Protein 7DHW (pdb70)

Nearest PDB structures (foldseek):
  7dhw-assembly1_A  TM=1.001E+00  e=0.000E+00  Arabidopsis thaliana
  6ui4-assembly1_A  TM=9.160E-01  e=1.071E-59  Fusarium graminearum PH-1
  7pmf-assembly1_A  TM=7.808E-01  e=2.372E-59  Gallus gallus
  7pml-assembly1_A  TM=7.790E-01  e=4.564E-59  Gallus gallus
  8cdm-assembly1_A  TM=8.354E-01  e=1.309E-52  Plasmodium falciparum

Secondary structure (DSSP, 8-state):
-----SS-EEEEE-SSSSEEEEEEEEE-SSEEEEEETTS-EEEEETTT-EE--SS--TT--SBGGG-SS-SHHHHHHHHHHHHHTT--EEEETTEEEEE---S--TGGG-HHHHHHTSS--TTTS---HHHHHHHHHHHHHHH---EEEEEE-BTTSSHHHHHHHHHHHHHHHH--HHHHHHHHHHHHHHHHEE--SS-TTEESSEEEEEEEE-TT--EEEEEEEEE----GGGT---SSS--BHHHHHHHTS-TTTSTTTT---GGGSHHHHTT-----SS--HHHHHHHHHHHHHHHT--HHHHHHHHHHHHHHHHHHT--EEE-SSTT-EEE-SHHHHHHHHHHHHHTTS-HHHHHHHHH--EE--SS--EE----HHHHHHHHHHHHHHHHHHHHHHHHHHHHHHH---S--SEEEEEEE-PPB---SS--HHHHHHHHHHHHHHHHHHIIIIIHHHHHHHHTT-----------HHHHHHHH-SSS-HHHHHHHHHHSSS--HHHHHHHHHHHSSS-SSEE--SS-SSEEEEEETTEEEEEEGGGHHHHHEE---HHHHHHHHT-SSHHHHTTS---SSS----S-EEHHHHHHHHHHHHHHHHTTSEEEEEEEE---SS--TT---HHHHHHHHHHTTHHHHHHHHHHS--EEEEHHHHHHHHTTT-TTS--SSTT-HHHHHHHHHHHT--S-EE-SSEEEE-TTHHHHHHHHHHHHHH-

Organism: Arabidopsis thaliana (NCBI:txid3702)

Solvent-accessible surface area: 33761 Å² total; per-residue (Å²): 168,60,141,21,62,112,61,40,76,2,20,1,95,42,131,89,97,15,35,40,35,0,24,6,92,90,59,79,78,88,87,4,23,0,31,9,118,96,49,86,151,36,88,26,110,29,100,63,4,80,33,51,44,119,89,65,88,70,67,20,38,68,30,3,38,186,28,78,93,66,16,44,2,11,3,7,70,8,5,47,28,5,12,102,87,67,44,5,8,1,8,1,18,88,10,0,4,6,3,19,27,42,126,219,24,99,161,35,40,42,75,123,42,11,50,97,1,80,68,12,56,56,64,129,56,44,1,0,0,0,4,4,0,6,26,0,17,96,65,0,85,127,74,43,60,24,0,0,0,5,0,16,17,32,5,12,2,16,11,22,102,6,0,56,13,0,5,83,0,0,14,86,19,12,90,115,38,32,108,46,7,50,36,0,4,46,0,0,30,0,1,0,1,0,34,1,78,53,36,31,36,3,15,2,6,0,11,2,0,32,6,52,0,21,140,74,3,158,21,7,0,5,34,5,80,33,10,40,22,14,50,18,12,0,2,124,12,61,80,61,18,0,0,0,4,1,0,4,6,0,29,43,12,52,150,128,78,11,135,64,8,105,39,75,102,34,55,105,1,59,0,0,74,50,0,164,27,55,138,15,128,80,24,86,20,38,119,65,4,84,30,3,56,150,0,0,84,49,0,46,3,55,84,132,51,1,66,10,0,6,13,0,0,0,0,0,0,0,0,0,21,0,90,24,34,175,15,165,111,156,86,25,11,91,14,87,46,124,129,1,76,82,8,2,98,3,0,1,94,25,1,44,29,88,69,137,42,0,44,40,4,1,7,66,94,74,71,127,52,214,102,106,125,55,85,80,64,24,56,28,132,30,0,39,118,15,13,21,23,0,0,45,14,0,1,17,63,0,1,79,42,0,14,92,52,0,38,73,41,2,18,127,96,107,132,25,76,23,32,0,0,0,2,3,8,7,3,17,2,35,38,214,82,5,30,4,16,14,3,5,7,0,0,8,5,0,28,13,11,10,6,8,5,64,43,13,3,50,91,27,7,121,35,1,170,133,2,90,18,123,53,88,129,10,136,41,113,46,2,72,49,0,4,63,3,0,30,98,164,114,29,0,1,11,30,12,4,25,101,15,15,135,148,112,235,34,79,53,98,74,2,1,109,86,0,30,130,56,14,75,135,65,85,56,16,67,66,35,190,181,19,173,7,26,1,13,0,34,9,48,24,31,98,2,53,0,63,0,79,82,1,21,68,28,0,64,52,97,42,39,58,29,3,14,65,9,2,53,74,13,106,38,97,18,1,29,74,8,4,80,117,92,83,72,157,58,174,140,73,89,41,57,22,22,2,47,166,3,27,102,59,5,49,50,7,30,106,58,0,83,97,11,45,35,24,24,0,17,1,5,2,0,0,85,120,37,97,54,72,59,21,68,31,91,32,0,17,80,13,3,125,36,4,10,7,32,44,1,2,126,15,26,53,51,2,20,68,28,60,81,84,12,64,87,2,23,81,86,2,24,69,39,7,109,126,24,116,86,146,69,77,77,2,62,52,2,0,64,81,6,1,83,84,19,51,28,140,43,35,35,53,12,144,45,22,2,0,3,100,77,44,23,32,62,49,2,39,87,110,73,88,133,62,98,66,119

Structure (mmCIF, N/CA/C/O backbone):
data_7DHW
#
_entry.id   7DHW
#
_cell.length_a   58.277
_cell.length_b   73.725
_cell.length_c   187.957
_cell.angle_alpha   90.000
_cell.angle_beta   90.000
_cell.angle_gamma   90.000
#
_symmetry.space_group_name_H-M   'P 21 21 21'
#
loop_
_entity.id
_entity.type
_entity.pdbx_description
1 polymer 'Motor domain of myosin'
2 non-polymer 'MAGNESIUM ION'
3 non-polymer 'TETRAFLUOROALUMINATE ION'
4 non-polymer "ADENOSINE-5'-DIPHOSPHATE"
5 non-polymer GLYCEROL
6 water water
#
loop_
_atom_site.group_PDB
_atom_site.id
_atom_site.type_symbol
_atom_site.label_atom_id
_atom_site.label_alt_id
_atom_site.label_comp_id
_atom_site.label_asym_id
_atom_site.label_entity_id
_atom_site.label_seq_id
_atom_site.pdbx_PDB_ins_code
_atom_site.Cartn_x
_atom_site.Cartn_y
_atom_site.Cartn_z
_atom_site.occupancy
_atom_site.B_iso_or_equiv
_atom_site.auth_seq_id
_atom_site.auth_comp_id
_atom_site.auth_asym_id
_atom_site.auth_atom_id
_atom_site.pdbx_PDB_model_num
ATOM 1 N N . ASN A 1 37 ? -33.26280 -52.42741 -21.88448 1.000 137.08019 4 ASN A N 1
ATOM 2 C CA . ASN A 1 37 ? -32.82876 -51.23660 -21.16459 1.000 134.68518 4 ASN A CA 1
ATOM 3 C C . ASN A 1 37 ? -32.30196 -51.59532 -19.77841 1.000 132.96875 4 ASN A C 1
ATOM 4 O O . ASN A 1 37 ? -31.49423 -52.51287 -19.63003 1.000 134.52018 4 ASN A O 1
ATOM 6 N N . PHE A 1 38 ? -32.76519 -50.86845 -18.76399 1.000 128.46107 5 PHE A N 1
ATOM 7 C CA . PHE A 1 38 ? -32.30644 -51.05061 -17.39395 1.000 117.30335 5 PHE A CA 1
ATOM 8 C C . PHE A 1 38 ? -33.50851 -51.16963 -16.47042 1.000 109.30196 5 PHE A C 1
ATOM 9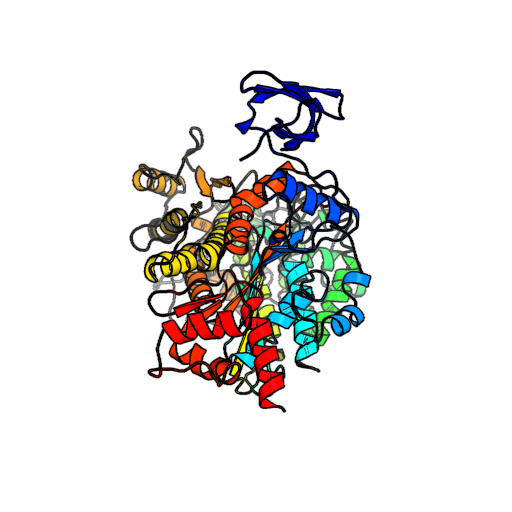 O O . PHE A 1 38 ? -34.44157 -50.36381 -16.55203 1.000 100.46840 5 PHE A O 1
ATOM 17 N N . ASN A 1 39 ? -33.48169 -52.17517 -15.60342 1.000 113.03256 6 ASN A N 1
ATOM 18 C CA . ASN A 1 39 ? -34.53836 -52.40764 -14.62010 1.000 114.30846 6 ASN A CA 1
ATOM 19 C C . ASN A 1 39 ? -33.89498 -52.71828 -13.27725 1.000 115.19453 6 ASN A C 1
ATOM 20 O O . ASN A 1 39 ? -33.27352 -53.79422 -13.12588 1.000 112.30619 6 ASN A O 1
ATOM 25 N N . PRO A 1 40 ? -33.99687 -51.83050 -12.29099 1.000 116.12143 7 PRO A N 1
ATOM 26 C CA . PRO A 1 40 ? -33.36574 -52.09632 -10.99515 1.000 113.43862 7 PRO A CA 1
ATOM 27 C C . PRO A 1 40 ? -34.13517 -53.14804 -10.21332 1.000 113.28501 7 PRO A C 1
ATOM 28 O O . PRO A 1 40 ? -35.36298 -53.23406 -10.29034 1.000 111.74967 7 PRO A O 1
ATOM 32 N N . SER A 1 41 ? -33.39384 -53.95909 -9.46523 1.000 117.94401 8 SER A N 1
ATOM 33 C CA . SER A 1 41 ? -33.98561 -54.98087 -8.62019 1.000 123.41033 8 SER A CA 1
ATOM 34 C C . SER A 1 41 ? -34.51575 -54.35641 -7.33153 1.000 123.49381 8 SER A C 1
ATOM 35 O O . SER A 1 41 ? -34.21657 -53.20752 -6.99624 1.000 120.29788 8 SER A O 1
ATOM 38 N N . VAL A 1 42 ? -35.31939 -55.13330 -6.60123 1.000 127.25796 9 VAL A N 1
ATOM 39 C CA . VAL A 1 42 ? -35.80662 -54.67604 -5.30179 1.000 129.63366 9 VAL A CA 1
ATOM 40 C C . VAL A 1 42 ? -34.63792 -54.43491 -4.35376 1.000 129.87497 9 VAL A C 1
ATOM 41 O O . VAL A 1 42 ? -34.60231 -53.43404 -3.62706 1.000 127.54565 9 VAL A O 1
ATOM 45 N N . GLY A 1 43 ? -33.66085 -55.33734 -4.35492 1.000 130.82146 10 GLY A N 1
ATOM 46 C CA . GLY A 1 43 ? -32.43687 -55.13747 -3.60525 1.000 128.29944 10 GLY A CA 1
ATOM 47 C C . GLY A 1 43 ? -31.21957 -55.19433 -4.50391 1.000 127.90237 10 GLY A C 1
ATOM 48 O O . GLY A 1 43 ? -30.84455 -56.26966 -4.97983 1.000 130.27822 10 GLY A O 1
ATOM 49 N N . SER A 1 44 ? -30.59810 -54.04493 -4.75229 1.000 125.11494 11 SER A N 1
ATOM 50 C CA . SER A 1 44 ? -29.46759 -53.97483 -5.66754 1.000 123.71776 11 SER A CA 1
ATOM 51 C C . SER A 1 44 ? -28.68838 -52.69816 -5.38625 1.000 121.70950 11 SER A C 1
ATOM 52 O O . SER A 1 44 ? -29.16877 -51.78913 -4.70604 1.000 121.60494 11 SER A O 1
ATOM 55 N N . PHE A 1 45 ? -27.47190 -52.64568 -5.92262 1.000 119.57498 12 PHE A N 1
ATOM 56 C CA . PHE A 1 45 ? -26.58677 -51.49584 -5.78114 1.000 117.82629 12 PHE A CA 1
ATOM 57 C C . PHE A 1 45 ? -26.61351 -50.68435 -7.07055 1.000 113.19443 12 PHE A C 1
ATOM 58 O O . PHE A 1 45 ? -26.32707 -51.21832 -8.14759 1.000 112.81386 12 PHE A O 1
ATOM 66 N N . VAL A 1 46 ? -26.95181 -49.39799 -6.96101 1.000 108.32506 13 VAL A N 1
ATOM 67 C CA . VAL A 1 46 ? -27.05191 -48.51042 -8.11203 1.000 102.19834 13 VAL A CA 1
ATOM 68 C C . VAL A 1 46 ? -26.34540 -47.19610 -7.79796 1.000 99.90347 13 VAL A C 1
ATOM 69 O O . VAL A 1 46 ? -25.98524 -46.91058 -6.65556 1.000 100.63674 13 VAL A O 1
ATOM 73 N N . TRP 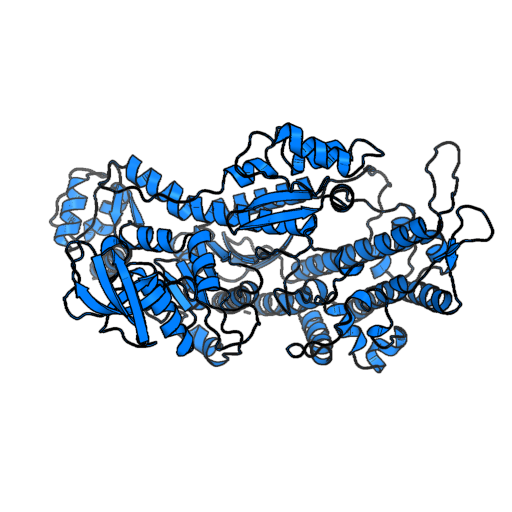A 1 47 ? -26.15417 -46.39282 -8.84203 1.000 96.00624 14 TRP A N 1
ATOM 74 C CA . TRP A 1 47 ? -25.55420 -45.06981 -8.72854 1.000 87.55524 14 TRP A CA 1
ATOM 75 C C . TRP A 1 47 ? -26.64571 -44.01010 -8.79190 1.000 89.78029 14 TRP A C 1
ATOM 76 O O . TRP A 1 47 ? -27.53462 -44.07969 -9.64693 1.000 89.97953 14 TRP A O 1
ATOM 87 N N . VAL A 1 48 ? -26.57502 -43.03050 -7.88975 1.000 92.22665 15 VAL A N 1
ATOM 88 C CA . VAL A 1 48 ? -27.53684 -41.93857 -7.84612 1.000 95.82548 15 VAL A CA 1
ATOM 89 C C . VAL A 1 48 ? -26.78802 -40.61539 -7.76048 1.000 109.00078 15 VAL A C 1
ATOM 90 O O . VAL A 1 48 ? -25.63980 -40.54769 -7.31664 1.000 107.89294 15 VAL A O 1
ATOM 94 N N . GLU A 1 49 ? -27.46210 -39.55504 -8.19806 1.000 120.29831 16 GLU A N 1
ATOM 95 C CA . GLU A 1 49 ? -26.87594 -38.22325 -8.17654 1.000 123.07544 16 GLU A CA 1
ATOM 96 C C . GLU A 1 49 ? -26.82803 -37.67610 -6.75362 1.000 122.58965 16 GLU A C 1
ATOM 97 O O . GLU A 1 49 ? -27.64011 -38.03374 -5.89630 1.000 124.36869 16 GLU A O 1
ATOM 103 N N . ASP A 1 50 ? -25.86248 -36.79329 -6.51011 1.000 121.29769 17 ASP A N 1
ATOM 104 C CA . ASP A 1 50 ? -25.63496 -36.22186 -5.19093 1.000 113.86415 17 ASP A CA 1
ATOM 105 C C . ASP A 1 50 ? -25.11085 -34.80671 -5.37010 1.000 105.20490 17 ASP A C 1
ATOM 106 O O . ASP A 1 50 ? -24.38665 -34.53840 -6.33647 1.000 98.61456 17 ASP A O 1
ATOM 111 N N . PRO A 1 51 ? -25.46391 -33.87789 -4.47293 1.000 104.39232 18 PRO A N 1
ATOM 112 C CA . PRO A 1 51 ? -24.97246 -32.49636 -4.63029 1.000 107.09909 18 PRO A CA 1
ATOM 113 C C . PRO A 1 51 ? -23.45789 -32.38342 -4.60408 1.000 109.90300 18 PRO A C 1
ATOM 114 O O . PRO A 1 51 ? -22.89130 -31.55137 -5.32381 1.000 111.40893 18 PRO A O 1
ATOM 118 N N . ASP A 1 52 ? -22.78496 -33.19028 -3.79156 1.000 111.54160 19 ASP A N 1
ATOM 119 C CA . ASP A 1 52 ? -21.33248 -33.25484 -3.77456 1.000 112.93241 19 ASP A CA 1
ATOM 120 C C . ASP A 1 52 ? -20.88488 -34.67553 -4.08995 1.000 113.48001 19 ASP A C 1
ATOM 121 O O . ASP A 1 52 ? -21.68609 -35.61345 -4.11802 1.000 112.63847 19 ASP A O 1
ATOM 126 N N . GLU A 1 53 ? -19.58390 -34.81986 -4.34283 1.000 114.65196 20 GLU A N 1
ATOM 127 C CA . GLU A 1 53 ? -18.95574 -36.10222 -4.65850 1.000 111.89059 20 GLU A CA 1
ATOM 128 C C . GLU A 1 53 ? -19.52186 -36.73374 -5.92619 1.000 105.97017 20 GLU A C 1
ATOM 129 O O . GLU A 1 53 ? -19.30926 -37.92548 -6.17274 1.000 102.93244 20 GLU A O 1
ATOM 135 N N . ALA A 1 54 ? -20.24095 -35.95195 -6.73445 1.000 101.10699 21 ALA A N 1
ATOM 136 C CA . ALA A 1 54 ? -20.84140 -36.41269 -7.99098 1.000 98.59254 21 ALA A CA 1
ATOM 137 C C . ALA A 1 54 ? -21.76733 -37.57994 -7.66990 1.000 96.24832 21 ALA A C 1
ATOM 138 O O . ALA A 1 54 ? -22.70031 -37.39969 -6.86816 1.000 101.09705 21 ALA A O 1
ATOM 140 N N . TRP A 1 55 ? -21.56519 -38.76287 -8.24588 1.000 91.27262 22 TRP A N 1
ATOM 141 C CA . TRP A 1 55 ? -22.40834 -39.91123 -7.95808 1.000 86.42985 22 TRP A CA 1
ATOM 142 C C . TRP A 1 55 ? -21.98329 -40.56251 -6.64802 1.000 83.33419 22 TRP A C 1
ATOM 143 O O . TRP A 1 55 ? -20.81958 -40.49006 -6.24145 1.000 77.95744 22 TRP A O 1
ATOM 154 N N . ILE A 1 56 ? -22.94450 -41.19842 -5.98133 1.000 86.80891 23 ILE A N 1
ATOM 155 C CA . ILE A 1 56 ? -22.70331 -41.84252 -4.69772 1.000 91.48760 23 ILE A CA 1
ATOM 156 C C . ILE A 1 56 ? -23.17921 -43.28762 -4.77064 1.000 95.03332 23 ILE A C 1
ATOM 157 O O . ILE A 1 56 ? -24.04852 -43.64011 -5.57456 1.000 89.54797 23 ILE A O 1
ATOM 162 N N . ASP A 1 57 ? -22.58636 -44.12890 -3.92833 1.000 105.96334 24 ASP A N 1
ATOM 163 C CA . ASP A 1 57 ? -22.86770 -45.55765 -3.90741 1.000 109.88024 24 ASP A CA 1
ATOM 164 C C . ASP A 1 57 ? -24.04314 -45.81967 -2.97360 1.000 111.18314 24 ASP A C 1
ATOM 165 O O . ASP A 1 57 ? -24.01474 -45.41508 -1.80690 1.000 111.28749 24 ASP A O 1
ATOM 170 N N . GLY A 1 58 ? -25.07222 -46.49743 -3.48369 1.000 110.79312 25 GLY A N 1
ATOM 171 C CA . GLY A 1 58 ? -26.27163 -46.72676 -2.70427 1.000 107.42498 25 GLY A CA 1
ATOM 172 C C . GLY A 1 58 ? -26.92298 -48.05117 -3.03759 1.000 102.58130 25 GLY A C 1
ATOM 173 O O . GLY A 1 58 ? -26.59643 -48.70195 -4.03268 1.000 94.78565 25 GLY A O 1
ATOM 174 N N . GLU A 1 59 ? -27.86420 -48.44122 -2.17863 1.000 106.65070 26 GLU A N 1
ATOM 175 C CA . GLU A 1 59 ? -28.60807 -49.68642 -2.31927 1.000 107.82715 26 GLU A CA 1
ATOM 176 C C . GLU A 1 59 ? -30.09667 -49.38859 -2.23287 1.000 107.21959 26 GLU A C 1
ATOM 177 O O . GLU A 1 59 ? -30.55397 -48.77781 -1.26266 1.000 108.63995 26 GLU A O 1
ATOM 179 N N . VAL A 1 60 ? -30.84997 -49.82779 -3.24064 1.000 108.30275 27 VAL A N 1
ATOM 180 C CA . VAL A 1 60 ? -32.27938 -49.54454 -3.28699 1.000 107.66568 27 VAL A CA 1
ATOM 181 C C . VAL A 1 60 ? -32.99886 -50.34971 -2.21256 1.000 113.59719 27 VAL A C 1
ATOM 182 O O . VAL A 1 60 ? -32.75586 -51.55184 -2.04351 1.000 107.54120 27 VAL A O 1
ATOM 186 N N . VAL A 1 61 ? -33.88548 -49.68405 -1.47182 1.000 125.15933 28 VAL A N 1
ATOM 187 C CA . VAL A 1 61 ? -34.66372 -50.33651 -0.43233 1.000 128.18009 28 VAL A CA 1
ATOM 188 C C . VAL A 1 61 ? -36.13656 -50.48205 -0.80479 1.000 127.59126 28 VAL A C 1
ATOM 189 O O . VAL A 1 61 ? -36.80417 -51.38685 -0.28835 1.000 130.78537 28 VAL A O 1
ATOM 193 N N . GLN A 1 62 ? -36.66230 -49.62425 -1.67867 1.000 119.04837 29 GLN A N 1
ATOM 194 C CA . GLN A 1 62 ? -38.06748 -49.65451 -2.05326 1.000 110.45196 29 GLN A CA 1
ATOM 195 C C . GLN A 1 62 ? -38.19613 -49.28112 -3.52231 1.000 105.00106 29 GLN A C 1
ATOM 196 O O . GLN A 1 62 ? -37.40954 -48.48623 -4.04606 1.000 102.84195 29 GLN A O 1
ATOM 202 N N . VAL A 1 63 ? -39.19373 -49.86313 -4.18654 1.000 103.33178 30 VAL A N 1
ATOM 203 C CA . VAL A 1 63 ? -39.40928 -49.65200 -5.61366 1.000 100.10788 30 VAL A CA 1
ATOM 204 C C . VAL A 1 63 ? -40.84666 -49.20024 -5.83231 1.000 104.64789 30 VAL A C 1
ATOM 205 O O . VAL A 1 63 ? -41.78681 -49.94603 -5.53359 1.000 109.53115 30 VAL A O 1
ATOM 209 N N . ASN A 1 64 ? -41.01643 -47.98660 -6.35495 1.000 105.52777 31 ASN A N 1
ATOM 210 C CA . ASN A 1 64 ? -42.32586 -47.48045 -6.73806 1.000 110.55846 31 ASN A CA 1
ATOM 211 C C . ASN A 1 64 ? -42.55565 -47.79200 -8.21778 1.000 117.83578 31 ASN A C 1
ATOM 212 O O . ASN A 1 64 ? -41.80335 -48.54288 -8.84011 1.000 120.77556 31 ASN A O 1
ATOM 217 N N . GLY A 1 65 ? -43.59947 -47.22052 -8.80259 1.000 122.40396 32 GLY A N 1
ATOM 218 C CA . GLY A 1 65 ? -43.88900 -47.43227 -10.20870 1.000 122.55693 32 GLY A CA 1
ATOM 219 C C . GLY A 1 65 ? -42.75372 -47.05580 -11.14258 1.000 120.78814 32 GLY A C 1
ATOM 220 O O . GLY A 1 65 ? -42.29364 -47.88451 -11.93340 1.000 123.63340 32 GLY A O 1
ATOM 221 N N . ASP A 1 66 ? -42.30395 -45.80286 -11.07478 1.000 115.62002 33 ASP A N 1
ATOM 222 C CA . ASP A 1 66 ? -41.17864 -45.33134 -11.87066 1.000 100.89289 33 ASP A CA 1
ATOM 223 C C . ASP A 1 66 ? -40.05281 -44.75650 -11.02448 1.000 94.43773 33 ASP A C 1
ATOM 224 O O . ASP A 1 66 ? -39.02489 -44.34914 -11.57757 1.000 90.03972 33 ASP A O 1
ATOM 229 N N . GLU A 1 67 ? -40.21445 -44.70903 -9.70767 1.000 93.13341 34 GLU A N 1
ATOM 230 C CA . GLU A 1 67 ? -39.23333 -44.12631 -8.80744 1.000 90.57774 34 GLU A CA 1
ATOM 231 C C . GLU A 1 67 ? -38.82390 -45.16588 -7.77489 1.000 93.82308 34 GLU A C 1
ATOM 232 O O . GLU A 1 67 ? -39.54960 -46.12753 -7.51210 1.000 93.21408 34 GLU A O 1
ATOM 238 N N . ILE A 1 68 ? -37.63784 -44.96881 -7.19697 1.000 94.95122 35 ILE A N 1
ATOM 239 C CA . ILE A 1 68 ? -37.05920 -45.92343 -6.26201 1.000 89.66342 35 ILE A CA 1
ATOM 240 C C . ILE A 1 68 ? -36.38132 -45.16889 -5.12829 1.000 90.40358 35 ILE A C 1
ATOM 241 O O . ILE A 1 68 ? -35.99992 -44.00377 -5.26324 1.000 90.25806 35 ILE A O 1
ATOM 246 N N . LYS A 1 69 ? -36.22291 -45.86214 -4.00413 1.000 93.82664 36 LYS A N 1
ATOM 247 C CA . LYS A 1 69 ? -35.60402 -45.31242 -2.80577 1.000 95.47009 36 LYS A CA 1
ATOM 248 C C . LYS A 1 69 ? -34.30593 -46.06226 -2.54716 1.000 99.38524 36 LYS A C 1
ATOM 249 O O . LYS A 1 69 ? -34.32155 -47.28129 -2.35863 1.000 101.84079 36 LYS A O 1
ATOM 251 N N . VAL A 1 70 ? -33.19162 -45.33925 -2.54398 1.000 100.59555 37 VAL A N 1
ATOM 252 C CA . VAL A 1 70 ? -31.87818 -45.94134 -2.40524 1.000 102.24557 37 VAL A CA 1
ATOM 253 C C . VAL A 1 70 ? -31.36858 -45.72324 -0.98762 1.000 107.22510 37 VAL A C 1
ATOM 254 O O . VAL A 1 70 ? -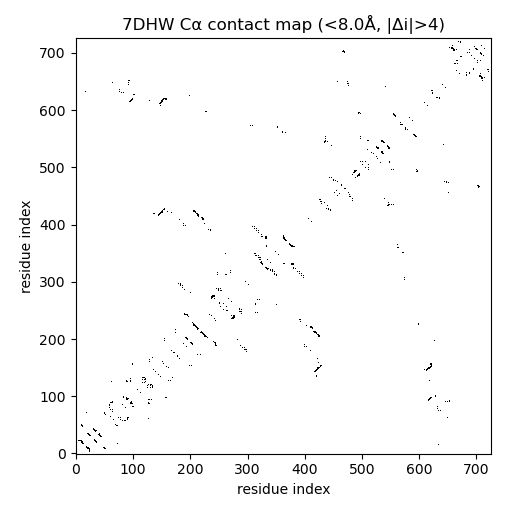31.80716 -44.82306 -0.26658 1.000 108.91464 37 VAL A O 1
ATOM 256 N N . LEU A 1 71 ? -30.42209 -46.56819 -0.58112 1.000 111.08591 38 LEU A N 1
ATOM 257 C CA . LEU A 1 71 ? -29.76727 -46.46413 0.71936 1.000 119.87175 38 LEU A CA 1
ATOM 258 C C . LEU A 1 71 ? -28.26381 -46.50470 0.49648 1.000 125.90474 38 LEU A C 1
ATOM 259 O O . LEU A 1 71 ? -27.71853 -47.53962 0.09891 1.000 126.82910 38 LEU A O 1
ATOM 261 N N . CYS A 1 72 ? -27.59810 -45.38774 0.76013 1.000 131.94201 39 CYS A N 1
ATOM 262 C CA . CYS A 1 72 ? -26.15895 -45.31112 0.58370 1.000 136.81074 39 CYS A CA 1
ATOM 263 C C . CYS A 1 72 ? -25.44141 -45.92241 1.78092 1.000 144.57392 39 CYS A C 1
ATOM 264 O O . CYS A 1 72 ? -25.98470 -45.99388 2.88773 1.000 151.01152 39 CYS A O 1
ATOM 267 N N . THR A 1 73 ? -24.20680 -46.37625 1.54465 1.000 146.36062 40 THR A N 1
ATOM 268 C CA . THR A 1 73 ? -23.37377 -46.86066 2.64006 1.000 150.19184 40 THR A CA 1
ATOM 269 C C . THR A 1 73 ? -23.20828 -45.79602 3.71593 1.000 153.58766 40 THR A C 1
ATOM 270 O O . THR A 1 73 ? -23.06705 -46.12122 4.90108 1.000 154.55697 40 THR A O 1
ATOM 274 N N . SER A 1 74 ? -23.25917 -44.51948 3.32603 1.000 153.29635 41 SER A N 1
ATOM 275 C CA . SER A 1 74 ? -23.22563 -43.43807 4.30368 1.000 151.73987 41 SER A CA 1
ATOM 276 C C . SER A 1 74 ? -24.40290 -43.50799 5.26850 1.000 151.72250 41 SER A C 1
ATOM 277 O O . SER A 1 74 ? -24.27767 -43.09701 6.42642 1.000 154.29078 41 SER A O 1
ATOM 280 N N . GLY A 1 75 ? -25.54409 -44.02526 4.82019 1.000 147.63297 42 GLY A N 1
ATOM 281 C CA . GLY A 1 75 ? -26.72679 -44.15669 5.64183 1.000 146.07568 42 GLY A CA 1
ATOM 282 C C . GLY A 1 75 ? -27.87668 -43.26466 5.22147 1.000 142.51761 42 GLY A C 1
ATOM 283 O O . GLY A 1 75 ? -29.02209 -43.52711 5.61358 1.000 144.75343 42 GLY A O 1
ATOM 284 N N . LYS A 1 76 ? -27.60745 -42.22476 4.43335 1.000 136.77278 43 LYS A N 1
ATOM 285 C CA . LYS A 1 76 ? -28.66646 -41.35431 3.94146 1.000 127.01148 43 LYS A CA 1
ATOM 286 C C . LYS A 1 76 ? -29.55491 -42.11133 2.96105 1.000 120.99018 43 LYS A C 1
ATOM 287 O O . LYS A 1 76 ? -29.08370 -42.96826 2.20628 1.000 121.46443 43 LYS A O 1
ATOM 291 N N . HIS A 1 77 ? -30.85000 -41.80019 2.98030 1.000 116.28081 44 HIS A N 1
ATOM 292 C CA . HIS A 1 77 ? -31.81982 -42.41566 2.08356 1.000 113.72944 44 HIS A CA 1
ATOM 293 C C . HIS A 1 77 ? -32.26503 -41.38601 1.05383 1.000 113.49597 44 HIS A C 1
ATOM 294 O O . HIS A 1 77 ? -32.79031 -40.32728 1.41550 1.000 119.88717 44 HIS A O 1
ATOM 301 N N . VAL A 1 78 ? -32.04482 -41.69488 -0.22156 1.000 106.50646 45 VAL A N 1
ATOM 302 C CA . VAL A 1 78 ? -32.39428 -40.80829 -1.32383 1.000 102.05127 45 VAL A CA 1
ATOM 303 C C . VAL A 1 78 ? -33.50853 -41.44236 -2.14352 1.000 102.05189 45 VAL A C 1
ATOM 304 O O . VAL A 1 78 ? -33.61101 -42.66988 -2.25418 1.000 104.48309 45 VAL A O 1
ATOM 308 N N . VAL A 1 79 ? -34.34641 -40.58784 -2.72695 1.000 97.86750 46 VAL A N 1
ATOM 309 C CA . VAL A 1 79 ? -35.46196 -41.00771 -3.56587 1.000 93.53320 46 VAL A CA 1
ATOM 310 C C . VAL A 1 79 ? -35.36975 -40.26630 -4.89167 1.000 91.69649 46 VAL A C 1
ATOM 311 O O . VAL A 1 79 ? -35.30031 -39.03225 -4.91423 1.000 94.40472 46 VAL A O 1
ATOM 313 N N . THR A 1 80 ? -35.36808 -41.01788 -5.99074 1.000 88.94163 47 THR A N 1
ATOM 314 C CA . THR A 1 80 ? -35.28200 -40.44212 -7.32514 1.000 90.19853 47 THR A CA 1
ATOM 315 C C . THR A 1 80 ? -35.92099 -41.40255 -8.31901 1.000 87.14701 47 THR A C 1
ATOM 316 O O . THR A 1 80 ? -36.24474 -42.54707 -7.98979 1.000 84.36468 47 THR A O 1
ATOM 320 N N . LYS A 1 81 ? -36.10197 -40.92242 -9.54725 1.000 89.88564 48 LYS A N 1
ATOM 321 C CA . LYS A 1 81 ? -36.64770 -41.77079 -10.59309 1.000 92.52293 48 LYS A CA 1
ATOM 322 C C . LYS A 1 81 ? -35.60706 -42.78945 -11.04791 1.000 94.91557 48 LYS A C 1
ATOM 323 O O . LYS A 1 81 ? -34.40908 -42.65899 -10.78089 1.000 92.62760 48 LYS A O 1
ATOM 329 N N . ILE A 1 82 ? -36.08664 -43.81820 -11.75063 1.000 95.55845 49 ILE A N 1
ATOM 330 C CA . ILE A 1 82 ? -35.20784 -44.89531 -12.19728 1.000 91.52500 49 ILE A CA 1
ATOM 331 C C . ILE A 1 82 ? -34.27885 -44.41249 -13.30646 1.000 89.80118 49 ILE A C 1
ATOM 332 O O . ILE A 1 82 ? -33.09981 -44.78523 -13.35277 1.000 89.26785 49 ILE A O 1
ATOM 337 N N . SER A 1 83 ? -34.78738 -43.57028 -14.21041 1.000 89.35171 50 SER A N 1
ATOM 338 C CA . SER A 1 83 ? -33.97204 -43.09881 -15.32616 1.000 91.97883 50 SER A CA 1
ATOM 339 C C . SER A 1 83 ? -32.77957 -42.27657 -14.85179 1.000 91.47216 50 SER A C 1
ATOM 340 O O . SER A 1 83 ? -31.75002 -42.22898 -15.53495 1.000 90.50494 50 SER A O 1
ATOM 343 N N . ASN A 1 84 ? -32.89631 -41.61903 -13.69459 1.000 91.70439 51 ASN A N 1
ATOM 344 C CA . ASN A 1 84 ? -31.74459 -40.92658 -13.12548 1.000 91.51832 51 ASN A CA 1
ATOM 345 C C . ASN A 1 84 ? -30.71000 -41.90647 -12.58880 1.000 88.91498 51 ASN A C 1
ATOM 346 O O . ASN A 1 84 ? -29.52113 -41.57519 -12.52232 1.000 86.57132 51 ASN A O 1
ATOM 351 N N . ALA A 1 85 ? -31.13522 -43.10752 -12.20919 1.000 94.05993 52 ALA A N 1
ATOM 352 C CA . ALA A 1 85 ? -30.23730 -44.07195 -11.59678 1.000 98.77075 52 ALA A CA 1
ATOM 353 C C . ALA A 1 85 ? -29.46392 -44.85280 -12.65768 1.000 93.76202 52 ALA A C 1
ATOM 354 O O . ALA A 1 85 ? -29.84477 -44.91349 -13.83043 1.000 85.31750 52 ALA A O 1
ATOM 356 N N . TYR A 1 86 ? -28.35660 -45.45759 -12.22303 1.000 98.23457 53 TYR A N 1
ATOM 357 C CA . TYR A 1 86 ? -27.47732 -46.22850 -13.08914 1.000 99.96924 53 TYR A CA 1
ATOM 358 C C . TYR A 1 86 ? -27.00770 -47.48168 -12.36239 1.000 105.35442 53 TYR A C 1
ATOM 359 O O . TYR A 1 86 ? -26.68985 -47.42216 -11.16521 1.000 109.91730 53 TYR A O 1
ATOM 368 N N . PRO A 1 87 ? -26.95736 -48.62115 -13.04968 1.000 104.35926 54 PRO A N 1
ATOM 369 C CA . PRO A 1 87 ? -26.49428 -49.85267 -12.40062 1.000 100.69363 54 PRO A CA 1
ATOM 370 C C . PRO A 1 87 ? -25.02499 -49.77919 -12.01466 1.000 101.82102 54 PRO A C 1
ATOM 371 O O . PRO A 1 87 ? -24.22017 -49.09379 -12.65050 1.000 101.59151 54 PRO A O 1
ATOM 375 N N . LYS A 1 88 ? -24.68444 -50.50197 -10.95026 1.000 101.71011 55 LYS A N 1
ATOM 376 C CA . LYS A 1 88 ? -23.31999 -50.58592 -10.44665 1.000 99.34104 55 LYS A CA 1
ATOM 377 C C . LYS A 1 88 ? -22.78378 -51.99503 -10.65465 1.000 102.46423 55 LYS A C 1
ATOM 378 O O . LYS A 1 88 ? -23.46960 -52.97668 -10.35046 1.000 108.50262 55 LYS A O 1
ATOM 384 N N . ASP A 1 89 ? -21.56004 -52.09046 -11.16746 1.000 98.86349 56 ASP A N 1
ATOM 385 C CA . ASP A 1 89 ? -20.89334 -53.37644 -11.33554 1.000 98.34358 56 ASP A CA 1
ATOM 386 C C . ASP A 1 89 ? -20.37085 -53.83426 -9.97842 1.000 97.35832 56 ASP A C 1
ATOM 387 O O . ASP A 1 89 ? -19.39122 -53.28456 -9.46456 1.000 97.81445 56 ASP A O 1
ATOM 392 N N . VAL A 1 90 ? -21.02782 -54.83815 -9.39272 1.000 96.46441 57 VAL A N 1
ATOM 393 C CA . VAL A 1 90 ? -20.58246 -55.36597 -8.10619 1.000 97.53340 57 VAL A CA 1
ATOM 394 C C . VAL A 1 90 ? -19.31693 -56.19778 -8.27510 1.000 101.54722 57 VAL A C 1
ATOM 395 O O . VAL A 1 90 ? -18.42202 -56.17202 -7.42149 1.000 102.14494 57 VAL A O 1
ATOM 399 N N . GLU A 1 91 ? -19.22017 -56.94949 -9.37266 1.000 107.83430 58 GLU A N 1
ATOM 400 C CA . GLU A 1 91 ? -18.05449 -57.79322 -9.63748 1.000 112.47045 58 GLU A CA 1
ATOM 401 C C . GLU A 1 91 ? -17.01836 -56.96501 -10.39150 1.000 116.93206 58 GLU A C 1
ATOM 402 O O . GLU A 1 91 ? -16.85724 -57.05963 -11.60987 1.000 122.09871 58 GLU A O 1
ATOM 404 N N . ALA A 1 92 ? -16.29897 -56.13567 -9.63870 1.000 92.14913 59 ALA A N 1
ATOM 405 C CA . ALA A 1 92 ? -15.28537 -55.25027 -10.20261 1.000 92.39186 59 ALA A CA 1
ATOM 406 C C . ALA A 1 92 ? -13.99065 -55.41813 -9.41988 1.000 95.67178 59 ALA A C 1
ATOM 407 O O . ALA A 1 92 ? -13.97366 -55.17283 -8.19565 1.000 96.97353 59 ALA A O 1
ATOM 409 N N . PRO A 1 93 ? -12.89475 -55.82015 -10.05790 1.000 94.14399 60 PRO A N 1
ATOM 410 C CA . PRO A 1 93 ? -11.62296 -55.92058 -9.33822 1.000 93.96166 60 PRO A CA 1
ATOM 411 C C . PRO A 1 93 ? -11.06948 -54.54405 -9.00543 1.000 97.63967 60 PRO A C 1
ATOM 412 O O . PRO A 1 93 ? -11.41167 -53.53393 -9.62481 1.000 99.54572 60 PRO A O 1
ATOM 416 N N . ALA A 1 94 ? -10.19583 -54.51695 -7.99698 1.000 96.76937 61 ALA A N 1
ATOM 417 C CA . ALA A 1 94 ? -9.54854 -53.26392 -7.62641 1.000 94.35232 61 ALA A CA 1
ATOM 418 C C . ALA A 1 94 ? -8.68708 -52.72840 -8.76103 1.000 90.22755 61 ALA A C 1
ATOM 419 O O . ALA A 1 94 ? -8.58068 -51.50984 -8.93930 1.000 85.98873 61 ALA A O 1
ATOM 421 N N . SER A 1 95 ? -8.07353 -53.62069 -9.54175 1.000 89.75046 62 SER A N 1
ATOM 422 C CA . SER A 1 95 ? -7.28857 -53.19890 -10.69503 1.000 78.18649 62 SER A CA 1
ATOM 423 C C . SER A 1 95 ? -8.14250 -52.53185 -11.76263 1.000 72.52143 62 SER A C 1
ATOM 424 O O . SER A 1 95 ? -7.61699 -51.74095 -12.55323 1.000 74.32579 62 SER A O 1
ATOM 427 N N . GLY A 1 96 ? -9.43956 -52.82644 -11.80168 1.000 69.65411 63 GLY A N 1
ATOM 428 C CA . GLY A 1 96 ? -10.28310 -52.20555 -12.79951 1.000 73.75370 63 GLY A CA 1
ATOM 429 C C . GLY A 1 96 ? -10.04186 -52.77698 -14.18703 1.000 77.12346 63 GLY A C 1
ATOM 430 O O . GLY A 1 96 ? -9.74457 -53.96171 -14.36690 1.000 77.17586 63 GLY A O 1
ATOM 431 N N . VAL A 1 97 ? -10.18111 -51.91267 -15.18860 1.000 73.83526 64 VAL A N 1
ATOM 432 C CA . VAL A 1 97 ? -10.02486 -52.28704 -16.58909 1.000 66.05631 64 VAL A CA 1
ATOM 433 C C . VAL A 1 97 ? -8.96698 -51.38708 -17.21371 1.000 56.02387 64 VAL A C 1
ATOM 434 O O . VAL A 1 97 ? -8.98858 -50.16623 -17.01703 1.000 55.31118 64 VAL A O 1
ATOM 438 N N . ASP A 1 98 ? -8.04462 -51.99132 -17.96936 1.000 55.65974 65 ASP A N 1
ATOM 439 C CA . ASP A 1 98 ? -6.99894 -51.21027 -18.62417 1.000 60.35576 65 ASP A CA 1
ATOM 440 C C . ASP A 1 98 ? -7.56886 -50.29180 -19.69536 1.000 61.59545 65 ASP A C 1
ATOM 441 O O . ASP A 1 98 ? -7.01820 -49.21249 -19.94092 1.000 58.32030 65 ASP A O 1
ATOM 446 N N . ASP A 1 99 ? -8.65869 -50.69736 -20.33996 1.000 67.91241 66 ASP A N 1
ATOM 447 C CA . ASP A 1 99 ? -9.31942 -49.89602 -21.35888 1.000 70.75495 66 ASP A CA 1
ATOM 448 C C . ASP A 1 99 ? -10.70975 -49.52594 -20.86651 1.000 73.51224 66 ASP A C 1
ATOM 449 O O . ASP A 1 99 ? -11.46678 -50.39682 -20.42617 1.000 76.56290 66 ASP A O 1
ATOM 454 N N . MET A 1 100 ? -11.04679 -48.23682 -20.94678 1.000 72.25739 67 MET A N 1
ATOM 455 C CA . MET A 1 100 ? -12.38944 -47.80711 -20.57541 1.000 75.39335 67 MET A CA 1
ATOM 456 C C . MET A 1 100 ? -13.45249 -48.41602 -21.47647 1.000 76.21613 67 MET A C 1
ATOM 457 O O . MET A 1 100 ? -14.61649 -48.50335 -21.07254 1.000 81.17737 67 MET A O 1
ATOM 462 N N . THR A 1 101 ? -13.07739 -48.84797 -22.68136 1.000 73.38188 68 THR A N 1
ATOM 463 C CA . THR A 1 101 ? -14.04451 -49.43302 -23.60017 1.000 78.18395 68 THR A CA 1
ATOM 464 C C . THR A 1 101 ? -14.40746 -50.86271 -23.21357 1.000 83.53035 68 THR A C 1
ATOM 465 O O . THR A 1 101 ? -15.50735 -51.32538 -23.53787 1.000 88.64374 68 THR A O 1
ATOM 469 N N . ARG A 1 102 ? -13.51348 -51.56987 -22.52020 1.000 80.18269 69 ARG A N 1
ATOM 470 C CA . ARG A 1 102 ? -13.80170 -52.91661 -22.04332 1.000 75.62083 69 ARG A CA 1
ATOM 471 C C . ARG A 1 102 ? -14.60663 -52.91924 -20.75166 1.000 71.60844 69 ARG A C 1
ATOM 472 O O . ARG A 1 102 ? -14.88501 -53.99774 -20.21597 1.000 76.76381 69 ARG A O 1
ATOM 480 N N . LEU A 1 103 ? -14.96945 -51.74362 -20.24345 1.000 66.13123 70 LEU A N 1
ATOM 481 C CA . LEU A 1 103 ? -15.79061 -51.64651 -19.04539 1.000 70.45565 70 LEU A CA 1
ATOM 482 C C . LEU A 1 103 ? -17.14367 -52.30908 -19.27799 1.000 69.32704 70 LEU A C 1
ATOM 483 O O . LEU A 1 103 ? -17.73825 -52.18447 -20.35169 1.000 67.66835 70 LEU A O 1
ATOM 488 N N . ALA A 1 104 ? -17.63205 -53.02065 -18.25907 1.000 76.12804 71 ALA A N 1
ATOM 489 C CA . ALA A 1 104 ? -18.86442 -53.78707 -18.41838 1.000 83.30683 71 ALA A CA 1
ATOM 490 C C . ALA A 1 104 ? -20.09492 -52.89033 -18.47940 1.000 94.79919 71 ALA A C 1
ATOM 491 O O . ALA A 1 104 ? -21.05906 -53.21386 -19.18208 1.000 98.82820 71 ALA A O 1
ATOM 493 N N . TYR A 1 105 ? -20.08793 -51.77102 -17.75899 1.000 100.51756 72 TYR A N 1
ATOM 494 C CA . TYR A 1 105 ? -21.23738 -50.86901 -17.69014 1.000 103.97934 72 TYR A CA 1
ATOM 495 C C . TYR A 1 105 ? -20.76758 -49.47263 -18.08562 1.000 103.49274 72 TYR A C 1
ATOM 496 O O . TYR A 1 105 ? -20.21294 -48.74197 -17.25983 1.000 104.44116 72 TYR A O 1
ATOM 505 N N . LEU A 1 106 ? -20.99902 -49.10176 -19.34318 1.000 103.31655 73 LEU A N 1
ATOM 506 C CA . LEU A 1 106 ? -20.51158 -47.83392 -19.88446 1.000 97.43672 73 LEU A CA 1
ATOM 507 C C . LEU A 1 106 ? -21.42377 -46.69842 -19.43800 1.000 92.41407 73 LEU A C 1
ATOM 508 O O . LEU A 1 106 ? -22.50189 -46.49117 -20.00002 1.000 94.73067 73 LEU A O 1
ATOM 513 N N . HIS A 1 107 ? -20.98367 -45.95320 -18.42819 1.000 85.84000 74 HIS A N 1
ATOM 514 C CA . HIS A 1 107 ? -21.65394 -44.73078 -18.00176 1.000 81.71754 74 HIS A CA 1
ATOM 515 C C . HIS A 1 107 ? -20.65807 -43.90078 -17.19910 1.000 84.08246 74 HIS A C 1
ATOM 516 O O . HIS A 1 107 ? -19.52105 -44.31912 -16.96308 1.000 83.04938 74 HIS A O 1
ATOM 523 N N . GLU A 1 108 ? -21.09594 -42.71010 -16.78486 1.000 83.74370 75 GLU A N 1
ATOM 524 C CA . GLU A 1 108 ? -20.20627 -41.80290 -16.06033 1.000 83.18388 75 GLU A CA 1
ATOM 525 C C . GLU A 1 108 ? -19.72526 -42.36807 -14.72814 1.000 80.77063 75 GLU A C 1
ATOM 526 O O . GLU A 1 108 ? -18.51087 -42.31079 -14.46662 1.000 79.66736 75 GLU A O 1
ATOM 532 N N . PRO A 1 109 ? -20.58273 -42.90485 -13.84723 1.000 70.66831 76 PRO A N 1
ATOM 533 C CA . PRO A 1 109 ? -20.05934 -43.41929 -12.56813 1.000 68.13923 76 PRO A CA 1
ATOM 534 C C . PRO A 1 109 ? -19.06038 -44.55085 -12.73233 1.000 67.54913 76 PRO A C 1
ATOM 535 O O . PRO A 1 109 ? -18.06141 -44.59883 -12.00294 1.000 66.36962 76 PRO A O 1
ATOM 539 N N . GLY A 1 110 ? -19.30582 -45.46958 -13.66865 1.000 62.63173 77 GLY A N 1
ATOM 540 C CA . GLY A 1 110 ? -18.36676 -46.55762 -13.88574 1.000 60.82599 77 GLY A CA 1
ATOM 541 C C . GLY A 1 110 ? -17.01798 -46.07081 -14.37782 1.000 62.31889 77 GLY A C 1
ATOM 542 O O . GLY A 1 110 ? -15.97610 -46.60465 -13.98831 1.000 63.08569 77 GLY A O 1
ATOM 543 N N . VAL A 1 111 ? -17.01788 -45.05598 -15.24476 1.000 66.43702 78 VAL A N 1
ATOM 544 C CA . VAL A 1 111 ? -15.76397 -44.44417 -15.67831 1.000 64.89064 78 VAL A CA 1
ATOM 545 C C . VAL A 1 111 ? -15.07386 -43.77231 -14.49797 1.000 69.91427 78 VAL A C 1
ATOM 546 O O . VAL A 1 111 ? -13.86294 -43.91913 -14.29190 1.000 75.19020 78 VAL A O 1
ATOM 550 N N . LEU A 1 112 ? -15.84194 -43.03289 -13.69654 1.000 65.08944 79 LEU A N 1
ATOM 551 C CA . LEU A 1 112 ? -15.27287 -42.38459 -12.52156 1.000 63.59399 79 LEU A CA 1
ATOM 552 C C . LEU A 1 112 ? -14.74175 -43.41092 -11.52782 1.000 67.29625 79 LEU A C 1
ATOM 553 O O . LEU A 1 112 ? -13.66017 -43.22979 -10.95646 1.000 65.75043 79 LEU A O 1
ATOM 558 N N . GLN A 1 113 ? -15.47964 -44.50498 -11.31897 1.000 70.34194 80 GLN A N 1
ATOM 559 C CA . GLN A 1 113 ? -15.04584 -45.51130 -10.35550 1.000 70.10595 80 GLN A CA 1
ATOM 560 C C . GLN A 1 113 ? -13.90141 -46.36339 -10.88783 1.000 67.33828 80 GLN A C 1
ATOM 561 O O . GLN A 1 113 ? -13.05539 -46.80954 -10.10429 1.000 66.58444 80 GLN A O 1
ATOM 567 N N . ASN A 1 114 ? -13.85723 -46.61010 -12.19923 1.000 64.74468 81 ASN A N 1
ATOM 568 C CA . ASN A 1 114 ? -12.70890 -47.30536 -12.77095 1.000 61.42043 81 ASN A CA 1
ATOM 569 C C . ASN A 1 114 ? -11.44043 -46.48752 -12.57485 1.000 59.57579 81 ASN A C 1
ATOM 570 O O . ASN A 1 114 ? -10.39726 -47.01893 -12.18047 1.000 58.89084 81 ASN A O 1
ATOM 575 N N . LEU A 1 115 ? -11.52147 -45.18113 -12.83435 1.000 56.36013 82 LEU A N 1
ATOM 576 C CA . LEU A 1 115 ? -10.38140 -44.29735 -12.61595 1.000 54.12518 82 LEU A CA 1
ATOM 577 C C . LEU A 1 115 ? -9.97547 -44.28201 -11.14808 1.000 54.26523 82 LEU A C 1
ATOM 578 O O . LEU A 1 115 ? -8.79007 -44.40071 -10.81349 1.000 54.79602 82 LEU A O 1
ATOM 583 N N . HIS A 1 116 ? -10.95905 -44.14239 -10.25605 1.000 50.09504 83 HIS A N 1
ATOM 584 C CA . HIS A 1 116 ? -10.67282 -44.02898 -8.83023 1.000 52.47092 83 HIS A CA 1
ATOM 585 C C . HIS A 1 116 ? -9.99628 -45.28513 -8.29640 1.000 65.88139 83 HIS A C 1
ATOM 586 O O . HIS A 1 116 ? -9.05108 -45.19984 -7.50346 1.000 68.17334 83 HIS A O 1
ATOM 593 N N . SER A 1 117 ? -10.46546 -46.46153 -8.71820 1.000 70.20863 84 SER A N 1
ATOM 594 C CA . SER A 1 117 ? -9.90850 -47.70642 -8.19858 1.000 67.47288 84 SER A CA 1
ATOM 595 C C . SER A 1 117 ? -8.44531 -47.86114 -8.59567 1.000 62.10606 84 SER A C 1
ATOM 596 O O . SER A 1 117 ? -7.59673 -48.20243 -7.76396 1.000 56.70050 84 SER A O 1
ATOM 599 N N . ARG A 1 118 ? -8.12683 -47.59711 -9.86432 1.000 66.19857 85 ARG A N 1
ATOM 600 C CA . ARG A 1 118 ? -6.74806 -47.74523 -10.31831 1.000 67.22536 85 ARG A CA 1
ATOM 601 C C . ARG A 1 118 ? -5.83963 -46.68499 -9.70778 1.000 70.44402 85 ARG A C 1
ATOM 602 O O . ARG A 1 118 ? -4.64673 -46.93579 -9.50250 1.000 69.74191 85 ARG A O 1
ATOM 610 N N . TYR A 1 119 ? -6.38378 -45.50494 -9.40071 1.000 67.14760 86 TYR A N 1
ATOM 611 C CA . TYR A 1 119 ? -5.59094 -44.47072 -8.74619 1.000 58.09834 86 TYR A CA 1
ATOM 612 C C . TYR A 1 119 ? -5.18077 -44.88472 -7.33874 1.000 55.35444 86 TYR A C 1
ATOM 613 O O . TYR A 1 119 ? -4.08802 -44.53032 -6.88331 1.000 52.12479 86 TYR A O 1
ATOM 622 N N . ASP A 1 120 ? -6.03444 -45.63723 -6.63821 1.000 58.83887 87 ASP A N 1
ATOM 623 C CA . ASP A 1 120 ? -5.71877 -46.03303 -5.26880 1.000 61.03704 87 ASP A CA 1
ATOM 624 C C . ASP A 1 120 ? -4.53966 -46.99400 -5.20980 1.000 63.40441 87 ASP A C 1
ATOM 625 O O . ASP A 1 120 ? -3.77760 -46.97388 -4.23728 1.000 71.55831 87 ASP A O 1
ATOM 630 N N . ILE A 1 121 ? -4.37016 -47.83566 -6.22356 1.000 63.49644 88 ILE A N 1
ATOM 631 C CA . ILE A 1 121 ? -3.25573 -48.77103 -6.26762 1.000 67.42324 88 ILE A CA 1
ATOM 632 C C . ILE A 1 121 ? -2.10340 -48.23302 -7.11959 1.000 72.55952 88 ILE A C 1
ATOM 633 O O . ILE A 1 121 ? -1.28692 -49.00981 -7.61362 1.000 82.64317 88 ILE A O 1
ATOM 638 N N . ASN A 1 122 ? -2.03143 -46.91171 -7.30092 1.000 64.91219 89 ASN A N 1
ATOM 639 C CA . ASN A 1 122 ? -0.93777 -46.25059 -8.01859 1.000 60.09991 89 ASN A CA 1
ATOM 640 C C . ASN A 1 122 ? -0.87752 -46.65910 -9.48884 1.000 58.57792 89 ASN A C 1
ATOM 641 O O . ASN A 1 122 ? 0.19946 -46.69768 -10.08996 1.000 52.03965 89 ASN A O 1
ATOM 646 N N . GLU A 1 123 ? -2.02631 -46.96058 -10.08407 1.000 66.38103 90 GLU A N 1
ATOM 647 C CA . GLU A 1 123 ? -2.13158 -47.19609 -11.52207 1.000 67.83470 90 GLU A CA 1
ATOM 648 C C . GLU A 1 123 ? -2.77314 -45.94524 -12.11437 1.000 61.70731 90 GLU A C 1
ATOM 649 O O . GLU A 1 123 ? -3.99183 -45.86825 -12.27665 1.000 60.82783 90 GLU A O 1
ATOM 655 N N . ILE A 1 124 ? -1.93400 -44.96078 -12.43280 1.000 57.27568 91 ILE A N 1
ATOM 656 C CA . ILE A 1 124 ? -2.43438 -43.66425 -12.86981 1.000 54.21899 91 ILE A CA 1
ATOM 657 C C . ILE A 1 124 ? -2.86164 -43.68879 -14.33439 1.000 56.34403 91 ILE A C 1
ATOM 658 O O . ILE A 1 124 ? -3.80486 -42.98747 -14.71818 1.000 61.31532 91 ILE A O 1
ATOM 663 N N . TYR A 1 125 ? -2.20082 -44.48433 -15.16899 1.000 55.89377 92 TYR A N 1
ATOM 664 C CA . TYR A 1 125 ? -2.49627 -44.50318 -16.59270 1.000 53.97910 92 TYR A CA 1
ATOM 665 C C . TYR A 1 125 ? -3.58719 -45.51453 -16.90986 1.000 57.45413 92 TYR A C 1
ATOM 666 O O . TYR A 1 125 ? -3.68811 -46.57273 -16.28379 1.000 60.22269 92 TYR A O 1
ATOM 675 N N . THR A 1 126 ? -4.40616 -45.17024 -17.90042 1.000 55.19430 93 THR A N 1
ATOM 676 C CA . THR A 1 126 ? -5.51350 -46.00648 -18.33894 1.000 55.05034 93 THR A CA 1
ATOM 677 C C . THR A 1 126 ? -5.90174 -45.59154 -19.75049 1.000 52.65529 93 THR A C 1
ATOM 678 O O . THR A 1 126 ? -5.86784 -44.40451 -20.08501 1.000 49.51190 93 THR A O 1
ATOM 682 N N . TYR A 1 127 ? -6.27965 -46.56713 -20.56661 1.000 52.82579 94 TYR A N 1
ATOM 683 C CA . TYR A 1 127 ? -6.57354 -46.30225 -21.96474 1.000 51.73657 94 TYR A CA 1
ATOM 684 C C . TYR A 1 127 ? -8.04324 -45.96942 -22.16917 1.000 55.87400 94 TYR A C 1
ATOM 685 O O . TYR A 1 127 ? -8.92275 -46.47130 -21.46497 1.000 49.13362 94 TYR A O 1
ATOM 694 N N . THR A 1 128 ? -8.29307 -45.09856 -23.14398 1.000 70.26994 95 THR A N 1
ATOM 695 C CA . THR A 1 128 ? -9.62307 -44.86457 -23.69745 1.000 76.29414 95 THR A CA 1
ATOM 696 C C . THR A 1 128 ? -9.49335 -44.99082 -25.20858 1.000 77.07971 95 THR A C 1
ATOM 697 O O . THR A 1 128 ? -8.97514 -44.08396 -25.86959 1.000 76.65576 95 THR A O 1
ATOM 701 N N . GLY A 1 129 ? -9.93981 -46.12130 -25.74756 1.000 77.70032 96 GLY A N 1
ATOM 702 C CA . GLY A 1 129 ? -9.66486 -46.41468 -27.14348 1.000 78.78959 96 GLY A CA 1
ATOM 703 C C . GLY A 1 129 ? -8.16963 -46.41628 -27.38377 1.000 75.84844 96 GLY A C 1
ATOM 704 O O . GLY A 1 129 ? -7.41136 -47.14436 -26.73422 1.000 72.12626 96 GLY A O 1
ATOM 705 N N . SER A 1 130 ? -7.73069 -45.57821 -28.31916 1.000 75.65536 97 SER A N 1
ATOM 706 C CA . SER A 1 130 ? -6.30871 -45.37515 -28.55445 1.000 70.29947 97 SER A CA 1
ATOM 707 C C . SER A 1 130 ? -5.73110 -44.23739 -27.72308 1.000 66.67596 97 SER A C 1
ATOM 708 O O . SER A 1 130 ? -4.50421 -44.11114 -27.63472 1.000 67.55691 97 SER A O 1
ATOM 711 N N . ILE A 1 131 ? -6.58348 -43.42205 -27.10805 1.000 59.79023 98 ILE A N 1
ATOM 712 C CA . ILE A 1 131 ? -6.14734 -42.29297 -26.29487 1.000 60.28522 98 ILE A CA 1
ATOM 713 C C . ILE A 1 131 ? -5.69930 -42.78714 -24.92392 1.000 62.18718 98 ILE A C 1
ATOM 714 O O . ILE A 1 131 ? -6.21681 -43.77791 -24.39474 1.000 70.38722 98 ILE A O 1
ATOM 719 N N . LEU A 1 132 ? -4.71751 -42.09864 -24.34453 1.000 55.45301 99 LEU A N 1
ATOM 720 C CA . LEU A 1 132 ? -4.19740 -42.41594 -23.02088 1.000 54.42960 99 LEU A CA 1
ATOM 721 C C . LEU A 1 132 ? -4.71281 -41.40128 -22.00844 1.000 52.70824 99 LEU A C 1
ATOM 722 O O . LEU A 1 132 ? -4.67394 -40.19189 -22.25930 1.000 61.07210 99 LEU A O 1
ATOM 727 N N . ILE A 1 133 ? -5.19454 -41.89640 -20.87078 1.000 45.73072 100 ILE A N 1
ATOM 728 C CA . ILE A 1 133 ? -5.66089 -41.06457 -19.76655 1.000 43.56126 100 ILE A CA 1
ATOM 729 C C . ILE A 1 133 ? -4.64442 -41.16883 -18.63920 1.000 45.65715 100 ILE A C 1
ATOM 730 O O . ILE A 1 133 ? -4.26872 -42.27659 -18.23617 1.000 57.83914 100 ILE A O 1
ATOM 735 N N . ALA A 1 134 ? -4.20093 -40.02131 -18.12994 1.000 36.17688 101 ALA A N 1
ATOM 736 C CA . ALA A 1 134 ? -3.19247 -39.97022 -17.07743 1.000 38.79709 101 ALA A CA 1
ATOM 737 C C . ALA A 1 134 ? -3.69517 -39.09187 -15.94413 1.000 45.52651 101 ALA A C 1
ATOM 738 O O . ALA A 1 134 ? -3.99042 -37.91143 -16.15615 1.000 46.29689 101 ALA A O 1
ATOM 740 N N . VAL A 1 135 ? -3.78791 -39.66485 -14.74705 1.000 45.37769 102 VAL A N 1
ATOM 741 C CA . VAL A 1 135 ? -4.18071 -38.93575 -13.54669 1.000 45.58343 102 VAL A CA 1
ATOM 742 C C . VAL A 1 135 ? -2.92756 -38.64373 -12.73377 1.000 48.00699 102 VAL A C 1
ATOM 743 O O . VAL A 1 135 ? -2.12685 -39.54771 -12.46755 1.000 45.01156 102 VAL A O 1
ATOM 747 N N . ASN A 1 136 ? -2.75775 -37.38752 -12.34251 1.000 49.16484 103 ASN A N 1
ATOM 748 C CA . ASN A 1 136 ? -1.53879 -36.93671 -11.68214 1.000 53.57353 103 ASN A CA 1
ATOM 749 C C . ASN A 1 136 ? -1.33781 -37.66567 -10.35607 1.000 56.74548 103 ASN A C 1
ATOM 750 O O . ASN A 1 136 ? -2.23346 -37.63582 -9.49767 1.000 58.87723 103 ASN A O 1
ATOM 755 N N . PRO A 1 137 ? -0.19549 -38.32727 -10.14692 1.000 55.54321 104 PRO A N 1
ATOM 756 C CA . PRO A 1 137 ? 0.04448 -39.00752 -8.86732 1.000 53.44620 104 PRO A CA 1
ATOM 757 C C . PRO A 1 137 ? 0.44129 -38.04354 -7.76174 1.000 54.30725 104 PRO A C 1
ATOM 758 O O . PRO A 1 137 ? 0.20406 -38.31381 -6.57898 1.000 55.69348 104 PRO A O 1
ATOM 762 N N . PHE A 1 138 ? 1.06306 -36.92248 -8.14290 1.000 55.10457 105 PHE A N 1
ATOM 763 C CA . PHE A 1 138 ? 1.58131 -35.93366 -7.19368 1.000 53.64005 105 PHE A CA 1
ATOM 764 C C . PHE A 1 138 ? 2.62442 -36.53905 -6.25828 1.000 54.46093 105 PHE A C 1
ATOM 765 O O . PHE A 1 138 ? 2.82242 -36.05915 -5.13917 1.000 54.94681 105 PHE A O 1
ATOM 773 N N . ARG A 1 139 ? 3.29671 -37.59555 -6.71045 1.000 54.08209 106 ARG A N 1
ATOM 774 C CA . ARG A 1 139 ? 4.32610 -38.24745 -5.91420 1.000 52.88693 106 ARG A CA 1
ATOM 775 C C . ARG A 1 139 ? 5.27786 -38.98432 -6.84563 1.000 51.64113 106 ARG A C 1
ATOM 776 O O . ARG A 1 139 ? 4.93162 -39.32095 -7.98138 1.000 51.09028 106 ARG A O 1
ATOM 784 N N . ARG A 1 140 ? 6.48393 -39.23445 -6.34282 1.000 54.76974 107 ARG A N 1
ATOM 785 C CA . ARG A 1 140 ? 7.51349 -39.91123 -7.11972 1.000 58.04251 107 ARG A CA 1
ATOM 786 C C . ARG A 1 140 ? 7.21743 -41.40165 -7.24107 1.000 63.04376 107 ARG A C 1
ATOM 787 O O . ARG A 1 140 ? 6.83682 -42.05723 -6.26660 1.000 61.38763 107 ARG A O 1
ATOM 795 N N . LEU A 1 141 ? 7.39848 -41.93476 -8.45024 1.000 67.69999 108 LEU A N 1
ATOM 796 C CA . LEU A 1 141 ? 7.25221 -43.36450 -8.72931 1.000 60.90602 108 LEU A CA 1
ATOM 797 C C . LEU A 1 141 ? 8.46828 -43.80728 -9.53113 1.000 59.74774 108 LEU A C 1
ATOM 798 O O . LEU A 1 141 ? 8.40071 -43.94297 -10.76017 1.000 54.38864 108 LEU A O 1
ATOM 803 N N . PRO A 1 142 ? 9.60183 -44.04305 -8.86574 1.000 62.99452 109 PRO A N 1
ATOM 804 C CA . PRO A 1 142 ? 10.83250 -44.35604 -9.61124 1.000 72.21428 109 PRO A CA 1
ATOM 805 C C . PRO A 1 142 ? 10.76470 -45.65592 -10.39423 1.000 75.67789 109 PRO A C 1
ATOM 806 O O . PRO A 1 142 ? 11.36400 -45.74464 -11.47301 1.000 74.45837 109 PRO A O 1
ATOM 810 N N . HIS A 1 143 ? 10.05467 -46.66842 -9.89006 1.000 77.35769 110 HIS A N 1
ATOM 811 C CA . HIS A 1 143 ? 9.99265 -47.94543 -10.59443 1.000 67.86516 110 HIS A CA 1
ATOM 812 C C . HIS A 1 143 ? 9.13009 -47.86088 -11.84828 1.000 56.93258 110 HIS A C 1
ATOM 813 O O . HIS A 1 143 ? 9.40451 -48.55484 -12.83494 1.000 55.66874 110 HIS A O 1
ATOM 820 N N . LEU A 1 144 ? 8.09207 -47.02046 -11.83355 1.000 49.50993 111 LEU A N 1
ATOM 821 C CA . LEU A 1 144 ? 7.20893 -46.90286 -12.98785 1.000 48.51276 111 LEU A CA 1
ATOM 822 C C . LEU A 1 144 ? 7.88676 -46.23291 -14.17796 1.000 49.26669 111 LEU A C 1
ATOM 823 O O . LEU A 1 144 ? 7.38931 -46.35043 -15.30246 1.000 46.64244 111 LEU A O 1
ATOM 828 N N . TYR A 1 145 ? 9.00677 -45.53673 -13.96352 1.000 50.20802 112 TYR A N 1
ATOM 829 C CA . TYR A 1 145 ? 9.65626 -44.78362 -15.02916 1.000 47.02167 112 TYR A CA 1
ATOM 830 C C . TYR A 1 145 ? 11.13297 -45.12396 -15.19552 1.000 51.94233 112 TYR A C 1
ATOM 831 O O . TYR A 1 145 ? 11.85616 -44.36502 -15.85044 1.000 66.84398 112 TYR A O 1
ATOM 840 N N . SER A 1 146 ? 11.60143 -46.22998 -14.62512 1.000 55.50904 113 SER A N 1
ATOM 841 C CA . SER A 1 146 ? 13.00355 -46.59766 -14.74493 1.000 58.62164 113 SER A CA 1
ATOM 842 C C . SER A 1 146 ? 13.36337 -46.91916 -16.19461 1.000 62.75724 113 SER A C 1
ATOM 843 O O . SER A 1 146 ? 12.50693 -47.24228 -17.02220 1.000 61.68880 113 SER A O 1
ATOM 846 N N . SER A 1 147 ? 14.66171 -46.82305 -16.49598 1.000 68.61329 114 SER A N 1
ATOM 847 C CA . SER A 1 147 ? 15.14238 -47.19053 -17.82432 1.000 71.69171 114 SER A CA 1
ATOM 848 C C . SER A 1 147 ? 14.87810 -48.65940 -18.12849 1.000 83.22176 114 SER A C 1
ATOM 849 O O . SER A 1 147 ? 14.69197 -49.02801 -19.29413 1.000 89.68609 114 SER A O 1
ATOM 852 N N . HIS A 1 148 ? 14.85932 -49.50964 -17.09847 1.000 88.36552 115 HIS A N 1
ATOM 853 C CA . HIS A 1 148 ? 14.47360 -50.90343 -17.29366 1.000 86.02649 115 HIS A CA 1
ATOM 854 C C . HIS A 1 148 ? 13.02738 -51.01248 -17.76076 1.000 80.44221 115 HIS A C 1
ATOM 855 O O . HIS A 1 148 ? 12.69342 -51.87953 -18.57710 1.000 81.91850 115 HIS A O 1
ATOM 862 N N . MET A 1 149 ? 12.15306 -50.14060 -17.25067 1.000 74.60303 116 MET A N 1
ATOM 863 C CA . MET A 1 149 ? 10.76015 -50.14625 -17.68524 1.000 69.74701 116 MET A CA 1
ATOM 864 C C . MET A 1 149 ? 10.63857 -49.79159 -19.16142 1.000 70.58092 116 MET A C 1
ATOM 865 O O . MET A 1 149 ? 9.70816 -50.24729 -19.83689 1.000 70.29239 116 MET A O 1
ATOM 870 N N . MET A 1 150 ? 11.56822 -48.98258 -19.67641 1.000 71.41102 117 MET A N 1
ATOM 871 C CA . MET A 1 150 ? 11.57469 -48.66061 -21.09954 1.000 69.41910 117 MET A CA 1
ATOM 872 C C . MET A 1 150 ? 11.84681 -49.89757 -21.94450 1.000 71.89161 117 MET A C 1
ATOM 873 O O . MET A 1 150 ? 11.19578 -50.11176 -22.97425 1.000 73.49730 117 MET A O 1
ATOM 878 N N . ALA A 1 151 ? 12.80704 -50.72434 -21.52406 1.000 69.36665 118 ALA A N 1
ATOM 879 C CA . ALA A 1 151 ? 13.11370 -51.94084 -22.26743 1.000 70.44154 118 ALA A CA 1
ATOM 880 C C . ALA A 1 151 ? 11.92349 -52.88921 -22.30561 1.000 71.91687 118 ALA A C 1
ATOM 881 O O . ALA A 1 151 ? 11.75815 -53.63968 -23.27483 1.000 64.21359 118 ALA A O 1
ATOM 883 N N . GLN A 1 152 ? 11.08362 -52.86584 -21.26762 1.000 68.36091 119 GLN A N 1
ATOM 884 C CA . GLN A 1 152 ? 9.90651 -53.72791 -21.24543 1.000 63.03693 119 GLN A CA 1
ATOM 885 C C . GLN A 1 152 ? 8.90029 -53.31742 -22.31346 1.000 63.72017 119 GLN A C 1
ATOM 886 O O . GLN A 1 152 ? 8.23947 -54.17311 -22.91385 1.000 59.27596 119 GLN A O 1
ATOM 892 N N . TYR A 1 153 ? 8.77340 -52.01611 -22.56469 1.000 64.07683 120 TYR A N 1
ATOM 893 C CA . TYR A 1 153 ? 7.85909 -51.48475 -23.56559 1.000 63.00637 120 TYR A CA 1
ATOM 894 C C . TYR A 1 153 ? 8.50545 -51.32369 -24.93655 1.000 73.67686 120 TYR A C 1
ATOM 895 O O . TYR A 1 153 ? 7.88286 -50.74314 -25.83202 1.000 77.84890 120 TYR A O 1
ATOM 904 N N . LYS A 1 154 ? 9.73221 -51.82214 -25.12177 1.000 82.01389 121 LYS A N 1
ATOM 905 C CA . LYS A 1 154 ? 10.46336 -51.54886 -26.35707 1.000 90.55361 121 LYS A CA 1
ATOM 906 C C . LYS A 1 154 ? 9.78478 -52.17775 -27.56940 1.000 102.75356 121 LYS A C 1
ATOM 907 O O . LYS A 1 154 ? 9.70007 -51.55125 -28.63276 1.000 109.21857 121 LYS A O 1
ATOM 913 N N . GLY A 1 155 ? 9.30740 -53.41190 -27.43799 1.000 110.37605 122 GLY A N 1
ATOM 914 C CA . GLY A 1 155 ? 8.63405 -54.06513 -28.54160 1.000 115.58307 122 GLY A CA 1
ATOM 915 C C . GLY A 1 155 ? 7.17027 -54.33415 -28.25991 1.000 116.34880 122 GLY A C 1
ATOM 916 O O . GLY A 1 155 ? 6.46412 -54.91078 -29.09328 1.000 120.79361 122 GLY A O 1
ATOM 917 N N . ALA A 1 156 ? 6.70829 -53.90917 -27.08594 1.000 112.22740 123 ALA A N 1
ATOM 918 C CA . ALA A 1 156 ? 5.34596 -54.17700 -26.64990 1.000 111.13218 123 ALA A CA 1
ATOM 919 C C . ALA A 1 156 ? 4.33059 -53.44093 -27.51754 1.000 108.67179 123 ALA A C 1
ATOM 920 O O . ALA A 1 156 ? 4.56755 -52.32210 -27.97910 1.000 109.95324 123 ALA A O 1
ATOM 922 N N . SER A 1 157 ? 3.18924 -54.09064 -27.74043 1.000 107.21490 124 SER A N 1
ATOM 923 C CA . SER A 1 157 ? 2.05538 -53.46760 -28.40145 1.000 107.73373 124 SER A CA 1
ATOM 924 C C . SER A 1 157 ? 1.32429 -52.54251 -27.43065 1.000 108.89739 124 SER A C 1
ATOM 925 O O . SER A 1 157 ? 1.60678 -52.50611 -26.22947 1.000 110.90579 124 SER A O 1
ATOM 928 N N . LEU A 1 158 ? 0.36323 -51.78792 -27.96900 1.000 110.82579 125 LEU A N 1
ATOM 929 C CA . LEU A 1 158 ? -0.37089 -50.83131 -27.14613 1.000 112.39437 125 LEU A CA 1
ATOM 930 C C . LEU A 1 158 ? -1.16326 -51.53360 -26.04944 1.000 122.49135 125 LEU A C 1
ATOM 931 O O . LEU A 1 158 ? -1.21355 -51.05952 -24.90814 1.000 123.39045 125 LEU A O 1
ATOM 936 N N . GLY A 1 159 ? -1.78331 -52.66519 -26.37180 1.000 129.22187 126 GLY A N 1
ATOM 937 C CA . GLY A 1 159 ? -2.61264 -53.38604 -25.43225 1.000 129.16466 126 GLY A CA 1
ATOM 938 C C . GLY A 1 159 ? -1.98589 -54.59849 -24.78345 1.000 129.89554 126 GLY A C 1
ATOM 939 O O . GLY A 1 159 ? -2.64233 -55.24925 -23.96465 1.000 130.78460 126 GLY A O 1
ATOM 940 N N . GLU A 1 160 ? -0.73679 -54.92993 -25.12007 1.000 121.97630 127 GLU A N 1
ATOM 941 C CA . GLU A 1 160 ? -0.09509 -56.09084 -24.50948 1.000 102.78087 127 GLU A CA 1
ATOM 942 C C . GLU A 1 160 ? 0.27465 -55.82231 -23.05577 1.000 86.68365 127 GLU A C 1
ATOM 943 O O . GLU A 1 160 ? 0.16326 -56.71378 -22.20610 1.000 86.15760 127 GLU A O 1
ATOM 949 N N . LEU A 1 161 ? 0.71358 -54.60780 -22.75015 1.000 79.94053 128 LEU A N 1
ATOM 950 C CA . LEU A 1 161 ? 1.13770 -54.23877 -21.40912 1.000 72.57263 128 LEU A CA 1
ATOM 951 C C . LEU A 1 161 ? 0.15049 -53.25257 -20.79679 1.000 65.18181 128 LEU A C 1
ATOM 952 O O . LEU A 1 161 ? -0.79118 -52.78745 -21.44495 1.000 61.44771 128 LEU A O 1
ATOM 957 N N . SER A 1 162 ? 0.37629 -52.94307 -19.52320 1.000 63.97773 129 SER A N 1
ATOM 958 C CA . SER A 1 162 ? -0.44949 -51.96262 -18.84087 1.000 61.38801 129 SER A CA 1
ATOM 959 C C . SER A 1 162 ? -0.23724 -50.57791 -19.45558 1.000 57.88544 129 SER A C 1
ATOM 960 O O . SER A 1 162 ? 0.83893 -50.28484 -19.98560 1.000 62.39791 129 SER A O 1
ATOM 963 N N . PRO A 1 163 ? -1.25487 -49.71551 -19.41059 1.000 48.59081 130 PRO A N 1
ATOM 964 C CA . PRO A 1 163 ? -1.13750 -48.39885 -20.05099 1.000 48.51357 130 PRO A CA 1
ATOM 965 C C . PRO A 1 163 ? 0.03202 -47.60027 -19.49468 1.000 49.12849 130 PRO A C 1
ATOM 966 O O . PRO A 1 163 ? 0.25281 -47.54683 -18.28338 1.000 49.65824 130 PRO A O 1
ATOM 970 N N . HIS A 1 164 ? 0.78927 -46.97710 -20.40363 1.000 54.28128 131 HIS A N 1
ATOM 971 C CA . HIS A 1 164 ? 1.96756 -46.21033 -20.02459 1.000 61.35349 131 HIS A CA 1
ATOM 972 C C . HIS A 1 164 ? 2.32098 -45.26511 -21.15890 1.000 62.60424 131 HIS A C 1
ATOM 973 O O . HIS A 1 164 ? 2.12834 -45.62876 -22.32737 1.000 68.85285 131 HIS A O 1
ATOM 980 N N . PRO A 1 165 ? 2.81654 -44.05815 -20.86789 1.000 57.39676 132 PRO A N 1
ATOM 981 C CA . PRO A 1 165 ? 3.23349 -43.15682 -21.95628 1.000 55.47517 132 PRO A CA 1
ATOM 982 C C . PRO A 1 165 ? 4.30872 -43.74594 -22.84791 1.000 55.02512 132 PRO A C 1
ATOM 983 O O . PRO A 1 165 ? 4.38273 -43.38960 -24.03060 1.000 53.62650 132 PRO A O 1
ATOM 987 N N . PHE A 1 166 ? 5.15351 -44.63122 -22.31128 1.000 53.84253 133 PHE A N 1
ATOM 988 C CA . PHE A 1 166 ? 6.14328 -45.31038 -23.13987 1.000 52.32675 133 PHE A CA 1
ATOM 989 C C . PHE A 1 166 ? 5.47407 -46.10214 -24.25486 1.000 52.01742 133 PHE A C 1
ATOM 990 O O . PHE A 1 166 ? 6.01750 -46.20150 -25.36132 1.000 55.62960 133 PHE A O 1
ATOM 998 N N . ALA A 1 167 ? 4.29388 -46.66578 -23.98608 1.000 48.19814 134 ALA A N 1
ATOM 999 C CA . ALA A 1 167 ? 3.57693 -47.39755 -25.02322 1.000 49.01650 134 ALA A CA 1
ATOM 1000 C C . ALA A 1 167 ? 3.05055 -46.45513 -26.09581 1.000 56.03234 134 ALA A C 1
ATOM 1001 O O . ALA A 1 167 ? 3.03424 -46.80291 -27.28195 1.000 64.71971 134 ALA A O 1
ATOM 1003 N N . VAL A 1 168 ? 2.61246 -45.25995 -25.69885 1.000 53.45784 135 VAL A N 1
ATOM 1004 C CA . VAL A 1 168 ? 2.21137 -44.25970 -26.68114 1.000 50.28025 135 VAL A CA 1
ATOM 1005 C C . VAL A 1 168 ? 3.41721 -43.80520 -27.49220 1.000 46.27860 135 VAL A C 1
ATOM 1006 O O . VAL A 1 168 ? 3.33361 -43.63623 -28.71479 1.000 46.80958 135 VAL A O 1
ATOM 1010 N N . ALA A 1 169 ? 4.56021 -43.61563 -26.82981 1.000 41.83944 136 ALA A N 1
ATOM 1011 C CA . ALA A 1 169 ? 5.76634 -43.20782 -27.54083 1.000 44.13070 136 ALA A CA 1
ATOM 1012 C C . ALA A 1 169 ? 6.22651 -44.28679 -28.50990 1.000 58.17174 136 ALA A C 1
ATOM 1013 O O . ALA A 1 169 ? 6.63640 -43.98291 -29.63759 1.000 69.45948 136 ALA A O 1
ATOM 1015 N N . ASP A 1 170 ? 6.16593 -45.55154 -28.08799 1.000 59.35001 137 ASP A N 1
ATOM 1016 C CA . ASP A 1 170 ? 6.53143 -46.64727 -28.97867 1.000 52.49064 137 ASP A CA 1
ATOM 1017 C C . ASP A 1 170 ? 5.56907 -46.73487 -30.15529 1.000 49.03607 137 ASP A C 1
ATOM 1018 O O . ASP A 1 170 ? 5.98516 -46.94596 -31.30123 1.000 49.16239 137 ASP A O 1
ATOM 1023 N N . ALA A 1 171 ? 4.27139 -46.56866 -29.88561 1.000 44.73283 138 ALA A N 1
ATOM 1024 C CA . ALA A 1 171 ? 3.27851 -46.55946 -30.95397 1.000 45.30124 138 ALA A CA 1
ATOM 1025 C C . ALA A 1 171 ? 3.59230 -45.48756 -31.98670 1.000 55.06101 138 ALA A C 1
ATOM 1026 O O . ALA A 1 171 ? 3.49675 -45.72951 -33.19540 1.000 62.39962 138 ALA A O 1
ATOM 1028 N N . ALA A 1 172 ? 3.97734 -44.29502 -31.52649 1.000 56.80200 139 ALA A N 1
ATOM 1029 C CA . ALA A 1 172 ? 4.36942 -43.23750 -32.45001 1.000 57.63413 139 ALA A CA 1
ATOM 1030 C C . ALA A 1 172 ? 5.61931 -43.61386 -33.23329 1.000 50.75911 139 ALA A C 1
ATOM 1031 O O . ALA A 1 172 ? 5.76047 -43.22996 -34.39965 1.000 49.33408 139 ALA A O 1
ATOM 1033 N N . TYR A 1 173 ? 6.53380 -44.36285 -32.61632 1.000 44.50750 140 TYR A N 1
ATOM 1034 C CA . TYR A 1 173 ? 7.74956 -44.76324 -33.31413 1.000 45.60312 140 TYR A CA 1
ATOM 1035 C C . TYR A 1 173 ? 7.47798 -45.88453 -34.30984 1.000 55.40050 140 TYR A C 1
ATOM 1036 O O . TYR A 1 173 ? 8.01180 -45.87005 -35.42501 1.000 57.35954 140 TYR A O 1
ATOM 1045 N N A ARG A 1 174 ? 6.65672 -46.86536 -33.92667 0.626 58.66370 141 ARG A N 1
ATOM 1046 N N B ARG A 1 174 ? 6.65775 -46.86438 -33.92350 0.374 58.69313 141 ARG A N 1
ATOM 1047 C CA A ARG A 1 174 ? 6.33913 -47.95415 -34.84474 0.626 55.29405 141 ARG A CA 1
ATOM 1048 C CA B ARG A 1 174 ? 6.32864 -47.95567 -34.83464 0.374 61.24774 141 ARG A CA 1
ATOM 1049 C C A ARG A 1 174 ? 5.50761 -47.45944 -36.02066 0.626 60.67046 141 ARG A C 1
ATOM 1050 C C B ARG A 1 174 ? 5.50535 -47.46148 -36.01581 0.374 61.32512 141 ARG A C 1
ATOM 1051 O O A ARG A 1 174 ? 5.76087 -47.83865 -37.17011 0.626 60.61681 141 ARG A O 1
ATOM 1052 O O B ARG A 1 174 ? 5.75815 -47.84863 -37.16273 0.374 60.60842 141 ARG A O 1
ATOM 1067 N N . GLN A 1 175 ? 4.51717 -46.60466 -35.75524 1.000 57.18748 142 GLN A N 1
ATOM 1068 C CA . GLN A 1 175 ? 3.66520 -46.09578 -36.82140 1.000 54.46122 142 GLN A CA 1
ATOM 1069 C C . GLN A 1 175 ? 4.41350 -45.15503 -37.75715 1.000 56.98261 142 GLN A C 1
ATOM 1070 O O . GLN A 1 175 ? 3.92679 -44.87715 -38.85776 1.000 58.70100 142 GLN A O 1
ATOM 1076 N N . MET A 1 176 ? 5.58864 -44.67060 -37.35098 1.000 65.77518 143 MET A N 1
ATOM 1077 C CA . MET A 1 176 ? 6.37220 -43.80018 -38.22046 1.000 73.58963 143 MET A CA 1
ATOM 1078 C C . MET A 1 176 ? 7.03256 -44.58943 -39.34513 1.000 75.39372 143 MET A C 1
ATOM 1079 O O . MET A 1 176 ? 7.04037 -44.14681 -40.49948 1.000 71.14444 143 MET A O 1
ATOM 1084 N N . ILE A 1 177 ? 7.58647 -45.76116 -39.03101 1.000 78.55372 144 ILE A N 1
ATOM 1085 C CA . ILE A 1 177 ? 8.30278 -46.53362 -40.04011 1.000 81.68065 144 ILE A CA 1
ATOM 1086 C C . ILE A 1 177 ? 7.34309 -47.36865 -40.88084 1.000 85.86826 144 ILE A C 1
ATOM 1087 O O . ILE A 1 177 ? 7.56948 -47.55955 -42.08232 1.000 88.02426 144 ILE A O 1
ATOM 1092 N N . ASN A 1 178 ? 6.26183 -47.86967 -40.28025 1.000 85.76433 145 ASN A N 1
ATOM 1093 C CA . ASN A 1 178 ? 5.29930 -48.66528 -41.03144 1.000 86.56667 145 ASN A CA 1
ATOM 1094 C C . ASN A 1 178 ? 4.51498 -47.83354 -42.03562 1.000 85.30710 145 ASN A C 1
ATOM 1095 O O . ASN A 1 178 ? 3.92368 -48.39979 -42.96081 1.000 86.87796 145 ASN A O 1
ATOM 1100 N N . ASP A 1 179 ? 4.49867 -46.50875 -41.87976 1.000 79.80370 146 ASP A N 1
ATOM 1101 C CA . ASP A 1 179 ? 3.73920 -45.63255 -42.75812 1.000 71.10313 146 ASP A CA 1
ATOM 1102 C C . ASP A 1 179 ? 4.58523 -44.60922 -43.49945 1.000 69.46267 146 ASP A C 1
ATOM 1103 O O . ASP A 1 179 ? 4.12202 -44.07882 -44.51532 1.000 69.05610 146 ASP A O 1
ATOM 1108 N N . GLY A 1 180 ? 5.79774 -44.31596 -43.03187 1.000 76.21321 147 GLY A N 1
ATOM 1109 C CA . GLY A 1 180 ? 6.60026 -43.28107 -43.65019 1.000 76.40355 147 GLY A CA 1
ATOM 1110 C C . GLY A 1 180 ? 6.08557 -41.87544 -43.45129 1.000 75.74375 147 GLY A C 1
ATOM 1111 O O . GLY A 1 180 ? 6.54555 -40.95954 -44.14006 1.000 83.02907 147 GLY A O 1
ATOM 1112 N N . VAL A 1 181 ? 5.14741 -41.67426 -42.52959 1.000 70.77351 148 VAL A N 1
ATOM 1113 C CA . VAL A 1 181 ? 4.55033 -40.36930 -42.28125 1.000 65.98781 148 VAL A CA 1
ATOM 1114 C C . VAL A 1 181 ? 4.99283 -39.87707 -40.91035 1.000 64.57572 148 VAL A C 1
ATOM 1115 O O . VAL A 1 181 ? 5.20764 -40.66485 -39.98175 1.000 69.47771 148 VAL A O 1
ATOM 1119 N N . SER A 1 182 ? 5.14226 -38.56058 -40.79251 1.000 59.70241 149 SER A N 1
ATOM 1120 C CA . SER A 1 182 ? 5.54152 -37.95986 -39.52997 1.000 57.85264 149 SER A CA 1
ATOM 1121 C C . SER A 1 182 ? 4.44588 -38.12925 -38.48353 1.000 55.10795 149 SER A C 1
ATOM 1122 O O . SER A 1 182 ? 3.25768 -38.22538 -38.80146 1.000 50.96804 149 SER A O 1
ATOM 1125 N N . GLN A 1 183 ? 4.86065 -38.16772 -37.22124 1.000 61.46974 150 GLN A N 1
ATOM 1126 C CA . GLN A 1 183 ? 3.95995 -38.37038 -36.09847 1.000 62.70503 150 GLN A CA 1
ATOM 1127 C C . GLN A 1 183 ? 4.05340 -37.19252 -35.13677 1.000 68.13427 150 GLN A C 1
ATOM 1128 O O . GLN A 1 183 ? 4.99909 -36.39979 -35.17821 1.000 71.90767 150 GLN A O 1
ATOM 1134 N N . SER A 1 184 ? 3.05333 -37.08550 -34.26455 1.000 70.25713 151 SER A N 1
ATOM 1135 C CA . SER A 1 184 ? 3.04793 -36.06485 -33.22785 1.000 65.06717 151 SER A CA 1
ATOM 1136 C C . SER A 1 184 ? 2.23555 -36.56751 -32.04527 1.000 60.55169 151 SER A C 1
ATOM 1137 O O . SER A 1 184 ? 1.18903 -37.19684 -32.22398 1.000 60.34783 151 SER A O 1
ATOM 1140 N N . ILE A 1 185 ? 2.72629 -36.29007 -30.84076 1.000 60.10778 152 ILE A N 1
ATOM 1141 C CA . ILE A 1 185 ? 2.04550 -36.65300 -29.60362 1.000 55.62768 152 ILE A CA 1
ATOM 1142 C C . ILE A 1 185 ? 1.56241 -35.37369 -28.93814 1.000 51.98504 152 ILE A C 1
ATOM 1143 O O . ILE A 1 185 ? 2.33852 -34.42656 -28.76303 1.000 51.53753 152 ILE A O 1
ATOM 1148 N N . LEU A 1 186 ? 0.28508 -35.34640 -28.56763 1.000 44.82642 153 LEU A N 1
ATOM 1149 C CA . LEU A 1 186 ? -0.36039 -34.14805 -28.04882 1.000 44.99358 153 LEU A CA 1
ATOM 1150 C C . LEU A 1 186 ? -0.82996 -34.41499 -26.62669 1.000 53.03584 153 LEU A C 1
ATOM 1151 O O . LEU A 1 186 ? -1.69968 -35.26448 -26.40454 1.000 59.31535 153 LEU A O 1
ATOM 1156 N N . VAL A 1 187 ? -0.25822 -33.68665 -2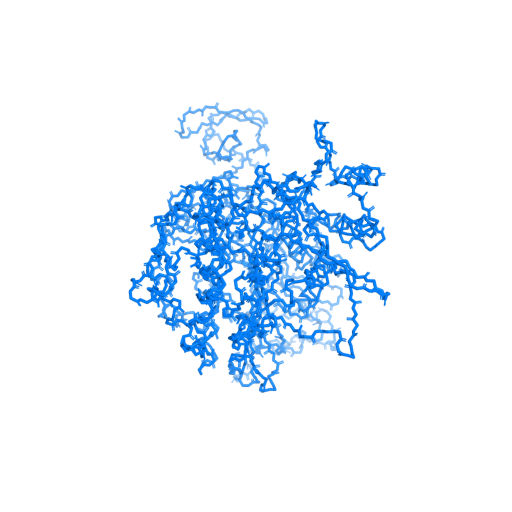5.67123 1.000 55.58712 154 VAL A N 1
ATOM 1157 C CA . VAL A 1 187 ? -0.58930 -33.81439 -24.25569 1.000 52.02668 154 VAL A CA 1
ATOM 1158 C C . VAL A 1 187 ? -1.42004 -32.60527 -23.84534 1.000 51.50430 154 VAL A C 1
ATOM 1159 O O . VAL A 1 187 ? -1.01617 -31.46059 -24.08430 1.000 51.94639 154 VAL A O 1
ATOM 1163 N N . SER A 1 188 ? -2.57284 -32.85727 -23.22291 1.000 49.91805 155 SER A N 1
ATOM 1164 C CA . SER A 1 188 ? -3.52907 -31.81680 -22.86964 1.000 55.24508 155 SER A CA 1
ATOM 1165 C C . SER A 1 188 ? -3.93008 -31.96773 -21.40513 1.000 65.24895 155 SER A C 1
ATOM 1166 O O . SER A 1 188 ? -3.46244 -32.86705 -20.69836 1.000 74.07787 155 SER A O 1
ATOM 1169 N N . GLY A 1 189 ? -4.81271 -31.07358 -20.95236 1.000 60.62656 156 GLY A N 1
ATOM 1170 C CA . GLY A 1 189 ? -5.28345 -31.06770 -19.57721 1.000 59.55428 156 GLY A CA 1
ATOM 1171 C C . GLY A 1 189 ? -5.28722 -29.66863 -18.99109 1.000 57.63123 156 GLY A C 1
ATOM 1172 O O . GLY A 1 189 ? -4.89916 -28.71413 -19.67280 1.000 60.54458 156 GLY A O 1
ATOM 1173 N N . GLU A 1 190 ? -5.72291 -29.51877 -17.74216 1.000 54.41722 157 GLU A N 1
ATOM 1174 C CA . GLU A 1 190 ? -5.65919 -28.21768 -17.09582 1.000 47.89835 157 GLU A CA 1
ATOM 1175 C C . GLU A 1 190 ? -4.27167 -28.00914 -16.49024 1.000 49.55753 157 GLU A C 1
ATOM 1176 O O . GLU A 1 190 ? -3.40195 -28.88162 -16.54932 1.000 43.04223 157 GLU A O 1
ATOM 1182 N N . SER A 1 191 ? -4.05859 -26.83268 -15.90416 1.000 59.78285 158 SER A N 1
ATOM 1183 C CA . SER A 1 191 ? -2.74728 -26.48634 -15.37091 1.000 59.52658 158 SER A CA 1
ATOM 1184 C C . SER A 1 191 ? -2.40560 -27.36727 -14.17440 1.000 59.43912 158 SER A C 1
ATOM 1185 O O . SER A 1 191 ? -3.20229 -27.50657 -13.24096 1.000 55.39311 158 SER A O 1
ATOM 1188 N N . GLY A 1 192 ? -1.21688 -27.96305 -14.20747 1.000 60.16074 159 GLY A N 1
ATOM 1189 C CA . GLY A 1 192 ? -0.75015 -28.82145 -13.13948 1.000 59.30724 159 GLY A CA 1
ATOM 1190 C C . GLY A 1 192 ? -1.16375 -30.27027 -13.24622 1.000 54.66039 159 GLY A C 1
ATOM 1191 O O . GLY A 1 192 ? -0.94624 -31.02877 -12.29455 1.000 47.29236 159 GLY A O 1
ATOM 1192 N N . ALA A 1 193 ? -1.74485 -30.68056 -14.37189 1.000 56.48926 160 ALA A N 1
ATOM 1193 C CA . ALA A 1 193 ? -2.23869 -32.03858 -14.55491 1.000 55.00838 160 ALA A CA 1
ATOM 1194 C C . ALA A 1 193 ? -1.15239 -33.02046 -14.97852 1.000 53.23350 160 ALA A C 1
ATOM 1195 O O . ALA A 1 193 ? -1.42319 -34.22440 -15.04333 1.000 53.06899 160 ALA A O 1
ATOM 1197 N N . GLY A 1 194 ? 0.05459 -32.54821 -15.26948 1.000 46.56036 161 GLY A N 1
ATOM 1198 C CA . GLY A 1 194 ? 1.16498 -33.42339 -15.57920 1.000 44.62306 161 GLY A CA 1
ATOM 1199 C C . GLY A 1 194 ? 1.58520 -33.49169 -17.03235 1.000 43.70818 161 GLY A C 1
ATOM 1200 O O . GLY A 1 194 ? 2.14293 -34.51491 -17.44206 1.000 35.87099 161 GLY A O 1
ATOM 1201 N N . LYS A 1 195 ? 1.34129 -32.44345 -17.82268 1.000 42.52784 162 LYS A N 1
ATOM 1202 C CA . LYS A 1 195 ? 1.77208 -32.46272 -19.21749 1.000 43.39269 162 LYS A CA 1
ATOM 1203 C C . LYS A 1 195 ? 3.28911 -32.43093 -19.32687 1.000 47.75965 162 LYS A C 1
ATOM 1204 O O . LYS A 1 195 ? 3.87680 -33.18141 -20.11393 1.000 51.53608 162 LYS A O 1
ATOM 1210 N N . THR A 1 196 ? 3.93606 -31.54884 -18.56283 1.000 53.48157 163 THR A N 1
ATOM 1211 C CA . THR A 1 196 ? 5.38632 -31.42193 -18.63915 1.000 58.15282 163 THR A CA 1
ATOM 1212 C C . THR A 1 196 ? 6.07050 -32.70010 -18.17745 1.000 58.02464 163 THR A C 1
ATOM 1213 O O . THR A 1 196 ? 7.06805 -33.12519 -18.77031 1.000 56.45391 163 THR A O 1
ATOM 1217 N N . GLU A 1 197 ? 5.54761 -33.32624 -17.12148 1.000 59.13554 164 GLU A N 1
ATOM 1218 C CA . GLU A 1 197 ? 6.08825 -34.60749 -16.68473 1.000 61.59241 164 GLU A CA 1
ATOM 1219 C C . GLU A 1 197 ? 5.82746 -35.69134 -17.72255 1.000 53.08420 164 GLU A C 1
ATOM 1220 O O . GLU A 1 197 ? 6.67723 -36.56070 -17.94911 1.000 51.27615 164 GLU A O 1
ATOM 1226 N N . SER A 1 198 ? 4.66091 -35.64936 -18.37062 1.000 45.24565 165 SER A N 1
ATOM 1227 C CA . SER A 1 198 ? 4.35105 -36.63850 -19.39754 1.000 46.24981 165 SER A CA 1
ATOM 1228 C C . SER A 1 198 ? 5.25300 -36.47004 -20.61234 1.000 41.51163 165 SER A C 1
ATOM 1229 O O . SER A 1 198 ? 5.65329 -37.45705 -21.24093 1.000 44.78648 165 SER A O 1
ATOM 1232 N N . THR A 1 199 ? 5.58542 -35.22438 -20.95496 1.000 41.11182 166 THR A N 1
ATOM 1233 C CA . THR A 1 199 ? 6.47279 -34.97414 -22.08582 1.000 48.54144 166 THR A CA 1
ATOM 1234 C C . THR A 1 199 ? 7.88639 -35.47207 -21.80336 1.000 55.29102 166 THR A C 1
ATOM 1235 O O . THR A 1 199 ? 8.55326 -36.00287 -22.70033 1.000 59.93862 166 THR A O 1
ATOM 1239 N N . LYS A 1 200 ? 8.35824 -35.31739 -20.56192 1.000 57.54098 167 LYS A N 1
ATOM 1240 C CA . LYS A 1 200 ? 9.68618 -35.81463 -20.20896 1.000 60.96912 167 LYS A CA 1
ATOM 1241 C C . LYS A 1 200 ? 9.79253 -37.31477 -20.44761 1.000 61.91258 167 LYS A C 1
ATOM 1242 O O . LYS A 1 200 ? 10.83889 -37.81216 -20.88149 1.000 64.09321 167 LYS A O 1
ATOM 1248 N N . LEU A 1 201 ? 8.71523 -38.05051 -20.16923 1.000 58.41755 168 LEU A N 1
ATOM 1249 C CA . LEU A 1 201 ? 8.71899 -39.49380 -20.37971 1.000 56.15209 168 LEU A CA 1
ATOM 1250 C C . LEU A 1 201 ? 8.83878 -39.82858 -21.85849 1.000 53.88154 168 LEU A C 1
ATOM 1251 O O . LEU A 1 201 ? 9.61049 -40.71239 -22.25028 1.000 61.60279 168 LEU A O 1
ATOM 1256 N N . LEU A 1 202 ? 8.06634 -39.13245 -22.69501 1.000 44.98938 169 LEU A N 1
ATOM 1257 C CA . LEU A 1 202 ? 8.10034 -39.38755 -24.13024 1.000 45.44823 169 LEU A CA 1
ATOM 1258 C C . LEU A 1 202 ? 9.47096 -39.07080 -24.71293 1.000 53.43830 169 LEU A C 1
ATOM 1259 O O . LEU A 1 202 ? 9.95105 -39.77392 -25.60918 1.000 60.79924 169 LEU A O 1
ATOM 1264 N N . MET A 1 203 ? 10.12286 -38.02176 -24.20889 1.000 55.46759 170 MET A N 1
ATOM 1265 C CA . MET A 1 203 ? 11.43651 -37.65752 -24.72915 1.000 58.30280 170 MET A CA 1
ATOM 1266 C C . MET A 1 203 ? 12.50848 -38.63710 -24.26886 1.000 64.60243 170 MET A C 1
ATOM 1267 O O . MET A 1 203 ? 13.44421 -38.93945 -25.01898 1.000 65.17224 170 MET A O 1
ATOM 1272 N N . ARG A 1 204 ? 12.39241 -39.14148 -23.03980 1.000 68.44169 171 ARG A N 1
ATOM 1273 C CA . ARG A 1 204 ? 13.35702 -40.12236 -22.55877 1.000 71.27418 171 ARG A CA 1
ATOM 1274 C C . ARG A 1 204 ? 13.22173 -41.44441 -23.30536 1.000 76.46398 171 ARG A C 1
ATOM 1275 O O . ARG A 1 204 ? 14.22127 -42.14386 -23.51511 1.000 76.85371 171 ARG A O 1
ATOM 1283 N N . TYR A 1 205 ? 12.00435 -41.79158 -23.73184 1.000 75.08936 172 TYR A N 1
ATOM 1284 C CA . TYR A 1 205 ? 11.80740 -43.02653 -24.48154 1.000 69.76473 172 TYR A CA 1
ATOM 1285 C C . TYR A 1 205 ? 12.17491 -42.85196 -25.95019 1.000 69.81792 172 TYR A C 1
ATOM 1286 O O . TYR A 1 205 ? 12.74030 -43.76498 -26.56229 1.000 70.28158 172 TYR A O 1
ATOM 1295 N N . LEU A 1 206 ? 11.86524 -41.68892 -26.53081 1.000 67.29160 173 LEU A N 1
ATOM 1296 C CA . LEU A 1 206 ? 12.20043 -41.45510 -27.93175 1.000 61.12644 173 LEU A CA 1
ATOM 1297 C C . LEU A 1 206 ? 13.70423 -41.35372 -28.14011 1.000 68.65622 173 LEU A C 1
ATOM 1298 O O . LEU A 1 206 ? 14.20882 -41.75751 -29.19310 1.000 73.60875 173 LEU A O 1
ATOM 1303 N N . ALA A 1 207 ? 14.43422 -40.81996 -27.15848 1.000 72.81661 174 ALA A N 1
ATOM 1304 C CA . ALA A 1 207 ? 15.88926 -40.81679 -27.23829 1.000 73.26860 174 ALA A CA 1
ATOM 1305 C C . ALA A 1 207 ? 16.47024 -42.21784 -27.11543 1.000 74.94423 174 ALA A C 1
ATOM 1306 O O . ALA A 1 207 ? 17.61786 -42.43829 -27.51588 1.000 75.78808 174 ALA A O 1
ATOM 1308 N N . TYR A 1 208 ? 15.70343 -43.16381 -26.57075 1.000 81.44217 175 TYR A N 1
ATOM 1309 C CA . TYR A 1 208 ? 16.15918 -44.53909 -26.41709 1.000 90.81047 175 TYR A CA 1
ATOM 1310 C C . TYR A 1 208 ? 15.99266 -45.35868 -27.68997 1.000 96.69541 175 TYR A C 1
ATOM 1311 O O . TYR A 1 208 ? 16.68776 -46.36655 -27.85825 1.000 98.87344 175 TYR A O 1
ATOM 1320 N N . MET A 1 209 ? 15.09953 -44.94679 -28.58915 1.000 98.41501 176 MET A N 1
ATOM 1321 C CA . MET A 1 209 ? 14.85392 -45.68219 -29.82174 1.000 101.97479 176 MET A CA 1
ATOM 1322 C C . MET A 1 209 ? 15.73878 -45.23216 -30.97607 1.000 106.31598 176 MET A C 1
ATOM 1323 O O . MET A 1 209 ? 15.87022 -45.96895 -31.96006 1.000 111.69622 176 MET A O 1
ATOM 1328 N N . GLY A 1 210 ? 16.34430 -44.05143 -30.88495 1.000 104.58671 177 GLY A N 1
ATOM 1329 C CA . GLY A 1 210 ? 17.17864 -43.55529 -31.96090 1.000 104.17476 177 GLY A CA 1
ATOM 1330 C C . GLY A 1 210 ? 18.65832 -43.59734 -31.64419 1.000 105.24558 177 GLY A C 1
ATOM 1331 O O . GLY A 1 210 ? 19.49690 -43.45341 -32.53936 1.000 106.86596 177 GLY A O 1
ATOM 1332 N N . GLY A 1 211 ? 18.99102 -43.79328 -30.37283 1.000 104.19157 178 GLY A N 1
ATOM 1333 C CA . GLY A 1 211 ? 20.37757 -43.86600 -29.95342 1.000 106.26782 178 GLY A CA 1
ATOM 1334 C C . GLY A 1 211 ? 21.09324 -45.09678 -30.47490 1.000 110.25774 178 GLY A C 1
ATOM 1335 O O . GLY A 1 211 ? 20.50774 -46.17617 -30.56419 1.000 110.29384 178 GLY A O 1
ATOM 1336 N N . SER A 1 219 ? 25.22517 -38.13104 -29.35255 1.000 81.43970 186 SER A N 1
ATOM 1337 C CA . SER A 1 219 ? 25.23229 -37.18490 -28.24215 1.000 76.09492 186 SER A CA 1
ATOM 1338 C C . SER A 1 219 ? 24.01498 -36.26640 -28.28833 1.000 70.69790 186 SER A C 1
ATOM 1339 O O . SER A 1 219 ? 23.76834 -35.50414 -27.35413 1.000 65.47618 186 SER A O 1
ATOM 1342 N N . VAL A 1 220 ? 23.26051 -36.34370 -29.38815 1.000 69.95029 187 VAL A N 1
ATOM 1343 C CA . VAL A 1 220 ? 22.03874 -35.55458 -29.51987 1.000 68.27212 187 VAL A CA 1
ATOM 1344 C C . VAL A 1 220 ? 21.02951 -35.94096 -28.44821 1.000 74.66962 187 VAL A C 1
ATOM 1345 O O . VAL A 1 220 ? 20.26410 -35.09521 -27.96923 1.000 74.74209 187 VAL A O 1
ATOM 1349 N N . GLU A 1 221 ? 21.01889 -37.21408 -28.04425 1.000 84.52580 188 GLU A N 1
ATOM 1350 C CA . GLU A 1 221 ? 20.02271 -37.68728 -27.08766 1.000 86.19104 188 GLU A CA 1
ATOM 1351 C C . GLU A 1 221 ? 20.19288 -37.02576 -25.72543 1.000 90.97632 188 GLU A C 1
ATOM 1352 O O . GLU A 1 221 ? 19.20593 -36.62104 -25.10038 1.000 80.82908 188 GLU A O 1
ATOM 1355 N N . GLN A 1 222 ? 21.43492 -36.90808 -25.24945 1.000 106.60749 189 GLN A N 1
ATOM 1356 C CA . GLN A 1 222 ? 21.67294 -36.35318 -23.91987 1.000 108.68034 189 GLN A CA 1
ATOM 1357 C C . GLN A 1 222 ? 21.27287 -34.88596 -23.84323 1.000 103.93039 189 GLN A C 1
ATOM 1358 O O . GLN A 1 222 ? 20.75152 -34.43186 -22.81830 1.000 103.71052 189 GLN A O 1
ATOM 1364 N N . LYS A 1 223 ? 21.50882 -34.12850 -24.91334 1.000 98.06455 190 LYS A N 1
ATOM 1365 C CA . LYS A 1 223 ? 21.29841 -32.68781 -24.85686 1.000 77.38773 190 LYS A CA 1
ATOM 1366 C C . LYS A 1 223 ? 19.82411 -32.30580 -24.92678 1.000 65.02490 190 LYS A C 1
ATOM 1367 O O . LYS A 1 223 ? 19.44247 -31.25076 -24.40813 1.000 66.94706 190 LYS A O 1
ATOM 1373 N N . VAL A 1 224 ? 18.98779 -33.12406 -25.57014 1.000 57.20089 191 VAL A N 1
ATOM 1374 C CA . VAL A 1 224 ? 17.55588 -32.84224 -25.56703 1.000 56.50154 191 VAL A CA 1
ATOM 1375 C C . VAL A 1 224 ? 16.97698 -33.06040 -24.17606 1.000 58.64134 191 VAL A C 1
ATOM 1376 O O . VAL A 1 224 ? 16.08112 -32.32450 -23.74338 1.000 58.95672 191 VAL A O 1
ATOM 1380 N N . LEU A 1 225 ? 17.47961 -34.06129 -23.45046 1.000 61.26882 192 LEU A N 1
ATOM 1381 C CA . LEU A 1 225 ? 17.01242 -34.31249 -22.09324 1.000 61.08205 192 LEU A CA 1
ATOM 1382 C C . LEU A 1 225 ? 17.52009 -33.26430 -21.11197 1.000 59.52095 192 LEU A C 1
ATOM 1383 O O . LEU A 1 225 ? 16.81811 -32.93237 -20.14949 1.000 63.65175 192 LEU A O 1
ATOM 1388 N N . GLU A 1 226 ? 18.72477 -32.73577 -21.33195 1.000 59.39125 193 GLU A N 1
ATOM 1389 C CA . GLU A 1 226 ? 19.25427 -31.69108 -20.46640 1.000 65.24707 193 GLU A CA 1
ATOM 1390 C C . GLU A 1 226 ? 18.75436 -30.30376 -20.83912 1.000 64.46455 193 GLU A C 1
ATOM 1391 O O . GLU A 1 226 ? 19.05471 -29.34357 -20.12192 1.000 66.70921 193 GLU A O 1
ATOM 1397 N N . SER A 1 227 ? 18.00659 -30.17353 -21.93533 1.000 65.74198 194 SER A N 1
ATOM 1398 C CA . SER A 1 227 ? 17.42425 -28.88869 -22.29480 1.000 66.81245 194 SER A CA 1
ATOM 1399 C C . SER A 1 227 ? 16.20360 -28.55118 -21.45118 1.000 74.25727 194 SER A C 1
ATOM 1400 O O . SER A 1 227 ? 15.88503 -27.36787 -21.29465 1.000 79.77346 194 SER A O 1
ATOM 1403 N N . ASN A 1 228 ? 15.51864 -29.56231 -20.90260 1.000 75.38989 195 ASN A N 1
ATOM 1404 C CA . ASN A 1 228 ? 14.37648 -29.28208 -20.03217 1.000 77.81811 195 ASN A CA 1
ATOM 1405 C C . ASN A 1 228 ? 14.78672 -28.58714 -18.74004 1.000 71.39244 195 ASN A C 1
ATOM 1406 O O . ASN A 1 228 ? 14.15149 -27.57798 -18.38375 1.000 66.51343 195 ASN A O 1
ATOM 1411 N N . PRO A 1 229 ? 15.80182 -29.04493 -17.99026 1.000 67.26991 196 PRO A N 1
ATOM 1412 C CA . PRO A 1 229 ? 16.17159 -28.30210 -16.77180 1.000 67.19468 196 PRO A CA 1
ATOM 1413 C C . PRO A 1 229 ? 16.61025 -26.87348 -17.04282 1.000 62.66882 196 PRO A C 1
ATOM 1414 O O . PRO A 1 229 ? 16.31991 -25.98002 -16.23784 1.000 63.15606 196 PRO A O 1
ATOM 1418 N N . VAL A 1 230 ? 17.29942 -26.62934 -18.15864 1.000 58.48120 197 VAL A N 1
ATOM 1419 C CA . VAL A 1 230 ? 17.76183 -25.27835 -18.46296 1.000 57.53292 197 VAL A CA 1
ATOM 1420 C C . VAL A 1 230 ? 16.57815 -24.35800 -18.73737 1.000 59.15716 197 VAL A C 1
ATOM 1421 O O . VAL A 1 230 ? 16.50268 -23.24334 -18.20678 1.000 62.82795 197 VAL A O 1
ATOM 1425 N N . LEU A 1 231 ? 15.63024 -24.81307 -19.56108 1.000 54.20977 198 LEU A N 1
ATOM 1426 C CA . LEU A 1 231 ? 14.47959 -23.97605 -19.88510 1.000 48.12303 198 LEU A CA 1
ATOM 1427 C C . LEU A 1 231 ? 13.54800 -23.80779 -18.69176 1.000 53.33832 198 LEU A C 1
ATOM 1428 O O . LEU A 1 231 ? 12.93671 -22.74460 -18.53122 1.000 65.51775 198 LEU A O 1
ATOM 1433 N N . GLU A 1 232 ? 13.41842 -24.83900 -17.85318 1.000 52.92265 199 GLU A N 1
ATOM 1434 C CA . GLU A 1 232 ? 12.57625 -24.72906 -16.66814 1.000 54.27829 199 GLU A CA 1
ATOM 1435 C C . GLU A 1 232 ? 13.16513 -23.78372 -15.63188 1.000 49.28358 199 GLU A C 1
ATOM 1436 O O . GLU A 1 232 ? 12.41913 -23.24160 -14.80921 1.000 47.85909 199 GLU A O 1
ATOM 1442 N N . ALA A 1 233 ? 14.48241 -23.57339 -15.65318 1.000 46.75871 200 ALA A N 1
ATOM 1443 C CA . ALA A 1 233 ? 15.08685 -22.62372 -14.72803 1.000 44.55892 200 ALA A CA 1
ATOM 1444 C C . ALA A 1 233 ? 14.68825 -21.19143 -15.05334 1.000 48.84762 200 ALA A C 1
ATOM 1445 O O . ALA A 1 233 ? 14.66315 -20.33983 -14.15835 1.000 54.29511 200 ALA A O 1
ATOM 1447 N N . PHE A 1 234 ? 14.36687 -20.90882 -16.31582 1.000 45.89554 201 PHE A N 1
ATOM 1448 C CA . PHE A 1 234 ? 14.08955 -19.55270 -16.76295 1.000 42.50339 201 PHE A CA 1
ATOM 1449 C C . PHE A 1 234 ? 12.68899 -19.37105 -17.33128 1.000 39.91166 201 PHE A C 1
ATOM 1450 O O . PHE A 1 234 ? 12.31458 -18.23881 -17.65982 1.000 38.45692 201 PHE A O 1
ATOM 1458 N N . GLY A 1 235 ? 11.90613 -20.43886 -17.45892 1.000 37.58943 202 GLY A N 1
ATOM 1459 C CA . GLY A 1 235 ? 10.58482 -20.32654 -18.04434 1.000 41.10759 202 GLY A CA 1
ATOM 1460 C C . GLY A 1 235 ? 9.48206 -20.89336 -17.17672 1.000 46.91650 202 GLY A C 1
ATOM 1461 O O . GLY A 1 235 ? 8.30861 -20.86515 -17.55730 1.000 45.76989 202 GLY A O 1
ATOM 1462 N N . ASN A 1 236 ? 9.84566 -21.40801 -16.00614 1.000 48.63026 203 ASN A N 1
ATOM 1463 C CA . ASN A 1 236 ? 8.90249 -22.02241 -15.08397 1.000 49.66066 203 ASN A CA 1
ATOM 1464 C C . ASN A 1 236 ? 8.91947 -21.28324 -13.75377 1.000 47.41317 203 ASN A C 1
ATOM 1465 O O . ASN A 1 236 ? 9.97318 -20.82795 -13.29825 1.000 46.94427 203 ASN A O 1
ATOM 1470 N N . ALA A 1 237 ? 7.74536 -21.16082 -13.13950 1.000 43.36672 204 ALA A N 1
ATOM 1471 C CA . ALA A 1 237 ? 7.62067 -20.47510 -11.86220 1.000 47.51705 204 ALA A CA 1
ATOM 1472 C C . ALA A 1 237 ? 6.36628 -20.96861 -11.16141 1.000 51.22478 204 ALA A C 1
ATOM 1473 O O . ALA A 1 237 ? 5.48301 -21.56907 -11.77833 1.000 54.22601 204 ALA A O 1
ATOM 1475 N N . LYS A 1 238 ? 6.29609 -20.69305 -9.86250 1.000 50.27791 205 LYS A N 1
ATOM 1476 C CA . LYS A 1 238 ? 5.21565 -21.20712 -9.03397 1.000 46.70282 205 LYS A CA 1
ATOM 1477 C C . LYS A 1 238 ? 3.95593 -20.36859 -9.20214 1.000 48.92089 205 LYS A C 1
ATOM 1478 O O . LYS A 1 238 ? 4.00560 -19.13529 -9.15450 1.000 50.18196 205 LYS A O 1
ATOM 1484 N N . THR A 1 239 ? 2.82742 -21.04518 -9.39966 1.000 49.83370 206 THR A N 1
ATOM 1485 C CA . THR A 1 239 ? 1.51335 -20.42243 -9.44964 1.000 52.43242 206 THR A CA 1
ATOM 1486 C C . THR A 1 239 ? 0.60255 -21.12985 -8.45067 1.000 55.14491 206 THR A C 1
ATOM 1487 O O . THR A 1 239 ? 0.99833 -22.09799 -7.79271 1.000 55.47642 206 THR A O 1
ATOM 1491 N N . VAL A 1 240 ? -0.63383 -20.63562 -8.33821 1.000 57.61321 207 VAL A N 1
ATOM 1492 C CA . VAL A 1 240 ? -1.62914 -21.27775 -7.48791 1.000 55.11480 207 VAL A CA 1
ATOM 1493 C C . VAL A 1 240 ? -1.97984 -22.66955 -8.00274 1.000 53.94737 207 VAL A C 1
ATOM 1494 O O . VAL A 1 240 ? -2.42844 -23.52516 -7.22835 1.000 53.86147 207 VAL A O 1
ATOM 1498 N N . ARG A 1 241 ? -1.77276 -22.92032 -9.29548 1.000 51.87807 208 ARG A N 1
ATOM 1499 C CA . ARG A 1 241 ? -2.15447 -24.17490 -9.92935 1.000 52.80424 208 ARG A CA 1
ATOM 1500 C C . ARG A 1 241 ? -1.02410 -25.19460 -9.99447 1.000 52.79726 208 ARG A C 1
ATOM 1501 O O . ARG A 1 241 ? -1.29838 -26.39803 -10.03159 1.000 63.03205 208 ARG A O 1
ATOM 1509 N N . ASN A 1 242 ? 0.23303 -24.75312 -10.01151 1.000 44.91797 209 ASN A N 1
ATOM 1510 C CA . ASN A 1 242 ? 1.37111 -25.65950 -10.11171 1.000 45.12030 209 ASN A CA 1
ATOM 1511 C C . ASN A 1 242 ? 2.57151 -25.00557 -9.44549 1.000 44.86556 209 ASN A C 1
ATOM 1512 O O . ASN A 1 242 ? 2.84265 -23.82430 -9.67768 1.000 54.11726 209 ASN A O 1
ATOM 1517 N N . ASN A 1 243 ? 3.27765 -25.77710 -8.61413 1.000 44.57724 210 ASN A N 1
ATOM 1518 C CA . ASN A 1 243 ? 4.49273 -25.27185 -7.98381 1.000 48.54625 210 ASN A CA 1
ATOM 1519 C C . ASN A 1 243 ? 5.59662 -25.05258 -9.00807 1.000 47.94868 210 ASN A C 1
ATOM 1520 O O . ASN A 1 243 ? 6.41702 -24.14036 -8.85344 1.000 50.85390 210 ASN A O 1
ATOM 1525 N N . ASN A 1 244 ? 5.6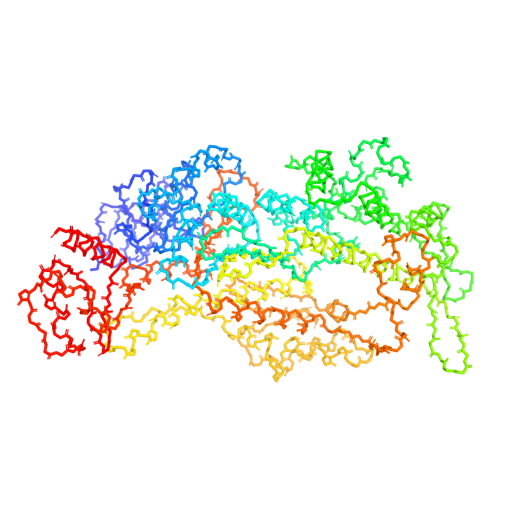3702 -25.87696 -10.04695 1.000 47.76202 211 ASN A N 1
ATOM 1526 C CA . ASN A 1 244 ? 6.59329 -25.74875 -11.14405 1.000 52.25976 211 ASN A CA 1
ATOM 1527 C C . ASN A 1 244 ? 5.80094 -25.62901 -12.44490 1.000 49.86952 211 ASN A C 1
ATOM 1528 O O . ASN A 1 244 ? 5.81610 -26.52818 -13.29018 1.000 47.15501 211 ASN A O 1
ATOM 1533 N N . SER A 1 245 ? 5.09757 -24.50914 -12.59429 1.000 54.42678 212 SER A N 1
ATOM 1534 C CA . SER A 1 245 ? 4.22354 -24.27775 -13.73478 1.000 57.81302 212 SER A CA 1
ATOM 1535 C C . SER A 1 245 ? 5.00386 -23.74508 -14.92867 1.000 55.84403 212 SER A C 1
ATOM 1536 O O . SER A 1 245 ? 5.81808 -22.82657 -14.79802 1.000 53.64447 212 SER A O 1
ATOM 1539 N N . SER A 1 246 ? 4.73797 -24.32396 -16.09685 1.000 57.10904 213 SER A N 1
ATOM 1540 C CA . SER A 1 246 ? 5.33208 -23.85454 -17.34167 1.000 54.89009 213 SER A CA 1
ATOM 1541 C C . SER A 1 246 ? 4.66258 -22.55295 -17.75971 1.000 57.34603 213 SER A C 1
ATOM 1542 O O . SER A 1 246 ? 3.45107 -22.52403 -17.99941 1.000 53.32321 213 SER A O 1
ATOM 1545 N N . ARG A 1 247 ? 5.44300 -21.47774 -17.84106 1.000 61.74884 214 ARG A N 1
ATOM 1546 C CA . ARG A 1 247 ? 4.93988 -20.19041 -18.29658 1.000 62.12631 214 ARG A CA 1
ATOM 1547 C C . ARG A 1 247 ? 5.26343 -19.93340 -19.76231 1.000 63.90996 214 ARG A C 1
ATOM 1548 O O . ARG A 1 247 ? 5.05530 -18.81873 -20.25220 1.000 61.08783 214 ARG A O 1
ATOM 1556 N N . PHE A 1 248 ? 5.76679 -20.94206 -20.46784 1.000 66.38378 215 PHE A N 1
ATOM 1557 C CA . PHE A 1 248 ? 5.99833 -20.87200 -21.90050 1.000 63.92166 215 PHE A CA 1
ATOM 1558 C C . PHE A 1 248 ? 5.65981 -22.22708 -22.50196 1.000 64.90138 215 PHE A C 1
ATOM 1559 O O . PHE A 1 248 ? 5.96678 -23.26697 -21.91287 1.000 73.44890 215 PHE A O 1
ATOM 1567 N N . GLY A 1 249 ? 5.01203 -22.21422 -23.66387 1.000 62.01208 216 GLY A N 1
ATOM 1568 C CA . GLY A 1 249 ? 4.67221 -23.44661 -24.35556 1.000 58.74616 216 GLY A CA 1
ATOM 1569 C C . GLY A 1 249 ? 5.81197 -23.88575 -25.25887 1.000 54.02416 216 GLY A C 1
ATOM 1570 O O . GLY A 1 249 ? 6.44514 -23.06866 -25.91954 1.000 55.52672 216 GLY A O 1
ATOM 1571 N N . LYS A 1 250 ? 6.07446 -25.19015 -25.26645 1.000 48.61079 217 LYS A N 1
ATOM 1572 C CA . LYS A 1 250 ? 7.16982 -25.74349 -26.04579 1.000 46.97231 217 LYS A CA 1
ATOM 1573 C C . LYS A 1 250 ? 6.66344 -26.85515 -26.95180 1.000 51.75837 217 LYS A C 1
ATOM 1574 O O . LYS A 1 250 ? 5.72455 -27.57990 -26.61481 1.000 55.96702 217 LYS A O 1
ATOM 1580 N N . PHE A 1 251 ? 7.30072 -26.97555 -28.11433 1.000 55.96723 218 PHE A N 1
ATOM 1581 C CA . PHE A 1 251 ? 6.99890 -28.01757 -29.09475 1.000 52.69140 218 PHE A CA 1
ATOM 1582 C C . PHE A 1 251 ? 8.32754 -28.64893 -29.49808 1.000 51.37718 218 PHE A C 1
ATOM 1583 O O . PHE A 1 251 ? 9.08804 -28.06478 -30.27517 1.000 55.81824 218 PHE A O 1
ATOM 1591 N N . VAL A 1 252 ? 8.60657 -29.83438 -28.96739 1.000 52.00733 219 VAL A N 1
ATOM 1592 C CA . VAL A 1 252 ? 9.86858 -30.52450 -29.20985 1.000 50.72557 219 VAL A CA 1
ATOM 1593 C C . VAL A 1 252 ? 9.72768 -31.36891 -30.46893 1.000 49.97522 219 VAL A C 1
ATOM 1594 O O . VAL A 1 252 ? 8.81888 -32.19991 -30.56939 1.000 53.85804 219 VAL A O 1
ATOM 1598 N N . GLU A 1 253 ? 10.62933 -31.16232 -31.42502 1.000 54.49198 220 GLU A N 1
ATOM 1599 C CA . GLU A 1 253 ? 10.62516 -31.88647 -32.68979 1.000 59.97119 220 GLU A CA 1
ATOM 1600 C C . GLU A 1 253 ? 11.83953 -32.80300 -32.72690 1.000 61.43702 220 GLU A C 1
ATOM 1601 O O . GLU A 1 253 ? 12.97843 -32.32484 -32.73311 1.000 58.18110 220 GLU A O 1
ATOM 1607 N N . ILE A 1 254 ? 11.59932 -34.11015 -32.75305 1.000 60.67324 221 ILE A N 1
ATOM 1608 C CA . ILE A 1 254 ? 12.66403 -35.10424 -32.82528 1.000 58.61628 221 ILE A CA 1
ATOM 1609 C C . ILE A 1 254 ? 12.78946 -35.55681 -34.27330 1.000 61.41065 221 ILE A C 1
ATOM 1610 O O . ILE A 1 254 ? 11.83002 -36.08536 -34.84500 1.000 63.60739 221 ILE A O 1
ATOM 1615 N N . GLN A 1 255 ? 13.97004 -35.36637 -34.86342 1.000 63.67610 222 GLN A N 1
ATOM 1616 C CA . GLN A 1 255 ? 14.21213 -35.73724 -36.25336 1.000 72.44526 222 GLN A CA 1
ATOM 1617 C C . GLN A 1 255 ? 14.74722 -37.16249 -36.35157 1.000 75.11237 222 GLN A C 1
ATOM 1618 O O . GLN A 1 255 ? 15.56043 -37.59267 -35.52846 1.000 74.02656 222 GLN A O 1
ATOM 1624 N N . PHE A 1 256 ? 14.28938 -37.88879 -37.37271 1.000 78.70984 223 PHE A N 1
ATOM 1625 C CA . PHE A 1 256 ? 14.68619 -39.27341 -37.60489 1.000 82.40054 223 PHE A CA 1
ATOM 1626 C C . PHE A 1 256 ? 15.03629 -39.46782 -39.07468 1.000 88.22867 223 PHE A C 1
ATOM 1627 O O . PHE A 1 256 ? 14.24892 -39.10029 -39.95401 1.000 91.26706 223 PHE A O 1
ATOM 1635 N N . ASP A 1 257 ? 16.20270 -40.06056 -39.34106 1.000 87.26237 224 ASP A N 1
ATOM 1636 C CA . ASP A 1 257 ? 16.58402 -40.37339 -40.71038 1.000 88.49919 224 ASP A CA 1
ATOM 1637 C C . ASP A 1 257 ? 15.83550 -41.62190 -41.17979 1.000 92.55269 224 ASP A C 1
ATOM 1638 O O . ASP A 1 257 ? 15.01088 -42.19245 -40.46095 1.000 92.54952 224 ASP A O 1
ATOM 1643 N N . GLU A 1 258 ? 16.12962 -42.05498 -42.40943 1.000 98.45258 225 GLU A N 1
ATOM 1644 C CA . GLU A 1 258 ? 15.42004 -43.19277 -42.99158 1.000 98.70110 225 GLU A CA 1
ATOM 1645 C C . GLU A 1 258 ? 15.71483 -44.48483 -42.23911 1.000 96.99458 225 GLU A C 1
ATOM 1646 O O . GLU A 1 258 ? 14.81737 -45.31366 -42.04229 1.000 96.36886 225 GLU A O 1
ATOM 1652 N N . LYS A 1 259 ? 16.96547 -44.67855 -41.81695 1.000 95.88672 226 LYS A N 1
ATOM 1653 C CA . LYS A 1 259 ? 17.30463 -45.83148 -40.99361 1.000 95.70110 226 LYS A CA 1
ATOM 1654 C C . LYS A 1 259 ? 16.67942 -45.76056 -39.60658 1.000 93.40850 226 LYS A C 1
ATOM 1655 O O . LYS A 1 259 ? 16.60769 -46.79017 -38.92398 1.000 93.47437 226 LYS A O 1
ATOM 1657 N N . GLY A 1 260 ? 16.22793 -44.58212 -39.17751 1.000 90.95418 227 GLY A N 1
ATOM 1658 C CA . GLY A 1 260 ? 15.54527 -44.43401 -37.91209 1.000 89.06677 227 GLY A CA 1
ATOM 1659 C C . GLY A 1 260 ? 16.36652 -43.81221 -36.80247 1.000 87.70782 227 GLY A C 1
ATOM 1660 O O . GLY A 1 260 ? 15.86170 -43.69167 -35.67995 1.000 83.89361 227 GLY A O 1
ATOM 1661 N N . ARG A 1 261 ? 17.60895 -43.41561 -37.07327 1.000 91.44028 228 ARG A N 1
ATOM 1662 C CA . ARG A 1 261 ? 18.44109 -42.76665 -36.07110 1.000 89.58302 228 ARG A CA 1
ATOM 1663 C C . ARG A 1 261 ? 17.98014 -41.32933 -35.84828 1.000 86.41413 228 ARG A C 1
ATOM 1664 O O . ARG A 1 261 ? 17.37298 -40.70350 -36.72173 1.000 85.94095 228 ARG A O 1
ATOM 1672 N N . ILE A 1 262 ? 18.27766 -40.80598 -34.65954 1.000 84.44073 229 ILE A N 1
ATOM 1673 C CA . ILE A 1 262 ? 17.92190 -39.43061 -34.31417 1.000 83.17552 229 ILE A CA 1
ATOM 1674 C C . ILE A 1 262 ? 18.97614 -38.51400 -34.92755 1.000 82.31733 229 ILE A C 1
ATOM 1675 O O . ILE A 1 262 ? 20.07005 -38.34968 -34.38011 1.000 87.50909 229 ILE A O 1
ATOM 1680 N N . SER A 1 263 ? 18.64285 -37.91619 -36.07504 1.000 76.52989 230 SER A N 1
ATOM 1681 C CA . SER A 1 263 ? 19.59016 -37.07075 -36.78856 1.000 78.79778 230 SER A CA 1
ATOM 1682 C C . SER A 1 263 ? 19.64621 -35.66313 -36.20604 1.000 78.49161 230 SER A C 1
ATOM 1683 O O . SER A 1 263 ? 20.71392 -35.03791 -36.18781 1.000 79.12276 230 SER A O 1
ATOM 1686 N N . GLY A 1 264 ? 18.51222 -35.14777 -35.73302 1.000 73.74402 231 GLY A N 1
ATOM 1687 C CA . GLY A 1 264 ? 18.45385 -33.81309 -35.17876 1.000 68.27825 231 GLY A CA 1
ATOM 1688 C C . GLY A 1 264 ? 17.28486 -33.67563 -34.22680 1.000 60.53960 231 GLY A C 1
ATOM 1689 O O . GLY A 1 264 ? 16.49544 -34.60413 -34.03685 1.000 54.89087 231 GLY A O 1
ATOM 1690 N N . ALA A 1 265 ? 17.18318 -32.49154 -33.62515 1.000 57.15714 232 ALA A N 1
ATOM 1691 C CA . ALA A 1 265 ? 16.10045 -32.17283 -32.70518 1.000 53.47765 232 ALA A CA 1
ATOM 1692 C C . ALA A 1 265 ? 16.00079 -30.65943 -32.57523 1.000 58.10815 232 ALA A C 1
ATOM 1693 O O . ALA A 1 265 ? 17.00457 -29.95090 -32.66800 1.000 65.36915 232 ALA A O 1
ATOM 1695 N N . ALA A 1 266 ? 14.78263 -30.17058 -32.35742 1.000 58.03188 233 ALA A N 1
ATOM 1696 C CA . ALA A 1 266 ? 14.54392 -28.73832 -32.26798 1.000 60.32107 233 ALA A CA 1
ATOM 1697 C C . ALA A 1 266 ? 13.46608 -28.46728 -31.22990 1.000 58.75830 233 ALA A C 1
ATOM 1698 O O . ALA A 1 266 ? 12.54953 -29.27016 -31.04003 1.000 61.00111 233 ALA A O 1
ATOM 1700 N N . ILE A 1 267 ? 13.58864 -27.32792 -30.55353 1.000 56.48682 234 ILE A N 1
ATOM 1701 C CA . ILE A 1 267 ? 12.64426 -26.90909 -29.52490 1.000 57.88024 234 ILE A CA 1
ATOM 1702 C C . ILE A 1 267 ? 12.05750 -25.56520 -29.93385 1.000 58.34960 234 ILE A C 1
ATOM 1703 O O . ILE A 1 267 ? 12.79672 -24.65495 -30.32522 1.000 52.81982 234 ILE A O 1
ATOM 1708 N N . ARG A 1 268 ? 10.73370 -25.44428 -29.84242 1.000 68.43418 235 ARG A N 1
ATOM 1709 C CA . ARG A 1 268 ? 10.00786 -24.24828 -30.25328 1.000 70.11311 235 ARG A CA 1
ATOM 1710 C C . ARG A 1 268 ? 9.19970 -23.72125 -29.07715 1.000 67.14453 235 ARG A C 1
ATOM 1711 O O . ARG A 1 268 ? 8.38599 -24.45234 -28.50832 1.000 66.28292 235 ARG A O 1
ATOM 1719 N N . THR A 1 269 ? 9.41382 -22.45637 -28.72170 1.000 65.02173 236 THR A N 1
ATOM 1720 C CA . THR A 1 269 ? 8.77111 -21.85063 -27.56462 1.000 62.55115 236 THR A CA 1
ATOM 1721 C C . THR A 1 269 ? 7.82148 -20.74357 -28.00744 1.000 60.78220 236 THR A C 1
ATOM 1722 O O . THR A 1 269 ? 8.08982 -20.02236 -28.97306 1.000 64.05785 236 THR A O 1
ATOM 1726 N N . TYR A 1 270 ? 6.70402 -20.61619 -27.28778 1.000 56.10165 237 TYR A N 1
ATOM 1727 C CA . TYR A 1 270 ? 5.58827 -19.76091 -27.68837 1.000 59.39430 237 TYR A CA 1
ATOM 1728 C C . TYR A 1 270 ? 5.17924 -18.86198 -26.52952 1.000 58.22327 237 TYR A C 1
ATOM 1729 O O . TYR A 1 270 ? 4.86601 -19.36160 -25.44411 1.000 60.87728 237 TYR A O 1
ATOM 1738 N N . LEU A 1 271 ? 5.14885 -17.54599 -26.77634 1.000 56.71023 238 LEU A N 1
ATOM 1739 C CA . LEU A 1 271 ? 4.67887 -16.52491 -25.83855 1.000 60.10825 238 LEU A CA 1
ATOM 1740 C C . LEU A 1 271 ? 5.09336 -16.76105 -24.38806 1.000 61.31802 238 LEU A C 1
ATOM 1741 O O . LEU A 1 271 ? 4.25819 -17.09943 -23.54330 1.000 53.92064 238 LEU A O 1
ATOM 1746 N N . LEU A 1 272 ? 6.38116 -16.59868 -24.09355 1.000 64.08180 239 LEU A N 1
ATOM 1747 C CA . LEU A 1 272 ? 6.83604 -16.61961 -22.70992 1.000 62.74566 239 LEU A CA 1
ATOM 1748 C C . LEU A 1 272 ? 6.27274 -15.41338 -21.96575 1.000 65.30538 239 LEU A C 1
ATOM 1749 O O . LEU A 1 272 ? 6.26749 -14.29426 -22.48467 1.000 68.88260 239 LEU A O 1
ATOM 1754 N N . GLU A 1 273 ? 5.78263 -15.64453 -20.74813 1.000 58.80743 240 GLU A N 1
ATOM 1755 C CA . GLU A 1 273 ? 5.20963 -14.57433 -19.93558 1.000 57.99616 240 GLU A CA 1
ATOM 1756 C C . GLU A 1 273 ? 6.33516 -13.83213 -19.22125 1.000 62.45798 240 GLU A C 1
ATOM 1757 O O . GLU A 1 273 ? 6.99575 -14.38530 -18.33607 1.000 59.24733 240 GLU A O 1
ATOM 1763 N N . ARG A 1 274 ? 6.55951 -12.57814 -19.61048 1.000 63.20941 241 ARG A N 1
ATOM 1764 C CA . ARG A 1 274 ? 7.60284 -11.74814 -19.02428 1.000 61.48247 241 ARG A CA 1
ATOM 1765 C C . ARG A 1 274 ? 7.07228 -10.77012 -17.98325 1.000 60.35244 241 ARG A C 1
ATOM 1766 O O . ARG A 1 274 ? 7.87080 -10.16095 -17.26338 1.000 60.26174 241 ARG A O 1
ATOM 1774 N N . SER A 1 275 ? 5.75039 -10.61895 -17.87617 1.000 50.84310 242 SER A N 1
ATOM 1775 C CA . SER A 1 275 ? 5.16754 -9.75148 -16.85962 1.000 53.33997 242 SER A CA 1
ATOM 1776 C C . SER A 1 275 ? 5.37438 -10.29050 -15.45212 1.000 50.52799 242 SER A C 1
ATOM 1777 O O . SER A 1 275 ? 5.29729 -9.52085 -14.48938 1.000 56.15491 242 SER A O 1
ATOM 1780 N N . ARG A 1 276 ? 5.61808 -11.59489 -15.31315 1.000 52.22585 243 ARG A N 1
ATOM 1781 C CA . ARG A 1 276 ? 5.91476 -12.17878 -14.01207 1.000 52.58240 243 ARG A CA 1
ATOM 1782 C C . ARG A 1 276 ? 7.18902 -11.60978 -13.40344 1.000 58.69713 243 ARG A C 1
ATOM 1783 O O . ARG A 1 276 ? 7.32089 -11.59137 -12.17371 1.000 71.15028 243 ARG A O 1
ATOM 1791 N N . VAL A 1 277 ? 8.12203 -11.14185 -14.23635 1.000 50.70531 244 VAL A N 1
ATOM 1792 C CA . VAL A 1 277 ? 9.36551 -10.57013 -13.72735 1.000 56.00650 244 VAL A CA 1
ATOM 1793 C C . VAL A 1 277 ? 9.07971 -9.37197 -12.83155 1.000 61.87594 244 VAL A C 1
ATOM 1794 O O . VAL A 1 277 ? 9.75012 -9.16606 -11.81321 1.000 65.28321 244 VAL A O 1
ATOM 1798 N N . CYS A 1 278 ? 8.07955 -8.56809 -13.18745 1.000 64.28761 245 CYS A N 1
ATOM 1799 C CA . CYS A 1 278 ? 7.82503 -7.30517 -12.50511 1.000 66.81478 245 CYS A CA 1
ATOM 1800 C C . CYS A 1 278 ? 6.72776 -7.39126 -11.45373 1.000 73.15029 245 CYS A C 1
ATOM 1801 O O . CYS A 1 278 ? 6.87309 -6.80702 -10.37752 1.000 83.93429 245 CYS A O 1
ATOM 1804 N N . GLN A 1 279 ? 5.63450 -8.10134 -11.73086 1.000 74.47692 246 GLN A N 1
ATOM 1805 C CA . GLN A 1 279 ? 4.49654 -8.17437 -10.82215 1.000 78.77416 246 GLN A CA 1
ATOM 1806 C C . GLN A 1 279 ? 4.19111 -9.63044 -10.50193 1.000 79.70393 246 GLN A C 1
ATOM 1807 O O . GLN A 1 279 ? 4.04526 -10.45038 -11.41465 1.000 83.11679 246 GLN A O 1
ATOM 1813 N N . VAL A 1 280 ? 4.09321 -9.94905 -9.20934 1.000 76.77199 247 VAL A N 1
ATOM 1814 C CA . VAL A 1 280 ? 3.81389 -11.30738 -8.75196 1.000 69.74569 247 VAL A CA 1
ATOM 1815 C C . VAL A 1 280 ? 2.73235 -11.25265 -7.68166 1.000 80.53078 247 VAL A C 1
ATOM 1816 O O . VAL A 1 280 ? 2.76886 -10.39280 -6.79477 1.000 83.34822 247 VAL A O 1
ATOM 1820 N N . SER A 1 281 ? 1.77521 -12.17782 -7.75881 1.000 92.95472 248 SER A N 1
ATOM 1821 C CA . SER A 1 281 ? 0.75837 -12.29123 -6.72288 1.000 97.05447 248 SER A CA 1
ATOM 1822 C C . SER A 1 281 ? 1.35450 -12.89089 -5.45367 1.000 98.46856 248 SER A C 1
ATOM 1823 O O . SER A 1 281 ? 2.47200 -13.41209 -5.44770 1.000 98.88639 248 SER A O 1
ATOM 1826 N N . ASP A 1 282 ? 0.59038 -12.80962 -4.36362 1.000 97.48502 249 ASP A N 1
ATOM 1827 C CA . ASP A 1 282 ? 1.07713 -13.35083 -3.09640 1.000 94.69446 249 ASP A CA 1
ATOM 1828 C C . ASP A 1 282 ? 1.29224 -14.85937 -3.14719 1.000 105.76261 249 ASP A C 1
ATOM 1829 O O . ASP A 1 282 ? 2.40827 -15.31122 -2.83276 1.000 118.62784 249 ASP A O 1
ATOM 1834 N N . PRO A 1 283 ? 0.31649 -15.68869 -3.53657 1.000 94.29174 250 PRO A N 1
ATOM 1835 C CA . PRO A 1 283 ? 0.60109 -17.13209 -3.56794 1.000 76.07460 250 PRO A CA 1
ATOM 1836 C C . PRO A 1 283 ? 1.69329 -17.49988 -4.55396 1.000 72.02729 250 PRO A C 1
ATOM 1837 O O . PRO A 1 283 ? 2.58281 -18.29386 -4.21842 1.000 77.60151 250 PRO A O 1
ATOM 1841 N N . GLU A 1 284 ? 1.66258 -16.92281 -5.75360 1.000 63.90911 251 GLU A N 1
ATOM 1842 C CA . GLU A 1 284 ? 2.58992 -17.29565 -6.80786 1.000 56.70592 251 GLU A CA 1
ATOM 1843 C C . GLU A 1 284 ? 4.00457 -16.82480 -6.48092 1.000 48.87359 251 GLU A C 1
ATOM 1844 O O . GLU A 1 284 ? 4.24296 -16.08097 -5.52616 1.000 50.40977 251 GLU A O 1
ATOM 1850 N N . ARG A 1 285 ? 4.95003 -17.27873 -7.29958 1.000 48.04337 252 ARG A N 1
ATOM 1851 C CA . ARG A 1 285 ? 6.35541 -16.95106 -7.14604 1.000 49.56823 252 ARG A CA 1
ATOM 1852 C C . ARG A 1 285 ? 6.90989 -16.49786 -8.48765 1.000 55.78526 252 ARG A C 1
ATOM 1853 O O . ARG A 1 285 ? 6.32003 -16.73986 -9.54470 1.000 54.03662 252 ARG A O 1
ATOM 1861 N N . ASN A 1 286 ? 8.05230 -15.82320 -8.43068 1.000 65.59660 253 ASN A N 1
ATOM 1862 C CA . ASN A 1 286 ? 8.73759 -15.39516 -9.63748 1.000 65.01623 253 ASN A CA 1
ATOM 1863 C C . ASN A 1 286 ? 9.49562 -16.57719 -10.23876 1.000 63.72355 253 ASN A C 1
ATOM 1864 O O . ASN A 1 286 ? 9.47121 -17.69372 -9.71293 1.000 73.75949 253 ASN A O 1
ATOM 1869 N N . TYR A 1 287 ? 10.18203 -16.33224 -11.35415 1.000 44.56993 254 TYR A N 1
ATOM 1870 C CA . TYR A 1 287 ? 10.85335 -17.41112 -12.06690 1.000 44.68381 254 TYR A CA 1
ATOM 1871 C C . TYR A 1 287 ? 11.94345 -18.03703 -11.20289 1.000 51.98600 254 TYR A C 1
ATOM 1872 O O . TYR A 1 287 ? 12.56284 -17.37657 -10.36284 1.000 55.11310 254 TYR A O 1
ATOM 1881 N N . HIS A 1 288 ? 12.15744 -19.33981 -11.41573 1.000 44.51937 255 HIS A N 1
ATOM 1882 C CA . HIS A 1 288 ? 13.01850 -20.12223 -10.53277 1.000 50.96814 255 HIS A CA 1
ATOM 1883 C C . HIS A 1 288 ? 14.43807 -19.57184 -10.49231 1.000 51.31325 255 HIS A C 1
ATOM 1884 O O . HIS A 1 288 ? 15.09168 -19.60616 -9.44283 1.000 52.69165 255 HIS A O 1
ATOM 1891 N N . CYS A 1 289 ? 14.92647 -19.05273 -11.62316 1.000 41.53065 256 CYS A N 1
ATOM 1892 C CA . CYS A 1 289 ? 16.31936 -18.62094 -11.71769 1.000 43.08425 256 CYS A CA 1
ATOM 1893 C C . CYS A 1 289 ? 16.67417 -17.60443 -10.63984 1.000 48.32267 256 CYS A C 1
ATOM 1894 O O . CYS A 1 289 ? 17.75153 -17.67972 -10.03604 1.000 48.06294 256 CYS A O 1
ATOM 1897 N N . PHE A 1 290 ? 15.77760 -16.64645 -10.38571 1.000 53.10390 257 PHE A N 1
ATOM 1898 C CA . PHE A 1 290 ? 16.03204 -15.63469 -9.36437 1.000 54.90641 257 PHE A CA 1
ATOM 1899 C C . PHE A 1 290 ? 16.27266 -16.27979 -8.00566 1.000 51.00931 257 PHE A C 1
ATOM 1900 O O . PHE A 1 290 ? 17.23061 -15.93923 -7.30269 1.000 51.15046 257 PHE A O 1
ATOM 1908 N N . TYR A 1 291 ? 15.41659 -17.22956 -7.62550 1.000 50.41488 258 TYR A N 1
ATOM 1909 C CA . TYR A 1 291 ? 15.57725 -17.89298 -6.33674 1.000 50.02537 258 TYR A CA 1
ATOM 1910 C C . TYR A 1 291 ? 16.75804 -18.85530 -6.34254 1.000 51.90658 258 TYR A C 1
ATOM 1911 O O . TYR A 1 291 ? 17.40023 -19.04911 -5.30343 1.000 53.85570 258 TYR A O 1
ATOM 1920 N N . MET A 1 292 ? 17.05868 -19.46258 -7.49477 1.000 58.24157 259 MET A N 1
ATOM 1921 C CA . MET A 1 292 ? 18.25113 -20.29724 -7.60223 1.000 61.55398 259 MET A CA 1
ATOM 1922 C C . MET A 1 292 ? 19.51012 -19.49578 -7.30146 1.000 60.81353 259 MET A C 1
ATOM 1923 O O . MET A 1 292 ? 20.41211 -19.97698 -6.60546 1.000 60.24411 259 MET A O 1
ATOM 1928 N N . LEU A 1 293 ? 19.58631 -18.26588 -7.81603 1.000 61.46368 260 LEU A N 1
ATOM 1929 C CA . LEU A 1 293 ? 20.79438 -17.46640 -7.64953 1.000 62.40973 260 LEU A CA 1
ATOM 1930 C C . LEU A 1 293 ? 20.96569 -16.99267 -6.21186 1.000 66.40818 260 LEU A C 1
ATOM 1931 O O . LEU A 1 293 ? 22.09965 -16.84402 -5.74336 1.000 70.29491 260 LEU A O 1
ATOM 1936 N N . CYS A 1 294 ? 19.86449 -16.75541 -5.49662 1.000 68.02662 261 CYS A N 1
ATOM 1937 C CA . CYS A 1 294 ? 19.95613 -16.31195 -4.11098 1.000 70.99756 261 CYS A CA 1
ATOM 1938 C C . CYS A 1 294 ? 20.28293 -17.44719 -3.15189 1.000 76.09927 261 CYS A C 1
ATOM 1939 O O . CYS A 1 294 ? 20.72590 -17.18464 -2.02785 1.000 86.81470 261 CYS A O 1
ATOM 1942 N N . ALA A 1 295 ? 20.07210 -18.69347 -3.56666 1.000 69.61214 262 ALA A N 1
ATOM 1943 C CA . ALA A 1 295 ? 20.41100 -19.86027 -2.76621 1.000 63.84976 262 ALA A CA 1
ATOM 1944 C C . ALA A 1 295 ? 21.72448 -20.49987 -3.19166 1.000 65.18193 262 ALA A C 1
ATOM 1945 O O . ALA A 1 295 ? 22.12265 -21.51482 -2.61229 1.000 64.14193 262 ALA A O 1
ATOM 1947 N N . ALA A 1 296 ? 22.40315 -19.93010 -4.18371 1.000 68.10983 263 ALA A N 1
ATOM 1948 C CA . ALA A 1 296 ? 23.64905 -20.48794 -4.67219 1.000 62.01366 263 ALA A CA 1
ATOM 1949 C C . ALA A 1 296 ? 24.76518 -20.27506 -3.65183 1.000 61.08437 263 ALA A C 1
ATOM 1950 O O . ALA A 1 296 ? 24.66881 -19.40148 -2.78593 1.000 58.03166 263 ALA A O 1
ATOM 1952 N N . PRO A 1 297 ? 25.82703 -21.08097 -3.72177 1.000 66.27870 264 PRO A N 1
ATOM 1953 C CA . PRO A 1 297 ? 26.97994 -20.85785 -2.84058 1.000 69.91885 264 PRO A CA 1
ATOM 1954 C C . PRO A 1 297 ? 27.52639 -19.44621 -2.99473 1.000 71.59717 264 PRO A C 1
ATOM 1955 O O . PRO A 1 297 ? 27.55944 -18.88996 -4.09418 1.000 68.76816 264 PRO A O 1
ATOM 1959 N N . GLN A 1 298 ? 27.95847 -18.86752 -1.87059 1.000 80.46074 265 GLN A N 1
ATOM 1960 C CA . GLN A 1 298 ? 28.33472 -17.45734 -1.86580 1.000 83.74297 265 GLN A CA 1
ATOM 1961 C C . GLN A 1 298 ? 29.57894 -17.19396 -2.70475 1.000 90.25210 265 GLN A C 1
ATOM 1962 O O . GLN A 1 298 ? 29.69288 -16.12589 -3.31615 1.000 93.40512 265 GLN A O 1
ATOM 1968 N N . GLU A 1 299 ? 30.51550 -18.14460 -2.75325 1.000 92.98446 266 GLU A N 1
ATOM 1969 C CA . GLU A 1 299 ? 31.71088 -17.94942 -3.56781 1.000 93.49799 266 GLU A CA 1
ATOM 1970 C C . GLU A 1 299 ? 31.37895 -17.88789 -5.05280 1.000 87.53636 266 GLU A C 1
ATOM 1971 O O . GLU A 1 299 ? 32.07917 -17.21238 -5.81531 1.000 88.00384 266 GLU A O 1
ATOM 1977 N N . ASP A 1 300 ? 30.32366 -18.58187 -5.48098 1.000 85.59994 267 ASP A N 1
ATOM 1978 C CA . ASP A 1 300 ? 29.92944 -18.54953 -6.88368 1.000 85.21844 267 ASP A CA 1
ATOM 1979 C C . ASP A 1 300 ? 29.20341 -17.26195 -7.24592 1.000 91.11448 267 ASP A C 1
ATOM 1980 O O . ASP A 1 300 ? 29.24028 -16.84424 -8.40874 1.000 97.22030 267 ASP A O 1
ATOM 1985 N N . VAL A 1 301 ? 28.54327 -16.62603 -6.27996 1.000 92.59977 268 VAL A N 1
ATOM 1986 C CA . VAL A 1 301 ? 27.76906 -15.41853 -6.52768 1.000 86.83159 268 VAL A CA 1
ATOM 1987 C C . VAL A 1 301 ? 28.27368 -14.24553 -5.68745 1.000 84.69482 268 VAL A C 1
ATOM 1988 O O . VAL A 1 301 ? 27.52309 -13.31839 -5.40301 1.000 82.85669 268 VAL A O 1
ATOM 1992 N N . LYS A 1 302 ? 29.55017 -14.27437 -5.29286 1.000 84.14670 269 LYS A N 1
ATOM 1993 C CA . LYS A 1 302 ? 30.10020 -13.18382 -4.49302 1.000 85.52111 269 LYS A CA 1
ATOM 1994 C C . LYS A 1 302 ? 30.12656 -11.87529 -5.27064 1.000 82.96732 269 LYS A C 1
ATOM 1995 O O . LYS A 1 302 ? 30.00935 -10.79777 -4.67544 1.000 83.87112 269 LYS A O 1
ATOM 2001 N N . LYS A 1 303 ? 30.27237 -11.94643 -6.59641 1.000 81.29202 270 LYS A N 1
ATOM 2002 C CA . LYS A 1 303 ? 30.34025 -10.73111 -7.39911 1.000 75.23607 270 LYS A CA 1
ATOM 2003 C C . LYS A 1 303 ? 28.97139 -10.08595 -7.56326 1.000 74.11459 270 LYS A C 1
ATOM 2004 O O . LYS A 1 303 ? 28.88199 -8.86801 -7.75261 1.000 80.57438 270 LYS A O 1
ATOM 2006 N N . PHE A 1 304 ? 27.89874 -10.87611 -7.48756 1.000 64.91754 271 PHE A N 1
ATOM 2007 C CA . PHE A 1 304 ? 26.56300 -10.34115 -7.72220 1.000 62.03160 271 PHE A CA 1
ATOM 2008 C C . PHE A 1 304 ? 26.07575 -9.45587 -6.58021 1.000 64.06506 271 PHE A C 1
ATOM 2009 O O . PHE A 1 304 ? 25.16472 -8.64828 -6.79235 1.000 66.12124 271 PHE A O 1
ATOM 2017 N N . LYS A 1 305 ? 26.65705 -9.58666 -5.38507 1.000 65.68452 272 LYS A N 1
ATOM 2018 C CA . LYS A 1 305 ? 26.24135 -8.82741 -4.20411 1.000 66.02371 272 LYS A CA 1
ATOM 2019 C C . LYS A 1 305 ? 24.75900 -9.06382 -3.90074 1.000 67.17598 272 LYS A C 1
ATOM 2020 O O . LYS A 1 305 ? 23.93684 -8.14428 -3.88108 1.000 63.67600 272 LYS A O 1
ATOM 2026 N N . LEU A 1 306 ? 24.43917 -10.33300 -3.66169 1.000 69.33631 273 LEU A N 1
ATOM 2027 C CA . LEU A 1 306 ? 23.07428 -10.79552 -3.46103 1.000 66.95420 273 LEU A CA 1
ATOM 2028 C C . LEU A 1 306 ? 22.70315 -10.78235 -1.98121 1.000 69.10548 273 LEU A C 1
ATOM 2029 O O . LEU A 1 306 ? 23.53469 -11.04203 -1.10570 1.000 60.08443 273 LEU A O 1
ATOM 2034 N N . GLU A 1 307 ? 21.43886 -10.46988 -1.71316 1.000 67.95492 274 GLU A N 1
ATOM 2035 C CA . GLU A 1 307 ? 20.87427 -10.42849 -0.37036 1.000 70.30066 274 GLU A CA 1
ATOM 2036 C C . GLU A 1 307 ? 19.81025 -11.51193 -0.22346 1.000 69.97858 274 GLU A C 1
ATOM 2037 O O . GLU A 1 307 ? 19.59528 -12.33173 -1.12492 1.000 71.23964 274 GLU A O 1
ATOM 2043 N N . GLU A 1 308 ? 19.14505 -11.50685 0.93144 1.000 73.47513 275 GLU A N 1
ATOM 2044 C CA . GLU A 1 308 ? 18.02151 -12.40484 1.13819 1.000 75.02514 275 GLU A CA 1
ATOM 2045 C C . GLU A 1 308 ? 16.93320 -12.09488 0.11368 1.000 67.43485 275 GLU A C 1
ATOM 2046 O O . GLU A 1 308 ? 16.74358 -10.93081 -0.25267 1.000 68.24770 275 GLU A O 1
ATOM 2052 N N . PRO A 1 309 ? 16.21685 -13.10322 -0.38619 1.000 62.45977 276 PRO A N 1
ATOM 2053 C CA . PRO A 1 309 ? 15.23395 -12.83540 -1.44784 1.000 64.13909 276 PRO A CA 1
ATOM 2054 C C . PRO A 1 309 ? 14.12208 -11.88525 -1.03761 1.000 56.68705 276 PRO A C 1
ATOM 2055 O O . PRO A 1 309 ? 13.58140 -11.18468 -1.90152 1.000 77.89585 276 PRO A O 1
ATOM 2059 N N . LYS A 1 310 ? 13.76615 -11.82944 0.24891 1.000 58.52805 277 LYS A N 1
ATOM 2060 C CA . LYS A 1 310 ? 12.68121 -10.95916 0.69361 1.000 70.87761 277 LYS A CA 1
ATOM 2061 C C . LYS A 1 310 ? 12.99704 -9.47643 0.52361 1.000 70.85221 277 LYS A C 1
ATOM 2062 O O . LYS A 1 310 ? 12.09773 -8.64428 0.69143 1.000 62.26755 277 LYS A O 1
ATOM 2065 N N . LYS A 1 311 ? 14.23920 -9.12789 0.19112 1.000 71.19550 278 LYS A N 1
ATOM 2066 C CA . LYS A 1 311 ? 14.64799 -7.73794 0.04423 1.000 75.09846 278 LYS A CA 1
ATOM 2067 C C . LYS A 1 311 ? 14.37272 -7.17118 -1.34282 1.000 77.86519 278 LYS A C 1
ATOM 2068 O O . LYS A 1 311 ? 14.19298 -5.95458 -1.47415 1.000 89.69968 278 LYS A O 1
ATOM 2074 N N . TYR A 1 312 ? 14.34258 -8.01345 -2.37296 1.000 68.77999 279 TYR A N 1
ATOM 2075 C CA . TYR A 1 312 ? 14.24758 -7.55231 -3.75100 1.000 64.44102 279 TYR A CA 1
ATOM 2076 C C . TYR A 1 312 ? 12.78868 -7.37380 -4.14901 1.000 65.31589 279 TYR A C 1
ATOM 2077 O O . TYR A 1 312 ? 11.95665 -8.24952 -3.89296 1.000 67.72199 279 TYR A O 1
ATOM 2086 N N . HIS A 1 313 ? 12.49379 -6.23812 -4.79061 1.000 67.43715 280 HIS A N 1
ATOM 2087 C CA . HIS A 1 313 ? 11.10943 -5.85027 -5.05644 1.000 65.02058 280 HIS A CA 1
ATOM 2088 C C . HIS A 1 313 ? 10.39340 -6.85997 -5.94683 1.000 60.34013 280 HIS A C 1
ATOM 2089 O O . HIS A 1 313 ? 9.20423 -7.13721 -5.74995 1.000 56.70675 280 HIS A O 1
ATOM 2096 N N . TYR A 1 314 ? 11.09360 -7.41572 -6.93560 1.000 58.34021 281 TYR A N 1
ATOM 2097 C CA . TYR A 1 314 ? 10.46705 -8.36369 -7.84878 1.000 62.69099 281 TYR A CA 1
ATOM 2098 C C . TYR A 1 314 ? 10.12763 -9.69222 -7.18451 1.000 70.32033 281 TYR A C 1
ATOM 2099 O O . TYR A 1 314 ? 9.43085 -10.51183 -7.79401 1.000 73.57493 281 TYR A O 1
ATOM 2108 N N . LEU A 1 315 ? 10.58705 -9.91981 -5.95536 1.000 67.78805 282 LEU A N 1
ATOM 2109 C CA . LEU A 1 315 ? 10.24757 -11.12277 -5.21471 1.000 64.41769 282 LEU A CA 1
ATOM 2110 C C . LEU A 1 315 ? 9.46387 -10.84426 -3.93943 1.000 72.36097 282 LEU A C 1
ATOM 2111 O O . LEU A 1 315 ? 8.83238 -11.76628 -3.41340 1.000 83.05333 282 LEU A O 1
ATOM 2116 N N . ASN A 1 316 ? 9.48707 -9.60667 -3.43017 1.000 71.58695 283 ASN A N 1
ATOM 2117 C CA . ASN A 1 316 ? 8.85664 -9.30164 -2.14952 1.000 67.41237 283 ASN A CA 1
ATOM 2118 C C . ASN A 1 316 ? 7.33727 -9.25869 -2.25030 1.000 61.05401 283 ASN A C 1
ATOM 2119 O O . ASN A 1 316 ? 6.65145 -9.53307 -1.25740 1.000 60.56737 283 ASN A O 1
ATOM 2124 N N . GLN A 1 317 ? 6.79648 -8.91706 -3.42416 1.000 60.83052 284 GLN A N 1
ATOM 2125 C CA . GLN A 1 317 ? 5.34554 -8.86917 -3.57616 1.000 62.52311 284 GLN A CA 1
ATOM 2126 C C . GLN A 1 317 ? 4.71316 -10.22667 -3.31395 1.000 64.02488 284 GLN A C 1
ATOM 2127 O O . GLN A 1 317 ? 3.56321 -10.30144 -2.86048 1.000 66.57085 284 GLN A O 1
ATOM 2133 N N . SER A 1 318 ? 5.45228 -11.30562 -3.57903 1.000 67.75470 285 SER A N 1
ATOM 2134 C CA . SER A 1 318 ? 4.89074 -12.64179 -3.42722 1.000 67.48450 285 SER A CA 1
ATOM 2135 C C . SER A 1 318 ? 4.72300 -13.01481 -1.96033 1.000 65.89762 285 SER A C 1
ATOM 2136 O O . SER A 1 318 ? 3.67561 -13.53871 -1.56847 1.000 65.56956 285 SER A O 1
ATOM 2139 N N . LYS A 1 319 ? 5.73748 -12.75649 -1.13469 1.000 65.56706 286 LYS A N 1
ATOM 2140 C CA . LYS A 1 319 ? 5.76720 -13.13539 0.27338 1.000 76.18226 286 LYS A CA 1
ATOM 2141 C C . LYS A 1 319 ? 5.95619 -14.64872 0.41927 1.000 74.28732 286 LYS A C 1
ATOM 2142 O O . LYS A 1 319 ? 6.13653 -15.14762 1.53907 1.000 69.99457 286 LYS A O 1
ATOM 2148 N N . CYS A 1 320 ? 5.97411 -15.39032 -0.68827 1.000 76.27635 287 CYS A N 1
ATOM 2149 C CA . CYS A 1 320 ? 6.38077 -16.79162 -0.73164 1.000 77.48630 287 CYS A CA 1
ATOM 2150 C C . CYS A 1 320 ? 7.77504 -16.85460 -1.34619 1.000 74.78521 287 CYS A C 1
ATOM 2151 O O . CYS A 1 320 ? 7.94706 -16.56801 -2.53541 1.000 72.78665 287 CYS A O 1
ATOM 2154 N N . LEU A 1 321 ? 8.76826 -17.23777 -0.53937 1.000 74.76515 288 LEU A N 1
ATOM 2155 C CA . LEU A 1 321 ? 10.15863 -17.25540 -0.97707 1.000 71.94963 288 LEU A CA 1
ATOM 2156 C C . LEU A 1 321 ? 10.75974 -18.65044 -1.07049 1.000 80.25465 288 LEU A C 1
ATOM 2157 O O . LEU A 1 321 ? 11.75469 -18.83065 -1.78224 1.000 75.88542 288 LEU A O 1
ATOM 2162 N N . GLU A 1 322 ? 10.19554 -19.63315 -0.37316 1.000 90.62501 289 GLU A N 1
ATOM 2163 C CA . GLU A 1 322 ? 10.68824 -20.99929 -0.42913 1.000 93.79698 289 GLU A CA 1
ATOM 2164 C C . GLU A 1 322 ? 9.56167 -21.93452 -0.84236 1.000 93.99938 289 GLU A C 1
ATOM 2165 O O . GLU A 1 322 ? 8.37838 -21.64333 -0.63817 1.000 96.13659 289 GLU A O 1
ATOM 2171 N N . LEU A 1 323 ? 9.94384 -23.06231 -1.43308 1.000 90.15135 290 LEU A N 1
ATOM 2172 C CA . LEU A 1 323 ? 9.01259 -24.12259 -1.78509 1.000 84.20428 290 LEU A CA 1
ATOM 2173 C C . LEU A 1 323 ? 9.41594 -25.40624 -1.07616 1.000 84.24383 290 LEU A C 1
ATOM 2174 O O . LEU A 1 323 ? 10.60273 -25.73518 -0.99382 1.000 83.29893 290 LEU A O 1
ATOM 2179 N N . ASP A 1 324 ? 8.42103 -26.12540 -0.55573 1.000 85.62315 291 ASP A N 1
ATOM 2180 C CA . ASP A 1 324 ? 8.69954 -27.39624 0.10300 1.000 87.98091 291 ASP A CA 1
ATOM 2181 C C . ASP A 1 324 ? 9.11005 -28.47314 -0.89469 1.000 83.63681 291 ASP A C 1
ATOM 2182 O O . ASP A 1 324 ? 9.91118 -29.35371 -0.56044 1.000 82.96473 291 ASP A O 1
ATOM 2187 N N . SER A 1 325 ? 8.58152 -28.41973 -2.11619 1.000 77.62844 292 SER A N 1
ATOM 2188 C CA . SER A 1 325 ? 8.85377 -29.43823 -3.12064 1.000 78.34540 292 SER A CA 1
ATOM 2189 C C . SER A 1 325 ? 10.04271 -29.10601 -4.01080 1.000 77.88394 292 SER A C 1
ATOM 2190 O O . SER A 1 325 ? 10.40918 -29.92928 -4.85715 1.000 79.89599 292 SER A O 1
ATOM 2193 N N . ILE A 1 326 ? 10.64843 -27.93168 -3.85406 1.000 73.42711 293 ILE A N 1
ATOM 2194 C CA . ILE A 1 326 ? 11.76447 -27.51397 -4.69373 1.000 69.45202 293 ILE A CA 1
ATOM 2195 C C . ILE A 1 326 ? 12.87415 -26.98503 -3.79914 1.000 72.60360 293 ILE A C 1
ATOM 2196 O O . ILE A 1 326 ? 12.67162 -26.01544 -3.05752 1.000 83.69724 293 ILE A O 1
ATOM 2201 N N . ASN A 1 327 ? 14.04176 -27.61718 -3.87230 1.000 67.22175 294 ASN A N 1
ATOM 2202 C CA . ASN A 1 327 ? 15.22833 -27.15890 -3.16100 1.000 67.17353 294 ASN A CA 1
ATOM 2203 C C . ASN A 1 327 ? 16.02155 -26.25197 -4.09645 1.000 70.66148 294 ASN A C 1
ATOM 2204 O O . ASN A 1 327 ? 16.68902 -26.73141 -5.01971 1.000 81.86397 294 ASN A O 1
ATOM 2209 N N . ASP A 1 328 ? 15.95407 -24.94001 -3.85248 1.000 63.17623 295 ASP A N 1
ATOM 2210 C CA . ASP A 1 328 ? 16.52346 -23.97888 -4.79272 1.000 59.70769 295 ASP A CA 1
ATOM 2211 C C . ASP A 1 328 ? 18.04314 -24.07220 -4.86583 1.000 56.08341 295 ASP A C 1
ATOM 2212 O O . ASP A 1 328 ? 18.63221 -23.70598 -5.88932 1.000 52.26431 295 ASP A O 1
ATOM 2217 N N . ALA A 1 329 ? 18.69570 -24.55143 -3.80388 1.000 57.11480 296 ALA A N 1
ATOM 2218 C CA . ALA A 1 329 ? 20.14798 -24.69633 -3.84451 1.000 66.55686 296 ALA A CA 1
ATOM 2219 C C . ALA A 1 329 ? 20.56778 -25.78079 -4.82955 1.000 83.78457 296 ALA A C 1
ATOM 2220 O O . ALA A 1 329 ? 21.52655 -25.60018 -5.58975 1.000 82.52329 296 ALA A O 1
ATOM 2222 N N . GLU A 1 330 ? 19.86107 -26.91356 -4.83191 1.000 96.31220 297 GLU A N 1
ATOM 2223 C CA . GLU A 1 330 ? 20.18248 -27.98602 -5.76695 1.000 101.87156 297 GLU A CA 1
ATOM 2224 C C . GLU A 1 330 ? 19.87244 -27.59595 -7.20489 1.000 96.82377 297 GLU A C 1
ATOM 2225 O O . GLU A 1 330 ? 20.53666 -28.07373 -8.13210 1.000 97.79100 297 GLU A O 1
ATOM 2231 N N . GLU A 1 331 ? 18.86862 -26.74089 -7.40929 1.000 88.20679 298 GLU A N 1
ATOM 2232 C CA . GLU A 1 331 ? 18.47053 -26.37129 -8.76211 1.000 78.43326 298 GLU A CA 1
ATOM 2233 C C . GLU A 1 331 ? 19.54127 -25.54199 -9.45956 1.000 67.24484 298 GLU A C 1
ATOM 2234 O O . GLU A 1 331 ? 19.71498 -25.65805 -10.67785 1.000 59.45523 298 GLU A O 1
ATOM 2240 N N . TYR A 1 332 ? 20.26310 -24.70424 -8.71242 1.000 69.79150 299 TYR A N 1
ATOM 2241 C CA . TYR A 1 332 ? 21.36095 -23.94504 -9.30176 1.000 67.25270 299 TYR A CA 1
ATOM 2242 C C . TYR A 1 332 ? 22.48482 -24.87296 -9.74510 1.000 68.56269 299 TYR A C 1
ATOM 2243 O O . TYR A 1 332 ? 23.02105 -24.73586 -10.85130 1.000 65.39259 299 TYR A O 1
ATOM 2252 N N . HIS A 1 333 ? 22.85319 -25.82965 -8.88796 1.000 70.64051 300 HIS A N 1
ATOM 2253 C CA . HIS A 1 333 ? 23.88719 -26.79369 -9.25001 1.000 69.27902 300 HIS A CA 1
ATOM 2254 C C . HIS A 1 333 ? 23.44206 -27.66525 -10.41732 1.000 61.35814 300 HIS A C 1
ATOM 2255 O O . HIS A 1 333 ? 24.24371 -27.99006 -11.30060 1.000 59.83128 300 HIS A O 1
ATOM 2262 N N . ALA A 1 334 ? 22.16472 -28.05181 -10.44075 1.000 53.28766 301 ALA A N 1
ATOM 2263 C CA . ALA A 1 334 ? 21.66182 -28.86551 -11.54244 1.000 53.09307 301 ALA A CA 1
ATOM 2264 C C . ALA A 1 334 ? 21.62829 -28.07621 -12.84509 1.000 60.83078 301 ALA A C 1
ATOM 2265 O O . ALA A 1 334 ? 21.91887 -28.62270 -13.91538 1.000 65.75134 301 ALA A O 1
ATOM 2267 N N . THR A 1 335 ? 21.28398 -26.78765 -12.77365 1.000 60.22119 302 THR A N 1
ATOM 2268 C CA . THR A 1 335 ? 21.16667 -25.98075 -13.98479 1.000 54.62175 302 THR A CA 1
ATOM 2269 C C . THR A 1 335 ? 22.52902 -25.71873 -14.61547 1.000 62.37303 302 THR A C 1
ATOM 2270 O O . THR A 1 335 ? 22.66762 -25.77093 -15.84328 1.000 63.40475 302 THR A O 1
ATOM 2274 N N . ARG A 1 336 ? 23.54368 -25.42052 -13.79955 1.000 70.56585 303 ARG A N 1
ATOM 2275 C CA . ARG A 1 336 ? 24.89330 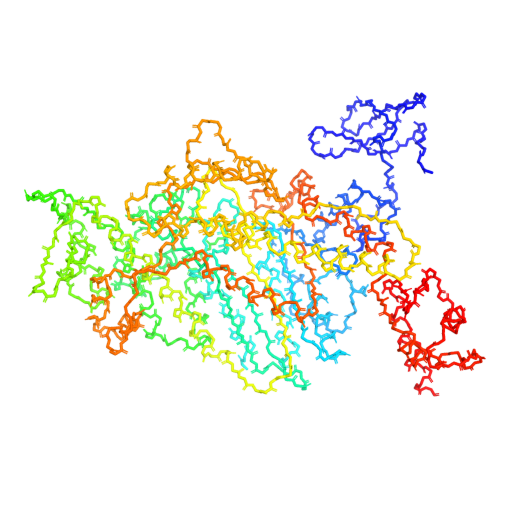-25.27605 -14.33729 1.000 77.63199 303 ARG A CA 1
ATOM 2276 C C . ARG A 1 336 ? 25.35603 -26.57670 -14.97740 1.000 77.39338 303 ARG A C 1
ATOM 2277 O O . ARG A 1 336 ? 25.91146 -26.58018 -16.08189 1.000 76.84066 303 ARG A O 1
ATOM 2285 N N . ARG A 1 337 ? 25.12406 -27.69514 -14.28943 1.000 82.59292 304 ARG A N 1
ATOM 2286 C CA . ARG A 1 337 ? 25.47213 -29.00692 -14.82344 1.000 84.81438 304 ARG A CA 1
ATOM 2287 C C . ARG A 1 337 ? 24.79608 -29.25372 -16.16682 1.000 81.19901 304 ARG A C 1
ATOM 2288 O O . ARG A 1 337 ? 25.42870 -29.72905 -17.11752 1.000 81.45959 304 ARG A O 1
ATOM 2296 N N . ALA A 1 338 ? 23.50513 -28.92788 -16.26403 1.000 72.33497 305 ALA A N 1
ATOM 2297 C CA . ALA A 1 338 ? 22.78925 -29.09598 -17.52295 1.000 69.69835 305 ALA A CA 1
ATOM 2298 C C . ALA A 1 338 ? 23.30337 -28.14493 -18.59519 1.000 73.89170 305 ALA A C 1
ATOM 2299 O O . ALA A 1 338 ? 23.31966 -28.50025 -19.77972 1.000 77.18152 305 ALA A O 1
ATOM 2301 N N . MET A 1 339 ? 23.72061 -26.93746 -18.20316 1.000 76.16561 306 MET A N 1
ATOM 2302 C CA . MET A 1 339 ? 24.24037 -25.98058 -19.17366 1.000 75.28883 306 MET A CA 1
ATOM 2303 C C . MET A 1 339 ? 25.55550 -26.45303 -19.77977 1.000 84.43625 306 MET A C 1
ATOM 2304 O O . MET A 1 339 ? 25.82337 -26.18662 -20.95762 1.000 94.75930 306 MET A O 1
ATOM 2309 N N . ASP A 1 340 ? 26.38671 -27.14977 -18.99924 1.000 82.86641 307 ASP A N 1
ATOM 2310 C CA . ASP A 1 340 ? 27.62914 -27.67919 -19.54967 1.000 84.62219 307 ASP A CA 1
ATOM 2311 C C . ASP A 1 340 ? 27.36632 -28.78378 -20.56484 1.000 85.98919 307 ASP A C 1
ATOM 2312 O O . ASP A 1 340 ? 28.13022 -28.93285 -21.52595 1.000 87.47085 307 ASP A O 1
ATOM 2317 N N . VAL A 1 341 ? 26.29792 -29.56086 -20.37271 1.000 84.32712 308 VAL A N 1
ATOM 2318 C CA . VAL A 1 341 ? 25.96653 -30.62098 -21.32004 1.000 79.83705 308 VAL A CA 1
ATOM 2319 C C . VAL A 1 341 ? 25.58239 -30.02703 -22.66947 1.000 78.59631 308 VAL A C 1
ATOM 2320 O O . VAL A 1 341 ? 26.03618 -30.49028 -23.72222 1.000 79.13918 308 VAL A O 1
ATOM 2324 N N . VAL A 1 342 ? 24.74050 -28.99014 -22.65811 1.000 74.11422 309 VAL A N 1
ATOM 2325 C CA . VAL A 1 342 ? 24.31400 -28.35841 -23.90055 1.000 71.75745 309 VAL A CA 1
ATOM 2326 C C . VAL A 1 342 ? 25.47670 -27.68101 -24.61500 1.000 78.61580 309 VAL A C 1
ATOM 2327 O O . VAL A 1 342 ? 25.44230 -27.52219 -25.84129 1.000 91.05824 309 VAL A O 1
ATOM 2331 N N . GLY A 1 343 ? 26.51740 -27.29334 -23.88554 1.000 73.18746 310 GLY A N 1
ATOM 2332 C CA . GLY A 1 343 ? 27.66075 -26.63047 -24.47059 1.000 73.80791 310 GLY A CA 1
ATOM 2333 C C . GLY A 1 343 ? 27.78366 -25.15783 -24.15285 1.000 78.75522 310 GLY A C 1
ATOM 2334 O O . GLY A 1 343 ? 28.66783 -24.49695 -24.71079 1.000 83.57606 310 GLY A O 1
ATOM 2335 N N . ILE A 1 344 ? 26.92710 -24.61990 -23.28613 1.000 75.10179 311 ILE A N 1
ATOM 2336 C CA . ILE A 1 344 ? 27.03219 -23.22103 -22.88945 1.000 63.31010 311 ILE A CA 1
ATOM 2337 C C . ILE A 1 344 ? 28.32732 -23.03198 -22.11175 1.000 60.42760 311 ILE A C 1
ATOM 2338 O O . ILE A 1 344 ? 28.55020 -23.68306 -21.08427 1.000 60.63675 311 ILE A O 1
ATOM 2343 N N . SER A 1 345 ? 29.19054 -22.14709 -22.60720 1.000 64.14936 312 SER A N 1
ATOM 2344 C CA . SER A 1 345 ? 30.47397 -21.90581 -21.96249 1.000 76.28831 312 SER A CA 1
ATOM 2345 C C . SER A 1 345 ? 30.27477 -21.43404 -20.52791 1.000 89.43966 312 SER A C 1
ATOM 2346 O O . SER A 1 345 ? 29.25519 -20.83107 -20.18376 1.000 91.67910 312 SER A O 1
ATOM 2349 N N . THR A 1 346 ? 31.26418 -21.72755 -19.68054 1.000 90.60511 313 THR A N 1
ATOM 2350 C CA . THR A 1 346 ? 31.20702 -21.25905 -18.30071 1.000 90.78698 313 THR A CA 1
ATOM 2351 C C . THR A 1 346 ? 31.22855 -19.73905 -18.23660 1.000 90.53024 313 THR A C 1
ATOM 2352 O O . THR A 1 346 ? 30.59656 -19.14387 -17.35635 1.000 95.09958 313 THR A O 1
ATOM 2356 N N . GLU A 1 347 ? 31.94666 -19.09600 -19.16033 1.000 86.26219 314 GLU A N 1
ATOM 2357 C CA . GLU A 1 347 ? 31.92794 -17.64060 -19.23158 1.000 84.23453 314 GLU A CA 1
ATOM 2358 C C . GLU A 1 347 ? 30.58190 -17.12908 -19.72192 1.000 76.63751 314 GLU A C 1
ATOM 2359 O O . GLU A 1 347 ? 30.14395 -16.04673 -19.31476 1.000 77.27394 314 GLU A O 1
ATOM 2365 N N . GLU A 1 348 ? 29.91337 -17.88900 -20.59081 1.000 70.58772 315 GLU A N 1
ATOM 2366 C CA . GLU A 1 348 ? 28.57049 -17.50841 -21.00607 1.000 64.78030 315 GLU A CA 1
ATOM 2367 C C . GLU A 1 348 ? 27.55781 -17.74508 -19.89555 1.000 60.57537 315 GLU A C 1
ATOM 2368 O O . GLU A 1 348 ? 26.53007 -17.06073 -19.84138 1.000 57.60137 315 GLU A O 1
ATOM 2374 N N . GLN A 1 349 ? 27.82766 -18.70401 -19.00570 1.000 63.40180 316 GLN A N 1
ATOM 2375 C CA . GLN A 1 349 ? 26.95347 -18.91044 -17.85539 1.000 66.96797 316 GLN A CA 1
ATOM 2376 C C . GLN A 1 349 ? 27.06655 -17.75902 -16.86462 1.000 76.68876 316 GLN A C 1
ATOM 2377 O O . GLN A 1 349 ? 26.06876 -17.35533 -16.25547 1.000 64.96997 316 GLN A O 1
ATOM 2383 N N . ASP A 1 350 ? 28.27683 -17.22352 -16.68592 1.000 94.42469 317 ASP A N 1
ATOM 2384 C CA . ASP A 1 350 ? 28.47160 -16.12216 -15.74854 1.000 96.57348 317 ASP A CA 1
ATOM 2385 C C . ASP A 1 350 ? 27.75206 -14.86541 -16.21943 1.000 94.34418 317 ASP A C 1
ATOM 2386 O O . ASP A 1 350 ? 27.19076 -14.12010 -15.40710 1.000 94.53585 317 ASP A O 1
ATOM 2391 N N . ALA A 1 351 ? 27.75430 -14.61742 -17.53210 1.000 87.12856 318 ALA A N 1
ATOM 2392 C CA . ALA A 1 351 ? 27.06692 -13.45013 -18.07139 1.000 76.60491 318 ALA A CA 1
ATOM 2393 C C . ALA A 1 351 ? 25.55387 -13.59878 -17.98780 1.000 71.29187 318 ALA A C 1
ATOM 2394 O O . ALA A 1 351 ? 24.84867 -12.60658 -17.77326 1.000 76.43543 318 ALA A O 1
ATOM 2396 N N . ILE A 1 352 ? 25.03848 -14.81870 -18.15812 1.000 63.81003 319 ILE A N 1
ATOM 2397 C CA . ILE A 1 352 ? 23.60160 -15.04533 -18.02153 1.000 61.70580 319 ILE A CA 1
ATOM 2398 C C . ILE A 1 352 ? 23.15399 -14.74022 -16.59791 1.000 61.98394 319 ILE A C 1
ATOM 2399 O O . ILE A 1 352 ? 22.17933 -14.01238 -16.37561 1.000 54.69122 319 ILE A O 1
ATOM 2404 N N . PHE A 1 353 ? 23.86524 -15.29040 -15.61048 1.000 68.81747 320 PHE A N 1
ATOM 2405 C CA . PHE A 1 353 ? 23.51828 -15.03152 -14.21763 1.000 68.16954 320 PHE A CA 1
ATOM 2406 C C . PHE A 1 353 ? 23.78056 -13.58192 -13.83370 1.000 69.91721 320 PHE A C 1
ATOM 2407 O O . PHE A 1 353 ? 23.10375 -13.04603 -12.94836 1.000 74.94465 320 PHE A O 1
ATOM 2415 N N . SER A 1 354 ? 24.75231 -12.93374 -14.48223 1.000 63.93705 321 SER A N 1
ATOM 2416 C CA . SER A 1 354 ? 24.95349 -11.50586 -14.26352 1.000 57.74750 321 SER A CA 1
ATOM 2417 C C . SER A 1 354 ? 23.73718 -10.70339 -14.70315 1.000 56.77415 321 SER A C 1
ATOM 2418 O O . SER A 1 354 ? 23.40198 -9.69215 -14.07770 1.000 67.90896 321 SER A O 1
ATOM 2421 N N . VAL A 1 355 ? 23.06242 -11.14119 -15.76775 1.000 49.94907 322 VAL A N 1
ATOM 2422 C CA . VAL A 1 355 ? 21.83825 -10.47686 -16.20381 1.000 47.10266 322 VAL A CA 1
ATOM 2423 C C . VAL A 1 355 ? 20.70423 -10.74486 -15.22127 1.000 53.11895 322 VAL A C 1
ATOM 2424 O O . VAL A 1 355 ? 19.90150 -9.85320 -14.91935 1.000 68.46287 322 VAL A O 1
ATOM 2428 N N . VAL A 1 356 ? 20.62351 -11.97191 -14.70212 1.000 47.66440 323 VAL A N 1
ATOM 2429 C CA . VAL A 1 356 ? 19.57127 -12.31576 -13.74940 1.000 47.04101 323 VAL A CA 1
ATOM 2430 C C . VAL A 1 356 ? 19.74405 -11.53492 -12.45128 1.000 52.00886 323 VAL A C 1
ATOM 2431 O O . VAL A 1 356 ? 18.77311 -11.01024 -11.89191 1.000 54.77838 323 VAL A O 1
ATOM 2435 N N . ALA A 1 357 ? 20.97856 -11.44751 -11.94841 1.000 50.15377 324 ALA A N 1
ATOM 2436 C CA . ALA A 1 357 ? 21.23245 -10.66018 -10.74662 1.000 47.19150 324 ALA A CA 1
ATOM 2437 C C . ALA A 1 357 ? 21.06904 -9.16854 -11.00831 1.000 50.77373 324 ALA A C 1
ATOM 2438 O O . ALA A 1 357 ? 20.71858 -8.41543 -10.09187 1.000 40.94675 324 ALA A O 1
ATOM 2440 N N . ALA A 1 358 ? 21.31815 -8.72437 -12.24404 1.000 55.62451 325 ALA A N 1
ATOM 2441 C CA . ALA A 1 358 ? 21.11670 -7.31870 -12.57755 1.000 46.17246 325 ALA A CA 1
ATOM 2442 C C . ALA A 1 358 ? 19.63965 -6.95020 -12.53207 1.000 47.19288 325 ALA A C 1
ATOM 2443 O O . ALA A 1 358 ? 19.27539 -5.88955 -12.01104 1.000 56.23757 325 ALA A O 1
ATOM 2445 N N . ILE A 1 359 ? 18.77471 -7.81949 -13.06440 1.000 39.36371 326 ILE A N 1
ATOM 2446 C CA . ILE A 1 359 ? 17.33897 -7.54917 -13.07131 1.000 39.54482 326 ILE A CA 1
ATOM 2447 C C . ILE A 1 359 ? 16.79825 -7.45361 -11.65106 1.000 42.95139 326 ILE A C 1
ATOM 2448 O O . ILE A 1 359 ? 15.88224 -6.66805 -11.37512 1.000 47.34307 326 ILE A O 1
ATOM 2453 N N . LEU A 1 360 ? 17.36093 -8.23154 -10.72592 1.000 48.14303 327 LEU A N 1
ATOM 2454 C CA . LEU A 1 360 ? 16.92603 -8.15695 -9.33564 1.000 51.89075 327 LEU A CA 1
ATOM 2455 C C . LEU A 1 360 ? 17.30692 -6.82070 -8.70898 1.000 49.12710 327 LEU A C 1
ATOM 2456 O O . LEU A 1 360 ? 16.51544 -6.22961 -7.96389 1.000 45.95778 327 LEU A O 1
ATOM 2461 N N . HIS A 1 361 ? 18.51499 -6.32963 -9.00073 1.000 48.43028 328 HIS A N 1
ATOM 2462 C CA . HIS A 1 361 ? 18.94021 -5.03711 -8.47171 1.000 50.57470 328 HIS A CA 1
ATOM 2463 C C . HIS A 1 361 ? 18.12630 -3.89681 -9.07278 1.000 49.29231 328 HIS A C 1
ATOM 2464 O O . HIS A 1 361 ? 17.79706 -2.92799 -8.37868 1.000 50.25485 328 HIS A O 1
ATOM 2471 N N . ILE A 1 362 ? 17.80172 -3.99050 -10.36603 1.000 48.82655 329 ILE A N 1
ATOM 2472 C CA . ILE A 1 362 ? 17.06015 -2.92445 -11.03757 1.000 49.83413 329 ILE A CA 1
ATOM 2473 C C . ILE A 1 362 ? 15.70840 -2.70564 -10.36766 1.000 54.02235 329 ILE A C 1
ATOM 2474 O O . ILE A 1 362 ? 15.24094 -1.56732 -10.23440 1.000 61.13512 329 ILE A O 1
ATOM 2479 N N . GLY A 1 363 ? 15.06831 -3.78739 -9.91841 1.000 46.38530 330 GLY A N 1
ATOM 2480 C CA . GLY A 1 363 ? 13.76118 -3.67835 -9.29423 1.000 46.61781 330 GLY A CA 1
ATOM 2481 C C . GLY A 1 363 ? 13.75251 -2.92481 -7.98183 1.000 52.20732 330 GLY A C 1
ATOM 2482 O O . GLY A 1 363 ? 12.70996 -2.38376 -7.59901 1.000 63.55379 330 GLY A O 1
ATOM 2483 N N . ASN A 1 364 ? 14.88628 -2.87459 -7.28415 1.000 57.14390 331 ASN A N 1
ATOM 2484 C CA . ASN A 1 364 ? 14.99606 -2.15040 -6.02600 1.000 59.59439 331 ASN A CA 1
ATOM 2485 C C . ASN A 1 364 ? 15.38416 -0.68630 -6.21859 1.000 62.92188 331 ASN A C 1
ATOM 2486 O O . ASN A 1 364 ? 15.78177 -0.02781 -5.25049 1.000 64.19260 331 ASN A O 1
ATOM 2491 N N . ILE A 1 365 ? 15.27794 -0.16569 -7.43953 1.000 62.54951 332 ILE A N 1
ATOM 2492 C CA . ILE A 1 365 ? 15.56900 1.23603 -7.72196 1.000 62.39865 332 ILE A CA 1
ATOM 2493 C C . ILE A 1 365 ? 14.24797 1.99242 -7.63481 1.000 60.77389 332 ILE A C 1
ATOM 2494 O O . ILE A 1 365 ? 13.45666 2.00129 -8.57938 1.000 61.61767 332 ILE A O 1
ATOM 2499 N N . GLU A 1 366 ? 14.00562 2.62040 -6.49066 1.000 60.43181 333 GLU A N 1
ATOM 2500 C CA . GLU A 1 366 ? 12.81673 3.43381 -6.30087 1.000 62.94229 333 GLU A CA 1
ATOM 2501 C C . GLU A 1 366 ? 13.07776 4.86358 -6.76234 1.000 63.69327 333 GLU A C 1
ATOM 2502 O O . GLU A 1 366 ? 14.22119 5.31832 -6.84768 1.000 64.95520 333 GLU A O 1
ATOM 2508 N N . PHE A 1 367 ? 11.99353 5.57289 -7.06352 1.000 64.41235 334 PHE A N 1
ATOM 2509 C CA . PHE A 1 367 ? 12.07509 6.92705 -7.58753 1.000 66.71273 334 PHE A CA 1
ATOM 2510 C C . PHE A 1 367 ? 11.17414 7.85544 -6.78805 1.000 63.23220 334 PHE A C 1
ATOM 2511 O O . PHE A 1 367 ? 10.02060 7.52445 -6.49722 1.000 59.45887 334 PHE A O 1
ATOM 2519 N N . ALA A 1 368 ? 11.71465 9.01458 -6.43012 1.000 65.40599 335 ALA A N 1
ATOM 2520 C CA . ALA A 1 368 ? 10.97739 10.06985 -5.75505 1.000 69.60932 335 ALA A CA 1
ATOM 2521 C C . ALA A 1 368 ? 10.95727 11.31013 -6.63959 1.000 65.08779 335 ALA A C 1
ATOM 2522 O O . ALA A 1 368 ? 11.69288 11.41014 -7.62520 1.000 59.71944 335 ALA A O 1
ATOM 2524 N N . LYS A 1 369 ? 10.09629 12.26062 -6.28170 1.000 65.61811 336 LYS A N 1
ATOM 2525 C CA . LYS A 1 369 ? 9.97205 13.48313 -7.06459 1.000 63.45698 336 LYS A CA 1
ATOM 2526 C C . LYS A 1 369 ? 11.27929 14.26375 -7.05132 1.000 61.28396 336 LYS A C 1
ATOM 2527 O O . LYS A 1 369 ? 11.85863 14.51738 -5.99038 1.000 67.77411 336 LYS A O 1
ATOM 2533 N N . GLY A 1 370 ? 11.74629 14.63963 -8.23961 1.000 59.93220 337 GLY A N 1
ATOM 2534 C CA . GLY A 1 370 ? 12.92161 15.47266 -8.33644 1.000 63.42624 337 GLY A CA 1
ATOM 2535 C C . GLY A 1 370 ? 12.64075 16.90450 -7.92817 1.000 68.99438 337 GLY A C 1
ATOM 2536 O O . GLY A 1 370 ? 11.50137 17.30075 -7.68210 1.000 73.71938 337 GLY A O 1
ATOM 2537 N N . GLU A 1 371 ? 13.71811 17.68839 -7.85067 1.000 69.60021 338 GLU A N 1
ATOM 2538 C CA . GLU A 1 371 ? 13.58252 19.09896 -7.50281 1.000 72.90384 338 GLU A CA 1
ATOM 2539 C C . GLU A 1 371 ? 12.75843 19.84649 -8.54465 1.000 77.56199 338 GLU A C 1
ATOM 2540 O O . GLU A 1 371 ? 11.91676 20.68371 -8.19862 1.000 81.77937 338 GLU A O 1
ATOM 2546 N N . GLU A 1 372 ? 12.97313 19.54753 -9.82060 1.000 80.19616 339 GLU A N 1
ATOM 2547 C CA . GLU A 1 372 ? 12.19378 20.14331 -10.89304 1.000 81.71782 339 GLU A CA 1
ATOM 2548 C C . GLU A 1 372 ? 10.89946 19.36849 -11.11073 1.000 82.56824 339 GLU A C 1
ATOM 2549 O O . GLU A 1 372 ? 10.75649 18.21492 -10.69845 1.000 81.21664 339 GLU A O 1
ATOM 2555 N N . ILE A 1 373 ? 9.94747 20.02778 -11.77148 1.000 85.92660 340 ILE A N 1
ATOM 2556 C CA . ILE A 1 373 ? 8.66209 19.40514 -12.05488 1.000 85.28282 340 ILE A CA 1
ATOM 2557 C C . ILE A 1 373 ? 8.85535 18.26352 -13.04166 1.000 82.11177 340 ILE A C 1
ATOM 2558 O O . ILE A 1 373 ? 9.63149 18.37193 -14.00140 1.000 65.36096 340 ILE A O 1
ATOM 2563 N N . ASP A 1 374 ? 8.14891 17.15614 -12.80234 1.000 78.66551 341 ASP A N 1
ATOM 2564 C CA . ASP A 1 374 ? 8.21269 15.97235 -13.66091 1.000 80.09690 341 ASP A CA 1
ATOM 2565 C C . ASP A 1 374 ? 9.64501 15.45504 -13.78751 1.000 77.10193 341 ASP A C 1
ATOM 2566 O O . ASP A 1 374 ? 10.11164 15.11958 -14.87760 1.000 76.17807 341 ASP A O 1
ATOM 2571 N N . SER A 1 375 ? 10.34947 15.39577 -12.66110 1.000 73.27697 342 SER A N 1
ATOM 2572 C CA . SER A 1 375 ? 11.71256 14.89491 -12.60375 1.000 74.02933 342 SER A CA 1
ATOM 2573 C C . SER A 1 375 ? 11.76407 13.66215 -11.71543 1.000 70.09553 342 SER A C 1
ATOM 2574 O O . SER A 1 375 ? 10.96625 13.51431 -10.78602 1.000 63.23657 342 SER A O 1
ATOM 2577 N N . SER A 1 376 ? 12.71381 12.77864 -12.00590 1.000 70.42763 343 SER A N 1
ATOM 2578 C CA . SER A 1 376 ? 12.87352 11.53269 -11.26961 1.000 62.93597 343 SER A CA 1
ATOM 2579 C C . SER A 1 376 ? 14.29160 11.42224 -10.72283 1.000 60.58133 343 SER A C 1
ATOM 2580 O O . SER A 1 376 ? 15.26472 11.75113 -11.41249 1.000 57.94421 343 SER A O 1
ATOM 2583 N N . ILE A 1 377 ? 14.39622 10.95992 -9.47824 1.000 67.98720 344 ILE A N 1
ATOM 2584 C CA . ILE A 1 377 ? 15.68892 10.76173 -8.82202 1.000 70.19213 344 ILE A CA 1
ATOM 2585 C C . ILE A 1 377 ? 15.58092 9.59577 -7.85946 1.000 73.69990 344 ILE A C 1
ATOM 2586 O O . ILE A 1 377 ? 14.50986 9.31537 -7.30144 1.000 78.89716 344 ILE A O 1
ATOM 2591 N N . PRO A 1 378 ? 16.66973 8.83637 -7.71470 1.000 73.17776 345 PRO A N 1
ATOM 2592 C CA . PRO A 1 378 ? 16.68756 7.77189 -6.70569 1.000 72.38655 345 PRO A CA 1
ATOM 2593 C C . PRO A 1 378 ? 16.29516 8.29256 -5.32845 1.000 69.28898 345 PRO A C 1
ATOM 2594 O O . PRO A 1 378 ? 16.74128 9.35372 -4.89266 1.000 71.05690 345 PRO A O 1
ATOM 2598 N N . LYS A 1 379 ? 15.44889 7.52494 -4.63949 1.000 65.85221 346 LYS A N 1
ATOM 2599 C CA . LYS A 1 379 ? 14.84008 8.00628 -3.40230 1.000 64.96319 346 LYS A CA 1
ATOM 2600 C C . LYS A 1 379 ? 15.85429 8.06126 -2.26600 1.000 68.39866 346 LYS A C 1
ATOM 2601 O O . LYS A 1 379 ? 16.11293 9.12818 -1.69568 1.000 77.87033 346 LYS A O 1
ATOM 2605 N N . ASP A 1 380 ? 16.43609 6.92108 -1.92126 1.000 72.24795 347 ASP A N 1
ATOM 2606 C CA . ASP A 1 380 ? 17.36997 6.81559 -0.81158 1.000 81.49011 347 ASP A CA 1
ATOM 2607 C C . ASP A 1 380 ? 18.73867 6.38015 -1.32392 1.000 86.06109 347 ASP A C 1
ATOM 2608 O O . ASP A 1 380 ? 18.92500 6.09449 -2.50956 1.000 85.99195 347 ASP A O 1
ATOM 2613 N N . ASP A 1 381 ? 19.70561 6.33220 -0.40474 1.000 93.35100 348 ASP A N 1
ATOM 2614 C CA . ASP A 1 381 ? 21.04912 5.89372 -0.76033 1.000 93.30789 348 ASP A CA 1
ATOM 2615 C C . ASP A 1 381 ? 21.10631 4.40825 -1.09455 1.000 87.64278 348 ASP A C 1
ATOM 2616 O O . ASP A 1 381 ? 22.06996 3.96781 -1.73048 1.000 85.90304 348 ASP A O 1
ATOM 2621 N N . LYS A 1 382 ? 20.10397 3.62637 -0.68370 1.000 77.20173 349 LYS A N 1
ATOM 2622 C CA . LYS A 1 382 ? 20.10925 2.20611 -1.01479 1.000 79.55942 349 LYS A CA 1
ATOM 2623 C C . LYS A 1 382 ? 19.77794 1.97936 -2.48431 1.000 77.56646 349 LYS A C 1
ATOM 2624 O O . LYS A 1 382 ? 20.27379 1.02229 -3.09012 1.000 77.66223 349 LYS A O 1
ATOM 2630 N N . SER A 1 383 ? 18.95712 2.85136 -3.07591 1.000 72.34821 350 SER A N 1
ATOM 2631 C CA . SER A 1 383 ? 18.66379 2.73823 -4.49976 1.000 68.48477 350 SER A CA 1
ATOM 2632 C C . SER A 1 383 ? 19.86894 3.11803 -5.34940 1.000 63.49705 350 SER A C 1
ATOM 2633 O O . SER A 1 383 ? 20.01984 2.61367 -6.46720 1.000 54.74129 350 SER A O 1
ATOM 2636 N N . LEU A 1 384 ? 20.73196 4.00352 -4.84518 1.000 63.67624 351 LEU A N 1
ATOM 2637 C CA . LEU A 1 384 ? 21.96893 4.30478 -5.55704 1.000 62.71032 351 LEU A CA 1
ATOM 2638 C C . LEU A 1 384 ? 22.92761 3.12333 -5.52480 1.000 68.11603 351 LEU A C 1
ATOM 2639 O O . LEU A 1 384 ? 23.72291 2.94566 -6.45496 1.000 71.41701 351 LEU A O 1
ATOM 2644 N N . PHE A 1 385 ? 22.86607 2.30770 -4.47000 1.000 64.98606 352 PHE A N 1
ATOM 2645 C CA . PHE A 1 385 ? 23.66419 1.08751 -4.43099 1.000 55.24735 352 PHE A CA 1
ATOM 2646 C C . PHE A 1 385 ? 23.21185 0.10721 -5.50435 1.000 54.39813 352 PHE A C 1
ATOM 2647 O O . PHE A 1 385 ? 24.03315 -0.42664 -6.25910 1.000 57.55827 352 PHE A O 1
ATOM 2655 N N . HIS A 1 386 ? 21.90299 -0.14649 -5.58056 1.000 50.21836 353 HIS A N 1
ATOM 2656 C CA . HIS A 1 386 ? 21.38170 -1.06043 -6.59100 1.000 53.31922 353 HIS A CA 1
ATOM 2657 C C . HIS A 1 386 ? 21.57998 -0.50360 -7.99415 1.000 63.58553 353 HIS A C 1
ATOM 2658 O O . HIS A 1 386 ? 21.88426 -1.25511 -8.92748 1.000 68.68470 353 HIS A O 1
ATOM 2665 N N . LEU A 1 387 ? 21.40879 0.80984 -8.16496 1.000 73.29258 354 LEU A N 1
ATOM 2666 C CA . LEU A 1 387 ? 21.63514 1.41416 -9.47387 1.000 74.15427 354 LEU A CA 1
ATOM 2667 C C . LEU A 1 387 ? 23.08527 1.25076 -9.90820 1.000 75.47107 354 LEU A C 1
ATOM 2668 O O . LEU A 1 387 ? 23.36478 1.00477 -11.08754 1.000 75.12967 354 LEU A O 1
ATOM 2673 N N . LYS A 1 388 ? 24.02342 1.37540 -8.96717 1.000 74.40746 355 LYS A N 1
ATOM 2674 C CA . LYS A 1 388 ? 25.42743 1.17220 -9.30507 1.000 70.29249 355 LYS A CA 1
ATOM 2675 C C . LYS A 1 388 ? 25.72392 -0.29908 -9.56749 1.000 66.59446 355 LYS A C 1
ATOM 2676 O O . LYS A 1 388 ? 26.45559 -0.63102 -10.50690 1.000 68.54052 355 LYS A O 1
ATOM 2682 N N . THR A 1 389 ? 25.15769 -1.19546 -8.75493 1.000 57.81118 356 THR A N 1
ATOM 2683 C CA . THR A 1 389 ? 25.43688 -2.61923 -8.91585 1.000 55.82704 356 THR A CA 1
ATOM 2684 C C . THR A 1 389 ? 24.89411 -3.14487 -10.23983 1.000 59.02142 356 THR A C 1
ATOM 2685 O O . THR A 1 389 ? 25.59487 -3.86461 -10.96076 1.000 63.37855 356 THR A O 1
ATOM 2689 N N . ALA A 1 390 ? 23.65194 -2.78999 -10.57983 1.000 41.78203 357 ALA A N 1
ATOM 2690 C CA . ALA A 1 390 ? 23.06988 -3.24102 -11.83955 1.000 41.02394 357 ALA A CA 1
ATOM 2691 C C . ALA A 1 390 ? 23.85913 -2.73304 -13.03907 1.000 57.86549 357 ALA A C 1
ATOM 2692 O O . ALA A 1 390 ? 23.94643 -3.42209 -14.06123 1.000 52.42386 357 ALA A O 1
ATOM 2694 N N . ALA A 1 391 ? 24.44220 -1.53752 -12.93607 1.000 58.14467 358 ALA A N 1
ATOM 2695 C CA . ALA A 1 391 ? 25.25845 -1.02237 -14.02910 1.000 58.74676 358 ALA A CA 1
ATOM 2696 C C . ALA A 1 391 ? 26.59603 -1.74644 -14.10334 1.000 65.91000 358 ALA A C 1
ATOM 2697 O O . ALA A 1 391 ? 27.11439 -1.99472 -15.19798 1.000 64.74515 358 ALA A O 1
ATOM 2699 N N . GLU A 1 392 ? 27.16879 -2.09777 -12.95033 1.000 78.42750 359 GLU A N 1
ATOM 2700 C CA . GLU A 1 392 ? 28.42296 -2.84104 -12.95562 1.000 84.44363 359 GLU A CA 1
ATOM 2701 C C . GLU A 1 392 ? 28.22333 -4.26960 -13.44353 1.000 86.28799 359 GLU A C 1
ATOM 2702 O O . GLU A 1 392 ? 29.10996 -4.82912 -14.10016 1.000 87.60340 359 GLU A O 1
ATOM 2708 N N . LEU A 1 393 ? 27.07151 -4.87257 -13.13827 1.000 83.30182 360 LEU A N 1
ATOM 2709 C CA . LEU A 1 393 ? 26.78821 -6.21792 -13.61990 1.000 78.39402 360 LEU A CA 1
ATOM 2710 C C . LEU A 1 393 ? 26.45740 -6.23928 -15.10657 1.000 72.80040 360 LEU A C 1
ATOM 2711 O O . LEU A 1 393 ? 26.57993 -7.29319 -15.73889 1.000 71.81035 360 LEU A O 1
ATOM 2716 N N . LEU A 1 394 ? 26.04467 -5.10749 -15.67695 1.000 65.87165 361 LEU A N 1
ATOM 2717 C CA . LEU A 1 394 ? 25.73076 -5.01343 -17.09681 1.000 64.24884 361 LEU A CA 1
ATOM 2718 C C . LEU A 1 394 ? 26.86891 -4.42395 -17.91969 1.000 66.37434 361 LEU A C 1
ATOM 2719 O O . LEU A 1 394 ? 26.72679 -4.29400 -19.14016 1.000 56.44061 361 LEU A O 1
ATOM 2724 N N . SER A 1 395 ? 27.98715 -4.06719 -17.28181 1.000 80.09333 362 SER A N 1
ATOM 2725 C CA . SER A 1 395 ? 29.17664 -3.55507 -17.96772 1.000 81.56969 362 SER A CA 1
ATOM 2726 C C . SER A 1 395 ? 28.84814 -2.33190 -18.82623 1.000 82.65520 362 SER A C 1
ATOM 2727 O O . SER A 1 395 ? 29.21006 -2.25146 -20.00238 1.000 88.67912 362 SER A O 1
ATOM 2730 N N . CYS A 1 396 ? 28.15013 -1.37182 -18.22271 1.000 80.81131 363 CYS A N 1
ATOM 2731 C CA . CYS A 1 396 ? 27.85346 -0.09471 -18.86208 1.000 78.64354 363 CYS A CA 1
ATOM 2732 C C . CYS A 1 396 ? 28.02690 1.00708 -17.81912 1.000 77.81026 363 CYS A C 1
ATOM 2733 O O . CYS A 1 396 ? 28.46476 0.75813 -16.69171 1.000 80.45242 363 CYS A O 1
ATOM 2736 N N . ASP A 1 397 ? 27.68603 2.23728 -18.19733 1.000 74.26884 364 ASP A N 1
ATOM 2737 C CA . ASP A 1 397 ? 27.90238 3.39802 -17.34286 1.000 67.02918 364 ASP A CA 1
ATOM 2738 C C . ASP A 1 397 ? 26.74443 3.57372 -16.36833 1.000 59.77867 364 ASP A C 1
ATOM 2739 O O . ASP A 1 397 ? 25.57732 3.39084 -16.72689 1.000 57.31459 364 ASP A O 1
ATOM 2744 N N . GLU A 1 398 ? 27.08123 3.94115 -15.12952 1.000 62.56726 365 GLU A N 1
ATOM 2745 C CA . GLU A 1 398 ? 26.06127 4.12125 -14.10147 1.000 62.65640 365 GLU A CA 1
ATOM 2746 C C . GLU A 1 398 ? 25.14740 5.29731 -14.42332 1.000 68.63501 365 GLU A C 1
ATOM 2747 O O . GLU A 1 398 ? 23.92872 5.21653 -14.22610 1.000 68.39381 365 GLU A O 1
ATOM 2753 N N . LYS A 1 399 ? 25.71638 6.40171 -14.91205 1.000 73.85816 366 LYS A N 1
ATOM 2754 C CA . LYS A 1 399 ? 24.89259 7.55027 -15.26727 1.000 71.48988 366 LYS A CA 1
ATOM 2755 C C . LYS A 1 399 ? 24.06356 7.27385 -16.51445 1.000 66.47270 366 LYS A C 1
ATOM 2756 O O . LYS A 1 399 ? 22.92345 7.74170 -16.61491 1.000 65.04489 366 LYS A O 1
ATOM 2762 N N . ALA A 1 400 ? 24.61201 6.51718 -17.46933 1.000 61.50844 367 ALA A N 1
ATOM 2763 C CA . ALA A 1 400 ? 23.84317 6.16552 -18.65847 1.000 55.70540 367 ALA A CA 1
ATOM 2764 C C . ALA A 1 400 ? 22.66362 5.27056 -18.30333 1.000 56.68120 367 ALA A C 1
ATOM 2765 O O . ALA A 1 400 ? 21.60142 5.35577 -18.93092 1.000 58.15173 367 ALA A O 1
ATOM 2767 N N . LEU A 1 401 ? 22.82994 4.40600 -17.29992 1.000 51.67214 368 LEU A N 1
ATOM 2768 C CA . LEU A 1 401 ? 21.71128 3.59189 -16.83943 1.000 46.17353 368 LEU A CA 1
ATOM 2769 C C . LEU A 1 401 ? 20.65568 4.45395 -16.16098 1.000 70.14167 368 LEU A C 1
ATOM 2770 O O . LEU A 1 401 ? 19.45725 4.30312 -16.42306 1.000 62.80113 368 LEU A O 1
ATOM 2775 N N . GLU A 1 402 ? 21.08265 5.36863 -15.28504 1.000 69.00743 369 GLU A N 1
ATOM 2776 C CA . GLU A 1 402 ? 20.12623 6.24708 -14.61917 1.000 62.30680 369 GLU A CA 1
ATOM 2777 C C . GLU A 1 402 ? 19.34539 7.07651 -15.62909 1.000 63.27353 369 GLU A C 1
ATOM 2778 O O . GLU A 1 402 ? 18.12877 7.25077 -15.49251 1.000 62.41014 369 GLU A O 1
ATOM 2784 N N . ASP A 1 403 ? 20.02581 7.58996 -16.65601 1.000 70.74000 370 ASP A N 1
ATOM 2785 C CA . ASP A 1 403 ? 19.34781 8.34841 -17.69934 1.000 72.67311 370 ASP A CA 1
ATOM 2786 C C . ASP A 1 403 ? 18.43931 7.48082 -18.56003 1.000 73.64696 370 ASP A C 1
ATOM 2787 O O . ASP A 1 403 ? 17.62720 8.02593 -19.31435 1.000 80.17704 370 ASP A O 1
ATOM 2792 N N . SER A 1 404 ? 18.55457 6.15409 -18.46915 1.000 69.99539 371 SER A N 1
ATOM 2793 C CA . SER A 1 404 ? 17.68552 5.27542 -19.24237 1.000 71.89888 371 SER A CA 1
ATOM 2794 C C . SER A 1 404 ? 16.29357 5.16594 -18.63331 1.000 68.70421 371 SER A C 1
ATOM 2795 O O . SER A 1 404 ? 15.30794 5.05552 -19.37057 1.000 67.87877 371 SER A O 1
ATOM 2798 N N . LEU A 1 405 ? 16.18654 5.20476 -17.30571 1.000 64.64912 372 LEU A N 1
ATOM 2799 C CA . LEU A 1 405 ? 14.89993 5.04827 -16.63782 1.000 64.77809 372 LEU A CA 1
ATOM 2800 C C . LEU A 1 405 ? 14.23500 6.36806 -16.27679 1.000 74.12436 372 LEU A C 1
ATOM 2801 O O . LEU A 1 405 ? 13.00396 6.42124 -16.19169 1.000 76.89026 372 LEU A O 1
ATOM 2806 N N . CYS A 1 406 ? 15.01019 7.43049 -16.05805 1.000 83.73097 373 CYS A N 1
ATOM 2807 C CA . CYS A 1 406 ? 14.45852 8.68522 -15.56361 1.000 86.07565 373 CYS A CA 1
ATOM 2808 C C . CYS A 1 406 ? 14.05855 9.65613 -16.66467 1.000 85.58128 373 CYS A C 1
ATOM 2809 O O . CYS A 1 406 ? 13.29814 10.59133 -16.39262 1.000 86.79594 373 CYS A O 1
ATOM 2812 N N . LYS A 1 407 ? 14.54219 9.46765 -17.89022 1.000 84.30251 374 LYS A N 1
ATOM 2813 C CA . LYS A 1 407 ? 14.38222 10.49473 -18.91738 1.000 81.14756 374 LYS A CA 1
ATOM 2814 C C . LYS A 1 407 ? 14.44961 9.85937 -20.29663 1.000 80.09824 374 LYS A C 1
ATOM 2815 O O . LYS A 1 407 ? 15.45896 9.23797 -20.64296 1.000 83.05131 374 LYS A O 1
ATOM 2821 N N . ARG A 1 408 ? 13.38874 10.01953 -21.08133 1.000 77.65217 375 ARG A N 1
ATOM 2822 C CA . ARG A 1 408 ? 13.35156 9.53606 -22.45254 1.000 80.57151 375 ARG A CA 1
ATOM 2823 C C . ARG A 1 408 ? 13.65671 10.67639 -23.41797 1.000 87.66141 375 ARG A C 1
ATOM 2824 O O . ARG A 1 408 ? 13.49220 11.85545 -23.09618 1.000 96.25651 375 ARG A O 1
ATOM 2832 N N . ILE A 1 409 ? 14.11631 10.31179 -24.61188 1.000 92.99161 376 ILE A N 1
ATOM 2833 C CA . ILE A 1 409 ? 14.48633 11.27877 -25.63801 1.000 102.92808 376 ILE A CA 1
ATOM 2834 C C . ILE A 1 409 ? 13.41647 11.28295 -26.72119 1.000 113.22173 376 ILE A C 1
ATOM 2835 O O . ILE A 1 409 ? 12.89640 10.22753 -27.10310 1.000 110.03380 376 ILE A O 1
ATOM 2840 N N . MET A 1 410 ? 13.07312 12.47657 -27.19777 1.000 123.38810 377 MET A N 1
ATOM 2841 C CA . MET A 1 410 ? 12.14347 12.62896 -28.30682 1.000 129.41891 377 MET A CA 1
ATOM 2842 C C . MET A 1 410 ? 12.91137 12.68520 -29.61982 1.000 134.00414 377 MET A C 1
ATOM 2843 O O . MET A 1 410 ? 13.99292 13.27596 -29.69665 1.000 136.87731 377 MET A O 1
ATOM 2848 N N . VAL A 1 411 ? 12.34496 12.06880 -30.65164 1.000 134.81792 378 VAL A N 1
ATOM 2849 C CA . VAL A 1 411 ? 12.98565 11.99511 -31.95954 1.000 132.97573 378 VAL A CA 1
ATOM 2850 C C . VAL A 1 411 ? 12.48947 13.15191 -32.82050 1.000 132.77181 378 VAL A C 1
ATOM 2851 O O . VAL A 1 411 ? 11.28305 13.30637 -33.04082 1.000 130.70698 378 VAL A O 1
ATOM 2855 N N . THR A 1 412 ? 13.42322 13.97414 -33.29475 1.000 135.09322 379 THR A N 1
ATOM 2856 C CA . THR A 1 412 ? 13.11392 15.09323 -34.17307 1.000 140.55628 379 THR A CA 1
ATOM 2857 C C . THR A 1 412 ? 14.26669 15.27498 -35.14898 1.000 141.52446 379 THR A C 1
ATOM 2858 O O . THR A 1 412 ? 15.43464 15.19027 -34.76038 1.000 142.55805 379 THR A O 1
ATOM 2862 N N . ARG A 1 413 ? 13.93078 15.52511 -36.41712 1.000 146.46709 380 ARG A N 1
ATOM 2863 C CA . ARG A 1 413 ? 14.96381 15.64291 -37.44136 1.000 143.11812 380 ARG A CA 1
ATOM 2864 C C . ARG A 1 413 ? 15.77200 16.92558 -37.28780 1.000 148.91979 380 ARG A C 1
ATOM 2865 O O . ARG A 1 413 ? 16.92077 16.98896 -37.74138 1.000 146.77326 380 ARG A O 1
ATOM 2873 N N . ASP A 1 414 ? 15.19965 17.95172 -36.65431 1.000 152.74981 381 ASP A N 1
ATOM 2874 C CA . ASP A 1 414 ? 15.90381 19.22314 -36.53040 1.000 155.36716 381 ASP A CA 1
ATOM 2875 C C . ASP A 1 414 ? 16.98449 19.16793 -35.45740 1.000 155.95644 381 ASP A C 1
ATOM 2876 O O . ASP A 1 414 ? 18.10561 19.63855 -35.68083 1.000 158.96762 381 ASP A O 1
ATOM 2881 N N . GLU A 1 415 ? 16.67462 18.59674 -34.29704 1.000 154.36203 382 GLU A N 1
ATOM 2882 C CA . GLU A 1 415 ? 17.66012 18.45757 -33.23417 1.000 147.74587 382 GLU A CA 1
ATOM 2883 C C . GLU A 1 415 ? 17.20512 17.35247 -32.29278 1.000 143.43778 382 GLU A C 1
ATOM 2884 O O . GLU A 1 415 ? 16.08146 16.85282 -32.38454 1.000 141.11682 382 GLU A O 1
ATOM 2890 N N . THR A 1 416 ? 18.09912 16.97631 -31.38247 1.000 142.73168 383 THR A N 1
ATOM 2891 C CA . THR A 1 416 ? 17.83386 15.93340 -30.39922 1.000 139.28275 383 THR A CA 1
ATOM 2892 C C . THR A 1 416 ? 17.52106 16.58343 -29.05661 1.000 136.86275 383 THR A C 1
ATOM 2893 O O . THR A 1 416 ? 18.31793 17.37843 -28.54664 1.000 139.94435 383 THR A O 1
ATOM 2897 N N . ILE A 1 417 ? 16.36721 16.24319 -28.48791 1.000 125.82888 384 ILE A N 1
ATOM 2898 C CA . ILE A 1 417 ? 15.90720 16.83346 -27.23847 1.000 109.63092 384 ILE A CA 1
ATOM 2899 C C . ILE A 1 417 ? 15.61856 15.72170 -26.24083 1.000 105.03424 384 ILE A C 1
ATOM 2900 O O . ILE A 1 417 ? 15.22675 14.61052 -26.61256 1.000 109.12367 384 ILE A O 1
ATOM 2905 N N . THR A 1 418 ? 15.81584 16.03112 -24.96046 1.000 97.42937 385 THR A N 1
ATOM 2906 C CA . THR A 1 418 ? 15.66416 15.06606 -23.87751 1.000 94.78178 385 THR A CA 1
ATOM 2907 C C . THR A 1 418 ? 14.65356 15.59506 -22.87024 1.000 92.79530 385 THR A C 1
ATOM 2908 O O . THR A 1 418 ? 14.87238 16.64890 -22.26308 1.000 101.59097 385 THR A O 1
ATOM 2912 N N . LYS A 1 419 ? 13.55594 14.86625 -22.69528 1.000 86.98178 386 LYS A N 1
ATOM 2913 C CA . LYS A 1 419 ? 12.57608 15.16950 -21.66427 1.000 84.56303 386 LYS A CA 1
ATOM 2914 C C . LYS A 1 419 ? 12.86272 14.34009 -20.41713 1.000 87.62788 386 LYS A C 1
ATOM 2915 O O . LYS A 1 419 ? 13.61768 13.36792 -20.45351 1.000 93.23983 386 LYS A O 1
ATOM 2921 N N . THR A 1 420 ? 12.24067 14.72971 -19.30803 1.000 84.58935 387 THR A N 1
ATOM 2922 C CA . THR A 1 420 ? 12.35826 14.00493 -18.05165 1.000 76.48425 387 THR A CA 1
ATOM 2923 C C . THR A 1 420 ? 11.02927 13.35039 -17.69564 1.000 78.58857 387 THR A C 1
ATOM 2924 O O . THR A 1 420 ? 9.96419 13.74907 -18.17381 1.000 84.51629 387 THR A O 1
ATOM 2928 N N . LEU A 1 421 ? 11.10494 12.33464 -16.84209 1.000 75.56927 388 LEU A N 1
ATOM 2929 C CA . LEU A 1 421 ? 9.95097 11.53005 -16.47574 1.000 68.18258 388 LEU A CA 1
ATOM 2930 C C . LEU A 1 421 ? 9.60052 11.73169 -15.00766 1.000 62.75481 388 LEU A C 1
ATOM 2931 O O . LEU A 1 421 ? 10.47530 11.93349 -14.16117 1.000 60.59037 388 LEU A O 1
ATOM 2936 N N . ASP A 1 422 ? 8.30365 11.68452 -14.72037 1.000 63.60116 389 ASP A N 1
ATOM 2937 C CA . ASP A 1 422 ? 7.83275 11.67549 -13.35017 1.000 65.54982 389 ASP A CA 1
ATOM 2938 C C . ASP A 1 422 ? 8.10870 10.30946 -12.72174 1.000 63.82850 389 ASP A C 1
ATOM 2939 O O . ASP A 1 422 ? 8.31930 9.32301 -13.43267 1.000 62.71680 389 ASP A O 1
ATOM 2944 N N . PRO A 1 423 ? 8.13263 10.23217 -11.38466 1.000 68.50819 390 PRO A N 1
ATOM 2945 C CA . PRO A 1 423 ? 8.47034 8.95494 -10.72788 1.000 66.50254 390 PRO A CA 1
ATOM 2946 C C . PRO A 1 423 ? 7.61031 7.78168 -11.16904 1.000 62.39698 390 PRO A C 1
ATOM 2947 O O . PRO A 1 423 ? 8.12535 6.66563 -11.30944 1.000 61.11794 390 PRO A O 1
ATOM 2951 N N . GLU A 1 424 ? 6.31386 7.99934 -11.39711 1.000 54.62202 391 GLU A N 1
ATOM 2952 C CA . GLU A 1 424 ? 5.46871 6.91252 -11.87982 1.000 54.20666 391 GLU A CA 1
ATOM 2953 C C . GLU A 1 424 ? 5.87655 6.47982 -13.28252 1.000 53.62325 391 GLU A C 1
ATOM 2954 O O . GLU A 1 424 ? 5.89744 5.28104 -13.58802 1.000 48.28747 391 GLU A O 1
ATOM 2960 N N . ALA A 1 425 ? 6.20484 7.44098 -14.14904 1.000 60.20321 392 ALA A N 1
ATOM 2961 C CA . ALA A 1 425 ? 6.67714 7.09486 -15.48517 1.000 58.42296 392 ALA A CA 1
ATOM 2962 C C . ALA A 1 425 ? 8.04353 6.42379 -15.42829 1.000 56.21938 392 ALA A C 1
ATOM 2963 O O . ALA A 1 425 ? 8.32867 5.51497 -16.21698 1.000 55.22967 392 ALA A O 1
ATOM 2965 N N . ALA A 1 426 ? 8.90064 6.85504 -14.49958 1.000 55.23515 393 ALA A N 1
ATOM 2966 C CA . ALA A 1 426 ? 10.22074 6.24585 -14.37627 1.000 51.70092 393 ALA A CA 1
ATOM 2967 C C . ALA A 1 426 ? 10.12270 4.81015 -13.87825 1.000 55.99042 393 ALA A C 1
ATOM 2968 O O . ALA A 1 426 ? 10.92846 3.95591 -14.26618 1.000 60.14649 393 ALA A O 1
ATOM 2970 N N . THR A 1 427 ? 9.14568 4.52653 -13.01486 1.000 56.02743 394 THR A N 1
ATOM 2971 C CA . THR A 1 427 ? 8.92775 3.15224 -12.57437 1.000 58.02577 394 THR A CA 1
ATOM 2972 C C . THR A 1 427 ? 8.50559 2.26676 -13.74080 1.000 60.01315 394 THR A C 1
ATOM 2973 O O . THR A 1 427 ? 8.98324 1.13435 -13.88071 1.000 55.70259 394 THR A O 1
ATOM 2977 N N . LEU A 1 428 ? 7.62384 2.77488 -14.60150 1.000 58.34099 395 LEU A N 1
ATOM 2978 C CA . LEU A 1 428 ? 7.22306 2.03009 -15.78887 1.000 54.76709 395 LEU A CA 1
ATOM 2979 C C . LEU A 1 428 ? 8.37726 1.82178 -16.75982 1.000 61.39953 395 LEU A C 1
ATOM 2980 O O . LEU A 1 428 ? 8.32966 0.88664 -17.56870 1.000 70.09210 395 LEU A O 1
ATOM 2985 N N . SER A 1 429 ? 9.40793 2.66846 -16.70116 1.000 56.31411 396 SER A N 1
ATOM 2986 C CA . SER A 1 429 ? 10.54874 2.50258 -17.59273 1.000 53.26057 396 SER A CA 1
ATOM 2987 C C . SER A 1 429 ? 11.51420 1.43688 -17.09521 1.000 51.01686 396 SER A C 1
ATOM 2988 O O . SER A 1 429 ? 12.13042 0.74124 -17.91011 1.000 56.06046 396 SER A O 1
ATOM 2991 N N . ARG A 1 430 ? 11.65827 1.28364 -15.77731 1.000 42.80944 397 ARG A N 1
ATOM 2992 C CA . ARG A 1 430 ? 12.54617 0.24087 -15.27761 1.000 43.43027 397 ARG A CA 1
ATOM 2993 C C . ARG A 1 430 ? 11.89777 -1.13495 -15.38009 1.000 45.46072 397 ARG A C 1
ATOM 2994 O O . ARG A 1 430 ? 12.58348 -2.12338 -15.66404 1.000 42.17071 397 ARG A O 1
ATOM 3002 N N . ASP A 1 431 ? 10.57997 -1.21748 -15.16671 1.000 46.36853 398 ASP A N 1
ATOM 3003 C CA . ASP A 1 431 ? 9.88258 -2.48321 -15.36269 1.000 46.46583 398 ASP A CA 1
ATOM 3004 C C . ASP A 1 431 ? 9.89000 -2.90165 -16.82668 1.000 55.26112 398 ASP A C 1
ATOM 3005 O O . ASP A 1 431 ? 9.94070 -4.09935 -17.12616 1.000 53.84154 398 ASP A O 1
ATOM 3010 N N . ALA A 1 432 ? 9.84390 -1.93650 -17.74848 1.000 58.73766 399 ALA A N 1
ATOM 3011 C CA . ALA A 1 432 ? 9.95872 -2.26523 -19.16549 1.000 52.61942 399 ALA A CA 1
ATOM 3012 C C . ALA A 1 432 ? 11.35002 -2.79073 -19.49546 1.000 47.45657 399 ALA A C 1
ATOM 3013 O O . ALA A 1 432 ? 11.49085 -3.74218 -20.27262 1.000 43.09011 399 ALA A O 1
ATOM 3015 N N . LEU A 1 433 ? 12.38843 -2.18419 -18.91232 1.000 46.45599 400 LEU A N 1
ATOM 3016 C CA . LEU A 1 433 ? 13.75379 -2.64443 -19.14873 1.000 48.94189 400 LEU A CA 1
ATOM 3017 C C . LEU A 1 433 ? 13.92715 -4.09461 -18.71781 1.000 56.65481 400 LEU A C 1
ATOM 3018 O O . LEU A 1 433 ? 14.55144 -4.89379 -19.42385 1.000 62.77860 400 LEU A O 1
ATOM 3023 N N . ALA A 1 434 ? 13.36770 -4.45435 -17.56098 1.000 55.93857 401 ALA A N 1
ATOM 3024 C CA . ALA A 1 434 ? 13.57020 -5.79363 -17.01748 1.000 53.85523 401 ALA A CA 1
ATOM 3025 C C . ALA A 1 434 ? 12.89023 -6.85339 -17.87778 1.000 49.53145 401 ALA A C 1
ATOM 3026 O O . ALA A 1 434 ? 13.47717 -7.90495 -18.16173 1.000 44.08253 401 ALA A O 1
ATOM 3028 N N . LYS A 1 435 ? 11.64855 -6.59335 -18.29981 1.000 49.20812 402 LYS A N 1
ATOM 3029 C CA . LYS A 1 435 ? 10.91670 -7.55745 -19.11872 1.000 50.48383 402 LYS A CA 1
ATOM 3030 C C . LYS A 1 435 ? 11.67252 -7.87816 -20.40178 1.000 56.80590 402 LYS A C 1
ATOM 3031 O O . LYS A 1 435 ? 11.91427 -9.04937 -20.72017 1.000 56.89263 402 LYS A O 1
ATOM 3037 N N . VAL A 1 436 ? 12.05111 -6.84270 -21.15516 1.000 57.83933 403 VAL A N 1
ATOM 3038 C CA . VAL A 1 436 ? 12.72485 -7.05905 -22.43211 1.000 55.03573 403 VAL A CA 1
ATOM 3039 C C . VAL A 1 436 ? 14.08169 -7.71868 -22.21836 1.000 57.08013 403 VAL A C 1
ATOM 3040 O O . VAL A 1 436 ? 14.51795 -8.54821 -23.02532 1.000 55.75407 403 VAL A O 1
ATOM 3044 N N . MET A 1 437 ? 14.76642 -7.37211 -21.12529 1.000 60.77176 404 MET A N 1
ATOM 3045 C CA . MET A 1 437 ? 16.04246 -8.01531 -20.82384 1.000 64.17643 404 MET A CA 1
ATOM 3046 C C . MET A 1 437 ? 15.86306 -9.50119 -20.54092 1.000 64.89923 404 MET A C 1
ATOM 3047 O O . MET A 1 437 ? 16.72443 -10.31551 -20.89273 1.000 73.13856 404 MET A O 1
ATOM 3052 N N . TYR A 1 438 ? 14.75008 -9.87543 -19.90813 1.000 56.60892 405 TYR A N 1
ATOM 3053 C CA . TYR A 1 438 ? 14.54559 -11.27300 -19.54354 1.000 54.11907 405 TYR A CA 1
ATOM 3054 C C . TYR A 1 438 ? 14.11731 -12.11497 -20.74001 1.000 54.03686 405 TYR A C 1
ATOM 3055 O O . TYR A 1 438 ? 14.50729 -13.28276 -20.84991 1.000 54.76508 405 TYR A O 1
ATOM 3064 N N . SER A 1 439 ? 13.31028 -11.54826 -21.63876 1.000 51.48016 406 SER A N 1
ATOM 3065 C CA . SER A 1 439 ? 12.88363 -12.29816 -22.81588 1.000 56.04036 406 SER A CA 1
ATOM 3066 C C . SER A 1 439 ? 14.02506 -12.46503 -23.81116 1.000 57.91874 406 SER A C 1
ATOM 3067 O O . SER A 1 439 ? 14.19207 -13.54293 -24.39300 1.000 54.98548 406 SER A O 1
ATOM 3070 N N . ARG A 1 440 ? 14.82139 -11.41258 -24.02225 1.000 62.92617 407 ARG A N 1
ATOM 3071 C CA . ARG A 1 440 ? 16.01732 -11.55454 -24.84694 1.000 61.55525 407 ARG A CA 1
ATOM 3072 C C . ARG A 1 440 ? 16.98646 -12.56182 -24.24450 1.000 56.70618 407 ARG A C 1
ATOM 3073 O O . ARG A 1 440 ? 17.73145 -13.22281 -24.97575 1.000 56.75263 407 ARG A O 1
ATOM 3081 N N . LEU A 1 441 ? 16.99114 -12.69140 -22.91738 1.000 52.43343 408 LEU A N 1
ATOM 3082 C CA . LEU A 1 441 ? 17.80593 -13.70621 -22.26075 1.000 53.15999 408 LEU A CA 1
ATOM 3083 C C . LEU A 1 441 ? 17.20287 -15.09516 -22.44030 1.000 58.51274 408 LEU A C 1
ATOM 3084 O O . LEU A 1 441 ? 17.91812 -16.05361 -22.75412 1.000 61.25431 408 LEU A O 1
ATOM 3089 N N . PHE A 1 442 ? 15.88561 -15.21983 -22.24556 1.000 54.40672 409 PHE A N 1
ATOM 3090 C CA . PHE A 1 442 ? 15.22326 -16.50195 -22.46487 1.000 50.11933 409 PHE A CA 1
ATOM 3091 C C . PHE A 1 442 ? 15.32238 -16.92838 -23.92426 1.000 55.31065 409 PHE A C 1
ATOM 3092 O O . PHE A 1 442 ? 15.49311 -18.11639 -24.22179 1.000 60.04200 409 PHE A O 1
ATOM 3100 N N . ASP A 1 443 ? 15.21765 -15.97212 -24.85076 1.000 52.60888 410 ASP A N 1
ATOM 3101 C CA . ASP A 1 443 ? 15.32288 -16.30513 -26.26744 1.000 49.68795 410 ASP A CA 1
ATOM 3102 C C . ASP A 1 443 ? 16.74293 -16.69346 -26.65097 1.000 53.64752 410 ASP A C 1
ATOM 3103 O O . ASP A 1 443 ? 16.93458 -17.51529 -27.55404 1.000 64.36134 410 ASP A O 1
ATOM 3108 N N . TRP A 1 444 ? 17.74722 -16.11629 -25.98776 1.000 47.53341 411 TRP A N 1
ATOM 3109 C CA . TRP A 1 444 ? 19.12197 -16.52082 -26.25628 1.000 49.31951 411 TRP A CA 1
ATOM 3110 C C . TRP A 1 444 ? 19.35717 -17.97093 -25.86187 1.000 53.41752 411 TRP A C 1
ATOM 3111 O O . TRP A 1 444 ? 20.13907 -18.67271 -26.51357 1.000 53.27006 411 TRP A O 1
ATOM 3122 N N . LEU A 1 445 ? 18.69259 -18.43490 -24.80129 1.000 54.94508 412 LEU A N 1
ATOM 3123 C CA . LEU A 1 445 ? 18.85512 -19.81779 -24.36661 1.000 51.34599 412 LEU A CA 1
ATOM 3124 C C . LEU A 1 445 ? 18.29747 -20.78618 -25.40184 1.000 49.73848 412 LEU A C 1
ATOM 3125 O O . LEU A 1 445 ? 18.98892 -21.71828 -25.82774 1.000 47.10967 412 LEU A O 1
ATOM 3130 N N . VAL A 1 446 ? 17.05065 -20.56844 -25.83192 1.000 46.62804 413 VAL A N 1
ATOM 3131 C CA . VAL A 1 446 ? 16.42638 -21.45076 -26.81586 1.000 46.34291 413 VAL A CA 1
ATOM 3132 C C . VAL A 1 446 ? 17.21438 -21.45577 -28.11874 1.000 53.04104 413 VAL A C 1
ATOM 3133 O O . VAL A 1 446 ? 17.24706 -22.46629 -28.83227 1.000 63.97990 413 VAL A O 1
ATOM 3137 N N . ASP A 1 447 ? 17.86035 -20.33775 -28.45230 1.000 51.97432 414 ASP A N 1
ATOM 3138 C CA . ASP A 1 447 ? 18.71462 -20.29756 -29.63191 1.000 58.12053 414 ASP A CA 1
ATOM 3139 C C . ASP A 1 447 ? 20.01422 -21.06137 -29.41789 1.000 55.57868 414 ASP A C 1
ATOM 3140 O O . ASP A 1 447 ? 20.51354 -21.69784 -30.35278 1.000 59.13849 414 ASP A O 1
ATOM 3145 N N . LYS A 1 448 ? 20.57194 -21.01580 -28.20550 1.000 46.85785 415 LYS A N 1
ATOM 3146 C CA . LYS A 1 448 ? 21.78788 -21.77031 -27.92244 1.000 52.06029 415 LYS A CA 1
ATOM 3147 C C . LYS A 1 448 ? 21.50313 -23.25647 -27.75532 1.000 62.79123 415 LYS A C 1
ATOM 3148 O O . LYS A 1 448 ? 22.36207 -24.08850 -28.07273 1.000 73.30236 415 LYS A O 1
ATOM 3154 N N . ILE A 1 449 ? 20.31462 -23.60292 -27.25488 1.000 59.73176 416 ILE A N 1
ATOM 3155 C CA . ILE A 1 449 ? 19.91366 -25.00563 -27.16493 1.000 59.33325 416 ILE A CA 1
ATOM 3156 C C . ILE A 1 449 ? 19.87709 -25.62788 -28.55436 1.000 62.59887 416 ILE A C 1
ATOM 3157 O O . ILE A 1 449 ? 20.51895 -26.65102 -28.81899 1.000 68.76367 416 ILE A O 1
ATOM 3162 N N . ASN A 1 450 ? 19.12163 -25.00978 -29.46548 1.000 56.35808 417 ASN A N 1
ATOM 3163 C CA . ASN A 1 450 ? 19.00568 -25.52896 -30.82211 1.000 55.24403 417 ASN A CA 1
ATOM 3164 C C . ASN A 1 450 ? 20.29544 -25.37039 -31.61508 1.000 61.53215 417 ASN A C 1
ATOM 3165 O O . ASN A 1 450 ? 20.44899 -26.01734 -32.65572 1.000 64.77672 417 ASN A O 1
ATOM 3170 N N . SER A 1 451 ? 21.22353 -24.53031 -31.15067 1.000 67.94810 418 SER A N 1
ATOM 3171 C CA . SER A 1 451 ? 22.51034 -24.39387 -31.82071 1.000 73.51268 418 SER A CA 1
ATOM 3172 C C . SER A 1 451 ? 23.42645 -25.58400 -31.57802 1.000 74.69832 418 SER A C 1
ATOM 3173 O O . SER A 1 451 ? 24.48073 -25.66971 -32.21438 1.000 78.40159 418 SER A O 1
ATOM 3176 N N . SER A 1 452 ? 23.06323 -26.48475 -30.67274 1.000 70.84678 419 SER A N 1
ATOM 3177 C CA . SER A 1 452 ? 23.83338 -27.68876 -30.38633 1.000 74.73847 419 SER A CA 1
ATOM 3178 C C . SER A 1 452 ? 23.09898 -28.96254 -30.76931 1.000 74.42257 419 SER A C 1
ATOM 3179 O O . SER A 1 452 ? 23.72419 -29.90396 -31.27277 1.000 74.78449 419 SER A O 1
ATOM 3182 N N . ILE A 1 453 ? 21.78129 -29.01212 -30.55187 1.000 80.25433 420 ILE A N 1
ATOM 3183 C CA . ILE A 1 453 ? 20.98010 -30.19975 -30.81942 1.000 93.08145 420 ILE A CA 1
ATOM 3184 C C . ILE A 1 453 ? 20.17932 -30.08535 -32.10666 1.000 116.10840 420 ILE A C 1
ATOM 3185 O O . ILE A 1 453 ? 19.56725 -31.07212 -32.53622 1.000 115.11893 420 ILE A O 1
ATOM 3190 N N . GLY A 1 454 ? 20.16579 -28.91444 -32.73742 1.000 132.58736 421 GLY A N 1
ATOM 3191 C CA . GLY A 1 454 ? 19.41188 -28.71671 -33.95932 1.000 135.88721 421 GLY A CA 1
ATOM 3192 C C . GLY A 1 454 ? 20.26425 -28.74521 -35.20842 1.000 139.49221 421 GLY A C 1
ATOM 3193 O O . GLY A 1 454 ? 21.10749 -27.86730 -35.41102 1.000 141.14224 421 GLY A O 1
ATOM 3194 N N . GLN A 1 455 ? 20.05541 -29.75627 -36.04826 1.000 142.48791 422 GLN A N 1
ATOM 3195 C CA . GLN A 1 455 ? 20.78767 -29.88839 -37.29922 1.000 141.45869 422 GLN A CA 1
ATOM 3196 C C . GLN A 1 455 ? 20.03309 -30.84972 -38.20385 1.000 144.74600 422 GLN A C 1
ATOM 3197 O O . GLN A 1 455 ? 19.23438 -31.66771 -37.74103 1.000 143.10075 422 GLN A O 1
ATOM 3203 N N . ASP A 1 456 ? 20.30147 -30.74307 -39.50242 1.000 148.28543 423 ASP A N 1
ATOM 3204 C CA . ASP A 1 456 ? 19.62247 -31.53829 -40.51845 1.000 151.62464 423 ASP A CA 1
ATOM 3205 C C . ASP A 1 456 ? 20.59736 -32.55717 -41.09402 1.000 153.83869 423 ASP A C 1
ATOM 3206 O O . ASP A 1 456 ? 21.66260 -32.18792 -41.59745 1.000 156.62551 423 ASP A O 1
ATOM 3211 N N . HIS A 1 457 ? 20.23544 -33.83349 -41.00699 1.000 156.03590 424 HIS A N 1
ATOM 3212 C CA . HIS A 1 457 ? 20.94847 -34.91904 -41.66968 1.000 154.81816 424 HIS A CA 1
ATOM 3213 C C . HIS A 1 457 ? 20.08105 -35.53984 -42.75848 1.000 164.05715 424 HIS A C 1
ATOM 3214 O O . HIS A 1 457 ? 20.05310 -36.76028 -42.93389 1.000 159.15487 424 HIS A O 1
ATOM 3221 N N . ASP A 1 458 ? 19.35205 -34.69200 -43.48980 1.000 172.47877 425 ASP A N 1
ATOM 3222 C CA . ASP A 1 458 ? 18.47630 -35.12286 -44.58302 1.000 170.87129 425 ASP A CA 1
ATOM 3223 C C . ASP A 1 458 ? 17.42545 -36.12657 -44.10829 1.000 165.14633 425 ASP A C 1
ATOM 3224 O O . ASP A 1 458 ? 17.02867 -37.02276 -44.85347 1.000 169.20357 425 ASP A O 1
ATOM 3229 N N . SER A 1 459 ? 16.96084 -35.97757 -42.86933 1.000 148.64843 426 SER A N 1
ATOM 3230 C CA . SER A 1 459 ? 16.04257 -36.94373 -42.27860 1.000 116.39203 426 SER A CA 1
ATOM 3231 C C . SER A 1 459 ? 14.71241 -36.96245 -43.02037 1.000 92.82116 426 SER A C 1
ATOM 3232 O O . SER A 1 459 ? 14.27620 -35.95880 -43.58544 1.000 82.22930 426 SER A O 1
ATOM 3235 N N . LYS A 1 460 ? 14.05781 -38.12269 -42.99691 1.000 90.08498 427 LYS A N 1
ATOM 3236 C CA . LYS A 1 460 ? 12.82373 -38.32988 -43.74492 1.000 88.55914 427 LYS A CA 1
ATOM 3237 C C . LYS A 1 460 ? 11.57672 -37.88723 -42.98885 1.000 93.63707 427 LYS A C 1
ATOM 3238 O O . LYS A 1 460 ? 10.60205 -37.46075 -43.62107 1.000 95.19553 427 LYS A O 1
ATOM 3241 N N . TYR A 1 461 ? 11.56726 -37.98850 -41.66155 1.000 95.66412 428 TYR A N 1
ATOM 3242 C CA . TYR A 1 461 ? 10.38141 -37.62753 -40.89388 1.000 95.72753 428 TYR A CA 1
ATOM 3243 C C . TYR A 1 461 ? 10.77893 -37.35395 -39.45135 1.000 95.59647 428 TYR A C 1
ATOM 3244 O O . TYR A 1 461 ? 11.87587 -37.70130 -39.00781 1.000 98.72494 428 TYR A O 1
ATOM 3253 N N . LEU A 1 462 ? 9.85877 -36.72799 -38.72144 1.000 91.38746 429 LEU A N 1
ATOM 3254 C CA . LEU A 1 462 ? 10.07718 -36.34522 -37.33644 1.000 84.62520 429 LEU A CA 1
ATOM 3255 C C . LEU A 1 462 ? 8.88876 -36.77647 -36.48333 1.000 78.02393 429 LEU A C 1
ATOM 3256 O O . LEU A 1 462 ? 7.82720 -37.14761 -36.99298 1.000 79.38070 429 LEU A O 1
ATOM 3261 N N . ILE A 1 463 ? 9.08788 -36.74232 -35.16596 1.000 65.13644 430 ILE A N 1
ATOM 3262 C CA . ILE A 1 463 ? 8.02201 -36.95464 -34.19319 1.000 56.25745 430 ILE A CA 1
ATOM 3263 C C . ILE A 1 463 ? 8.03193 -35.77976 -33.22883 1.000 53.58285 430 ILE A C 1
ATOM 3264 O O . ILE A 1 463 ? 9.06534 -35.47951 -32.62191 1.000 48.43975 430 ILE A O 1
ATOM 3269 N N . GLY A 1 464 ? 6.89078 -35.11513 -33.09188 1.000 47.48523 431 GLY A N 1
ATOM 3270 C CA . GLY A 1 464 ? 6.82604 -33.93743 -32.25432 1.000 45.10579 431 GLY A CA 1
ATOM 3271 C C . GLY A 1 464 ? 5.89485 -34.05670 -31.06735 1.000 48.51369 431 GLY A C 1
ATOM 3272 O O . GLY A 1 464 ? 4.68232 -34.20930 -31.23536 1.000 55.77783 431 GLY A O 1
ATOM 3273 N N . VAL A 1 465 ? 6.44518 -33.98343 -29.86046 1.000 44.25847 432 VAL A N 1
ATOM 3274 C CA . VAL A 1 465 ? 5.64221 -33.97515 -28.64398 1.000 47.42264 432 VAL A CA 1
ATOM 3275 C C . VAL A 1 465 ? 5.34227 -32.52752 -28.27523 1.000 49.26630 432 VAL A C 1
ATOM 3276 O O . VAL A 1 465 ? 6.23792 -31.67424 -28.28610 1.000 49.77658 432 VAL A O 1
ATOM 3280 N N . LEU A 1 466 ? 4.07933 -32.24574 -27.96314 1.000 51.18818 433 LEU A N 1
ATOM 3281 C CA . LEU A 1 466 ? 3.59844 -30.88601 -27.74743 1.000 54.70417 433 LEU A CA 1
ATOM 3282 C C . LEU A 1 466 ? 3.30141 -30.66696 -26.26853 1.000 58.87446 433 LEU A C 1
ATOM 3283 O O . LEU A 1 466 ? 2.45403 -31.35753 -25.69166 1.000 56.61121 433 LEU A O 1
ATOM 3288 N N . ASP A 1 467 ? 3.98280 -29.69115 -25.66778 1.000 64.83736 434 ASP A N 1
ATOM 3289 C CA . ASP A 1 467 ? 3.80601 -29.32886 -24.26373 1.000 58.97678 434 ASP A CA 1
ATOM 3290 C C . ASP A 1 467 ? 3.42083 -27.85513 -24.19596 1.000 60.97854 434 ASP A C 1
ATOM 3291 O O . ASP A 1 467 ? 4.25999 -26.97802 -24.42347 1.000 66.41770 434 ASP A O 1
ATOM 3296 N N . ILE A 1 468 ? 2.15399 -27.58348 -23.88995 1.000 68.40550 435 ILE A N 1
ATOM 3297 C CA . ILE A 1 468 ? 1.62966 -26.22622 -23.81951 1.000 69.28082 435 ILE A CA 1
ATOM 3298 C C . ILE A 1 468 ? 1.21993 -25.93455 -22.38175 1.000 73.22255 435 ILE A C 1
ATOM 3299 O O . ILE A 1 468 ? 1.14044 -26.83254 -21.54475 1.000 88.62197 435 ILE A O 1
ATOM 3304 N N . TYR A 1 469 ? 0.96106 -24.65747 -22.09964 1.000 64.83874 436 TYR A N 1
ATOM 3305 C CA . TYR A 1 469 ? 0.39085 -24.30951 -20.80556 1.000 61.99303 436 TYR A CA 1
ATOM 3306 C C . TYR A 1 469 ? -1.06469 -24.74594 -20.74723 1.000 52.76297 436 TYR A C 1
ATOM 3307 O O . TYR A 1 469 ? -1.79851 -24.66657 -21.73349 1.000 52.06983 436 TYR A O 1
ATOM 3316 N N . GLY A 1 470 ? -1.48213 -25.21206 -19.57739 1.000 46.21064 437 GLY A N 1
ATOM 3317 C CA . GLY A 1 470 ? -2.84917 -25.64916 -19.39390 1.000 44.26315 437 GLY A CA 1
ATOM 3318 C C . GLY A 1 470 ? -3.78854 -24.50980 -19.04294 1.000 44.51586 437 GLY A C 1
ATOM 3319 O O . GLY A 1 470 ? -3.37992 -23.48980 -18.48776 1.000 42.48287 437 GLY A O 1
ATOM 3320 N N . PHE A 1 471 ? -5.06143 -24.70855 -19.38163 1.000 42.35208 438 PHE A N 1
ATOM 3321 C CA . PHE A 1 471 ? -6.13489 -23.78357 -19.04728 1.000 45.59709 438 PHE A CA 1
ATOM 3322 C C . PHE A 1 471 ? -6.07150 -23.38657 -17.58031 1.000 55.26568 438 PHE A C 1
ATOM 3323 O O . PHE A 1 471 ? -6.13018 -24.23988 -16.69136 1.000 63.94052 438 PHE A O 1
ATOM 3331 N N . GLU A 1 472 ? -5.93263 -22.08875 -17.32609 1.000 58.29755 439 GLU A N 1
ATOM 3332 C CA . GLU A 1 472 ? -5.79857 -21.56469 -15.97552 1.000 60.11709 439 GLU A CA 1
ATOM 3333 C C . GLU A 1 472 ? -6.74788 -20.39299 -15.77725 1.000 70.42063 439 GLU A C 1
ATOM 3334 O O . GLU A 1 472 ? -6.99275 -19.60774 -16.69608 1.000 76.60880 439 GLU A O 1
ATOM 3340 N N . SER A 1 473 ? -7.28019 -20.28438 -14.56204 1.000 72.56761 440 SER A N 1
ATOM 3341 C CA . SER A 1 473 ? -8.19630 -19.21212 -14.19904 1.000 65.33212 440 SER A CA 1
ATOM 3342 C C . SER A 1 473 ? -7.84310 -18.71789 -12.80588 1.000 66.57748 440 SER A C 1
ATOM 3343 O O . SER A 1 473 ? -7.69888 -19.51875 -11.87726 1.000 66.45637 440 SER A O 1
ATOM 3346 N N . PHE A 1 474 ? -7.70264 -17.40494 -12.66749 1.000 71.98210 441 PHE A N 1
ATOM 3347 C CA . PHE A 1 474 ? -7.38062 -16.76417 -11.40305 1.000 71.19864 441 PHE A CA 1
ATOM 3348 C C . PHE A 1 474 ? -8.44796 -15.72740 -11.07848 1.000 75.12856 441 PHE A C 1
ATOM 3349 O O . PHE A 1 474 ? -9.31583 -15.42006 -11.89877 1.000 76.56937 441 PHE A O 1
ATOM 3357 N N . LYS A 1 475 ? -8.38224 -15.18730 -9.85795 1.000 78.21153 442 LYS A N 1
ATOM 3358 C CA . LYS A 1 475 ? -9.31136 -14.12682 -9.47793 1.000 81.98494 442 LYS A CA 1
ATOM 3359 C C . LYS A 1 475 ? -9.15409 -12.90405 -10.37247 1.000 78.49793 442 LYS A C 1
ATOM 3360 O O . LYS A 1 475 ? -10.12086 -12.16504 -10.59190 1.000 80.57236 442 LYS A O 1
ATOM 3366 N N . THR A 1 476 ? -7.95107 -12.67478 -10.89413 1.000 68.19141 443 THR A N 1
ATOM 3367 C CA . THR A 1 476 ? -7.69825 -11.62432 -11.87019 1.000 71.69377 443 THR A CA 1
ATOM 3368 C C . THR A 1 476 ? -7.05195 -12.25646 -13.09232 1.000 69.10494 443 THR A C 1
ATOM 3369 O O . THR A 1 476 ? -6.04362 -12.95767 -12.96827 1.000 68.72901 443 THR A O 1
ATOM 3373 N N . ASN A 1 477 ? -7.63713 -12.02257 -14.26431 1.000 67.37776 444 ASN A N 1
ATOM 3374 C CA . ASN A 1 477 ? -7.19462 -12.65108 -15.50410 1.000 69.18827 444 ASN A CA 1
ATOM 3375 C C . ASN A 1 477 ? -6.67594 -11.58420 -16.45600 1.000 67.44378 444 ASN A C 1
ATOM 3376 O O . ASN A 1 477 ? -7.43263 -10.70550 -16.88206 1.000 61.39593 444 ASN A O 1
ATOM 3381 N N . SER A 1 478 ? -5.39387 -11.66914 -16.79307 1.000 71.04560 445 SER A N 1
ATOM 3382 C CA . SER A 1 478 ? -4.74048 -10.69834 -17.65320 1.000 72.39644 445 SER A CA 1
ATOM 3383 C C . SER A 1 478 ? -4.70693 -11.20200 -19.09523 1.000 73.06503 445 SER A C 1
ATOM 3384 O O . SER A 1 478 ? -5.26073 -12.25199 -19.43166 1.000 72.04146 445 SER A O 1
ATOM 3387 N N . PHE A 1 479 ? -4.03781 -10.42669 -19.95619 1.000 72.42169 446 PHE A N 1
ATOM 3388 C CA . PHE A 1 479 ? -3.91007 -10.78356 -21.36679 1.000 66.95852 446 PHE A CA 1
ATOM 3389 C C . PHE A 1 479 ? -3.14752 -12.08805 -21.55185 1.000 69.77525 446 PHE A C 1
ATOM 3390 O O . PHE A 1 479 ? -3.42937 -12.84342 -22.49019 1.000 67.76660 446 PHE A O 1
ATOM 3398 N N . GLU A 1 480 ? -2.18414 -12.37152 -20.67091 1.000 71.98761 447 GLU A N 1
ATOM 3399 C CA . GLU A 1 480 ? -1.40919 -13.60201 -20.79726 1.000 74.90420 447 GLU A CA 1
ATOM 3400 C C . GLU A 1 480 ? -2.29510 -14.82946 -20.62714 1.000 68.31303 447 GLU A C 1
ATOM 3401 O O . GLU A 1 480 ? -2.09987 -15.84513 -21.30493 1.000 67.99667 447 GLU A O 1
ATOM 3407 N N . GLN A 1 481 ? -3.27176 -14.75729 -19.72019 1.000 58.70923 448 GLN A N 1
ATOM 3408 C CA . GLN A 1 481 ? -4.23008 -15.84865 -19.58096 1.000 46.53331 448 GLN A CA 1
ATOM 3409 C C . GLN A 1 481 ? -5.07240 -15.99885 -20.83854 1.000 53.22733 448 GLN A C 1
ATOM 3410 O O . GLN A 1 481 ? -5.43985 -17.11558 -21.22160 1.000 53.67964 448 GLN A O 1
ATOM 3416 N N . PHE A 1 482 ? -5.37877 -14.87978 -21.49699 1.000 59.07100 449 PHE A N 1
ATOM 3417 C CA . PHE A 1 482 ? -6.22372 -14.90900 -22.68599 1.000 57.35366 449 PHE A CA 1
ATOM 3418 C C . PHE A 1 482 ? -5.58427 -15.72608 -23.80214 1.000 54.60095 449 PHE A C 1
ATOM 3419 O O . PHE A 1 482 ? -6.27931 -16.43600 -24.53810 1.000 56.78630 449 PHE A O 1
ATOM 3427 N N . CYS A 1 483 ? -4.25832 -15.65327 -23.93236 1.000 52.33575 450 CYS A N 1
ATOM 3428 C CA . CYS A 1 483 ? -3.56903 -16.40260 -24.97749 1.000 58.68879 450 CYS A CA 1
ATOM 3429 C C . CYS A 1 483 ? -3.35500 -17.85827 -24.57961 1.000 61.66610 450 CYS A C 1
ATOM 3430 O O . CYS A 1 483 ? -3.38691 -18.74935 -25.43732 1.000 56.31027 450 CYS A O 1
ATOM 3433 N N . ILE A 1 484 ? -3.12253 -18.11380 -23.28979 1.000 61.79239 451 ILE A N 1
ATOM 3434 C CA . ILE A 1 484 ? -2.97077 -19.48660 -22.81215 1.000 53.18695 451 ILE A CA 1
ATOM 3435 C C . ILE A 1 484 ? -4.24463 -20.27856 -23.07829 1.000 50.92567 451 ILE A C 1
ATOM 3436 O O . ILE A 1 484 ? -4.21873 -21.34983 -23.69549 1.000 57.88807 451 ILE A O 1
ATOM 3441 N N . ASN A 1 485 ? -5.38197 -19.75426 -22.61471 1.000 44.66223 452 ASN A N 1
ATOM 3442 C CA . ASN A 1 485 ? -6.65347 -20.44030 -22.81409 1.000 47.21651 452 ASN A CA 1
ATOM 3443 C C . ASN A 1 485 ? -7.02536 -20.51532 -24.28845 1.000 50.06878 452 ASN A C 1
ATOM 3444 O O . ASN A 1 485 ? -7.68296 -21.47222 -24.71385 1.000 48.46170 452 ASN A O 1
ATOM 3449 N N . LEU A 1 486 ? -6.62035 -19.51939 -25.08049 1.000 55.57125 453 LEU A N 1
ATOM 3450 C CA . LEU A 1 486 ? -6.78566 -19.61870 -26.52678 1.000 60.41617 453 LEU A CA 1
ATOM 3451 C C . LEU A 1 486 ? -6.00267 -20.80121 -27.08347 1.000 61.58056 453 LEU A C 1
ATOM 3452 O O . LEU A 1 486 ? -6.49752 -21.53284 -27.94985 1.000 62.65107 453 LEU A O 1
ATOM 3457 N N . THR A 1 487 ? -4.77840 -21.00697 -26.59120 1.000 57.66364 454 THR A N 1
ATOM 3458 C CA . THR A 1 487 ? -3.97770 -22.14218 -27.03811 1.000 55.79048 454 THR A CA 1
ATOM 3459 C C . THR A 1 487 ? -4.66144 -23.45764 -26.68607 1.000 58.83010 454 THR A C 1
ATOM 3460 O O . THR A 1 487 ? -4.74395 -24.37121 -27.51567 1.000 59.10166 454 THR A O 1
ATOM 3464 N N . ASN A 1 488 ? -5.16464 -23.56807 -25.45262 1.000 59.55725 455 ASN A N 1
ATOM 3465 C CA . ASN A 1 488 ? -5.90060 -24.76500 -25.05572 1.000 58.19683 455 ASN A CA 1
ATOM 3466 C C . ASN A 1 488 ? -7.19522 -24.89970 -25.84639 1.000 61.73534 455 ASN A C 1
ATOM 3467 O O . ASN A 1 488 ? -7.62598 -26.01513 -26.16168 1.000 66.49506 455 ASN A O 1
ATOM 3472 N N . GLU A 1 489 ? -7.83588 -23.77250 -26.16699 1.000 61.77582 456 GLU A N 1
ATOM 3473 C CA . GLU A 1 489 ? -9.04345 -23.81697 -26.98515 1.000 60.02730 456 GLU A CA 1
ATOM 3474 C C . GLU A 1 489 ? -8.74515 -24.36022 -28.37494 1.000 57.96758 456 GLU A C 1
ATOM 3475 O O . GLU A 1 489 ? -9.53169 -25.13739 -28.92931 1.000 56.24198 456 GLU A O 1
ATOM 3481 N N . LYS A 1 490 ? -7.61023 -23.96288 -28.95313 1.000 60.68080 457 LYS A N 1
ATOM 3482 C CA . LYS A 1 490 ? -7.26695 -24.41889 -30.29508 1.000 61.81763 457 LYS A CA 1
ATOM 3483 C C . LYS A 1 490 ? -6.89504 -25.89542 -30.30016 1.000 58.47684 457 LYS A C 1
ATOM 3484 O O . LYS A 1 490 ? -7.19890 -26.61523 -31.25845 1.000 59.57672 457 LYS A O 1
ATOM 3490 N N . LEU A 1 491 ? -6.23568 -26.36510 -29.24099 1.000 56.44884 458 LEU A N 1
ATOM 3491 C CA . LEU A 1 491 ? -5.84258 -27.76808 -29.18755 1.000 54.10802 458 LEU A CA 1
ATOM 3492 C C . LEU A 1 491 ? -7.05672 -28.67557 -29.03218 1.000 49.16564 458 LEU A C 1
ATOM 3493 O O . LEU A 1 491 ? -7.12128 -29.74581 -29.64899 1.000 46.29249 458 LEU A O 1
ATOM 3498 N N . GLN A 1 492 ? -8.03304 -28.26154 -28.21969 1.000 52.06798 459 GLN A N 1
ATOM 3499 C CA . GLN A 1 492 ? -9.22695 -29.07723 -28.02685 1.000 53.90443 459 GLN A CA 1
ATOM 3500 C C . GLN A 1 492 ? -10.05607 -29.16626 -29.30152 1.000 58.44926 459 GLN A C 1
ATOM 3501 O O . GLN A 1 492 ? -10.71519 -30.18490 -29.54044 1.000 70.00796 459 GLN A O 1
ATOM 3507 N N . GLN A 1 493 ? -10.03206 -28.12057 -30.13121 1.000 60.23711 460 GLN A N 1
ATOM 3508 C CA . GLN A 1 493 ? -10.71998 -28.18529 -31.41641 1.000 64.40908 460 GLN A CA 1
ATOM 3509 C C . GLN A 1 493 ? -10.06108 -29.20469 -32.33761 1.000 64.22182 460 GLN A C 1
ATOM 3510 O O . GLN A 1 493 ? -10.75273 -29.95889 -33.03320 1.000 65.37504 460 GLN A O 1
ATOM 3516 N N . HIS A 1 494 ? -8.72457 -29.23594 -32.35854 1.000 58.29393 461 HIS A N 1
ATOM 3517 C CA . HIS A 1 494 ? -8.01155 -30.26429 -33.11088 1.000 55.88158 461 HIS A CA 1
ATOM 3518 C C . HIS A 1 494 ? -8.41523 -31.65317 -32.63791 1.000 61.36800 461 HIS A C 1
ATOM 3519 O O . HIS A 1 494 ? -8.66032 -32.55428 -33.44892 1.000 58.49627 461 HIS A O 1
ATOM 3526 N N . PHE A 1 495 ? -8.48891 -31.84064 -31.31869 1.000 62.23877 462 PHE A N 1
ATOM 3527 C CA . PHE A 1 495 ? -9.00326 -33.08943 -30.76893 1.000 58.82649 462 PHE A CA 1
ATOM 3528 C C . PHE A 1 495 ? -10.41749 -33.35740 -31.26658 1.000 63.05957 462 PHE A C 1
ATOM 3529 O O . PHE A 1 495 ? -10.73042 -34.46571 -31.71462 1.000 73.14112 462 PHE A O 1
ATOM 3537 N N . ASN A 1 496 ? -11.28430 -32.34262 -31.20471 1.000 59.26441 463 ASN A N 1
ATOM 3538 C CA . ASN A 1 496 ? -12.67349 -32.52011 -31.61749 1.000 64.16731 463 ASN A CA 1
ATOM 3539 C C . ASN A 1 496 ? -12.77696 -32.88875 -33.09141 1.000 75.29224 463 ASN A C 1
ATOM 3540 O O . ASN A 1 496 ? -13.58692 -33.74304 -33.46976 1.000 82.04648 463 ASN A O 1
ATOM 3545 N N . GLN A 1 497 ? -11.96643 -32.25444 -33.93833 1.000 78.27740 464 GLN A N 1
ATOM 3546 C CA . GLN A 1 497 ? -12.03090 -32.51746 -35.37130 1.000 80.73544 464 GLN A CA 1
ATOM 3547 C C . GLN A 1 497 ? -11.59115 -33.94296 -35.68650 1.000 79.55031 464 GLN A C 1
ATOM 3548 O O . GLN A 1 497 ? -12.32221 -34.70726 -36.32675 1.000 81.71573 464 GLN A O 1
ATOM 3554 N N . HIS A 1 498 ? -10.39922 -34.32395 -35.22613 1.000 80.81915 465 HIS A N 1
ATOM 3555 C CA . HIS A 1 498 ? -9.81821 -35.61429 -35.58115 1.000 82.37081 465 HIS A CA 1
ATOM 3556 C C . HIS A 1 498 ? -10.40979 -36.78652 -34.80425 1.000 90.52841 465 HIS A C 1
ATOM 3557 O O . HIS A 1 498 ? -10.00738 -37.92766 -35.05588 1.000 99.31598 465 HIS A O 1
ATOM 3564 N N . VAL A 1 499 ? -11.34206 -36.55203 -33.87877 1.000 83.45722 466 VAL A N 1
ATOM 3565 C CA . VAL A 1 499 ? -11.95267 -37.61346 -33.09190 1.000 67.42543 466 VAL A CA 1
ATOM 3566 C C . VAL A 1 499 ? -13.46262 -37.67024 -33.28631 1.000 68.47792 466 VAL A C 1
ATOM 3567 O O . VAL A 1 499 ? -14.04340 -38.76101 -33.35204 1.000 73.09739 466 VAL A O 1
ATOM 3571 N N . PHE A 1 500 ? -14.11801 -36.51651 -33.39851 1.000 65.16361 467 PHE A N 1
ATOM 3572 C CA . PHE A 1 500 ? -15.57219 -36.46988 -33.49351 1.000 71.17730 467 PHE A CA 1
ATOM 3573 C C . PHE A 1 500 ? -16.08662 -35.92118 -34.81502 1.000 83.86485 467 PHE A C 1
ATOM 3574 O O . PHE A 1 500 ? -17.07901 -36.42900 -35.33504 1.000 87.66032 467 PHE A O 1
ATOM 3582 N N . LYS A 1 501 ? -15.44666 -34.89434 -35.37742 1.000 86.81079 468 LYS A N 1
ATOM 3583 C CA . LYS A 1 501 ? -15.94995 -34.28777 -36.60779 1.000 84.89564 468 LYS A CA 1
ATOM 3584 C C . LYS A 1 501 ? -15.56867 -35.11262 -37.83399 1.000 83.93763 468 LYS A C 1
ATOM 3585 O O . LYS A 1 501 ? -16.43666 -35.54838 -38.59815 1.000 84.01997 468 LYS A O 1
ATOM 3591 N N . MET A 1 502 ? -14.26851 -35.34132 -38.03176 1.000 77.43093 469 MET A N 1
ATOM 3592 C CA . MET A 1 502 ? -13.80944 -36.04117 -39.22801 1.000 75.28859 469 MET A CA 1
ATOM 3593 C C . MET A 1 502 ? -14.26691 -37.49515 -39.24041 1.000 81.71255 469 MET A C 1
ATOM 3594 O O . MET A 1 502 ? -14.57834 -38.04239 -40.30465 1.000 86.88367 469 MET A O 1
ATOM 3599 N N . GLU A 1 503 ? -14.31082 -38.13805 -38.07097 1.000 83.73780 470 GLU A N 1
ATOM 3600 C CA . GLU A 1 503 ? -14.73149 -39.53510 -38.00500 1.000 78.67447 470 GLU A CA 1
ATOM 3601 C C . GLU A 1 503 ? -16.19280 -39.69187 -38.40669 1.000 73.16952 470 GLU A C 1
ATOM 3602 O O . GLU A 1 503 ? -16.53706 -40.55633 -39.22178 1.000 74.10607 470 GLU A O 1
ATOM 3608 N N . GLN A 1 504 ? -17.06965 -38.85692 -37.84602 1.000 70.51952 471 GLN A N 1
ATOM 3609 C CA . GLN A 1 504 ? -18.49811 -39.02478 -38.07961 1.000 75.70225 471 GLN A CA 1
ATOM 3610 C C . GLN A 1 504 ? -18.93157 -38.52603 -39.45173 1.000 86.02676 471 GLN A C 1
ATOM 3611 O O . GLN A 1 504 ? -19.98206 -38.95116 -39.94393 1.000 88.78547 471 GLN A O 1
ATOM 3617 N N . GLU A 1 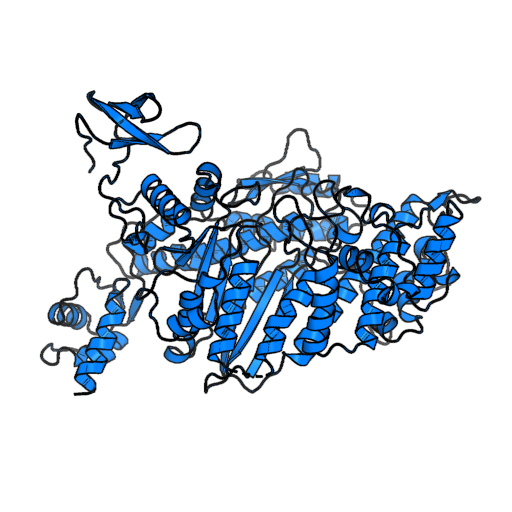505 ? -18.15662 -37.63942 -40.08068 1.000 94.00606 472 GLU A N 1
ATOM 3618 C CA . GLU A 1 505 ? -18.46561 -37.25341 -41.45367 1.000 98.30079 472 GLU A CA 1
ATOM 3619 C C . GLU A 1 505 ? -18.25309 -38.42009 -42.40898 1.000 98.58680 472 GLU A C 1
ATOM 3620 O O . GLU A 1 505 ? -19.05781 -38.63543 -43.32267 1.000 99.39502 472 GLU A O 1
ATOM 3626 N N . GLU A 1 506 ? -17.17673 -39.18573 -42.21090 1.000 99.00396 473 GLU A N 1
ATOM 3627 C CA . GLU A 1 506 ? -16.96149 -40.38193 -43.01877 1.000 101.50854 473 GLU A CA 1
ATOM 3628 C C . GLU A 1 506 ? -18.07345 -41.39996 -42.80439 1.000 100.84809 473 GLU A C 1
ATOM 3629 O O . GLU A 1 506 ? -18.49769 -42.07514 -43.74948 1.000 102.97699 473 GLU A O 1
ATOM 3635 N N . TYR A 1 507 ? -18.55174 -41.53087 -41.56422 1.000 97.00294 474 TYR A N 1
ATOM 3636 C CA . TYR A 1 507 ? -19.60978 -42.49443 -41.27638 1.000 88.64266 474 TYR A CA 1
ATOM 3637 C C . TYR A 1 507 ? -20.89042 -42.14334 -42.02393 1.000 87.93432 474 TYR A C 1
ATOM 3638 O O . TYR A 1 507 ? -21.57126 -43.02749 -42.55642 1.000 91.90040 474 TYR A O 1
ATOM 3647 N N . LYS A 1 508 ? -21.23670 -40.85535 -42.07241 1.000 86.76845 475 LYS A N 1
ATOM 3648 C CA . LYS A 1 508 ? -22.37934 -40.42908 -42.87420 1.000 89.30019 475 LYS A CA 1
ATOM 3649 C C . LYS A 1 508 ? -22.07231 -40.52777 -44.36294 1.000 93.52975 475 LYS A C 1
ATOM 3650 O O . LYS A 1 508 ? -22.94933 -40.87091 -45.16500 1.000 92.08593 475 LYS A O 1
ATOM 3656 N N . LYS A 1 509 ? -20.82521 -40.24760 -44.74490 1.000 95.73409 476 LYS A N 1
ATOM 3657 C CA . LYS A 1 509 ? -20.45219 -40.25255 -46.15574 1.000 96.93612 476 LYS A CA 1
ATOM 3658 C C . LYS A 1 509 ? -20.55608 -41.64756 -46.75960 1.000 99.75223 476 LYS A C 1
ATOM 3659 O O . LYS A 1 509 ? -21.03885 -41.81036 -47.88652 1.000 106.38550 476 LYS A O 1
ATOM 3665 N N . GLU A 1 510 ? -20.12505 -42.66820 -46.02174 1.000 98.64244 477 GLU A N 1
ATOM 3666 C CA . GLU A 1 510 ? -20.05464 -44.02570 -46.54053 1.000 105.31841 477 GLU A CA 1
ATOM 3667 C C . GLU A 1 510 ? -21.37062 -44.78491 -46.40482 1.000 106.89951 477 GLU A C 1
ATOM 3668 O O . GLU A 1 510 ? -21.37856 -46.01472 -46.54177 1.000 103.54815 477 GLU A O 1
ATOM 3674 N N . GLU A 1 511 ? -22.47521 -44.08030 -46.14587 1.000 110.29626 478 GLU A N 1
ATOM 3675 C CA . GLU A 1 511 ? -23.79653 -44.69620 -45.99943 1.000 113.20676 478 GLU A CA 1
ATOM 3676 C C . GLU A 1 511 ? -23.77116 -45.80955 -44.95561 1.000 112.41054 478 GLU A C 1
ATOM 3677 O O . GLU A 1 511 ? -24.39834 -46.86033 -45.11418 1.000 111.45042 478 GLU A O 1
ATOM 3679 N N . ILE A 1 512 ? -23.03480 -45.57330 -43.87681 1.000 111.35593 479 ILE A N 1
ATOM 3680 C CA . ILE A 1 512 ? -22.83460 -46.58676 -42.85056 1.000 108.43346 479 ILE A CA 1
ATOM 3681 C C . ILE A 1 512 ? -24.00418 -46.56304 -41.87572 1.000 106.80270 479 ILE A C 1
ATOM 3682 O O . ILE A 1 512 ? -24.65620 -45.53169 -41.67572 1.000 108.94117 479 ILE A O 1
ATOM 3687 N N . ASN A 1 513 ? -24.29932 -47.72243 -41.29071 1.000 105.14183 480 ASN A N 1
ATOM 3688 C CA . ASN A 1 513 ? -25.27397 -47.81258 -40.20800 1.000 106.76713 480 ASN A CA 1
ATOM 3689 C C . ASN A 1 513 ? -24.62826 -47.25354 -38.94624 1.000 105.15890 480 ASN A C 1
ATOM 3690 O O . ASN A 1 513 ? -23.70483 -47.86058 -38.39392 1.000 104.78058 480 ASN A O 1
ATOM 3695 N N . TRP A 1 514 ? -25.10932 -46.10012 -38.48447 1.000 105.67806 481 TRP A N 1
ATOM 3696 C CA . TRP A 1 514 ? -24.40159 -45.36886 -37.44357 1.000 105.36901 481 TRP A CA 1
ATOM 3697 C C . TRP A 1 514 ? -25.33907 -44.39749 -36.74377 1.000 106.27878 481 TRP A C 1
ATOM 3698 O O . TRP A 1 514 ? -26.14044 -43.71956 -37.39158 1.000 103.89619 481 TRP A O 1
ATOM 3709 N N . SER A 1 515 ? -25.21477 -44.32958 -35.42116 1.000 110.00430 482 SER A N 1
ATOM 3710 C CA . SER A 1 515 ? -25.94324 -43.37215 -34.59988 1.000 111.56802 482 SER A CA 1
ATOM 3711 C C . SER A 1 515 ? -25.01604 -42.20965 -34.26671 1.000 108.92351 482 SER A C 1
ATOM 3712 O O . SER A 1 515 ? -23.95239 -42.41109 -33.67056 1.000 107.91806 482 SER A O 1
ATOM 3715 N N . TYR A 1 516 ? -25.41901 -41.00149 -34.65343 1.000 101.26416 483 TYR A N 1
ATOM 3716 C CA . TYR A 1 516 ? -24.57885 -39.82711 -34.45750 1.000 85.74854 483 TYR A CA 1
ATOM 3717 C C . TYR A 1 516 ? -24.41812 -39.52276 -32.97246 1.000 78.29168 483 TYR A C 1
ATOM 3718 O O . TYR A 1 516 ? -25.39697 -39.50518 -32.21968 1.000 74.30201 483 TYR A O 1
ATOM 3727 N N . ILE A 1 517 ? -23.17918 -39.28562 -32.55358 1.000 78.02747 484 ILE A N 1
ATOM 3728 C CA . ILE A 1 517 ? -22.85894 -38.94961 -31.17151 1.000 78.67660 484 ILE A CA 1
ATOM 3729 C C . ILE A 1 517 ? -22.67876 -37.43954 -31.09342 1.000 87.02801 484 ILE A C 1
ATOM 3730 O O . ILE A 1 517 ? -21.68568 -36.89745 -31.59015 1.000 91.76556 484 ILE A O 1
ATOM 3735 N N . GLU A 1 518 ? -23.63752 -36.75592 -30.47401 1.000 87.81724 485 GLU A N 1
ATOM 3736 C CA . GLU A 1 518 ? -23.53070 -35.31779 -30.28818 1.000 85.12489 485 GLU A CA 1
ATOM 3737 C C . GLU A 1 518 ? -22.39790 -34.98228 -29.32227 1.000 83.53894 485 GLU A C 1
ATOM 3738 O O . GLU A 1 518 ? -21.99251 -35.79357 -28.48574 1.000 82.53174 485 GLU A O 1
ATOM 3744 N N . PHE A 1 519 ? -21.88778 -33.76004 -29.44879 1.000 87.68245 486 PHE A N 1
ATOM 3745 C CA . PHE A 1 519 ? -20.81840 -33.27825 -28.58846 1.000 86.73685 486 PHE A CA 1
ATOM 3746 C C . PHE A 1 519 ? -20.86105 -31.75694 -28.56305 1.000 85.75917 486 PHE A C 1
ATOM 3747 O O . PHE A 1 519 ? -21.63393 -31.12134 -29.28509 1.000 89.46780 486 PHE A O 1
ATOM 3755 N N . VAL A 1 520 ? -20.01864 -31.17746 -27.71488 1.000 83.49355 487 VAL A N 1
ATOM 3756 C CA . VAL A 1 520 ? -19.91441 -29.73115 -27.56685 1.000 84.30578 487 VAL A CA 1
ATOM 3757 C C . VAL A 1 520 ? -18.70075 -29.26246 -28.35664 1.000 87.98295 487 VAL A C 1
ATOM 3758 O O . VAL A 1 520 ? -17.56717 -29.66295 -28.06397 1.000 88.77797 487 VAL A O 1
ATOM 3762 N N . ASP A 1 521 ? -18.93547 -28.41795 -29.35642 1.000 89.77656 488 ASP A N 1
ATOM 3763 C CA . ASP A 1 521 ? -17.87810 -27.89797 -30.20945 1.000 87.30709 488 ASP A CA 1
ATOM 3764 C C . ASP A 1 521 ? -17.54916 -26.46570 -29.81027 1.000 86.36305 488 ASP A C 1
ATOM 3765 O O . ASP A 1 521 ? -18.44919 -25.65831 -29.56098 1.000 89.78332 488 ASP A O 1
ATOM 3770 N N . ASN A 1 522 ? -16.25229 -26.15672 -29.74873 1.000 81.66274 489 ASN A N 1
ATOM 3771 C CA . ASN A 1 522 ? -15.77484 -24.84785 -29.31914 1.000 77.73774 489 ASN A CA 1
ATOM 3772 C C . ASN A 1 522 ? -15.27352 -23.99717 -30.48210 1.000 75.38648 489 ASN A C 1
ATOM 3773 O O . ASN A 1 522 ? -14.44234 -23.10594 -30.27906 1.000 79.45558 489 ASN A O 1
ATOM 3778 N N . GLN A 1 523 ? -15.75992 -24.25702 -31.69881 1.000 88.84529 490 GLN A N 1
ATOM 3779 C CA . GLN A 1 523 ? -15.31548 -23.48388 -32.85606 1.000 84.32137 490 GLN A CA 1
ATOM 3780 C C . GLN A 1 523 ? -15.72041 -22.01947 -32.73696 1.000 88.10674 490 GLN A C 1
ATOM 3781 O O . GLN A 1 523 ? -14.94258 -21.12186 -33.08479 1.000 83.07419 490 GLN A O 1
ATOM 3787 N N . ASP A 1 524 ? -16.93501 -21.75788 -32.24631 1.000 95.71130 491 A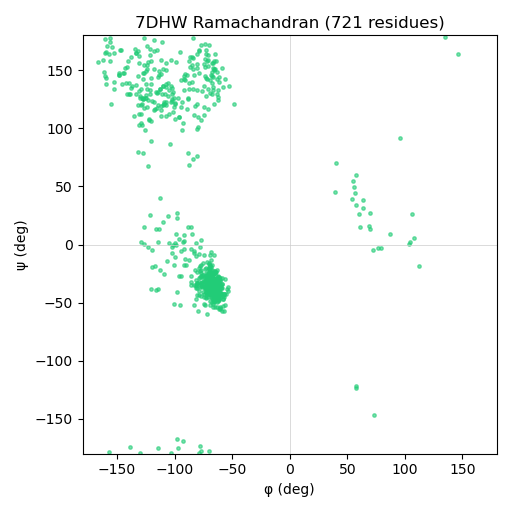SP A N 1
ATOM 3788 C CA . ASP A 1 524 ? -17.41207 -20.38464 -32.12775 1.000 97.23128 491 ASP A CA 1
ATOM 3789 C C . ASP A 1 524 ? -16.57855 -19.56450 -31.15223 1.000 94.66211 491 ASP A C 1
ATOM 3790 O O . ASP A 1 524 ? -16.55372 -18.33326 -31.25898 1.000 94.59845 491 ASP A O 1
ATOM 3795 N N . ILE A 1 525 ? -15.89155 -20.21373 -30.21037 1.000 89.55995 492 ILE A N 1
ATOM 3796 C CA . ILE A 1 525 ? -14.97971 -19.48636 -29.33417 1.000 80.90046 492 ILE A CA 1
ATOM 3797 C C . ILE A 1 525 ? -13.72707 -19.07846 -30.09783 1.000 79.17212 492 ILE A C 1
ATOM 3798 O O . ILE A 1 525 ? -13.17251 -17.99521 -29.87706 1.000 79.15310 492 ILE A O 1
ATOM 3803 N N . LEU A 1 526 ? -13.26120 -19.93619 -31.00878 1.000 80.87015 493 LEU A N 1
ATOM 3804 C CA . LEU A 1 526 ? -12.12283 -19.57223 -31.84540 1.000 82.58971 493 LEU A CA 1
ATOM 3805 C C . LEU A 1 526 ? -12.47843 -18.42854 -32.78796 1.000 82.15109 493 LEU A C 1
ATOM 3806 O O . LEU A 1 526 ? -11.68612 -17.49791 -32.96871 1.000 81.29719 493 LEU A O 1
ATOM 3811 N N . ASP A 1 527 ? -13.67198 -18.46959 -33.38525 1.000 78.92762 494 ASP A N 1
ATOM 3812 C CA . ASP A 1 527 ? -14.11119 -17.35641 -34.22011 1.000 79.77235 494 ASP A CA 1
ATOM 3813 C C . ASP A 1 527 ? -14.27306 -16.07854 -33.40569 1.000 82.31538 494 ASP A C 1
ATOM 3814 O O . ASP A 1 527 ? -14.08808 -14.97730 -33.93369 1.000 84.46284 494 ASP A O 1
ATOM 3819 N N . LEU A 1 528 ? -14.60775 -16.20152 -32.12021 1.000 77.68093 495 LEU A N 1
ATOM 3820 C CA . LEU A 1 528 ? -14.71102 -15.02057 -31.27023 1.000 74.80413 495 LEU A CA 1
ATOM 3821 C C . LEU A 1 528 ? -13.36498 -14.32278 -31.10415 1.000 71.48731 495 LEU A C 1
ATOM 3822 O O . LEU A 1 528 ? -13.32074 -13.09954 -30.93347 1.000 74.96964 495 LEU A O 1
ATOM 3827 N N . ILE A 1 529 ? -12.26763 -15.06897 -31.17049 1.000 61.04914 496 ILE A N 1
ATOM 3828 C CA . ILE A 1 529 ? -10.94591 -14.55847 -30.81975 1.000 64.84829 496 ILE A CA 1
ATOM 3829 C C . ILE A 1 529 ? -10.12815 -14.19504 -32.05607 1.000 72.09372 496 ILE A C 1
ATOM 3830 O O . ILE A 1 529 ? -9.60117 -13.08632 -32.15362 1.000 75.52315 496 ILE A O 1
ATOM 3835 N N . GLU A 1 530 ? -10.01255 -15.11276 -33.01793 1.000 76.30555 497 GLU A N 1
ATOM 3836 C CA . GLU A 1 530 ? -9.10588 -14.93701 -34.14774 1.000 77.74240 497 GLU A CA 1
ATOM 3837 C C . GLU A 1 530 ? -9.81417 -14.70261 -35.47963 1.000 81.55039 497 GLU A C 1
ATOM 3838 O O . GLU A 1 530 ? -9.19511 -14.89420 -36.53162 1.000 81.58864 497 GLU A O 1
ATOM 3844 N N . LYS A 1 531 ? -11.08163 -14.29052 -35.47381 1.000 86.09705 498 LYS A N 1
ATOM 3845 C CA . LYS A 1 531 ? -11.75575 -13.98376 -36.73140 1.000 91.28743 498 LYS A CA 1
ATOM 3846 C C . LYS A 1 531 ? -11.04559 -12.83622 -37.43436 1.000 102.65210 498 LYS A C 1
ATOM 3847 O O . LYS A 1 531 ? -10.82303 -11.77536 -36.84204 1.000 103.54183 498 LYS A O 1
ATOM 3853 N N . LYS A 1 532 ? -10.68805 -13.05166 -38.70167 1.000 116.14860 499 LYS A N 1
ATOM 3854 C CA . LYS A 1 532 ? -10.01589 -11.99900 -39.46070 1.000 126.60922 499 LYS A CA 1
ATOM 3855 C C . LYS A 1 532 ? -10.87609 -10.75601 -39.62627 1.000 135.99760 499 LYS A C 1
ATOM 3856 O O . LYS A 1 532 ? -10.35736 -9.64706 -39.40446 1.000 131.52600 499 LYS A O 1
ATOM 3862 N N . PRO A 1 533 ? -12.17614 -10.84313 -39.99391 1.000 150.74404 500 PRO A N 1
ATOM 3863 C CA . PRO A 1 533 ? -12.96266 -9.59695 -40.06987 1.000 151.59882 500 PRO A CA 1
ATOM 3864 C C . PRO A 1 533 ? -13.59749 -9.23369 -38.73161 1.000 150.15035 500 PRO A C 1
ATOM 3865 O O . PRO A 1 533 ? -14.81922 -9.27165 -38.54309 1.000 150.74982 500 PRO A O 1
ATOM 3869 N N . GLY A 1 534 ? -12.74762 -8.86572 -37.77393 1.000 143.94281 501 GLY A N 1
ATOM 3870 C CA . GLY A 1 534 ? -13.21160 -8.48075 -36.45355 1.000 140.04989 501 GLY A CA 1
ATOM 3871 C C . GLY A 1 534 ? -13.17347 -9.61114 -35.44363 1.000 135.95787 501 GLY A C 1
ATOM 3872 O O . GLY A 1 534 ? -14.12906 -10.38401 -35.32511 1.000 136.87588 501 GLY A O 1
ATOM 3873 N N . GLY A 1 535 ? -12.05726 -9.72291 -34.72738 1.000 123.17798 502 GLY A N 1
ATOM 3874 C CA . GLY A 1 535 ? -11.96639 -10.61344 -33.59281 1.000 105.94938 502 GLY A CA 1
ATOM 3875 C C . GLY A 1 535 ? -11.32900 -9.87680 -32.43483 1.000 94.37296 502 GLY A C 1
ATOM 3876 O O . GLY A 1 535 ? -10.74346 -8.80597 -32.60104 1.000 99.90193 502 GLY A O 1
ATOM 3877 N N . ILE A 1 536 ? -11.46459 -10.46807 -31.24547 1.000 83.43133 503 ILE A N 1
ATOM 3878 C CA . ILE A 1 536 ? -10.91979 -9.84537 -30.03833 1.000 71.29985 503 ILE A CA 1
ATOM 3879 C C . ILE A 1 536 ? -9.44239 -9.52602 -30.23383 1.000 61.41767 503 ILE A C 1
ATOM 3880 O O . ILE A 1 536 ? -8.94160 -8.49114 -29.77344 1.000 72.29932 503 ILE A O 1
ATOM 3885 N N . ILE A 1 537 ? -8.72508 -10.40101 -30.94045 1.000 61.51041 504 ILE A N 1
ATOM 3886 C CA . ILE A 1 537 ? -7.35006 -10.09525 -31.31989 1.000 62.65902 504 ILE A CA 1
ATOM 3887 C C . ILE A 1 537 ? -7.32526 -8.97743 -32.35440 1.000 65.06915 504 ILE A C 1
ATOM 3888 O O . ILE A 1 537 ? -6.57979 -8.00137 -32.21694 1.000 68.44192 504 ILE A O 1
ATOM 3893 N N . ALA A 1 538 ? -8.15336 -9.09659 -33.39764 1.000 66.14382 505 ALA A N 1
ATOM 3894 C CA . ALA A 1 538 ? -8.17511 -8.09099 -34.45689 1.000 64.33343 505 ALA A CA 1
ATOM 3895 C C . ALA A 1 538 ? -8.64621 -6.73853 -33.93652 1.000 91.25421 505 ALA A C 1
ATOM 3896 O O . ALA A 1 538 ? -8.15184 -5.69235 -34.37283 1.000 65.38196 505 ALA A O 1
ATOM 3898 N N . LEU A 1 539 ? -9.60903 -6.73573 -33.01075 1.000 83.25937 506 LEU A N 1
ATOM 3899 C CA . LEU A 1 539 ? -10.06501 -5.47430 -32.43590 1.000 77.48506 506 LEU A CA 1
ATOM 3900 C C . LEU A 1 539 ? -9.00556 -4.84945 -31.53844 1.000 76.24920 506 LEU A C 1
ATOM 3901 O O . LEU A 1 539 ? -8.93533 -3.61960 -31.43071 1.000 78.16368 506 LEU A O 1
ATOM 3906 N N . LEU A 1 540 ? -8.17507 -5.67090 -30.89189 1.000 73.70735 507 LEU A N 1
ATOM 3907 C CA . LEU A 1 540 ? -7.14204 -5.12777 -30.01624 1.000 73.31836 507 LEU A CA 1
ATOM 3908 C C . LEU A 1 540 ? -6.09332 -4.36308 -30.81330 1.000 80.54419 507 LEU A C 1
ATOM 3909 O O . LEU A 1 540 ? -5.59333 -3.32554 -30.36129 1.000 88.56024 507 LEU A O 1
ATOM 3914 N N . ASP A 1 541 ? -5.75199 -4.85725 -32.00697 1.000 85.22637 508 ASP A N 1
ATOM 3915 C CA . ASP A 1 541 ? -4.84087 -4.12102 -32.87540 1.000 88.98358 508 ASP A CA 1
ATOM 3916 C C . ASP A 1 541 ? -5.45564 -2.81042 -33.34724 1.000 89.96565 508 ASP A C 1
ATOM 3917 O O . ASP A 1 541 ? -4.73465 -1.82494 -33.53956 1.000 92.46939 508 ASP A O 1
ATOM 3922 N N . GLU A 1 542 ? -6.77672 -2.77848 -33.54076 1.000 86.63941 509 GLU A N 1
ATOM 3923 C CA . GLU A 1 542 ? -7.43613 -1.54036 -33.94553 1.000 87.59109 509 GLU A CA 1
ATOM 3924 C C . GLU A 1 542 ? -7.27396 -0.46342 -32.88124 1.000 86.71330 509 GLU A C 1
ATOM 3925 O O . GLU A 1 542 ? -6.91084 0.67922 -33.18402 1.000 88.98872 509 GLU A O 1
ATOM 3931 N N . ALA A 1 543 ? -7.53956 -0.81481 -31.62175 1.000 82.09549 510 ALA A N 1
ATOM 3932 C CA . ALA A 1 543 ? -7.39504 0.14684 -30.53628 1.000 82.91348 510 ALA A CA 1
ATOM 3933 C C . ALA A 1 543 ? -5.93460 0.49377 -30.28086 1.000 86.04784 510 ALA A C 1
ATOM 3934 O O . ALA A 1 543 ? -5.63785 1.58851 -29.78974 1.000 89.33119 510 ALA A O 1
ATOM 3936 N N . CYS A 1 544 ? -5.01215 -0.41822 -30.59929 1.000 85.99630 511 CYS A N 1
ATOM 3937 C CA . CYS A 1 544 ? -3.59436 -0.13419 -30.41015 1.000 91.77981 511 CYS A CA 1
ATOM 3938 C C . CYS A 1 544 ? -3.05942 0.85188 -31.43978 1.000 101.79293 511 CYS A C 1
ATOM 3939 O O . CYS A 1 544 ? -2.06365 1.53113 -31.16821 1.000 112.17520 511 CYS A O 1
ATOM 3942 N N . MET A 1 545 ? -3.69584 0.94911 -32.60937 1.000 98.11263 512 MET A N 1
ATOM 3943 C CA . MET A 1 545 ? -3.25564 1.91674 -33.60951 1.000 101.27046 512 MET A CA 1
ATOM 3944 C C . MET A 1 545 ? -3.57224 3.34317 -33.17707 1.000 100.37031 512 MET A C 1
ATOM 3945 O O . MET A 1 545 ? -2.79166 4.26523 -33.44006 1.000 98.38161 512 MET A O 1
ATOM 3950 N N . PHE A 1 546 ? -4.70671 3.54364 -32.51724 1.000 100.95274 513 PHE A N 1
ATOM 3951 C CA . PHE A 1 546 ? -5.11906 4.88019 -32.10809 1.000 102.10622 513 PHE A CA 1
ATOM 3952 C C . PHE A 1 546 ? -4.39445 5.28447 -30.83043 1.000 103.15385 513 PHE A C 1
ATOM 3953 O O . PHE A 1 546 ? -4.51759 4.58983 -29.81524 1.000 94.66600 513 PHE A O 1
ATOM 3961 N N . PRO A 1 547 ? -3.63896 6.38013 -30.83292 1.000 115.98637 514 PRO A N 1
ATOM 3962 C CA . PRO A 1 547 ? -2.95815 6.80845 -29.60696 1.000 116.29225 514 PRO A CA 1
ATOM 3963 C C . PRO A 1 547 ? -3.93993 7.34689 -28.57843 1.000 116.32752 514 PRO A C 1
ATOM 3964 O O . PRO A 1 547 ? -5.01294 7.85591 -28.91313 1.000 117.21910 514 PRO A O 1
ATOM 3968 N N . ARG A 1 548 ? -3.54643 7.23481 -27.31080 1.000 110.50682 515 ARG A N 1
ATOM 3969 C CA . ARG A 1 548 ? -4.35425 7.67054 -26.17240 1.000 101.65097 515 ARG A CA 1
ATOM 3970 C C . ARG A 1 548 ? -5.73796 7.02210 -26.20419 1.000 94.67585 515 ARG A C 1
ATOM 3971 O O . ARG A 1 548 ? -6.77624 7.68571 -26.17130 1.000 86.69679 515 ARG A O 1
ATOM 3979 N N . SER A 1 549 ? -5.72883 5.69494 -26.27841 1.000 96.72321 516 SER A N 1
ATOM 3980 C CA . SER A 1 549 ? -6.93691 4.88432 -26.21280 1.000 90.88963 516 SER A CA 1
ATOM 3981 C C . SER A 1 549 ? -6.96527 4.18541 -24.86187 1.000 89.33797 516 SER A C 1
ATOM 3982 O O . SER A 1 549 ? -6.04771 3.42570 -24.53420 1.000 84.46443 516 SER A O 1
ATOM 3985 N N . THR A 1 550 ? -8.00470 4.45270 -24.07925 1.000 97.98672 517 THR A N 1
ATOM 3986 C CA . THR A 1 550 ? -8.11793 3.85235 -22.76201 1.000 100.18634 517 THR A CA 1
ATOM 3987 C C . THR A 1 550 ? -8.65700 2.42933 -22.86773 1.000 99.52364 517 THR A C 1
ATOM 3988 O O . THR A 1 550 ? -9.20219 2.01523 -23.89444 1.000 96.23566 517 THR A O 1
ATOM 3992 N N . HIS A 1 551 ? -8.49290 1.67389 -21.77961 1.000 101.54886 518 HIS A N 1
ATOM 3993 C CA . HIS A 1 551 ? -9.01251 0.31335 -21.74306 1.000 94.20166 518 HIS A CA 1
ATOM 3994 C C . HIS A 1 551 ? -10.53438 0.28137 -21.71226 1.000 97.51431 518 HIS A C 1
ATOM 3995 O O . HIS A 1 551 ? -11.12695 -0.74057 -22.07396 1.000 96.01078 518 HIS A O 1
ATOM 4002 N N . GLU A 1 552 ? -11.17810 1.37605 -21.29735 1.000 101.59378 519 GLU A N 1
ATOM 4003 C CA . GLU A 1 552 ? -12.63492 1.43584 -21.34214 1.000 105.29007 519 GLU A CA 1
ATOM 4004 C C . GLU A 1 552 ? -13.14882 1.55731 -22.77086 1.000 106.86105 519 GLU A C 1
ATOM 4005 O O . GLU A 1 552 ? -14.25649 1.09566 -23.06927 1.000 108.09632 519 GLU A O 1
ATOM 4011 N N . THR A 1 553 ? -12.36909 2.17530 -23.66286 1.000 108.59210 520 THR A N 1
ATOM 4012 C CA . THR A 1 553 ? -12.79076 2.28322 -25.05679 1.000 106.27621 520 THR A CA 1
ATOM 4013 C C . THR A 1 553 ? -12.71015 0.93552 -25.76105 1.000 101.13038 520 THR A C 1
ATOM 4014 O O . THR A 1 553 ? -13.61705 0.56813 -26.51825 1.000 101.03245 520 THR A O 1
ATOM 4018 N N . PHE A 1 554 ? -11.63082 0.18633 -25.52653 1.000 94.53573 521 PHE A N 1
ATOM 4019 C CA . PHE A 1 554 ? -11.55706 -1.17440 -26.04486 1.000 85.79069 521 PHE A CA 1
ATOM 4020 C C . PHE A 1 554 ? -12.62500 -2.05560 -25.41014 1.000 86.86018 521 PHE A C 1
ATOM 4021 O O . PHE A 1 554 ? -13.17172 -2.95256 -26.06268 1.000 87.07844 521 PHE A O 1
ATOM 4029 N N . ALA A 1 555 ? -12.93915 -1.80833 -24.13685 1.000 87.59705 522 ALA A N 1
ATOM 4030 C CA . ALA A 1 555 ? -13.98666 -2.56536 -23.45913 1.000 87.98606 522 ALA A CA 1
ATOM 4031 C C . ALA A 1 555 ? -15.34778 -2.30787 -24.09598 1.000 96.96269 522 ALA A C 1
ATOM 4032 O O . ALA A 1 555 ? -16.05387 -3.24450 -24.48782 1.000 98.79297 522 ALA A O 1
ATOM 4034 N N . GLN A 1 556 ? -15.73413 -1.03175 -24.20265 1.000 99.33151 523 GLN A N 1
ATOM 4035 C CA . GLN A 1 556 ? -16.99942 -0.68376 -24.84374 1.000 98.08365 523 GLN A CA 1
ATOM 4036 C C . GLN A 1 556 ? -17.05995 -1.18560 -26.27935 1.000 93.85532 523 GLN A C 1
ATOM 4037 O O . GLN A 1 556 ? -18.13579 -1.55660 -26.76303 1.000 94.28058 523 GLN A O 1
ATOM 4043 N N . LYS A 1 557 ? -15.92008 -1.20613 -26.97305 1.000 91.56598 524 LYS A N 1
ATOM 4044 C CA . LYS A 1 557 ? -15.89412 -1.71797 -28.33795 1.000 89.98250 524 LYS A CA 1
ATOM 4045 C C . LYS A 1 557 ? -16.21474 -3.20510 -28.38105 1.000 84.83014 524 LYS A C 1
ATOM 4046 O O . LYS A 1 557 ? -16.82810 -3.68076 -29.34325 1.000 80.36774 524 LYS A O 1
ATOM 4052 N N . LEU A 1 558 ? -15.81177 -3.95270 -27.35100 1.000 87.11305 525 LEU A N 1
ATOM 4053 C CA . LEU A 1 558 ? -16.12548 -5.37579 -27.30241 1.000 85.40900 525 LEU A CA 1
ATOM 4054 C C . LEU A 1 558 ? -17.60495 -5.61574 -27.03739 1.000 89.30911 525 LEU A C 1
ATOM 4055 O O . LEU A 1 558 ? -18.15196 -6.63908 -27.46404 1.000 92.37796 525 LEU A O 1
ATOM 4060 N N . TYR A 1 559 ? -18.26775 -4.68681 -26.34731 1.000 94.75894 526 TYR A N 1
ATOM 4061 C CA . TYR A 1 559 ? -19.65656 -4.90151 -25.95859 1.000 108.24276 526 TYR A CA 1
ATOM 4062 C C . TYR A 1 559 ? -20.61266 -4.60045 -27.10708 1.000 123.05619 526 TYR A C 1
ATOM 4063 O O . TYR A 1 559 ? -21.55202 -5.36485 -27.34973 1.000 127.46193 526 TYR A O 1
ATOM 4072 N N . GLN A 1 560 ? -20.39147 -3.49779 -27.82582 1.000 130.46437 527 GLN A N 1
ATOM 4073 C CA . GLN A 1 560 ? -21.24702 -3.15522 -28.95484 1.000 130.54579 527 GLN A CA 1
ATOM 4074 C C . GLN A 1 560 ? -21.03051 -4.06703 -30.15631 1.000 127.66362 527 GLN A C 1
ATOM 4075 O O . GLN A 1 560 ? -21.87048 -4.07596 -31.06321 1.000 129.98228 527 GLN A O 1
ATOM 4081 N N . THR A 1 561 ? -19.93631 -4.82880 -30.18667 1.000 118.64146 528 THR A N 1
ATOM 4082 C CA . THR A 1 561 ? -19.63588 -5.73982 -31.28478 1.000 104.09352 528 THR A CA 1
ATOM 4083 C C . THR A 1 561 ? -20.10723 -7.16262 -31.00896 1.000 100.02797 528 THR A C 1
ATOM 4084 O O . THR A 1 561 ? -20.80474 -7.75496 -31.83801 1.000 102.30010 528 THR A O 1
ATOM 4088 N N . PHE A 1 562 ? -19.73900 -7.72720 -29.85742 1.000 90.67154 529 PHE A N 1
ATOM 4089 C CA . PHE A 1 562 ? -20.10861 -9.09072 -29.49954 1.000 81.78139 529 PHE A CA 1
ATOM 4090 C C . PHE A 1 562 ? -21.32267 -9.13767 -28.58013 1.000 76.89675 529 PHE A C 1
ATOM 4091 O O . PHE A 1 562 ? -21.46414 -10.07574 -27.78677 1.000 73.59299 529 PHE A O 1
ATOM 4099 N N . LYS A 1 563 ? -22.19641 -8.13258 -28.66387 1.000 79.71679 530 LYS A N 1
ATOM 4100 C CA . LYS A 1 563 ? -23.42612 -8.14670 -27.88004 1.000 88.20707 530 LYS A CA 1
ATOM 4101 C C . LYS A 1 563 ? -24.26391 -9.37399 -28.21319 1.000 105.93166 530 LYS A C 1
ATOM 4102 O O . LYS A 1 563 ? -24.57933 -10.18672 -27.33776 1.000 111.85758 530 LYS A O 1
ATOM 4104 N N . THR A 1 564 ? -24.61781 -9.53310 -29.48746 1.000 112.91305 531 THR A N 1
ATOM 4105 C CA . THR A 1 564 ? -25.41566 -10.67426 -29.93677 1.000 115.53227 531 THR A CA 1
ATOM 4106 C C . THR A 1 564 ? -24.49940 -11.87366 -30.19466 1.000 112.39486 531 THR A C 1
ATOM 4107 O O . THR A 1 564 ? -24.22497 -12.27106 -31.32886 1.000 112.12574 531 THR A O 1
ATOM 4111 N N . HIS A 1 565 ? -24.02559 -12.45904 -29.09547 1.000 101.84161 532 HIS A N 1
ATOM 4112 C CA . HIS A 1 565 ? -23.14260 -13.61426 -29.16536 1.000 94.97985 532 HIS A CA 1
ATOM 4113 C C . HIS A 1 565 ? -23.37960 -14.49819 -27.94912 1.000 95.97331 532 HIS A C 1
ATOM 4114 O O . HIS A 1 565 ? -23.69365 -14.01103 -26.86059 1.000 99.13897 532 HIS A O 1
ATOM 4121 N N . LYS A 1 566 ? -23.21428 -15.80541 -28.14256 1.000 92.66100 533 LYS A N 1
ATOM 4122 C CA . LYS A 1 566 ? -23.49357 -16.78028 -27.09371 1.000 87.74191 533 LYS A CA 1
ATOM 4123 C C . LYS A 1 566 ? -22.31037 -16.99565 -26.15572 1.000 87.25845 533 LYS A C 1
ATOM 4124 O O . LYS A 1 566 ? -22.50726 -17.21645 -24.95535 1.000 85.15690 533 LYS A O 1
ATOM 4126 N N . ARG A 1 567 ? -21.08573 -16.93546 -26.67183 1.000 89.87746 534 ARG A N 1
ATOM 4127 C CA . ARG A 1 567 ? -19.89878 -17.21727 -25.87586 1.000 89.65426 534 ARG A CA 1
ATOM 4128 C C . ARG A 1 567 ? -19.29153 -15.97367 -25.23664 1.000 89.00831 534 ARG A C 1
ATOM 4129 O O . ARG A 1 567 ? -18.26094 -16.08348 -24.56451 1.000 89.60793 534 ARG A O 1
ATOM 4137 N N . PHE A 1 568 ? -19.89748 -14.80382 -25.42076 1.000 89.13108 535 PHE A N 1
ATOM 4138 C CA . PHE A 1 568 ? -19.38718 -13.55258 -24.87600 1.000 80.30882 535 PHE A CA 1
ATOM 4139 C C . PHE A 1 568 ? -20.36791 -13.00924 -23.84634 1.000 76.72858 535 PHE A C 1
ATOM 4140 O O . PHE A 1 568 ? -21.57019 -12.91817 -24.11568 1.000 76.81067 535 PHE A O 1
ATOM 4148 N N . THR A 1 569 ? -19.85146 -12.64420 -22.67459 1.000 78.74282 536 THR A N 1
ATOM 4149 C CA . THR A 1 569 ? -20.66662 -12.11089 -21.59360 1.000 86.97499 536 THR A CA 1
ATOM 4150 C C . THR A 1 569 ? -19.90309 -10.98846 -20.90460 1.000 92.81511 536 THR A C 1
ATOM 4151 O O . THR A 1 569 ? -18.66912 -10.96560 -20.90622 1.000 91.09233 536 THR A O 1
ATOM 4155 N N . LYS A 1 570 ? -20.64916 -10.04992 -20.32370 1.000 102.20746 537 LYS A N 1
ATOM 4156 C CA . LYS A 1 570 ? -20.07538 -8.92239 -19.61145 1.000 105.80583 537 LYS A CA 1
ATOM 4157 C C . LYS A 1 570 ? -20.55013 -8.90617 -18.16431 1.000 108.94347 537 LYS A C 1
ATOM 4158 O O . LYS A 1 570 ? -21.76007 -9.00689 -17.91170 1.000 110.84332 537 LYS A O 1
ATOM 4164 N N . PRO A 1 571 ? -19.64248 -8.79634 -17.19461 1.000 103.36639 538 PRO A N 1
ATOM 4165 C CA . PRO A 1 571 ? -20.06723 -8.59711 -15.80471 1.000 103.46540 538 PRO A CA 1
ATOM 4166 C C . PRO A 1 571 ? -20.81387 -7.28021 -15.65249 1.000 113.55679 538 PRO A C 1
ATOM 4167 O O . PRO A 1 571 ? -20.46818 -6.27288 -16.27317 1.000 118.06256 538 PRO A O 1
ATOM 4171 N N . LYS A 1 572 ? -21.84956 -7.29506 -14.81038 1.000 115.52186 539 LYS A N 1
ATOM 4172 C CA . LYS A 1 572 ? -22.72478 -6.13153 -14.69537 1.000 116.59623 539 LYS A CA 1
ATOM 4173 C C . LYS A 1 572 ? -22.01986 -4.95809 -14.02381 1.000 122.28345 539 LYS A C 1
ATOM 4174 O O . LYS A 1 572 ? -22.15566 -3.81269 -14.46817 1.000 119.93957 539 LYS A O 1
ATOM 4180 N N . LEU A 1 573 ? -21.26597 -5.21657 -12.95691 1.000 133.16599 540 LEU A N 1
ATOM 4181 C CA . LEU A 1 573 ? -20.60290 -4.16118 -12.20240 1.000 144.80430 540 LEU A CA 1
ATOM 4182 C C . LEU A 1 573 ? -19.18742 -3.86914 -12.69018 1.000 161.79462 540 LEU A C 1
ATOM 4183 O O . LEU A 1 573 ? -18.50402 -3.03242 -12.09302 1.000 155.85522 540 LEU A O 1
ATOM 4188 N N . ALA A 1 574 ? -18.73056 -4.52959 -13.75016 1.000 179.99882 541 ALA A N 1
ATOM 4189 C CA . ALA A 1 574 ? -17.36813 -4.37369 -14.25004 1.000 179.94380 541 ALA A CA 1
ATOM 4190 C C . ALA A 1 574 ? -17.41789 -3.67994 -15.60625 1.000 179.73987 541 ALA A C 1
ATOM 4191 O O . ALA A 1 574 ? -17.86693 -4.26884 -16.59640 1.000 178.70091 541 ALA A O 1
ATOM 4193 N N . ARG A 1 575 ? -16.94445 -2.43072 -15.64803 1.000 172.76587 542 ARG A N 1
ATOM 4194 C CA . ARG A 1 575 ? -16.99404 -1.65679 -16.88522 1.000 149.64343 542 ARG A CA 1
ATOM 4195 C C . ARG A 1 575 ? -15.99425 -2.16740 -17.91656 1.000 134.13373 542 ARG A C 1
ATOM 4196 O O . ARG A 1 575 ? -16.28650 -2.16894 -19.11951 1.000 126.81670 542 ARG A O 1
ATOM 4204 N N . SER A 1 576 ? -14.81281 -2.60375 -17.47377 1.000 128.95028 543 SER A N 1
ATOM 4205 C CA . SER A 1 576 ? -13.75236 -3.00253 -18.39196 1.000 119.62498 543 SER A CA 1
ATOM 4206 C C . SER A 1 576 ? -13.42887 -4.49037 -18.32956 1.000 112.96980 543 SER A C 1
ATOM 4207 O O . SER A 1 576 ? -12.40076 -4.90926 -18.86917 1.000 107.13290 543 SER A O 1
ATOM 4210 N N . ASP A 1 577 ? -14.26780 -5.30362 -17.70236 1.000 107.79559 544 ASP A N 1
ATOM 4211 C CA . ASP A 1 577 ? -14.03426 -6.73712 -17.63403 1.000 105.87520 544 ASP A CA 1
ATOM 4212 C C . ASP A 1 577 ? -15.01173 -7.46066 -18.54854 1.000 103.43031 544 ASP A C 1
ATOM 4213 O O . ASP A 1 577 ? -16.19198 -7.10434 -18.61412 1.000 106.70659 544 ASP A O 1
ATOM 4218 N N . PHE A 1 578 ? -14.51135 -8.46495 -19.26812 1.000 98.87908 545 PHE A N 1
ATOM 4219 C CA . PHE A 1 578 ? -15.32877 -9.24956 -20.18199 1.000 91.26339 545 PHE A CA 1
ATOM 4220 C C . PHE A 1 578 ? -15.15481 -10.73086 -19.87545 1.000 86.43661 545 PHE A C 1
ATOM 4221 O O . PHE A 1 578 ? -14.05756 -11.18056 -19.52935 1.000 78.71006 545 PHE A O 1
ATOM 4229 N N . THR A 1 579 ? -16.24616 -11.48196 -19.99557 1.000 86.37771 546 THR A N 1
ATOM 4230 C CA . THR A 1 579 ? -16.26762 -12.90790 -19.70382 1.000 83.51140 546 THR A CA 1
ATOM 4231 C C . THR A 1 579 ? -16.42831 -13.70248 -20.99416 1.000 83.91005 546 THR A C 1
ATOM 4232 O O . THR A 1 579 ? -17.23723 -13.34597 -21.85689 1.000 86.01149 546 THR A O 1
ATOM 4236 N N . ILE A 1 580 ? -15.65010 -14.77494 -21.12442 1.000 81.46137 547 ILE A N 1
ATOM 4237 C CA . ILE A 1 580 ? -15.72035 -15.67887 -22.26643 1.000 80.93133 547 ILE A CA 1
ATOM 4238 C C . ILE A 1 580 ? -16.15655 -17.04767 -21.76537 1.000 89.61871 547 ILE A C 1
ATOM 4239 O O . ILE A 1 580 ? -15.60487 -17.55739 -20.78332 1.000 96.79663 547 ILE A O 1
ATOM 4244 N N . CYS A 1 581 ? -17.15255 -17.63524 -22.43220 1.000 89.67542 548 CYS A N 1
ATOM 4245 C CA . CYS A 1 581 ? -17.65842 -18.96090 -22.07150 1.000 87.15126 548 CYS A CA 1
ATOM 4246 C C . CYS A 1 581 ? -16.71925 -20.01591 -22.64771 1.000 83.74219 548 CYS A C 1
ATOM 4247 O O . CYS A 1 581 ? -17.00150 -20.66647 -23.65660 1.000 87.67710 548 CYS A O 1
ATOM 4250 N N . HIS A 1 582 ? -15.57392 -20.17897 -21.98932 1.000 78.05851 549 HIS A N 1
ATOM 4251 C CA . HIS A 1 582 ? -14.59954 -21.17010 -22.41940 1.000 77.11799 549 HIS A CA 1
ATOM 4252 C C . HIS A 1 582 ? -15.15103 -22.57829 -22.23748 1.000 82.89619 549 HIS A C 1
ATOM 4253 O O . HIS A 1 582 ? -16.04123 -22.82075 -21.41784 1.000 85.61615 549 HIS A O 1
ATOM 4260 N N . TYR A 1 583 ? -14.60872 -23.51351 -23.02355 1.000 80.06097 550 TYR A N 1
ATOM 4261 C CA . TYR A 1 583 ? -15.07916 -24.89422 -22.96681 1.000 72.91023 550 TYR A CA 1
ATOM 4262 C C . TYR A 1 583 ? -14.83946 -25.51427 -21.59636 1.000 69.48307 550 TYR A C 1
ATOM 4263 O O . TYR A 1 583 ? -15.58312 -26.41133 -21.18325 1.000 73.27838 550 TYR A O 1
ATOM 4272 N N . ALA A 1 584 ? -13.81996 -25.04876 -20.87643 1.000 63.78747 551 ALA A N 1
ATOM 4273 C CA . ALA A 1 584 ? -13.53090 -25.54115 -19.53696 1.000 67.89239 551 ALA A CA 1
ATOM 4274 C C . ALA A 1 584 ? -14.28934 -24.79360 -18.44769 1.000 72.29879 551 ALA A C 1
ATOM 4275 O O . ALA A 1 584 ? -14.32622 -25.26625 -17.30599 1.000 73.62406 551 ALA A O 1
ATOM 4277 N N . GLY A 1 585 ? -14.88179 -23.65600 -18.76392 1.000 76.08353 552 GLY A N 1
ATOM 4278 C CA . GLY A 1 585 ? -15.63933 -22.87583 -17.80425 1.000 79.16602 552 GLY A CA 1
ATOM 4279 C C . GLY A 1 585 ? -15.50883 -21.39266 -18.08164 1.000 78.08307 552 GLY A C 1
ATOM 4280 O O . GLY A 1 585 ? -14.63269 -20.93318 -18.80985 1.000 73.84332 552 GLY A O 1
ATOM 4281 N N . ASP A 1 586 ? -16.40813 -20.61997 -17.47635 1.000 80.09483 553 ASP A N 1
ATOM 4282 C CA . ASP A 1 586 ? -16.41014 -19.17715 -17.68005 1.000 73.21283 553 ASP A CA 1
ATOM 4283 C C . ASP A 1 586 ? -15.18907 -18.54246 -17.02538 1.000 68.04538 553 ASP A C 1
ATOM 4284 O O . ASP A 1 586 ? -14.89104 -18.80158 -15.85486 1.000 67.91133 553 ASP A O 1
ATOM 4289 N N . VAL A 1 587 ? -14.47877 -17.71410 -17.78898 1.000 71.84581 554 VAL A N 1
ATOM 4290 C CA . VAL A 1 587 ? -13.32028 -16.97645 -17.29971 1.000 73.61377 554 VAL A CA 1
ATOM 4291 C C . VAL A 1 587 ? -13.53394 -15.49817 -17.58876 1.000 80.01068 554 VAL A C 1
ATOM 4292 O O . VAL A 1 587 ? -13.78636 -15.11580 -18.73678 1.000 84.90285 554 VAL A O 1
ATOM 4296 N N . THR A 1 588 ? -13.43013 -14.67216 -16.55228 1.000 77.25586 555 THR A N 1
ATOM 4297 C CA . THR A 1 588 ? -13.61212 -13.23289 -16.67203 1.000 73.13371 555 THR A CA 1
ATOM 4298 C C . THR A 1 588 ? -12.25095 -12.55069 -16.71929 1.000 70.01407 555 THR A C 1
ATOM 4299 O O . THR A 1 588 ? -11.42179 -12.74818 -15.82499 1.000 70.03447 555 THR A O 1
ATOM 4303 N N . TYR A 1 589 ? -12.02932 -11.74565 -17.75504 1.000 69.91746 556 TYR A N 1
ATOM 4304 C CA . TYR A 1 589 ? -10.74641 -11.10318 -17.99707 1.000 68.97236 556 TYR A CA 1
ATOM 4305 C C . TYR A 1 589 ? -10.82346 -9.61244 -17.69255 1.000 75.45434 556 TYR A C 1
ATOM 4306 O O . TYR A 1 589 ? -11.87856 -8.98738 -17.82602 1.000 79.20874 556 TYR A O 1
ATOM 4315 N N . GLN A 1 590 ? -9.68806 -9.04948 -17.28420 1.000 76.65950 557 GLN A N 1
ATOM 4316 C CA . GLN A 1 590 ? -9.54129 -7.61365 -17.07842 1.000 78.90207 557 GLN A CA 1
ATOM 4317 C C . GLN A 1 590 ? -8.78026 -7.02713 -18.26192 1.000 77.01272 557 GLN A C 1
ATOM 4318 O O . GLN A 1 590 ? -7.65685 -7.45323 -18.54995 1.000 74.94156 557 GLN A O 1
ATOM 4324 N N . THR A 1 591 ? -9.38347 -6.05277 -18.94252 1.000 78.02686 558 THR A N 1
ATOM 4325 C CA . THR A 1 591 ? -8.72100 -5.37195 -20.04875 1.000 79.42250 558 THR A CA 1
ATOM 4326 C C . THR A 1 591 ? -7.83182 -4.22560 -19.58207 1.000 75.39399 558 THR A C 1
ATOM 4327 O O . THR A 1 591 ? -7.32880 -3.46729 -20.41911 1.000 79.83766 558 THR A O 1
ATOM 4331 N N . GLU A 1 592 ? -7.61508 -4.10107 -18.26855 1.000 73.32670 559 GLU A N 1
ATOM 4332 C CA . GLU A 1 592 ? -6.82890 -2.99575 -17.72728 1.000 74.52105 559 GLU A CA 1
ATOM 4333 C C . GLU A 1 592 ? -5.46410 -2.89163 -18.39700 1.000 73.80560 559 GLU A C 1
ATOM 4334 O O . GLU A 1 592 ? -4.98452 -1.78763 -18.67961 1.000 78.90974 559 GLU A O 1
ATOM 4340 N N . LEU A 1 593 ? -4.82446 -4.03051 -18.66394 1.000 69.40377 560 LEU A N 1
ATOM 4341 C CA . LEU A 1 593 ? -3.49720 -4.04901 -19.26657 1.000 66.82485 560 LEU A CA 1
ATOM 4342 C C . LEU A 1 593 ? -3.48272 -4.70377 -20.64298 1.000 71.45052 560 LEU A C 1
ATOM 4343 O O . LEU A 1 593 ? -2.40019 -4.99921 -21.16006 1.000 66.86485 560 LEU A O 1
ATOM 4348 N N . PHE A 1 594 ? -4.64911 -4.92502 -21.25635 1.000 82.87833 561 PHE A N 1
ATOM 4349 C CA . PHE A 1 594 ? -4.69630 -5.61534 -22.54402 1.000 83.11047 561 PHE A CA 1
ATOM 4350 C C . PHE A 1 594 ? -3.94071 -4.84138 -23.61964 1.000 84.99179 561 PHE A C 1
ATOM 4351 O O . PHE A 1 594 ? -3.13351 -5.41504 -24.36015 1.000 84.84543 561 PHE A O 1
ATOM 4359 N N . LEU A 1 595 ? -4.18763 -3.53182 -23.71984 1.000 85.31894 562 LEU A N 1
ATOM 4360 C CA . LEU A 1 595 ? -3.52806 -2.73531 -24.75117 1.000 83.84853 562 LEU A CA 1
ATOM 4361 C C . LEU A 1 595 ? -2.02550 -2.63912 -24.52022 1.000 80.18124 562 LEU A C 1
ATOM 4362 O O . LEU A 1 595 ? -1.26011 -2.50778 -25.48242 1.000 75.53834 562 LEU A O 1
ATOM 4367 N N . ASP A 1 596 ? -1.58552 -2.70240 -23.26208 1.000 85.76799 563 ASP A N 1
ATOM 4368 C CA . ASP A 1 596 ? -0.16114 -2.59881 -22.96433 1.000 88.50759 563 ASP A CA 1
ATOM 4369 C C . ASP A 1 596 ? 0.56861 -3.91246 -23.22151 1.000 85.99025 563 ASP A C 1
ATOM 4370 O O . ASP A 1 596 ? 1.68862 -3.90860 -23.74398 1.000 86.44978 563 ASP A O 1
ATOM 4375 N N . LYS A 1 597 ? -0.04826 -5.04349 -22.86793 1.000 81.23074 564 LYS A N 1
ATOM 4376 C CA . LYS A 1 597 ? 0.59810 -6.33649 -23.07387 1.000 77.24533 564 LYS A CA 1
ATOM 4377 C C . LYS A 1 597 ? 0.73717 -6.67870 -24.55225 1.000 77.56948 564 LYS A C 1
ATOM 4378 O O . LYS A 1 597 ? 1.62851 -7.44929 -24.92521 1.000 74.41838 564 LYS A O 1
ATOM 4384 N N . ASN A 1 598 ? -0.12540 -6.12230 -25.40466 1.000 80.15543 565 ASN A N 1
ATOM 4385 C CA . ASN A 1 598 ? -0.15696 -6.52875 -26.80573 1.000 76.37728 565 ASN A CA 1
ATOM 4386 C C . ASN A 1 598 ? 0.91838 -5.84440 -27.64067 1.000 75.59486 565 ASN A C 1
ATOM 4387 O O . ASN A 1 598 ? 1.46310 -6.46176 -28.56240 1.000 75.81122 565 ASN A O 1
ATOM 4392 N N . LYS A 1 599 ? 1.23164 -4.58538 -27.35162 1.000 73.05277 566 LYS A N 1
ATOM 4393 C CA . LYS A 1 599 ? 2.25819 -3.88689 -28.11194 1.000 72.50098 566 LYS A CA 1
ATOM 4394 C C . LYS A 1 599 ? 3.63895 -4.41361 -27.74022 1.000 70.63782 566 LYS A C 1
ATOM 4395 O O . LYS A 1 599 ? 3.99694 -4.47238 -26.55975 1.000 72.83936 566 LYS A O 1
ATOM 4401 N N . ASP A 1 600 ? 4.41148 -4.80574 -28.74893 1.000 67.24145 567 ASP A N 1
ATOM 4402 C CA . ASP A 1 600 ? 5.79072 -5.23798 -28.56516 1.000 72.24562 567 ASP A CA 1
ATOM 4403 C C . ASP A 1 600 ? 6.70919 -4.18532 -29.16746 1.000 75.63601 567 ASP A C 1
ATOM 4404 O O . ASP A 1 600 ? 6.63495 -3.90402 -30.36883 1.000 72.69030 567 ASP A O 1
ATOM 4409 N N . TYR A 1 601 ? 7.57071 -3.61006 -28.33372 1.000 85.97563 568 TYR A N 1
ATOM 4410 C CA . TYR A 1 601 ? 8.47041 -2.55443 -28.76975 1.000 89.49594 568 TYR A CA 1
ATOM 4411 C C . TYR A 1 601 ? 9.72162 -2.56892 -27.90497 1.000 86.62102 568 TYR A C 1
ATOM 4412 O O . TYR A 1 601 ? 9.76082 -3.18913 -26.83909 1.000 83.55060 568 TYR A O 1
ATOM 4421 N N . VAL A 1 602 ? 10.75086 -1.88137 -28.38798 1.000 87.33447 569 VAL A N 1
ATOM 4422 C CA . VAL A 1 602 ? 11.99589 -1.69290 -27.65565 1.000 88.34600 569 VAL A CA 1
ATOM 4423 C C . VAL A 1 602 ? 12.16952 -0.20089 -27.42324 1.000 92.87930 569 VAL A C 1
ATOM 4424 O O . VAL A 1 602 ? 12.17158 0.58572 -28.37937 1.000 98.39943 569 VAL A O 1
ATOM 4428 N N . ILE A 1 603 ? 12.29149 0.18850 -26.15257 1.000 87.82094 570 ILE A N 1
ATOM 4429 C CA . ILE A 1 603 ? 12.52036 1.58745 -25.82082 1.000 82.38507 570 ILE A CA 1
ATOM 4430 C C . ILE A 1 603 ? 13.84420 2.02548 -26.42735 1.000 82.62054 570 ILE A C 1
ATOM 4431 O O . ILE A 1 603 ? 14.85704 1.32182 -26.32191 1.000 80.80090 570 ILE A O 1
ATOM 4436 N N . ALA A 1 604 ? 13.83317 3.18834 -27.08570 1.000 84.12613 571 ALA A N 1
ATOM 4437 C CA . ALA A 1 604 ? 15.00473 3.64775 -27.82706 1.000 74.29835 571 ALA A CA 1
ATOM 4438 C C . ALA A 1 604 ? 16.23796 3.71684 -26.93516 1.000 91.37463 571 ALA A C 1
ATOM 4439 O O . ALA A 1 604 ? 17.28899 3.15404 -27.26400 1.000 73.75114 571 ALA A O 1
ATOM 4441 N N . GLU A 1 605 ? 16.12676 4.40065 -25.79441 1.000 87.96831 572 GLU A N 1
ATOM 4442 C CA . GLU A 1 605 ? 17.26771 4.52953 -24.89655 1.000 90.39546 572 GLU A CA 1
ATOM 4443 C C . GLU A 1 605 ? 17.61764 3.21814 -24.20587 1.000 87.53463 572 GLU A C 1
ATOM 4444 O O . GLU A 1 605 ? 18.74670 3.07131 -23.72668 1.000 88.23754 572 GLU A O 1
ATOM 4450 N N . HIS A 1 606 ? 16.68403 2.26650 -24.13657 1.000 85.01134 573 HIS A N 1
ATOM 4451 C CA . HIS A 1 606 ? 17.01709 0.95599 -23.58627 1.000 73.64917 573 HIS A CA 1
ATOM 4452 C C . HIS A 1 606 ? 17.96125 0.20344 -24.51368 1.000 70.34051 573 HIS A C 1
ATOM 4453 O O . HIS A 1 606 ? 19.01402 -0.28184 -24.08480 1.000 66.63432 573 HIS A O 1
ATOM 4460 N N . GLN A 1 607 ? 17.59986 0.10147 -25.79512 1.000 70.76412 574 GLN A N 1
ATOM 4461 C CA . GLN A 1 607 ? 18.45261 -0.58723 -26.75692 1.000 71.05393 574 GLN A CA 1
ATOM 4462 C C . GLN A 1 607 ? 19.76518 0.15540 -26.97541 1.000 70.98258 574 GLN A C 1
ATOM 4463 O O . GLN A 1 607 ? 20.78279 -0.46865 -27.29342 1.000 71.96627 574 GLN A O 1
ATOM 4469 N N . ALA A 1 608 ? 19.76555 1.47986 -26.80788 1.000 72.27882 575 ALA A N 1
ATOM 4470 C CA . ALA A 1 608 ? 21.00290 2.24133 -26.94218 1.000 74.24184 575 ALA A CA 1
ATOM 4471 C C . ALA A 1 608 ? 21.97058 1.92672 -25.80861 1.000 72.76948 575 ALA A C 1
ATOM 4472 O O . ALA A 1 608 ? 23.18291 1.83310 -26.02937 1.000 73.90118 575 ALA A O 1
ATOM 4474 N N . LEU A 1 609 ? 21.45480 1.75641 -24.58938 1.000 70.87625 576 LEU A N 1
ATOM 4475 C CA . LEU A 1 609 ? 22.31865 1.44505 -23.45467 1.000 69.77967 576 LEU A CA 1
ATOM 4476 C C . LEU A 1 609 ? 22.83726 0.01553 -23.53340 1.000 68.02399 576 LEU A C 1
ATOM 4477 O O . LEU A 1 609 ? 24.03076 -0.23492 -23.32883 1.000 68.39634 576 LEU A O 1
ATOM 4482 N N . LEU A 1 610 ? 21.95071 -0.93776 -23.82823 1.000 66.87062 577 LEU A N 1
ATOM 4483 C CA . LEU A 1 610 ? 22.36202 -2.33613 -23.88673 1.000 66.38237 577 LEU A CA 1
ATOM 4484 C C . LEU A 1 610 ? 23.36604 -2.58278 -25.00766 1.000 72.63947 577 LEU A C 1
ATOM 4485 O O . LEU A 1 610 ? 24.22720 -3.46118 -24.88446 1.000 78.44567 577 LEU A O 1
ATOM 4490 N N . ASN A 1 611 ? 23.27918 -1.82012 -26.10158 1.000 76.21471 578 ASN A N 1
ATOM 4491 C CA . ASN A 1 611 ? 24.28244 -1.92657 -27.15714 1.000 79.80936 578 ASN A CA 1
ATOM 4492 C C . ASN A 1 611 ? 25.62568 -1.35891 -26.71745 1.000 81.45308 578 ASN A C 1
ATOM 4493 O O . ASN A 1 611 ? 26.67515 -1.83091 -27.16960 1.000 83.93141 578 ASN A O 1
ATOM 4498 N N . SER A 1 612 ? 25.61543 -0.35467 -25.84335 1.000 76.70486 579 SER A N 1
ATOM 4499 C CA . SER A 1 612 ? 26.83845 0.29308 -25.38777 1.000 79.22152 579 SER A CA 1
ATOM 4500 C C . SER A 1 612 ? 27.60057 -0.52194 -24.35133 1.000 77.22930 579 SER A C 1
ATOM 4501 O O . SER A 1 612 ? 28.61520 -0.03940 -23.83799 1.000 73.98691 579 SER A O 1
ATOM 4504 N N . SER A 1 613 ? 27.14864 -1.73161 -24.03314 1.000 78.53162 580 SER A N 1
ATOM 4505 C CA . SER A 1 613 ? 27.79452 -2.52107 -22.99417 1.000 74.58186 580 SER A CA 1
ATOM 4506 C C . SER A 1 613 ? 29.14097 -3.05304 -23.46958 1.000 77.24356 580 SER A C 1
ATOM 4507 O O . SER A 1 613 ? 29.30975 -3.41687 -24.63703 1.000 78.85679 580 SER A O 1
ATOM 4510 N N . SER A 1 614 ? 30.10727 -3.09418 -22.55007 1.000 78.23879 581 SER A N 1
ATOM 4511 C CA . SER A 1 614 ? 31.41576 -3.65532 -22.85866 1.000 83.18266 581 SER A CA 1
ATOM 4512 C C . SER A 1 614 ? 31.41617 -5.17636 -22.83921 1.000 89.43816 581 SER A C 1
ATOM 4513 O O . SER A 1 614 ? 32.31116 -5.78962 -23.43081 1.000 97.91129 581 SER A O 1
ATOM 4516 N N . CYS A 1 615 ? 30.44406 -5.79448 -22.17310 1.000 88.62789 582 CYS A N 1
ATOM 4517 C CA . CYS A 1 615 ? 30.34002 -7.24614 -22.15420 1.000 89.31671 582 CYS A CA 1
ATOM 4518 C C . CYS A 1 615 ? 29.77105 -7.73774 -23.47850 1.000 97.55851 582 CYS A C 1
ATOM 4519 O O . CYS A 1 615 ? 28.76487 -7.21173 -23.96460 1.000 92.73099 582 CYS A O 1
ATOM 4522 N N . SER A 1 616 ? 30.41859 -8.75055 -24.05974 1.000 111.58286 583 SER A N 1
ATOM 4523 C CA . SER A 1 616 ? 29.99856 -9.24684 -25.36684 1.000 114.06424 583 SER A CA 1
ATOM 4524 C C . SER A 1 616 ? 28.58616 -9.81390 -25.32141 1.000 111.04136 583 SER A C 1
ATOM 4525 O O . SER A 1 616 ? 27.79852 -9.61408 -26.25352 1.000 111.91037 583 SER A O 1
ATOM 4528 N N . PHE A 1 617 ? 28.24914 -10.52754 -24.24594 1.000 102.18572 584 PHE A N 1
ATOM 4529 C CA . PHE A 1 617 ? 26.93366 -11.15083 -24.15147 1.000 87.40663 584 PHE A CA 1
ATOM 4530 C C . PHE A 1 617 ? 25.83374 -10.10793 -23.99909 1.000 84.54805 584 PHE A C 1
ATOM 4531 O O . PHE A 1 617 ? 24.74256 -10.26193 -24.55990 1.000 84.44494 584 PHE A O 1
ATOM 4539 N N . VAL A 1 618 ? 26.10282 -9.03838 -23.24892 1.000 80.94350 585 VAL A N 1
ATOM 4540 C CA . VAL A 1 618 ? 25.06528 -8.05315 -22.96299 1.000 81.58760 585 VAL A CA 1
ATOM 4541 C C . VAL A 1 618 ? 24.70829 -7.26445 -24.21802 1.000 83.53961 585 VAL A C 1
ATOM 4542 O O . VAL A 1 618 ? 23.52865 -7.01574 -24.49477 1.000 84.42938 585 VAL A O 1
ATOM 4546 N N . ALA A 1 619 ? 25.71374 -6.86313 -25.00047 1.000 85.22730 586 ALA A N 1
ATOM 4547 C CA . ALA A 1 619 ? 25.43479 -6.15233 -26.24421 1.000 87.96076 586 ALA A CA 1
ATOM 4548 C C . ALA A 1 619 ? 24.77024 -7.05917 -27.27138 1.000 95.18474 586 ALA A C 1
ATOM 4549 O O . ALA A 1 619 ? 23.93340 -6.59770 -28.05578 1.000 102.23259 586 ALA A O 1
ATOM 4551 N N . SER A 1 620 ? 25.11835 -8.34605 -27.27536 1.000 93.02315 587 SER A N 1
ATOM 4552 C CA . SER A 1 620 ? 24.53876 -9.31286 -28.20075 1.000 90.57596 587 SER A CA 1
ATOM 4553 C C . SER A 1 620 ? 23.06613 -9.59560 -27.92895 1.000 88.61464 587 SER A C 1
ATOM 4554 O O . SER A 1 620 ? 22.43887 -10.30714 -28.72201 1.000 92.30168 587 SER A O 1
ATOM 4557 N N . LEU A 1 621 ? 22.50364 -9.06805 -26.83936 1.000 84.09554 588 LEU A N 1
ATOM 4558 C CA . LEU A 1 621 ? 21.10040 -9.29621 -26.52174 1.000 81.90158 588 LEU A CA 1
ATOM 4559 C C . LEU A 1 621 ? 20.15820 -8.44267 -27.35615 1.000 80.41431 588 LEU A C 1
ATOM 4560 O O . LEU A 1 621 ? 18.98777 -8.80873 -27.50846 1.000 72.48623 588 LEU A O 1
ATOM 4565 N N . PHE A 1 622 ? 20.63120 -7.32081 -27.89123 1.000 89.09022 589 PHE A N 1
ATOM 4566 C CA . PHE A 1 622 ? 19.81045 -6.45438 -28.72520 1.000 93.85108 589 PHE A CA 1
ATOM 4567 C C . PHE A 1 622 ? 20.42296 -6.34257 -30.11206 1.000 102.96622 589 PHE A C 1
ATOM 4568 O O . PHE A 1 622 ? 21.59141 -5.93484 -30.23091 1.000 105.26954 589 PHE A O 1
ATOM 4576 N N . PRO A 1 623 ? 19.69618 -6.66797 -31.17982 1.000 112.92684 590 PRO A N 1
ATOM 4577 C CA . PRO A 1 623 ? 20.25979 -6.51923 -32.51881 1.000 116.47097 590 PRO A CA 1
ATOM 4578 C C . PRO A 1 623 ? 20.41783 -5.05393 -32.87043 1.000 118.90942 590 PRO A C 1
ATOM 4579 O O . PRO A 1 623 ? 19.55920 -4.23645 -32.51887 1.000 117.15456 590 PRO A O 1
ATOM 4583 N N . PRO A 1 624 ? 21.49759 -4.67776 -33.55134 1.000 120.38475 591 PRO A N 1
ATOM 4584 C CA . PRO A 1 624 ? 21.65491 -3.27519 -33.95448 1.000 123.17292 591 PRO A CA 1
ATOM 4585 C C . PRO A 1 624 ? 20.82066 -2.99132 -35.19925 1.000 126.24946 591 PRO A C 1
ATOM 4586 O O . PRO A 1 624 ? 21.13002 -3.45654 -36.29245 1.000 128.70108 591 PRO A O 1
ATOM 4590 N N . MET A 1 625 ? 19.75882 -2.21865 -35.01322 1.000 128.65516 592 MET A N 1
ATOM 4591 C CA . MET A 1 625 ? 18.88654 -1.83116 -36.10793 1.000 136.12869 592 MET A CA 1
ATOM 4592 C C . MET A 1 625 ? 19.18343 -0.39194 -36.51828 1.000 144.65691 592 MET A C 1
ATOM 4593 O O . MET A 1 625 ? 20.07072 0.26524 -35.97080 1.000 145.59902 592 MET A O 1
ATOM 4598 N N . SER A 1 626 ? 18.43427 0.09005 -37.50805 1.000 152.40589 593 SER A N 1
ATOM 4599 C CA . SER A 1 626 ? 18.48888 1.43999 -38.06946 1.000 164.28628 593 SER A CA 1
ATOM 4600 C C . SER A 1 626 ? 19.68382 1.63802 -39.00232 1.000 180.69151 593 SER A C 1
ATOM 4601 O O . SER A 1 626 ? 19.81350 2.72588 -39.58099 1.000 180.99378 593 SER A O 1
ATOM 4604 N N . ASP A 1 627 ? 20.55338 0.64382 -39.17135 1.000 193.13226 594 ASP A N 1
ATOM 4605 C CA . ASP A 1 627 ? 21.61789 0.68797 -40.16704 1.000 198.91576 594 ASP A CA 1
ATOM 4606 C C . ASP A 1 627 ? 21.11720 -0.05732 -41.40061 1.000 203.00878 594 ASP A C 1
ATOM 4607 O O . ASP A 1 627 ? 20.98483 -1.28589 -41.37583 1.000 204.22332 594 ASP A O 1
ATOM 4609 N N . ASP A 1 628 ? 20.84287 0.68986 -42.47224 1.000 204.46894 595 ASP A N 1
ATOM 4610 C CA . ASP A 1 628 ? 20.15636 0.19054 -43.66907 1.000 201.44298 595 ASP A CA 1
ATOM 4611 C C . ASP A 1 628 ? 19.03068 -0.77304 -43.29369 1.000 192.85482 595 ASP A C 1
ATOM 4612 O O . ASP A 1 628 ? 18.85997 -1.84475 -43.87830 1.000 194.66786 595 ASP A O 1
ATOM 4617 N N . SER A 1 629 ? 18.24865 -0.37114 -42.29286 1.000 186.03710 596 SER A N 1
ATOM 4618 C CA . SER A 1 629 ? 17.18781 -1.20566 -41.74972 1.000 172.29756 596 SER A CA 1
ATOM 4619 C C . SER A 1 629 ? 15.91419 -0.38561 -41.60411 1.000 164.07249 596 SER A C 1
ATOM 4620 O O . SER A 1 629 ? 15.92965 0.84712 -41.66006 1.000 161.23963 596 SER A O 1
ATOM 4622 N N . LYS A 1 630 ? 14.80360 -1.09484 -41.41933 1.000 159.38442 597 LYS A N 1
ATOM 4623 C CA . LYS A 1 630 ? 13.49941 -0.46742 -41.26551 1.000 153.75257 597 LYS A CA 1
ATOM 4624 C C . LYS A 1 630 ? 13.18148 -0.27836 -39.78858 1.000 149.20809 597 LYS A C 1
ATOM 4625 O O . LYS A 1 630 ? 13.50716 -1.12779 -38.95353 1.000 144.31799 597 LYS A O 1
ATOM 4631 N N . GLN A 1 631 ? 12.56037 0.85192 -39.47105 1.000 149.78149 598 GLN A N 1
ATOM 4632 C CA . GLN A 1 631 ? 12.12176 1.15173 -38.11643 1.000 146.16961 598 GLN A CA 1
ATOM 4633 C C . GLN A 1 631 ? 10.62552 0.88770 -38.01193 1.000 146.15009 598 GLN A C 1
ATOM 4634 O O . GLN A 1 631 ? 9.85080 1.31646 -38.87430 1.000 151.03986 598 GLN A O 1
ATOM 4640 N N . SER A 1 632 ? 10.22897 0.15639 -36.97601 1.000 140.98199 599 SER A N 1
ATOM 4641 C CA . SER A 1 632 ? 8.83776 -0.20548 -36.75649 1.000 137.63015 599 SER A CA 1
ATOM 4642 C C . SER A 1 632 ? 8.29572 0.53901 -35.54518 1.000 137.91149 599 SER A C 1
ATOM 4643 O O . SER A 1 632 ? 8.97104 0.64482 -34.51605 1.000 138.40190 599 SER A O 1
ATOM 4646 N N . LYS A 1 633 ? 7.07561 1.06211 -35.67710 1.000 134.77542 600 LYS A N 1
ATOM 4647 C CA . LYS A 1 633 ? 6.41596 1.69922 -34.54316 1.000 127.63003 600 LYS A CA 1
ATOM 4648 C C . LYS A 1 633 ? 6.20642 0.69818 -33.41408 1.000 125.98174 600 LYS A C 1
ATOM 4649 O O . LYS A 1 633 ? 6.64132 0.91852 -32.27813 1.000 130.37951 600 LYS A O 1
ATOM 4651 N N . PHE A 1 634 ? 5.54870 -0.41758 -33.71661 1.000 117.45091 601 PHE A N 1
ATOM 4652 C CA . PHE A 1 634 ? 5.36887 -1.50472 -32.76493 1.000 107.80343 601 PHE A CA 1
ATOM 4653 C C . PHE A 1 634 ? 4.88679 -2.72666 -33.53050 1.000 103.23889 601 PHE A C 1
ATOM 4654 O O . PHE A 1 634 ? 4.32231 -2.61400 -34.62289 1.000 106.21088 601 PHE A O 1
ATOM 4662 N N . SER A 1 635 ? 5.12029 -3.89477 -32.94440 1.000 91.99780 602 SER A N 1
ATOM 4663 C CA . SER A 1 635 ? 4.61961 -5.15060 -33.47600 1.000 85.98151 602 SER A CA 1
ATOM 4664 C C . SER A 1 635 ? 3.53002 -5.68791 -32.55914 1.000 82.99986 602 SER A C 1
ATOM 4665 O O . SER A 1 635 ? 3.52465 -5.42611 -31.35301 1.000 86.75797 602 SER A O 1
ATOM 4668 N N . SER A 1 636 ? 2.60039 -6.43410 -33.14510 1.000 79.29705 603 SER A N 1
ATOM 4669 C CA . SER A 1 636 ? 1.43991 -6.93585 -32.42238 1.000 74.88226 603 SER A CA 1
ATOM 4670 C C . SER A 1 636 ? 1.72162 -8.34327 -31.90998 1.000 69.78578 603 SER A C 1
ATOM 4671 O O . SER A 1 636 ? 1.96497 -9.26144 -32.70083 1.000 68.95313 603 SER A O 1
ATOM 4674 N N . ILE A 1 637 ? 1.68734 -8.50823 -30.58550 1.000 65.43451 604 ILE A N 1
ATOM 4675 C CA . ILE A 1 637 ? 1.89528 -9.82518 -29.99280 1.000 63.16603 604 ILE A CA 1
ATOM 4676 C C . ILE A 1 637 ? 0.68907 -10.72258 -30.23722 1.000 65.46973 604 ILE A C 1
ATOM 4677 O O . ILE A 1 637 ? 0.83678 -11.93741 -30.41869 1.000 64.78281 604 ILE A O 1
ATOM 4682 N N . GLY A 1 638 ? -0.51468 -10.14661 -30.26349 1.000 70.94953 605 GLY A N 1
ATOM 4683 C CA . GLY A 1 638 ? -1.70786 -10.95272 -30.47292 1.000 71.79568 605 GLY A CA 1
ATOM 4684 C C . GLY A 1 638 ? -1.72684 -11.63368 -31.82867 1.000 74.73014 605 GLY A C 1
ATOM 4685 O O . GLY A 1 638 ? -2.03519 -12.82284 -31.93623 1.000 83.75729 605 GLY A O 1
ATOM 4686 N N . THR A 1 639 ? -1.40117 -10.88649 -32.88626 1.000 72.33621 606 THR A N 1
ATOM 4687 C CA . THR A 1 639 ? -1.37011 -11.47216 -34.22323 1.000 70.68001 606 THR A CA 1
ATOM 4688 C C . THR A 1 639 ? -0.13650 -12.34366 -34.42360 1.000 63.37232 606 THR A C 1
ATOM 4689 O O . THR A 1 639 ? -0.20412 -13.36731 -35.11263 1.000 62.35753 606 THR A O 1
ATOM 4693 N N . ARG A 1 640 ? 0.99918 -11.94679 -33.84346 1.000 66.29975 607 ARG A N 1
ATOM 4694 C CA . ARG A 1 640 ? 2.19605 -12.77892 -33.91491 1.000 70.82814 607 ARG A CA 1
ATOM 4695 C C . ARG A 1 640 ? 1.95802 -14.13259 -33.25980 1.000 65.33504 607 ARG A C 1
ATOM 4696 O O . ARG A 1 640 ? 2.36430 -15.17148 -33.79267 1.000 64.91252 607 ARG A O 1
ATOM 4704 N N . PHE A 1 641 ? 1.29247 -14.14026 -32.10434 1.000 58.57485 608 PHE A N 1
ATOM 4705 C CA . PHE A 1 641 ? 0.99368 -15.39932 -31.43398 1.000 57.25162 608 PHE A CA 1
ATOM 4706 C C . PHE A 1 641 ? -0.05359 -16.19553 -32.20194 1.000 60.69141 608 PHE A C 1
ATOM 4707 O O . PHE A 1 641 ? 0.02999 -17.42686 -32.28006 1.000 66.98261 608 PHE A O 1
ATOM 4715 N N . LYS A 1 642 ? -1.04502 -15.50956 -32.77749 1.000 59.62577 609 LYS A N 1
ATOM 4716 C CA . LYS A 1 642 ? -2.03282 -16.18952 -33.61020 1.000 68.89595 609 LYS A CA 1
ATOM 4717 C C . LYS A 1 642 ? -1.37588 -16.85630 -34.81226 1.000 75.05948 609 LYS A C 1
ATOM 4718 O O . LYS A 1 642 ? -1.70685 -17.99695 -35.15774 1.000 71.38666 609 LYS A O 1
ATOM 4724 N N . GLN A 1 643 ? -0.44377 -16.15616 -35.46402 1.000 82.41878 610 GLN A N 1
ATOM 4725 C CA . GLN A 1 643 ? 0.24035 -16.71882 -36.62457 1.000 85.98776 610 GLN A CA 1
ATOM 4726 C C . GLN A 1 643 ? 1.03358 -17.96021 -36.23982 1.000 83.01857 610 GLN A C 1
ATOM 4727 O O . GLN A 1 643 ? 1.00929 -18.97454 -36.94684 1.000 84.04383 610 GLN A O 1
ATOM 4733 N N . GLN A 1 644 ? 1.74825 -17.89406 -35.11447 1.000 80.35306 611 GLN A N 1
ATOM 4734 C CA . GLN A 1 644 ? 2.50692 -19.04965 -34.64875 1.000 66.94656 611 GLN A CA 1
ATOM 4735 C C . GLN A 1 644 ? 1.58603 -20.21643 -34.32005 1.000 62.64087 611 GLN A C 1
ATOM 4736 O O . GLN A 1 644 ? 1.94221 -21.38016 -34.53968 1.000 58.62214 611 GLN A O 1
ATOM 4742 N N . LEU A 1 645 ? 0.39399 -19.92465 -33.79611 1.000 63.68120 612 LEU A N 1
ATOM 4743 C CA . LEU A 1 645 ? -0.54258 -20.99095 -33.46153 1.000 63.51194 612 LEU A CA 1
ATOM 4744 C C . LEU A 1 645 ? -1.10366 -21.65791 -34.71118 1.000 72.14037 612 LEU A C 1
ATOM 4745 O O . LEU A 1 645 ? -1.36454 -22.86662 -34.70223 1.000 79.89418 612 LEU A O 1
ATOM 4750 N N . VAL A 1 646 ? -1.28860 -20.89703 -35.79238 1.000 71.66119 613 VAL A N 1
ATOM 4751 C CA . VAL A 1 646 ? -1.81017 -21.48002 -37.02451 1.000 67.01383 613 VAL A CA 1
ATOM 4752 C C . VAL A 1 646 ? -0.74789 -22.33804 -37.70195 1.000 61.38451 613 VAL A C 1
ATOM 4753 O O . VAL A 1 646 ? -1.04327 -23.42525 -38.21227 1.000 56.99297 613 VAL A O 1
ATOM 4757 N N . SER A 1 647 ? 0.50447 -21.87247 -37.70984 1.000 62.04636 614 SER A N 1
ATOM 4758 C CA . SER A 1 647 ? 1.57892 -22.65062 -38.32025 1.000 64.23260 614 SER A CA 1
ATOM 4759 C C . SER A 1 647 ? 1.81841 -23.95456 -37.56909 1.000 69.53237 614 SER A C 1
ATOM 4760 O O . SER A 1 647 ? 2.06485 -24.99584 -38.18913 1.000 73.83315 614 SER A O 1
ATOM 4763 N N . LEU A 1 648 ? 1.76112 -23.91572 -36.23431 1.000 71.02628 615 LEU A N 1
ATOM 4764 C CA . LEU A 1 648 ? 1.86507 -25.14493 -35.45239 1.000 72.02491 615 LEU A CA 1
ATOM 4765 C C . LEU A 1 648 ? 0.71638 -26.09272 -35.76964 1.000 66.51206 615 LEU A C 1
ATOM 4766 O O . LEU A 1 648 ? 0.91736 -27.30654 -35.89255 1.000 63.44906 615 LEU A O 1
ATOM 4771 N N . LEU A 1 649 ? -0.49649 -25.55340 -35.91017 1.000 63.02419 616 LEU A N 1
ATOM 4772 C CA . LEU A 1 649 ? -1.65207 -26.39085 -36.21125 1.000 62.64709 616 LEU A CA 1
ATOM 4773 C C . LEU A 1 649 ? -1.53201 -27.01680 -37.59565 1.000 69.97128 616 LEU A C 1
ATOM 4774 O O . LEU A 1 649 ? -1.93455 -28.16761 -37.80327 1.000 78.82809 616 LEU A O 1
ATOM 4779 N N . GLU A 1 650 ? -0.96915 -26.27666 -38.55426 1.000 67.73083 617 GLU A N 1
ATOM 4780 C CA . GLU A 1 650 ? -0.82628 -26.79897 -39.90891 1.000 65.89997 617 GLU A CA 1
ATOM 4781 C C . GLU A 1 650 ? 0.21274 -27.91129 -39.98193 1.000 71.80876 617 GLU A C 1
ATOM 4782 O O . GLU A 1 650 ? 0.08093 -28.82459 -40.80448 1.000 71.91981 617 GLU A O 1
ATOM 4788 N N . ILE A 1 651 ? 1.24745 -27.85549 -39.14102 1.000 59.59306 618 ILE A N 1
ATOM 4789 C CA . ILE A 1 651 ? 2.22737 -28.93661 -39.10844 1.000 66.94373 618 ILE A CA 1
ATOM 4790 C C . ILE A 1 651 ? 1.63266 -30.17120 -38.44066 1.000 74.93585 618 ILE A C 1
ATOM 4791 O O . ILE A 1 651 ? 1.87939 -31.30652 -38.86732 1.000 79.53562 618 ILE A O 1
ATOM 4796 N N . LEU A 1 652 ? 0.83208 -29.97178 -37.38990 1.000 75.27188 619 LEU A N 1
ATOM 4797 C CA . LEU A 1 652 ? 0.15902 -31.09144 -36.74231 1.000 71.12993 619 LEU A CA 1
ATOM 4798 C C . LEU A 1 652 ? -0.92403 -31.70137 -37.62385 1.000 70.09757 619 LEU A C 1
ATOM 4799 O O . LEU A 1 652 ? -1.28108 -32.86810 -37.42626 1.000 74.23030 619 LEU A O 1
ATOM 4804 N N . ASN A 1 653 ? -1.45221 -30.94370 -38.58933 1.000 63.59079 620 ASN A N 1
ATOM 4805 C CA . ASN A 1 653 ? -2.45266 -31.48840 -39.50011 1.000 65.53042 620 ASN A CA 1
ATOM 4806 C C . ASN A 1 653 ? -1.84077 -32.40542 -40.55181 1.000 60.91642 620 ASN A C 1
ATOM 4807 O O . ASN A 1 653 ? -2.57208 -33.16960 -41.18999 1.000 60.13149 620 ASN A O 1
ATOM 4812 N N . THR A 1 654 ? -0.52423 -32.35135 -40.74295 1.000 57.65569 621 THR A N 1
ATOM 4813 C CA . THR A 1 654 ? 0.17309 -33.23551 -41.66698 1.000 60.15036 621 THR A CA 1
ATOM 4814 C C . THR A 1 654 ? 0.74315 -34.47049 -40.98470 1.000 64.82147 621 THR A C 1
ATOM 4815 O O . THR A 1 654 ? 1.26606 -35.35533 -41.66959 1.000 73.07111 621 THR A O 1
ATOM 4819 N N . THR A 1 655 ? 0.65324 -34.55205 -39.66173 1.000 67.52334 622 THR A N 1
ATOM 4820 C CA . THR A 1 655 ? 1.16655 -35.67527 -38.89537 1.000 67.39933 622 THR A CA 1
ATOM 4821 C C . THR A 1 655 ? 0.02023 -36.52546 -38.36418 1.000 67.41281 622 THR A C 1
ATOM 4822 O O . THR A 1 655 ? -1.11179 -36.05963 -38.20653 1.000 67.53726 622 THR A O 1
ATOM 4826 N N . GLU A 1 656 ? 0.32846 -37.78799 -38.09727 1.000 64.56067 623 GLU A N 1
ATOM 4827 C CA . GLU A 1 656 ? -0.62888 -38.67159 -37.44738 1.000 69.44207 623 GLU A CA 1
ATOM 4828 C C . GLU A 1 656 ? -0.58057 -38.44065 -35.94230 1.000 65.11534 623 GLU A C 1
ATOM 4829 O O . GLU A 1 656 ? 0.47764 -38.62879 -35.33218 1.000 62.66041 623 GLU A O 1
ATOM 4835 N N . PRO A 1 657 ? -1.67668 -38.02829 -35.31430 1.000 59.64817 624 PRO A N 1
ATOM 4836 C CA . PRO A 1 657 ? -1.62653 -37.61690 -33.90998 1.000 63.79265 624 PRO A CA 1
ATOM 4837 C C . PRO A 1 657 ? -1.79902 -38.76898 -32.92738 1.000 68.83282 624 PRO A C 1
ATOM 4838 O O . PRO A 1 657 ? -2.28976 -39.85068 -33.25810 1.000 65.08366 624 PRO A O 1
ATOM 4842 N N . HIS A 1 658 ? -1.37241 -38.50245 -31.69269 1.000 72.61021 625 HIS A N 1
ATOM 4843 C CA . HIS A 1 658 ? -1.54756 -39.40782 -30.56389 1.000 72.86532 625 HIS A CA 1
ATOM 4844 C C . HIS A 1 658 ? -1.87391 -38.57066 -29.33593 1.000 70.05562 625 HIS A C 1
ATOM 4845 O O . HIS A 1 658 ? -1.16243 -37.60734 -29.03735 1.000 71.47030 625 HIS A O 1
ATOM 4852 N N . TYR A 1 659 ? -2.93623 -38.93786 -28.62405 1.000 64.41377 626 TYR A N 1
ATOM 4853 C CA . TYR A 1 659 ? -3.48550 -38.11431 -27.55576 1.000 61.31006 626 TYR A CA 1
ATOM 4854 C C . TYR A 1 659 ? -3.18092 -38.70484 -26.18539 1.000 64.03270 626 TYR A C 1
ATOM 4855 O O . TYR A 1 659 ? -3.31703 -39.91403 -25.97069 1.000 69.42740 626 TYR A O 1
ATOM 4864 N N . ILE A 1 660 ? -2.77209 -37.83683 -25.26228 1.000 64.32590 627 ILE A N 1
ATOM 4865 C CA . ILE A 1 660 ? -2.61372 -38.16990 -23.85037 1.000 56.83514 627 ILE A CA 1
ATOM 4866 C C . ILE A 1 660 ? -3.33335 -37.08439 -23.06323 1.000 57.85161 627 ILE A C 1
ATOM 4867 O O . ILE A 1 660 ? -2.90036 -35.92556 -23.06414 1.000 65.29588 627 ILE A O 1
ATOM 4872 N N . ARG A 1 661 ? -4.43118 -37.44709 -22.40235 1.000 57.78439 628 ARG A N 1
ATOM 4873 C CA . ARG A 1 661 ? -5.22939 -36.50092 -21.62919 1.000 62.90599 628 ARG A CA 1
ATOM 4874 C C . ARG A 1 661 ? -4.79615 -36.58301 -20.16866 1.000 60.26216 628 ARG A C 1
ATOM 4875 O O . ARG A 1 661 ? -5.04898 -37.58673 -19.49457 1.000 62.38706 628 ARG A O 1
ATOM 4883 N N . CYS A 1 662 ? -4.13716 -35.53494 -19.68395 1.000 53.02477 629 CYS A N 1
ATOM 4884 C CA . CYS A 1 662 ? -3.75810 -35.47133 -18.28071 1.000 47.00406 629 CYS A CA 1
ATOM 4885 C C . CYS A 1 662 ? -4.92343 -34.95716 -17.44588 1.000 47.58247 629 CYS A C 1
ATOM 4886 O O . CYS A 1 662 ? -5.71700 -34.12741 -17.89643 1.000 56.43437 629 CYS A O 1
ATOM 4889 N N . ILE A 1 663 ? -5.02493 -35.46588 -16.21931 1.000 42.75948 630 ILE A N 1
ATOM 4890 C CA . ILE A 1 663 ? -6.10923 -35.12347 -15.30565 1.000 46.68601 630 ILE A CA 1
ATOM 4891 C C . ILE A 1 663 ? -5.51250 -34.72626 -13.96387 1.000 54.56515 630 ILE A C 1
ATOM 4892 O O . ILE A 1 663 ? -4.71744 -35.47564 -13.38589 1.000 60.48698 630 ILE A O 1
ATOM 4897 N N . LYS A 1 664 ? -5.90475 -33.55524 -13.46830 1.000 53.60013 631 LYS A N 1
ATOM 4898 C CA . LYS A 1 664 ? -5.48098 -33.08957 -12.15488 1.000 54.88777 631 LYS A CA 1
ATOM 4899 C C . LYS A 1 664 ? -6.47192 -33.58409 -11.10858 1.000 55.71385 631 LYS A C 1
ATOM 4900 O O . LYS A 1 664 ? -7.64794 -33.19741 -11.15668 1.000 62.88194 631 LYS A O 1
ATOM 4906 N N . PRO A 1 665 ? -6.05579 -34.42835 -10.16005 1.000 48.54173 632 PRO A N 1
ATOM 4907 C CA . PRO A 1 665 ? -7.02630 -35.08526 -9.27301 1.000 45.23486 632 PRO A CA 1
ATOM 4908 C C . PRO A 1 665 ? -7.49667 -34.20339 -8.12751 1.000 47.72380 632 PRO A C 1
ATOM 4909 O O . PRO A 1 665 ? -8.64237 -34.31744 -7.68019 1.000 47.98989 632 PRO A O 1
ATOM 4913 N N . ASN A 1 666 ? -6.62098 -33.33108 -7.63624 1.000 48.97324 633 ASN A N 1
ATOM 4914 C CA . ASN A 1 666 ? -6.98299 -32.40365 -6.57594 1.000 51.97621 633 ASN A CA 1
ATOM 4915 C C . ASN A 1 666 ? -6.22329 -31.10248 -6.78548 1.000 60.77974 633 ASN A C 1
ATOM 4916 O O . ASN A 1 666 ? -5.28897 -31.02430 -7.58656 1.000 64.14369 633 ASN A O 1
ATOM 4921 N N . ASN A 1 667 ? -6.63776 -30.07380 -6.05118 1.000 62.76482 634 ASN A N 1
ATOM 4922 C CA . ASN A 1 667 ? -6.04002 -28.75111 -6.15848 1.000 62.32958 634 ASN A CA 1
ATOM 4923 C C . ASN A 1 667 ? -5.08078 -28.43372 -5.01959 1.000 58.86780 634 ASN A C 1
ATOM 4924 O O . ASN A 1 667 ? -4.48497 -27.35192 -5.01581 1.000 64.23086 634 ASN A O 1
ATOM 4929 N N . LEU A 1 668 ? -4.92003 -29.33989 -4.05491 1.000 49.81619 635 LEU A N 1
ATOM 4930 C CA . LEU A 1 668 ? -3.92386 -29.16183 -3.00672 1.000 50.80726 635 LEU A CA 1
ATOM 4931 C C . LEU A 1 668 ? -2.52809 -29.57888 -3.45387 1.000 50.71874 635 LEU A C 1
ATOM 4932 O O . LEU A 1 668 ? -1.55764 -29.30975 -2.73595 1.000 51.34799 635 LEU A O 1
ATOM 4937 N N . LEU A 1 669 ? -2.41052 -30.22190 -4.61947 1.000 52.48122 636 LEU A N 1
ATOM 4938 C CA . LEU A 1 669 ? -1.12932 -30.67715 -5.16428 1.000 52.14488 636 LEU A CA 1
ATOM 4939 C C . LEU A 1 669 ? -0.48813 -31.73133 -4.26025 1.000 54.70054 636 LEU A C 1
ATOM 4940 O O . LEU A 1 669 ? 0.72948 -31.75139 -4.07165 1.000 58.25370 636 LEU A O 1
ATOM 4945 N N . LYS A 1 670 ? -1.31703 -32.61580 -3.70275 1.000 55.01422 637 LYS A N 1
ATOM 4946 C CA . LYS A 1 670 ? -0.90070 -33.68286 -2.80753 1.000 57.56882 637 LYS A CA 1
ATOM 4947 C C . LYS A 1 670 ? -1.35336 -35.03540 -3.34657 1.000 60.88145 637 LYS A C 1
ATOM 4948 O O . LYS A 1 670 ? -2.37148 -35.12393 -4.04124 1.000 65.74948 637 LYS A O 1
ATOM 4954 N N . PRO A 1 671 ? -0.62112 -36.10243 -3.04737 1.000 52.23916 638 PRO A N 1
ATOM 4955 C CA . PRO A 1 671 ? -1.00809 -37.43044 -3.52729 1.000 47.22657 638 PRO A CA 1
ATOM 4956 C C . PRO A 1 671 ? -2.12271 -38.03146 -2.68046 1.000 44.14607 638 PRO A C 1
ATOM 4957 O O . PRO A 1 671 ? -2.45676 -37.54914 -1.59743 1.000 37.52161 638 PRO A O 1
ATOM 4961 N N . GLY A 1 672 ? -2.70008 -39.11001 -3.20762 1.000 47.22741 639 GLY A N 1
ATOM 4962 C CA . GLY A 1 672 ? -3.69012 -39.86779 -2.46874 1.000 43.11079 639 GLY A CA 1
ATOM 4963 C C . GLY A 1 672 ? -5.00803 -39.16809 -2.23831 1.000 44.16161 639 GLY A C 1
ATOM 4964 O O . GLY A 1 672 ? -5.78211 -39.59893 -1.38099 1.000 52.07341 639 GLY A O 1
ATOM 4965 N N . ILE A 1 673 ? -5.29048 -38.09882 -2.97463 1.000 47.76816 640 ILE A N 1
ATOM 4966 C CA . ILE A 1 673 ? -6.54353 -37.36368 -2.85169 1.000 52.90562 640 ILE A CA 1
ATOM 4967 C C . ILE A 1 673 ? -7.22677 -37.40765 -4.21083 1.000 52.00041 640 ILE A C 1
ATOM 4968 O O . ILE A 1 673 ? -6.79447 -36.73185 -5.15362 1.000 56.43158 640 ILE A O 1
ATOM 4973 N N . PHE A 1 674 ? -8.28665 -38.20550 -4.31596 1.000 52.12490 641 PHE A N 1
ATOM 4974 C CA . PHE A 1 674 ? -9.04646 -38.36931 -5.55080 1.000 58.12803 641 PHE A CA 1
ATOM 4975 C C . PHE A 1 674 ? -10.38428 -37.66575 -5.37694 1.000 57.87748 641 PHE A C 1
ATOM 4976 O O . PHE A 1 674 ? -11.23602 -38.12505 -4.61012 1.000 45.41229 641 PHE A O 1
ATOM 4984 N N . GLU A 1 675 ? -10.57593 -36.56666 -6.09643 1.000 72.82153 642 GLU A N 1
ATOM 4985 C CA . GLU A 1 675 ? -11.76854 -35.74244 -5.95899 1.000 78.09364 642 GLU A CA 1
ATOM 4986 C C . GLU A 1 675 ? -12.65385 -35.92145 -7.18481 1.000 79.43811 642 GLU A C 1
ATOM 4987 O O . GLU A 1 675 ? -12.21773 -35.67499 -8.31453 1.000 79.46537 642 GLU A O 1
ATOM 4993 N N . ASN A 1 676 ? -13.89747 -36.34817 -6.95269 1.000 74.53906 643 ASN A N 1
ATOM 4994 C CA . ASN A 1 676 ? -14.79456 -36.66942 -8.05689 1.000 76.73384 643 ASN A CA 1
ATOM 4995 C C . ASN A 1 676 ? -15.20981 -35.41739 -8.82205 1.000 80.16822 643 ASN A C 1
ATOM 4996 O O . ASN A 1 676 ? -15.24546 -35.42583 -10.05769 1.000 81.03144 643 ASN A O 1
ATOM 5001 N N . GLU A 1 677 ? -15.51909 -34.33067 -8.10692 1.000 79.95670 644 GLU A N 1
ATOM 5002 C CA . GLU A 1 677 ? -16.00583 -33.11592 -8.75926 1.000 74.45896 644 GLU A CA 1
ATOM 5003 C C . GLU A 1 677 ? -14.96045 -32.52977 -9.70116 1.000 63.94928 644 GLU A C 1
ATOM 5004 O O . GLU A 1 677 ? -15.27689 -32.14031 -10.83151 1.000 62.85670 644 GLU A O 1
ATOM 5010 N N . ASN A 1 678 ? -13.70905 -32.44102 -9.24416 1.000 57.25567 645 ASN A N 1
ATOM 5011 C CA . ASN A 1 678 ? -12.64165 -31.93106 -10.09995 1.000 58.05241 645 ASN A CA 1
ATOM 5012 C C . ASN A 1 678 ? -12.47002 -32.80315 -11.33561 1.000 62.60840 645 ASN A C 1
ATOM 5013 O O . ASN A 1 678 ? -12.35541 -32.29878 -12.45853 1.000 71.97653 645 ASN A O 1
ATOM 5018 N N . ILE A 1 679 ? -12.46158 -34.12153 -11.14576 1.000 55.68336 646 ILE A N 1
ATOM 5019 C CA . ILE A 1 679 ? -12.21761 -35.02745 -12.25985 1.000 51.19487 646 ILE A CA 1
ATOM 5020 C C . ILE A 1 679 ? -13.45221 -35.16566 -13.14838 1.000 47.89046 646 ILE A C 1
ATOM 5021 O O . ILE A 1 679 ? -13.32488 -35.32592 -14.36822 1.000 42.93109 646 ILE A O 1
ATOM 5026 N N . LEU A 1 680 ? -14.65607 -35.08743 -12.57414 1.000 52.74531 647 LEU A N 1
ATOM 5027 C CA . LEU A 1 680 ? -15.86370 -35.16702 -13.39200 1.000 59.89560 647 LEU A CA 1
ATOM 5028 C C . LEU A 1 680 ? -15.96036 -33.98310 -14.34699 1.000 66.79191 647 LEU A C 1
ATOM 5029 O O . LEU A 1 680 ? -16.32594 -34.14828 -15.51625 1.000 68.72272 647 LEU A O 1
ATOM 5034 N N . GLN A 1 681 ? -15.63808 -32.77876 -13.86773 1.000 71.72915 648 GLN A N 1
ATOM 5035 C CA . GLN A 1 681 ? -15.71494 -31.59759 -14.71896 1.000 73.42703 648 GLN A CA 1
ATOM 5036 C C . GLN A 1 681 ? -14.62016 -31.58108 -15.77901 1.000 71.52440 648 GLN A C 1
ATOM 5037 O O . GLN A 1 681 ? -14.80688 -30.96464 -16.83267 1.000 72.21360 648 GLN A O 1
ATOM 5043 N N . GLN A 1 682 ? -13.48701 -32.24219 -15.53055 1.000 60.79873 649 GLN A N 1
ATOM 5044 C CA . GLN A 1 682 ? -12.45024 -32.33343 -16.55186 1.000 62.49854 649 GLN A CA 1
ATOM 5045 C C . GLN A 1 682 ? -12.79956 -33.36035 -17.62070 1.000 76.26200 649 GLN A C 1
ATOM 5046 O O . GLN A 1 682 ? -12.44492 -33.17657 -18.79104 1.000 81.04281 649 GLN A O 1
ATOM 5052 N N . LEU A 1 683 ? -13.48879 -34.43867 -17.23968 1.000 78.99700 650 LEU A N 1
ATOM 5053 C CA . LEU A 1 683 ? -13.87747 -35.45561 -18.21112 1.000 72.86296 650 LEU A CA 1
ATOM 5054 C C . LEU A 1 683 ? -14.96156 -34.93779 -19.14924 1.000 77.37690 650 LEU A C 1
ATOM 5055 O O . LEU A 1 683 ? -14.96090 -35.25602 -20.34446 1.000 87.68405 650 LEU A O 1
ATOM 5060 N N . ARG A 1 684 ? -15.88987 -34.13252 -18.62826 1.000 71.35829 651 ARG A N 1
ATOM 5061 C CA . ARG A 1 684 ? -16.99298 -33.63346 -19.44228 1.000 67.89009 651 ARG A CA 1
ATOM 5062 C C . ARG A 1 684 ? -16.52802 -32.55725 -20.41629 1.000 71.49457 651 ARG A C 1
ATOM 5063 O O . ARG A 1 684 ? -16.79504 -32.64440 -21.62001 1.000 73.91244 651 ARG A O 1
ATOM 5071 N N . CYS A 1 685 ? -15.83190 -31.53288 -19.91758 1.000 72.99950 652 CYS A N 1
ATOM 5072 C CA . CYS A 1 685 ? -15.35533 -30.47962 -20.80600 1.000 68.84147 652 CYS A CA 1
ATOM 5073 C C . CYS A 1 685 ? -14.26101 -30.97019 -21.74459 1.000 68.50929 652 CYS A C 1
ATOM 5074 O O . CYS A 1 685 ? -14.06015 -30.37453 -22.80899 1.000 71.73000 652 CYS A O 1
ATOM 5077 N N . GLY A 1 686 ? -13.54789 -32.03461 -21.37473 1.000 62.16433 653 GLY A N 1
ATOM 5078 C CA . GLY A 1 686 ? -12.55519 -32.61471 -22.25722 1.000 64.79863 653 GLY A CA 1
ATOM 5079 C C . GLY A 1 686 ? -13.09229 -33.62821 -23.24242 1.000 68.78967 653 GLY A C 1
ATOM 5080 O O . GLY A 1 686 ? -12.32890 -34.12605 -24.07647 1.000 65.86273 653 GLY A O 1
ATOM 5081 N N . GLY A 1 687 ? -14.38294 -33.94543 -23.16371 1.000 74.67376 654 GLY A N 1
ATOM 5082 C CA . GLY A 1 687 ? -14.98348 -34.88394 -24.09207 1.000 77.33252 654 GLY A CA 1
ATOM 5083 C C . GLY A 1 687 ? -14.53310 -36.31753 -23.92711 1.000 77.29718 654 GLY A C 1
ATOM 5084 O O . GLY A 1 687 ? -14.56177 -37.08224 -24.89652 1.000 75.61350 654 GLY A O 1
ATOM 5085 N N . VAL A 1 688 ? -14.11736 -36.70733 -22.72044 1.000 78.83874 655 VAL A N 1
ATOM 5086 C CA . VAL A 1 688 ? -13.65366 -38.07405 -22.50649 1.000 76.02528 655 VAL A CA 1
ATOM 5087 C C . VAL A 1 688 ? -14.81389 -39.05568 -22.61780 1.000 79.31684 655 VAL A C 1
ATOM 5088 O O . VAL A 1 688 ? -14.65773 -40.16185 -23.14773 1.000 79.25501 655 VAL A O 1
ATOM 5092 N N . MET A 1 689 ? -15.99712 -38.66563 -22.13469 1.000 83.74338 656 MET A N 1
ATOM 5093 C CA . MET A 1 689 ? -17.16150 -39.54228 -22.23273 1.000 88.07599 656 MET A CA 1
ATOM 5094 C C . MET A 1 689 ? -17.52849 -39.81930 -23.68540 1.000 91.06759 656 MET A C 1
ATOM 5095 O O . MET A 1 689 ? -17.83818 -40.95986 -24.04874 1.000 91.81200 656 MET A O 1
ATOM 5100 N N . GLU A 1 690 ? -17.50241 -38.78717 -24.53157 1.000 93.59538 657 GLU A N 1
ATOM 5101 C CA . GLU A 1 690 ? -17.81904 -38.98056 -25.94357 1.000 85.75675 657 GLU A CA 1
ATOM 5102 C C . GLU A 1 690 ? -16.73899 -39.79432 -26.64689 1.000 76.58771 657 GLU A C 1
ATOM 5103 O O . GLU A 1 690 ? -17.03782 -40.58097 -27.55339 1.000 77.25779 657 GLU A O 1
ATOM 5109 N N . ALA A 1 691 ? -15.47791 -39.61692 -26.24412 1.000 70.96307 658 ALA A N 1
ATOM 5110 C CA . ALA A 1 691 ? -14.39110 -40.38030 -26.84986 1.000 67.54513 658 ALA A CA 1
ATOM 5111 C C . ALA A 1 691 ? -14.53111 -41.86832 -26.55382 1.000 70.67725 658 ALA A C 1
ATOM 5112 O O . ALA A 1 691 ? -14.27302 -42.70933 -27.42341 1.000 71.09005 658 ALA A O 1
ATOM 5114 N N . ILE A 1 692 ? -14.93985 -42.21270 -25.32955 1.000 70.27843 659 ILE A N 1
ATOM 5115 C CA . ILE A 1 692 ? -15.20308 -43.61114 -24.99764 1.000 69.86960 659 ILE A CA 1
ATOM 5116 C C . ILE A 1 692 ? -16.33166 -44.15661 -25.86313 1.000 74.40197 659 ILE A C 1
ATOM 5117 O O . ILE A 1 692 ? -16.26674 -45.28982 -26.35601 1.000 79.26557 659 ILE A O 1
ATOM 5122 N N . ARG A 1 693 ? -17.38309 -43.35828 -26.06362 1.000 73.19389 660 ARG A N 1
ATOM 5123 C CA . ARG A 1 693 ? -18.49230 -43.79227 -26.90713 1.000 73.00083 660 ARG A CA 1
ATOM 5124 C C . ARG A 1 693 ? -18.05129 -43.95907 -28.35614 1.000 69.76631 660 ARG A C 1
ATOM 5125 O O . ARG A 1 693 ? -18.48852 -44.88955 -29.04344 1.000 69.57435 660 ARG A O 1
ATOM 5133 N N . ILE A 1 694 ? -17.18402 -43.06605 -28.83879 1.000 71.25253 661 ILE A N 1
ATOM 5134 C CA . ILE A 1 694 ? -16.69771 -43.17543 -30.21022 1.000 72.15183 661 ILE A CA 1
ATOM 5135 C C . ILE A 1 694 ? -15.71292 -44.33104 -30.34005 1.000 71.88938 661 ILE A C 1
ATOM 5136 O O . ILE A 1 694 ? -15.63790 -44.97558 -31.39250 1.000 77.97235 661 ILE A O 1
ATOM 5141 N N . SER A 1 695 ? -14.95938 -44.63003 -29.27989 1.000 67.27053 662 SER A N 1
ATOM 5142 C CA . SER A 1 695 ? -14.00377 -45.72964 -29.34201 1.000 69.69752 662 SER A CA 1
ATOM 5143 C C . SER A 1 695 ? -14.67965 -47.08400 -29.18126 1.000 74.21371 662 SER A C 1
ATOM 5144 O O . SER A 1 695 ? -14.18174 -48.08610 -29.70684 1.000 73.08657 662 SER A O 1
ATOM 5147 N N . CYS A 1 696 ? -15.80470 -47.13538 -28.46620 1.000 76.35703 663 CYS A N 1
ATOM 5148 C CA . CYS A 1 696 ? -16.47266 -48.41048 -28.23012 1.000 73.76485 663 CYS A CA 1
ATOM 5149 C C . CYS A 1 696 ? -17.18175 -48.90297 -29.48437 1.000 75.94477 663 CYS A C 1
ATOM 5150 O O . CYS A 1 696 ? -16.99718 -50.05137 -29.90350 1.000 77.21265 663 CYS A O 1
ATOM 5153 N N . ALA A 1 697 ? -17.99432 -48.04573 -30.10105 1.000 74.38834 664 ALA A N 1
ATOM 5154 C CA . ALA A 1 697 ? -18.80462 -48.44376 -31.24303 1.000 76.25295 664 ALA A CA 1
ATOM 5155 C C . ALA A 1 697 ? -18.22221 -48.01868 -32.58301 1.000 86.07720 664 ALA A C 1
ATOM 5156 O O . ALA A 1 697 ? -18.61999 -48.57218 -33.61374 1.000 91.00618 664 ALA A O 1
ATOM 5158 N N . GLY A 1 698 ? -17.29945 -47.06378 -32.59803 1.000 87.08083 665 GLY A N 1
ATOM 5159 C CA . GLY A 1 698 ? -16.72843 -46.58595 -33.83788 1.000 86.14303 665 GLY A CA 1
ATOM 5160 C C . GLY A 1 698 ? -15.82920 -47.61466 -34.49995 1.000 84.62242 665 GLY A C 1
ATOM 5161 O O . GLY A 1 698 ? -15.65298 -48.74315 -34.03835 1.000 84.51919 665 GLY A O 1
ATOM 5162 N N . TYR A 1 699 ? -15.24496 -47.19836 -35.62071 1.000 78.81855 666 TYR A N 1
ATOM 5163 C CA . TYR A 1 699 ? -14.36442 -48.04985 -36.41852 1.000 70.20243 666 TYR A CA 1
ATOM 5164 C C . TYR A 1 699 ? -13.06847 -47.29385 -36.67762 1.000 68.02091 666 TYR A C 1
ATOM 5165 O O . TYR A 1 699 ? -13.03767 -46.37863 -37.51922 1.000 72.09617 666 TYR A O 1
ATOM 5174 N N . PRO A 1 700 ? -11.98334 -47.64068 -35.97831 1.000 65.83744 667 PRO A N 1
ATOM 5175 C CA . PRO A 1 700 ? -10.76584 -46.81746 -36.07684 1.000 67.24560 667 PRO A CA 1
ATOM 5176 C C . PRO A 1 700 ? -10.08124 -46.89657 -37.42787 1.000 77.58398 667 PRO A C 1
ATOM 5177 O O . PRO A 1 700 ? -9.53631 -45.88894 -37.89509 1.000 86.31471 667 PRO A O 1
ATOM 5181 N N . THR A 1 701 ? -10.08443 -48.06096 -38.06888 1.000 80.82893 668 THR A N 1
ATOM 5182 C CA . THR A 1 701 ? -9.33913 -48.28304 -39.30038 1.000 81.31099 668 THR A CA 1
ATOM 5183 C C . THR A 1 701 ? -10.29358 -48.50056 -40.46620 1.000 84.66146 668 THR A C 1
ATOM 5184 O O . THR A 1 701 ? -11.25957 -49.26245 -40.35296 1.000 88.15987 668 THR A O 1
ATOM 5188 N N . ARG A 1 702 ? -10.01751 -47.83108 -41.58307 1.000 84.36145 669 ARG A N 1
ATOM 5189 C CA . ARG A 1 702 ? -10.75016 -48.03976 -42.82256 1.000 86.78380 669 ARG A CA 1
ATOM 5190 C C . ARG A 1 702 ? -9.76721 -48.07382 -43.98096 1.000 87.76945 669 ARG A C 1
ATOM 5191 O O . ARG A 1 702 ? -8.85066 -47.25061 -44.05322 1.000 88.96270 669 ARG A O 1
ATOM 5199 N N . LYS A 1 703 ? -9.96334 -49.03331 -44.88040 1.000 87.92941 670 LYS A N 1
ATOM 5200 C CA . LYS A 1 703 ? -9.14445 -49.17874 -46.07247 1.000 87.42927 670 LYS A CA 1
ATOM 5201 C C . LYS A 1 703 ? -10.04806 -49.24071 -47.29380 1.000 88.22016 670 LYS A C 1
ATOM 5202 O O . LYS A 1 703 ? -11.17473 -49.73985 -47.22618 1.000 89.04723 670 LYS A O 1
ATOM 5208 N N . HIS A 1 704 ? -9.54771 -48.72438 -48.41206 1.000 88.23647 671 HIS A N 1
ATOM 5209 C CA . HIS A 1 704 ? -10.27849 -48.84596 -49.66174 1.000 92.88896 671 HIS A CA 1
ATOM 5210 C C . HIS A 1 704 ? -10.38969 -50.31147 -50.06837 1.000 91.00357 671 HIS A C 1
ATOM 5211 O O . HIS A 1 704 ? -9.60361 -51.16362 -49.64455 1.000 89.39131 671 HIS A O 1
ATOM 5218 N N . PHE A 1 705 ? -11.39466 -50.59899 -50.89978 1.000 91.80274 672 PHE A N 1
ATOM 5219 C CA . PHE A 1 705 ? -11.59662 -51.96559 -51.37066 1.000 96.41945 672 PHE A CA 1
ATOM 5220 C C . PHE A 1 705 ? -10.35318 -52.49840 -52.07212 1.000 100.73206 672 PHE A C 1
ATOM 5221 O O . PHE A 1 705 ? -9.95125 -53.64664 -51.85136 1.000 103.19802 672 PHE A O 1
ATOM 5229 N N . ASP A 1 706 ? -9.72388 -51.67428 -52.91345 1.000 105.70178 673 ASP A N 1
ATOM 5230 C CA . ASP A 1 706 ? -8.53567 -52.11951 -53.63478 1.000 115.10197 673 ASP A CA 1
ATOM 5231 C C . ASP A 1 706 ? -7.37066 -52.37667 -52.68571 1.000 122.48270 673 ASP A C 1
ATOM 5232 O O . ASP A 1 706 ? -6.60309 -53.32679 -52.88153 1.000 116.06294 673 ASP A O 1
ATOM 5237 N N . GLU A 1 707 ? -7.22007 -51.54388 -51.65252 1.000 136.98154 674 GLU A N 1
ATOM 5238 C CA . GLU A 1 707 ? -6.20755 -51.80779 -50.63740 1.000 136.87467 674 GLU A CA 1
ATOM 5239 C C . GLU A 1 707 ? -6.55676 -53.01425 -49.77801 1.000 134.58927 674 GLU A C 1
ATOM 5240 O O . GLU A 1 707 ? -5.66016 -53.60426 -49.16591 1.000 133.84225 674 GLU A O 1
ATOM 5246 N N . PHE A 1 708 ? -7.83388 -53.39605 -49.72364 1.000 126.16421 675 PHE A N 1
ATOM 5247 C CA . PHE A 1 708 ? -8.24880 -54.50354 -48.86975 1.000 109.27905 675 PHE A CA 1
ATOM 5248 C C . PHE A 1 708 ? -8.02908 -55.84820 -49.55297 1.000 103.23118 675 PHE A C 1
ATOM 5249 O O . PHE A 1 708 ? -7.40409 -56.74650 -48.97900 1.000 101.61883 675 PHE A O 1
ATOM 5257 N N . LEU A 1 709 ? -8.53787 -56.00693 -50.77893 1.000 99.43452 676 LEU A N 1
ATOM 5258 C CA . LEU A 1 709 ? -8.36091 -57.26485 -51.49734 1.000 97.88830 676 LEU A CA 1
ATOM 5259 C C . LEU A 1 709 ? -6.90420 -57.53589 -51.84808 1.000 99.92845 676 LEU A C 1
ATOM 5260 O O . LEU A 1 709 ? -6.53630 -58.69738 -52.05348 1.000 101.70744 676 LEU A O 1
ATOM 5265 N N . ALA A 1 710 ? -6.06946 -56.49830 -51.91998 1.000 101.62275 677 ALA A N 1
ATOM 5266 C CA . ALA A 1 710 ? -4.66338 -56.70633 -52.24686 1.000 104.12104 677 ALA A CA 1
ATOM 5267 C C . ALA A 1 710 ? -3.92370 -57.37494 -51.09437 1.000 108.58331 677 ALA A C 1
ATOM 5268 O O . ALA A 1 710 ? -3.15898 -58.32399 -51.30192 1.000 114.57185 677 ALA A O 1
ATOM 5270 N N . ARG A 1 711 ? -4.14367 -56.89737 -49.86788 1.000 105.58127 678 ARG A N 1
ATOM 5271 C CA . ARG A 1 711 ? -3.41238 -57.42635 -48.72111 1.000 103.90830 678 ARG A CA 1
ATOM 5272 C C . ARG A 1 711 ? -4.02866 -58.72267 -48.20707 1.000 103.47940 678 ARG A C 1
ATOM 5273 O O . ARG A 1 711 ? -3.31555 -59.70098 -47.95994 1.000 103.06198 678 ARG A O 1
ATOM 5281 N N . PHE A 1 712 ? -5.34958 -58.75000 -48.04268 1.000 104.32932 679 PHE A N 1
ATOM 5282 C CA . PHE A 1 712 ? -6.02315 -59.83249 -47.33845 1.000 103.60656 679 PHE A CA 1
ATOM 5283 C C . PHE A 1 712 ? -6.75921 -60.79491 -48.26260 1.000 105.71958 679 PHE A C 1
ATOM 5284 O O . PHE A 1 712 ? -7.38957 -61.73857 -47.77452 1.000 106.03679 679 PHE A O 1
ATOM 5292 N N . GLY A 1 713 ? -6.69958 -60.58593 -49.57913 1.000 102.52431 680 GLY A N 1
ATOM 5293 C CA . GLY A 1 713 ? -7.23033 -61.58198 -50.49253 1.000 99.15312 680 GLY A CA 1
ATOM 5294 C C . GLY A 1 713 ? -6.44072 -62.87403 -50.46449 1.000 98.20083 680 GLY A C 1
ATOM 5295 O O . GLY A 1 713 ? -6.97942 -63.94316 -50.76622 1.000 100.07936 680 GLY A O 1
ATOM 5296 N N . ILE A 1 714 ? -5.15965 -62.79674 -50.09421 1.000 95.31543 681 ILE A N 1
ATOM 5297 C CA . ILE A 1 714 ? -4.31776 -63.98242 -50.00484 1.000 94.97134 681 ILE A CA 1
ATOM 5298 C C . ILE A 1 714 ? -4.72083 -64.86770 -48.83128 1.000 98.70366 681 ILE A C 1
ATOM 5299 O O . ILE A 1 714 ? -4.40616 -66.06404 -48.82383 1.000 103.36536 681 ILE A O 1
ATOM 5304 N N . LEU A 1 715 ? -5.42597 -64.31276 -47.84126 1.000 104.19713 682 LEU A N 1
ATOM 5305 C CA . LEU A 1 715 ? -5.86647 -65.11405 -46.70331 1.000 106.44149 682 LEU A CA 1
ATOM 5306 C C . LEU A 1 715 ? -6.84795 -66.19595 -47.13380 1.000 118.43974 682 LEU A C 1
ATOM 5307 O O . LEU A 1 715 ? -6.76549 -67.34054 -46.67203 1.000 117.80160 682 LEU A O 1
ATOM 5312 N N . ALA A 1 716 ? -7.78495 -65.85349 -48.01810 1.000 130.35759 683 ALA A N 1
ATOM 5313 C CA . ALA A 1 716 ? -8.80357 -66.78236 -48.50353 1.000 133.71389 683 ALA A CA 1
ATOM 5314 C C . ALA A 1 716 ? -8.67418 -66.90435 -50.01574 1.000 137.14177 683 ALA A C 1
ATOM 5315 O O . ALA A 1 716 ? -9.30662 -66.14439 -50.76683 1.000 139.82233 683 ALA A O 1
ATOM 5317 N N . PRO A 1 717 ? -7.85954 -67.84119 -50.50903 1.000 125.41592 684 PRO A N 1
ATOM 5318 C CA . PRO A 1 717 ? -7.73362 -67.99604 -51.96594 1.000 118.97998 684 PRO A CA 1
ATOM 5319 C C . PRO A 1 717 ? -9.00433 -68.49535 -52.62788 1.000 119.81950 684 PRO A C 1
ATOM 5320 O O . PRO A 1 717 ? -9.23015 -68.19726 -53.80718 1.000 122.03367 684 PRO A O 1
ATOM 5324 N N . GLU A 1 718 ? -9.84331 -69.24517 -51.90883 1.000 116.61227 685 GLU A N 1
ATOM 5325 C CA . GLU A 1 718 ? -11.04387 -69.79733 -52.52686 1.000 118.52458 685 GLU A CA 1
ATOM 5326 C C . GLU A 1 718 ? -12.09453 -68.72458 -52.77979 1.000 121.71024 685 GLU A C 1
ATOM 5327 O O . GLU A 1 718 ? -12.92570 -68.87547 -53.68273 1.000 129.63998 685 GLU A O 1
ATOM 5333 N N . VAL A 1 719 ? -12.07355 -67.64287 -52.00361 1.000 116.92392 686 VAL A N 1
ATOM 5334 C CA . VAL A 1 719 ? -13.04211 -66.56607 -52.17641 1.000 113.71957 686 VAL A CA 1
ATOM 5335 C C . VAL A 1 719 ? -12.72984 -65.82300 -53.46802 1.000 113.43701 686 VAL A C 1
ATOM 5336 O O . VAL A 1 719 ? -11.65994 -65.21957 -53.61117 1.000 115.58585 686 VAL A O 1
ATOM 5340 N N . LEU A 1 720 ? -13.66530 -65.86349 -54.41295 1.000 114.24312 687 LEU A N 1
ATOM 5341 C CA . LEU A 1 720 ? -13.45746 -65.22502 -55.70140 1.000 116.45042 687 LEU A CA 1
ATOM 5342 C C . LEU A 1 720 ? -13.48894 -63.70535 -55.56591 1.000 112.21142 687 LEU A C 1
ATOM 5343 O O . LEU A 1 720 ? -13.95854 -63.14621 -54.57043 1.000 99.99308 687 LEU A O 1
ATOM 5348 N N . VAL A 1 721 ? -12.97176 -63.03793 -56.59325 1.000 116.82000 688 VAL A N 1
ATOM 5349 C CA . VAL A 1 721 ? -12.96956 -61.58250 -56.67488 1.000 120.78698 688 VAL A CA 1
ATOM 5350 C C . VAL A 1 721 ? -13.29079 -61.20067 -58.11410 1.000 125.60967 688 VAL A C 1
ATOM 5351 O O . VAL A 1 721 ? -12.69312 -61.73751 -59.05343 1.000 130.01497 688 VAL A O 1
ATOM 5355 N N . LYS A 1 722 ? -14.26360 -60.30248 -58.28867 1.000 131.49458 689 LYS A N 1
ATOM 5356 C CA . LYS A 1 722 ? -14.71064 -59.94116 -59.62999 1.000 106.21573 689 LYS A CA 1
ATOM 5357 C C . LYS A 1 722 ? -13.78465 -58.91877 -60.27513 1.000 136.76452 689 LYS A C 1
ATOM 5358 O O . LYS A 1 722 ? -13.53585 -58.97819 -61.48443 1.000 109.34746 689 LYS A O 1
ATOM 5364 N N . ASN A 1 723 ? -13.27317 -57.97723 -59.48991 1.000 132.34313 690 ASN A N 1
ATOM 5365 C CA . ASN A 1 723 ? -12.41395 -56.91943 -60.00279 1.000 133.75054 690 ASN A CA 1
ATOM 5366 C C . ASN A 1 723 ? -11.56242 -56.39756 -58.85268 1.000 134.66695 690 ASN A C 1
ATOM 5367 O O . ASN A 1 723 ? -11.65164 -56.87818 -57.71993 1.000 129.37868 690 ASN A O 1
ATOM 5372 N N . SER A 1 724 ? -10.73481 -55.39490 -59.15523 1.000 144.73144 691 SER A N 1
ATOM 5373 C CA . SER A 1 724 ? -9.78507 -54.89254 -58.16756 1.000 142.62220 691 SER A CA 1
ATOM 5374 C C . SER A 1 724 ? -10.48238 -54.27938 -56.95968 1.000 139.61806 691 SER A C 1
ATOM 5375 O O . SER A 1 724 ? -9.95534 -54.34698 -55.84338 1.000 137.69737 691 SER A O 1
ATOM 5377 N N . ASP A 1 725 ? -11.65750 -53.67038 -57.15495 1.000 140.85914 692 ASP A N 1
ATOM 5378 C CA . ASP A 1 725 ? -12.41776 -53.05144 -56.06383 1.000 131.90740 692 ASP A CA 1
ATOM 5379 C C . ASP A 1 725 ? -13.84118 -53.61141 -56.09382 1.000 128.75316 692 ASP A C 1
ATOM 5380 O O . ASP A 1 725 ? -14.77901 -52.97118 -56.57418 1.000 123.98215 692 ASP A O 1
ATOM 5385 N N . ASP A 1 726 ? -13.99773 -54.82315 -55.56704 1.000 132.23451 693 ASP A N 1
ATOM 5386 C CA . ASP A 1 726 ? -15.29391 -55.47906 -55.49081 1.000 132.98316 693 ASP A CA 1
ATOM 5387 C C . ASP A 1 726 ? -15.71727 -55.58413 -54.03397 1.000 129.66776 693 ASP A C 1
ATOM 5388 O O . ASP A 1 726 ? -15.01022 -56.21819 -53.23606 1.000 129.52718 693 ASP A O 1
ATOM 5393 N N . PRO A 1 727 ? -16.84742 -54.98775 -53.64034 1.000 125.71082 694 PRO A N 1
ATOM 5394 C CA . PRO A 1 727 ? -17.18855 -54.95328 -52.20943 1.000 121.93898 694 PRO A CA 1
ATOM 5395 C C . PRO A 1 727 ? -17.64910 -56.28781 -51.65345 1.000 122.46970 694 PRO A C 1
ATOM 5396 O O . PRO A 1 727 ? -17.41318 -56.55881 -50.46942 1.000 108.40145 694 PRO A O 1
ATOM 5400 N N . ALA A 1 728 ? -18.30334 -57.12663 -52.46117 1.000 132.43719 695 ALA A N 1
ATOM 5401 C CA . ALA A 1 728 ? -18.83661 -58.38169 -51.93879 1.000 131.69256 695 ALA A CA 1
ATOM 5402 C C . ALA A 1 728 ? -17.72266 -59.32025 -51.49027 1.000 129.10523 695 ALA A C 1
ATOM 5403 O O . ALA A 1 728 ? -17.89447 -60.08438 -50.53314 1.000 127.01351 695 ALA A O 1
ATOM 5405 N N . ALA A 1 729 ? -16.57151 -59.27679 -52.16622 1.000 123.72572 696 ALA A N 1
ATOM 5406 C CA . ALA A 1 729 ? -15.44886 -60.12007 -51.76441 1.000 112.38775 696 ALA A CA 1
ATOM 5407 C C . ALA A 1 729 ? -14.93210 -59.73274 -50.38430 1.000 99.68947 696 ALA A C 1
ATOM 5408 O O . ALA A 1 729 ? -14.49904 -60.59541 -49.61117 1.000 96.52991 696 ALA A O 1
ATOM 5410 N N . CYS A 1 730 ? -14.96643 -58.43782 -50.05872 1.000 92.35143 697 CYS A N 1
ATOM 5411 C CA . CYS A 1 730 ? -14.57181 -57.99418 -48.72452 1.000 85.86465 697 CYS A CA 1
ATOM 5412 C C . CYS A 1 730 ? -15.48702 -58.58900 -47.66178 1.000 82.95971 697 CYS A C 1
ATOM 5413 O O . CYS A 1 730 ? -15.02247 -59.08797 -46.62958 1.000 78.77709 697 CYS A O 1
ATOM 5416 N N . LYS A 1 731 ? -16.79920 -58.54120 -47.90357 1.000 86.78506 698 LYS A N 1
ATOM 5417 C CA . LYS A 1 731 ? -17.75450 -59.17033 -46.99801 1.000 81.23287 698 LYS A CA 1
ATOM 5418 C C . LYS A 1 731 ? -17.46478 -60.65635 -46.83029 1.000 93.34518 698 LYS A C 1
ATOM 5419 O O . LYS A 1 731 ? -17.51397 -61.18559 -45.71353 1.000 80.51736 698 LYS A O 1
ATOM 5423 N N . LYS A 1 732 ? -17.15047 -61.34373 -47.92949 1.000 97.27830 699 LYS A N 1
ATOM 5424 C CA . LYS A 1 732 ? -16.96137 -62.78865 -47.88534 1.000 93.98291 699 LYS A CA 1
ATOM 5425 C C . LYS A 1 732 ? -15.57218 -63.18100 -47.39672 1.000 90.62225 699 LYS A C 1
ATOM 5426 O O . LYS A 1 732 ? -15.41757 -64.24315 -46.78366 1.000 86.84874 699 LYS A O 1
ATOM 5432 N N . LEU A 1 733 ? -14.55555 -62.35306 -47.65323 1.000 94.05414 700 LEU A N 1
ATOM 5433 C CA . LEU A 1 733 ? -13.22011 -62.66342 -47.15251 1.000 93.32163 700 LEU A CA 1
ATOM 5434 C C . LEU A 1 733 ? -13.12801 -62.45616 -45.64591 1.000 88.69562 700 LEU A C 1
ATOM 5435 O O . LEU A 1 733 ? -12.35029 -63.14238 -44.97320 1.000 87.66574 700 LEU A O 1
ATOM 5438 N N . LEU A 1 734 ? -13.91183 -61.52234 -45.10075 1.000 87.08093 701 LEU A N 1
ATOM 5439 C CA . LEU A 1 734 ? -13.93832 -61.32468 -43.65474 1.000 86.42944 701 LEU A CA 1
ATOM 5440 C C . LEU A 1 734 ? -14.69533 -62.44879 -42.95577 1.000 85.16000 701 LEU A C 1
ATOM 5441 O O . LEU A 1 734 ? -14.30005 -62.88757 -41.86913 1.000 76.18625 701 LEU A O 1
ATOM 5446 N N . ASP A 1 735 ? -15.78553 -62.92913 -43.56163 1.000 90.33206 702 ASP A N 1
ATOM 5447 C CA . ASP A 1 735 ? -16.51452 -64.05221 -42.97998 1.000 91.54227 702 ASP A CA 1
ATOM 5448 C C . ASP A 1 735 ? -15.70682 -65.34142 -43.05131 1.000 98.52821 702 ASP A C 1
ATOM 5449 O O . ASP A 1 735 ? -15.80392 -66.18219 -42.15012 1.000 104.97006 702 ASP A O 1
ATOM 5454 N N . LYS A 1 736 ? -14.90934 -65.51498 -44.10861 1.000 104.00860 703 LYS A N 1
ATOM 5455 C CA . LYS A 1 736 ? -14.04255 -66.68504 -44.20003 1.000 107.09342 703 LYS A CA 1
ATOM 5456 C C . LYS A 1 736 ? -12.98256 -66.68119 -43.10694 1.000 111.22172 703 LYS A C 1
ATOM 5457 O O . LYS A 1 736 ? -12.58366 -67.74722 -42.62382 1.000 111.43253 703 LYS A O 1
ATOM 5461 N N . VAL A 1 737 ? -12.51420 -65.49781 -42.70610 1.000 115.13869 704 VAL A N 1
ATOM 5462 C CA . VAL A 1 737 ? -11.54013 -65.41010 -41.62504 1.000 114.83169 704 VAL A CA 1
ATOM 5463 C C . VAL A 1 737 ? -12.19834 -65.51744 -40.25606 1.000 116.03805 704 VAL A C 1
ATOM 5464 O O . VAL A 1 737 ? -11.53501 -65.90728 -39.28752 1.000 116.25462 704 VAL A O 1
ATOM 5466 N N . GLY A 1 738 ? -13.48493 -65.19129 -40.14799 1.000 116.11901 705 GLY A N 1
ATOM 5467 C CA . GLY A 1 738 ? -14.20126 -65.28130 -38.89447 1.000 111.39910 705 GLY A CA 1
ATOM 5468 C C . GLY A 1 738 ? -14.43643 -63.96359 -38.19098 1.000 107.01290 705 GLY A C 1
ATOM 5469 O O . GLY A 1 738 ? -15.03515 -63.96187 -37.10853 1.000 103.41254 705 GLY A O 1
ATOM 5470 N N . LEU A 1 739 ? -13.98449 -62.84901 -38.76268 1.000 106.20142 706 LEU A N 1
ATOM 5471 C CA . LEU A 1 739 ? -14.19679 -61.54809 -38.14545 1.000 101.84125 706 LEU A CA 1
ATOM 5472 C C . LEU A 1 739 ? -15.67422 -61.17645 -38.17823 1.000 104.20533 706 LEU A C 1
ATOM 5473 O O . LEU A 1 739 ? -16.40299 -61.51412 -39.11318 1.000 109.26560 706 LEU A O 1
ATOM 5478 N N . GLU A 1 740 ? -16.11485 -60.47877 -37.13470 1.000 100.19517 707 GLU A N 1
ATOM 5479 C CA . GLU A 1 740 ? -17.50701 -60.08041 -36.99454 1.000 99.00480 707 GLU A CA 1
ATOM 5480 C C . GLU A 1 740 ? -17.56453 -58.64901 -36.48215 1.000 96.06638 707 GLU A C 1
ATOM 5481 O O . GLU A 1 740 ? -16.59413 -58.12675 -35.92805 1.000 92.80833 707 GLU A O 1
ATOM 5487 N N . GLY A 1 741 ? -18.72048 -58.01621 -36.67314 1.000 95.94417 708 GLY A N 1
ATOM 5488 C CA . GLY A 1 741 ? -18.88938 -56.62412 -36.31946 1.000 91.46932 708 GLY A CA 1
ATOM 5489 C C . GLY A 1 741 ? -18.32604 -55.64521 -37.32252 1.000 94.61961 708 GLY A C 1
ATOM 5490 O O . GLY A 1 741 ? -18.46652 -54.43163 -37.12213 1.000 93.33056 708 GLY A O 1
ATOM 5491 N N . TYR A 1 742 ? -17.68808 -56.12659 -38.38824 1.000 99.40507 709 TYR A N 1
ATOM 5492 C CA . TYR A 1 742 ? -17.20728 -55.23395 -39.42862 1.000 93.10650 709 TYR A CA 1
ATOM 5493 C C . TYR A 1 742 ? -18.38840 -54.56352 -40.12129 1.000 89.61651 709 TYR A C 1
ATOM 5494 O O . TYR A 1 742 ? -19.53739 -54.99909 -40.00237 1.000 89.47383 709 TYR A O 1
ATOM 5503 N N . GLN A 1 743 ? -18.09764 -53.48730 -40.85345 1.000 90.35263 710 GLN A N 1
ATOM 5504 C CA . GLN A 1 743 ? -19.13177 -52.78911 -41.60395 1.000 94.89480 710 GLN A CA 1
ATOM 5505 C C . GLN A 1 743 ? -18.60009 -52.41278 -42.97790 1.000 97.80254 710 GLN A C 1
ATOM 5506 O O . GLN A 1 743 ? -17.47540 -51.92194 -43.10750 1.000 93.64764 710 GLN A O 1
ATOM 5512 N N . ILE A 1 744 ? -19.42016 -52.65314 -43.99642 1.000 103.09803 711 ILE A N 1
ATOM 5513 C CA . ILE A 1 744 ? -19.06939 -52.39482 -45.38689 1.000 105.74327 711 ILE A CA 1
ATOM 5514 C C . ILE A 1 744 ? -19.65229 -51.04365 -45.77251 1.000 104.96421 711 ILE A C 1
ATOM 5515 O O . ILE A 1 744 ? -20.85431 -50.80725 -45.60557 1.000 105.70909 711 ILE A O 1
ATOM 5520 N N . GLY A 1 745 ? -18.80274 -50.15285 -46.28304 1.000 101.44289 712 GLY A N 1
ATOM 5521 C CA . GLY A 1 745 ? -19.20133 -48.80339 -46.61010 1.000 99.72542 712 GLY A CA 1
ATOM 5522 C C . GLY A 1 745 ? -19.51430 -48.61951 -48.08190 1.000 103.65301 712 GLY A C 1
ATOM 5523 O O . GLY A 1 745 ? -19.66135 -49.57223 -48.84878 1.000 103.19730 712 GLY A O 1
ATOM 5524 N N . LYS A 1 746 ? -19.62490 -47.34911 -48.47080 1.000 106.95598 713 LYS A N 1
ATOM 5525 C CA . LYS A 1 746 ? -19.84072 -47.01527 -49.87422 1.000 101.33687 713 LYS A CA 1
ATOM 5526 C C . LYS A 1 746 ? -18.61358 -47.35793 -50.71057 1.000 98.71120 713 LYS A C 1
ATOM 5527 O O . LYS A 1 746 ? -18.72163 -48.02060 -51.74951 1.000 99.29278 713 LYS A O 1
ATOM 5533 N N . THR A 1 747 ? -17.43208 -46.92462 -50.26451 1.000 100.83189 714 THR A N 1
ATOM 5534 C CA . THR A 1 747 ? -16.19294 -47.19988 -50.97518 1.000 102.06475 714 THR A CA 1
ATOM 5535 C C . THR A 1 747 ? -15.09105 -47.77939 -50.09724 1.000 101.08770 714 THR A C 1
ATOM 5536 O O . THR A 1 747 ? -13.98764 -48.01486 -50.60160 1.000 99.43306 714 THR A O 1
ATOM 5540 N N . LYS A 1 748 ? -15.34724 -48.01733 -48.81202 1.000 101.61016 715 LYS A N 1
ATOM 5541 C CA . LYS A 1 748 ? -14.32747 -48.52889 -47.90855 1.000 95.15576 715 LYS A CA 1
ATOM 5542 C C . LYS A 1 748 ? -14.94769 -49.51257 -46.92978 1.000 89.28229 715 LYS A C 1
ATOM 5543 O O . LYS A 1 748 ? -16.13430 -49.42685 -46.60624 1.000 89.12681 715 LYS A O 1
ATOM 5549 N N . VAL A 1 749 ? -14.12992 -50.44933 -46.46406 1.000 84.86071 716 VAL A N 1
ATOM 5550 C CA . VAL A 1 749 ? -14.50853 -51.34253 -45.37679 1.000 84.75661 716 VAL A CA 1
ATOM 5551 C C . VAL A 1 749 ? -14.16796 -50.65731 -44.06275 1.000 85.53781 716 VAL A C 1
ATOM 5552 O O . VAL A 1 749 ? -13.26785 -49.81351 -43.99239 1.000 67.10083 716 VAL A O 1
ATOM 5556 N N . PHE A 1 750 ? -14.89951 -51.01253 -43.00991 1.000 83.83290 717 PHE A N 1
ATOM 5557 C CA . PHE A 1 750 ? -14.68771 -50.44468 -41.68557 1.000 83.56084 717 PHE A CA 1
ATOM 5558 C C . PHE A 1 750 ? -14.51157 -51.57105 -40.68111 1.000 84.58506 717 PHE A C 1
ATOM 5559 O O . PHE A 1 750 ? -15.36368 -52.45985 -40.58344 1.000 85.98296 717 PHE A O 1
ATOM 5567 N N . LEU A 1 751 ? -13.40700 -51.53156 -39.94214 1.000 88.85561 718 LEU A N 1
ATOM 5568 C CA . LEU A 1 751 ? -13.06754 -52.56349 -38.97760 1.000 92.86520 718 LEU A CA 1
ATOM 5569 C C . LEU A 1 751 ? -12.93291 -51.96065 -37.58541 1.000 96.62524 718 LEU A C 1
ATOM 5570 O O . LEU A 1 751 ? -12.69519 -50.76091 -37.41978 1.000 98.31782 718 LEU A O 1
ATOM 5575 N N . ARG A 1 752 ? -13.08067 -52.81999 -36.58163 1.000 98.91576 719 ARG A N 1
ATOM 5576 C CA . ARG A 1 752 ? -13.01127 -52.40977 -35.18582 1.000 95.17641 719 ARG A CA 1
ATOM 5577 C C . ARG A 1 752 ? -11.54752 -52.22688 -34.77509 1.000 102.35481 719 ARG A C 1
ATOM 5578 O O . ARG A 1 752 ? -10.63099 -52.30731 -35.59839 1.000 99.86174 719 ARG A O 1
ATOM 5586 N N . ALA A 1 753 ? -11.31681 -51.98971 -33.47902 1.000 111.38116 720 ALA A N 1
ATOM 5587 C CA . ALA A 1 753 ? -10.00954 -51.52956 -33.01315 1.000 110.80517 720 ALA A CA 1
ATOM 5588 C C . ALA A 1 753 ? -8.90693 -52.53186 -33.33460 1.000 110.68890 720 ALA A C 1
ATOM 5589 O O . ALA A 1 753 ? -7.90428 -52.18527 -33.97011 1.000 114.99305 720 ALA A O 1
ATOM 5591 N N . GLY A 1 754 ? -9.06641 -53.77590 -32.89560 1.000 102.55239 721 GLY A N 1
ATOM 5592 C CA . GLY A 1 754 ? -8.03818 -54.77679 -33.06723 1.000 97.32327 721 GLY A CA 1
ATOM 5593 C C . GLY A 1 754 ? -8.18602 -55.68596 -34.26428 1.000 94.19932 721 GLY A C 1
ATOM 5594 O O . GLY A 1 754 ? -7.38259 -56.61047 -34.42081 1.000 89.69923 721 GLY A O 1
ATOM 5595 N N . GLN A 1 755 ? -9.17902 -55.45205 -35.12508 1.000 91.27681 722 GLN A N 1
ATOM 5596 C CA . GLN A 1 755 ? -9.43833 -56.38812 -36.21391 1.000 82.06648 722 GLN A CA 1
ATOM 5597 C C . GLN A 1 755 ? -8.42655 -56.24624 -37.34474 1.000 79.09415 722 GLN A C 1
ATOM 5598 O O . GLN A 1 755 ? -8.07859 -57.24319 -37.98730 1.000 79.59227 722 GLN A O 1
ATOM 5604 N N . MET A 1 756 ? -7.94298 -55.03022 -37.60438 1.000 77.17346 723 MET A N 1
ATOM 5605 C CA . MET A 1 756 ? -6.90413 -54.85816 -38.61420 1.000 79.10620 723 MET A CA 1
ATOM 5606 C C . MET A 1 756 ? -5.58870 -55.49072 -38.17653 1.000 83.21138 723 MET A C 1
ATOM 5607 O O . MET A 1 756 ? -4.81447 -55.95867 -39.01960 1.000 88.88387 723 MET A O 1
ATOM 5612 N N . ALA A 1 757 ? -5.32887 -55.52824 -36.86805 1.000 83.76216 724 ALA A N 1
ATOM 5613 C CA . ALA A 1 757 ? -4.05734 -56.04294 -36.36987 1.000 86.55180 724 ALA A CA 1
ATOM 5614 C C . ALA A 1 757 ? -3.90732 -57.53229 -36.65894 1.000 90.88417 724 ALA A C 1
ATOM 5615 O O . ALA A 1 757 ? -2.87062 -57.97312 -37.16901 1.000 88.33963 724 ALA A O 1
ATOM 5617 N N . ASP A 1 758 ? -4.93185 -58.32721 -36.33940 1.000 96.45625 725 ASP A N 1
ATOM 5618 C CA . ASP A 1 758 ? -4.83094 -59.76634 -36.55100 1.000 99.98634 725 ASP A CA 1
ATOM 5619 C C . ASP A 1 758 ? -4.83853 -60.13954 -38.02735 1.000 101.83064 725 ASP A C 1
ATOM 5620 O O . ASP A 1 758 ? -4.34421 -61.21480 -38.38081 1.000 104.39791 725 ASP A O 1
ATOM 5625 N N . LEU A 1 759 ? -5.38433 -59.28420 -38.89543 1.000 101.04039 726 LEU A N 1
ATOM 5626 C CA . LEU A 1 759 ? -5.34292 -59.57208 -40.32563 1.000 96.79993 726 LEU A CA 1
ATOM 5627 C C . LEU A 1 759 ? -3.92159 -59.47658 -40.86374 1.000 97.11370 726 LEU A C 1
ATOM 5628 O O . LEU A 1 759 ? -3.52333 -60.26995 -41.72425 1.000 99.80851 726 LEU A O 1
ATOM 5633 N N . ASP A 1 760 ? -3.14077 -58.51417 -40.36754 1.000 94.52583 727 ASP A N 1
ATOM 5634 C CA . ASP A 1 760 ? -1.74697 -58.41253 -40.78370 1.000 99.43491 727 ASP A CA 1
ATOM 5635 C C . ASP A 1 760 ? -0.90856 -59.55422 -40.22254 1.000 99.83639 727 ASP A C 1
ATOM 5636 O O . ASP A 1 760 ? 0.06821 -59.97063 -40.85515 1.000 99.54870 727 ASP A O 1
ATOM 5641 N N . THR A 1 761 ? -1.26928 -60.07287 -39.04630 1.000 99.81550 728 THR A N 1
ATOM 5642 C CA . THR A 1 761 ? -0.55575 -61.21918 -38.49371 1.000 99.56676 728 THR A CA 1
ATOM 5643 C C . THR A 1 761 ? -0.93932 -62.50682 -39.21188 1.000 98.06826 728 THR A C 1
ATOM 5644 O O . THR A 1 761 ? -0.07621 -63.34962 -39.48289 1.000 98.68138 728 THR A O 1
ATOM 5648 N N . ARG A 1 762 ? -2.22735 -62.67678 -39.52359 1.000 96.22913 729 ARG A N 1
ATOM 5649 C CA . ARG A 1 762 ? -2.64195 -63.81643 -40.33447 1.000 94.11181 729 ARG A CA 1
ATOM 5650 C C . ARG A 1 762 ? -1.99741 -63.76767 -41.71286 1.000 94.84428 729 ARG A C 1
ATOM 5651 O O . ARG A 1 762 ? -1.59481 -64.80311 -42.25580 1.000 90.52088 729 ARG A O 1
ATOM 5659 N N . ARG A 1 763 ? -1.89015 -62.57029 -42.29415 1.000 102.38220 730 ARG A N 1
ATOM 5660 C CA . ARG A 1 763 ? -1.24853 -62.43612 -43.59748 1.000 108.76405 730 ARG A CA 1
ATOM 5661 C C . ARG A 1 763 ? 0.22843 -62.79774 -43.52493 1.000 125.96617 730 ARG A C 1
ATOM 5662 O O . ARG A 1 763 ? 0.74397 -63.51358 -44.39172 1.000 126.00362 730 ARG A O 1
ATOM 5670 N N . THR A 1 764 ? 0.92517 -62.31331 -42.49449 1.000 139.01617 731 THR A N 1
ATOM 5671 C CA . THR A 1 764 ? 2.34967 -62.58781 -42.35574 1.000 139.83215 731 THR A CA 1
ATOM 5672 C C . THR A 1 764 ? 2.63230 -64.06659 -42.12209 1.000 141.09471 731 THR A C 1
ATOM 5673 O O . THR A 1 764 ? 3.73119 -64.53377 -42.44034 1.000 144.03958 731 THR A O 1
ATOM 5677 N N . GLU A 1 765 ? 1.66656 -64.81480 -41.58640 1.000 138.41726 732 GLU A N 1
ATOM 5678 C CA . GLU A 1 765 ? 1.88245 -66.23768 -41.35290 1.000 134.87529 732 GLU A CA 1
ATOM 5679 C C . GLU A 1 765 ? 1.73227 -67.04754 -42.63505 1.000 132.89261 732 GLU A C 1
ATOM 5680 O O . GLU A 1 765 ? 2.54049 -67.94378 -42.90240 1.000 134.18255 732 GLU A O 1
ATOM 5686 N N . VAL A 1 766 ? 0.71271 -66.74505 -43.44047 1.000 130.06733 733 VAL A N 1
ATOM 5687 C CA . VAL A 1 766 ? 0.44709 -67.54600 -44.63132 1.000 129.70660 733 VAL A CA 1
ATOM 5688 C C . VAL A 1 766 ? 1.43450 -67.21654 -45.74642 1.000 131.87945 733 VAL A C 1
ATOM 5689 O O . VAL A 1 766 ? 1.86597 -68.10732 -46.48726 1.000 137.90825 733 VAL A O 1
ATOM 5693 N N . LEU A 1 767 ? 1.82021 -65.94434 -45.88405 1.000 128.51253 734 LEU A N 1
ATOM 5694 C CA . LEU A 1 767 ? 2.75663 -65.58485 -46.94432 1.000 125.00560 734 LEU A CA 1
ATOM 5695 C C . LEU A 1 767 ? 4.16358 -66.07903 -46.63422 1.000 123.59696 734 LEU A C 1
ATOM 5696 O O . LEU A 1 767 ? 4.94015 -66.35306 -47.55649 1.000 124.99568 734 LEU A O 1
ATOM 5701 N N . GLY A 1 768 ? 4.50944 -66.20082 -45.34984 1.000 118.18802 735 GLY A N 1
ATOM 5702 C CA . GLY A 1 768 ? 5.80070 -66.74935 -44.98073 1.000 115.31653 735 GLY A CA 1
ATOM 5703 C C . GLY A 1 768 ? 5.89260 -68.25349 -45.09626 1.000 113.17741 735 GLY A C 1
ATOM 5704 O O . GLY A 1 768 ? 7.00247 -68.79400 -45.13083 1.000 114.17700 735 GLY A O 1
ATOM 5705 N N . ARG A 1 769 ? 4.75502 -68.93872 -45.15883 1.000 110.98725 736 ARG A N 1
ATOM 5706 C CA . ARG A 1 769 ? 4.73465 -70.39055 -45.28599 1.000 112.43786 736 ARG A CA 1
ATOM 5707 C C . ARG A 1 769 ? 4.86598 -70.81381 -46.74559 1.000 118.32969 736 ARG A C 1
ATOM 5708 O O . ARG A 1 769 ? 3.86703 -71.04260 -47.42800 1.000 121.09023 736 ARG A O 1
#

InterPro domains:
  IPR000048 IQ motif, EF-hand binding site [PF00612] (736-754)
  IPR000048 IQ motif, EF-hand binding site [PF00612] (758-777)
  IPR000048 IQ motif, EF-hand binding site [PF00612] (784-802)
  IPR000048 IQ motif, EF-hand binding site [PF00612] (807-825)
  IPR000048 IQ motif, EF-hand binding site [PF00612] (831-851)
  IPR000048 IQ motif, EF-hand binding site [PF00612] (855-870)
  IPR000048 IQ motif, EF-hand binding site [SM00015] (733-755)
  IPR000048 IQ motif, EF-hand binding site [SM00015] (756-778)
  IPR000048 IQ motif, EF-hand binding site [SM00015] (781-803)
  IPR000048 IQ motif, EF-hand binding site [SM00015] (804-826)
  IPR000048 IQ motif, EF-hand binding site [SM00015] (829-851)
  IPR000048 IQ motif, EF-hand binding site [SM00015] (852-874)
  IPR001609 Myosin head, motor domain-like [PF00063] (64-719)
  IPR001609 Myosin head, motor domain-like [PR00193] (92-111)
  IPR001609 Myosin head, motor domain-like [PR00193] (149-174)
  IPR001609 Myosin head, motor domain-like [PR00193] (196-223)
  IPR001609 Myosin head, motor domain-like [PR00193] (429-457)
  IPR001609 Myosin head, motor domain-like [PR00193] (482-510)
  IPR001609 Myosin head, motor domain-like [PS51456] (62-731)
  IPR001609 Myosin head, motor domain-like [SM00242] (56-732)

B-factor: mean 80.61, std 25.49, range [33.26, 205.43]

Foldseek 3Di:
DDDDDCWAWKWAADPFLGIAIWIWNHDDPFKTWTAGPVGDIDIDGPVRIGHDDPPADLCGAQELLPQPGQDLVSVQSSCVSNQLVVQQWGHQQQAIEGADQLDDDCVCQDPVVLVVLQPDACPPDRHDLSNVLNVQLVCCLVPLFFAEEEEAEFWPLQQVVSVLSSLLSLLVQQDLLSLLVNLLVLQLLQQQFWFDLQHRTTGQKWKKKKFFAANVGHGPFIAIDIFDRDLLLQQDDAQQIFGGLNLLLLLLEDCVLCVLLPDDQQCLFNSGVNRVDRDDPVDDSHVSNVSNVVSCVSLPQDPVNVLLLSLLSSLLRLLRNFAWDFDPDPQFTDGDDVSNLVSLVSSCVSLQFDSVLSVCQLFWAWDDDPVDTGIGGHHRVSSSVRSSQLSSLSSVLSSVVSSVSSCVRRPDDPPHSYIYMYIGAHRQDADPAAEVSNVLRLLLSLVVLQVVCCVQQNVQVVVCVVQVWDDDHDDADHSVVVNCQAPPPVDHLLNLLVVQLVDPPRALLNSQVVSCVVCVPDDQKDDDPPDSNKIWGQRLLGIHIHGSRCVSVVFWADDRPSSLVRQCNHPDPVSNVSHDDAPPPHDDDPTDTSSVVSVVVSVVVVVVNVSHHYHHYYRAHQDSVSHRPHGGSVRRSSRCRSSVVSVSSVCQNLPFDDKDFQLVQCVQQVLLPVVQDDDDSHDQVSVVVSCVVVPDPSKIGTNGITTHHSCPVVVSNVSSVVSVVD

Sequence (726 aa):
NFNPSVGSFVWVEDPDEAWIDGEVVQVNGDEIKVLCTSGKHVVTKISNAYPKDVEAPASGVDDMTRLAYLHEPGVLQNLHSRYDINEIYTYTGSILIAVNPFRRLPHLYSSHMMAQYKGASLGELSPHPFAVADAAYRRQMINDGVSQSILVSGESGAGKTESTKLLMRYLAYMGGSVEQKVLESNPVLEAFGNAKTVRNNNSSRFGKFVEIQFDEKGRISGAAIRTYLLERSRVCQVSDPERNYHCFYMLCAAPQEDVKKFKLEEPKKYHYLNQSKCLELDSINDAEEYHATRRAMDVVGISTEEQDAIFSVVAAILHIGNIEFAKGEEIDSSIPKDDKSLFHLKTAAELLSCDEKALEDSLCKRIMVTRDETITKTLDPEAATLSRDALAKVMYSRLFDWLVDKINSSIGQDHDSKYLIGVLDIYGFESFKTNSFEQFCINLTNEKLQQHFNQHVFKMEQEEYKKEEINWSYIEFVDNQDILDLIEKKPGGIIALLDEACMFPRSTHETFAQKLYQTFKTHKRFTKPKLARSDFTICHYAGDVTYQTELFLDKNKDYVIAEHQALLNSSSCSFVASLFPPMSDDSKQSKFSSIGTRFKQQLVSLLEILNTTEPHYIRCIKPNNLLKPGIFENENILQQLRCGGVMEAIRISCAGYPTRKHFDEFLARFGILAPEVLVKNSDDPAACKKLLDKVGLEGYQIGKTKVFLRAGQMADLDTRRTEVLGR

Radius of gyration: 29.45 Å; Cα contacts (8 Å, |Δi|>4): 1243; chains: 1; bounding box: 76×90×66 Å

GO terms:
  GO:0005777 peroxisome (C, IDA)
  GO:0010090 trichome morphogenesis (P, IGI)
  GO:0030048 actin filament-based movement (P, TAS)
  GO:0048467 gynoecium development (P, IGI)
  GO:0090436 leaf pavement cell development (P, IGI)
  GO:0005829 cytosol (C, HDA)
  GO:0051645 Golgi localization (P, IMP)
  GO:0051646 mitochondrion localization (P, IMP)
  GO:0060151 peroxisome localization (P, IMP)
  GO:0048767 root hair elongation (P, IMP)
  GO:0030742 GTP-dependent protein binding (F, IPI)
  GO:0031267 small GTPase binding (F, IPI)
  GO:0005515 protein binding (F, IPI)